Protein 6UUG (pdb70)

InterPro domains:
  IPR009100 Acyl-CoA dehydrogenase/oxidase, N-terminal and middle domain superfamily [SSF56645] (15-218)
  IPR013107 Acyl-CoA dehydrogenase, C-terminal domain [PF08028] (235-370)
  IPR013786 Acyl-CoA dehydrogenase/oxidase, N-terminal [PF02771] (14-114)
  IPR036250 Acyl-CoA dehydrogenase-like, C-terminal [SSF47203] (232-385)
  IPR037069 Acyl-CoA dehydrogenase/oxidase, N-terminal domain superfamily [G3DSA:1.10.540.10] (6-118)
  IPR046373 Acyl-CoA oxidase/dehydrogenase, middle domain superfamily [G3DSA:2.40.110.10] (119-217)

Radius of gyration: 29.75 Å; Cα contacts (8 Å, |Δi|>4): 1510; chains: 2; bounding box: 56×85×84 Å

Structure (mmCIF, N/CA/C/O backbone):
data_6UUG
#
_entry.id   6UUG
#
_cell.length_a   81.187
_cell.length_b   161.582
_cell.length_c   62.045
_cell.angle_alpha   90.000
_cell.angle_beta   90.000
_cell.angle_gamma   90.000
#
_symmetry.space_group_name_H-M   'P 21 21 2'
#
loop_
_entity.id
_entity.type
_entity.pdbx_description
1 polymer 'Putative dehydrogenase'
2 water water
#
loop_
_atom_site.group_PDB
_atom_site.id
_atom_site.type_symbol
_atom_site.label_atom_id
_atom_site.label_alt_id
_atom_site.label_comp_id
_atom_site.label_asym_id
_atom_site.label_entity_id
_atom_site.label_seq_id
_atom_site.pdbx_PDB_ins_code
_atom_site.Cartn_x
_atom_site.Cartn_y
_atom_site.Cartn_z
_atom_site.occupancy
_atom_site.B_iso_or_equiv
_atom_site.auth_seq_id
_atom_site.auth_comp_id
_atom_site.auth_asym_id
_atom_site.auth_atom_id
_atom_site.pdbx_PDB_model_num
ATOM 1 N N . LEU A 1 29 ? -34.36622 32.69901 -4.34231 1.000 53.07460 9 LEU A N 1
ATOM 2 C CA . LEU A 1 29 ? -33.63758 32.89432 -3.09583 1.000 49.49162 9 LEU A CA 1
ATOM 3 C C . LEU A 1 29 ? -32.39435 32.00260 -2.99576 1.000 50.63144 9 LEU A C 1
ATOM 4 O O . LEU A 1 29 ? -31.45507 32.33838 -2.27876 1.000 50.77746 9 LEU A O 1
ATOM 6 N N . LEU A 1 30 ? -32.38425 30.86868 -3.70001 1.000 48.81587 10 LEU A N 1
ATOM 7 C CA . LEU A 1 30 ? -31.22599 29.98107 -3.71813 1.000 44.66776 10 LEU A CA 1
ATOM 8 C C . LEU A 1 30 ? -30.42655 30.14911 -5.00562 1.000 37.20104 10 LEU A C 1
ATOM 9 O O . LEU A 1 30 ? -30.98253 30.40517 -6.07645 1.000 46.34566 10 LEU A O 1
ATOM 14 N N . SER A 1 31 ? -29.11068 29.99448 -4.88783 1.000 39.59794 11 SER A N 1
ATOM 15 C CA . SER A 1 31 ? -28.26170 29.90009 -6.06195 1.000 44.13154 11 SER A CA 1
ATOM 16 C C . SER A 1 31 ? -28.51175 28.56677 -6.76621 1.000 42.24199 11 SER A C 1
ATOM 17 O O . SER A 1 31 ? -29.06168 27.63689 -6.16847 1.000 38.61061 11 SER A O 1
ATOM 20 N N . PRO A 1 32 ? -28.13300 28.45156 -8.04630 1.000 43.24430 12 PRO A N 1
ATOM 21 C CA . PRO A 1 32 ? -28.29895 27.15285 -8.72764 1.000 41.70302 12 PRO A CA 1
ATOM 22 C C . PRO A 1 32 ? -27.59340 26.00205 -8.02956 1.000 36.87552 12 PRO A C 1
ATOM 23 O O . PRO A 1 32 ? -28.15449 24.89908 -7.97163 1.000 39.92028 12 PRO A O 1
ATOM 27 N N . LEU A 1 33 ? -26.37940 26.21533 -7.50155 1.000 37.35612 13 LEU A N 1
ATOM 28 C CA . LEU A 1 33 ? -25.69972 25.14119 -6.78397 1.000 38.43315 13 LEU A CA 1
ATOM 29 C C . LEU A 1 33 ? -26.48509 24.73209 -5.54534 1.000 41.70000 13 LEU A C 1
ATOM 30 O O . LEU A 1 33 ? -26.65920 23.53889 -5.28211 1.000 39.16294 13 LEU A O 1
ATOM 35 N N . GLN A 1 34 ? -26.96725 25.71091 -4.76994 1.000 41.03675 14 GLN A N 1
ATOM 36 C CA . GLN A 1 34 ? -27.77975 25.38410 -3.60100 1.000 38.65727 14 GLN A CA 1
ATOM 37 C C . GLN A 1 34 ? -29.04223 24.62746 -3.99942 1.000 37.21194 14 GLN A C 1
ATOM 38 O O . GLN A 1 34 ? -29.42675 23.66114 -3.33517 1.000 37.08377 14 GLN A O 1
ATOM 44 N N . THR A 1 35 ? -29.70425 25.05766 -5.07612 1.000 37.65353 15 THR A N 1
ATOM 45 C CA . THR A 1 35 ? -30.88213 24.34251 -5.56391 1.000 38.63769 15 THR A CA 1
ATOM 46 C C . THR A 1 35 ? -30.53462 22.91236 -5.95932 1.000 37.49302 15 THR A C 1
ATOM 47 O O . THR A 1 35 ? -31.27074 21.97233 -5.63444 1.000 38.43422 15 THR A O 1
ATOM 51 N N . ALA A 1 36 ? -29.42359 22.73282 -6.67456 1.000 36.84732 16 ALA A N 1
ATOM 52 C CA . ALA A 1 36 ? -28.99833 21.38889 -7.06270 1.000 34.25281 16 ALA A CA 1
ATOM 53 C C . ALA A 1 36 ? -28.68946 20.52499 -5.84675 1.000 35.44175 16 ALA A C 1
ATOM 54 O O . ALA A 1 36 ? -29.04494 19.34075 -5.81836 1.000 36.68400 16 ALA A O 1
ATOM 56 N N . ARG A 1 37 ? -28.03023 21.09174 -4.82799 1.000 36.51624 17 ARG A N 1
ATOM 57 C CA . ARG A 1 37 ? -27.65642 20.28675 -3.66832 1.000 38.68844 17 ARG A CA 1
ATOM 58 C C . ARG A 1 37 ? -28.89104 19.86163 -2.88202 1.000 39.01207 17 ARG A C 1
ATOM 59 O O . ARG A 1 37 ? -28.94362 18.75153 -2.33904 1.000 39.58044 17 ARG A O 1
ATOM 64 N N . GLN A 1 38 ? -29.89448 20.73701 -2.82622 1.000 38.52019 18 GLN A N 1
ATOM 65 C CA . GLN A 1 38 ? -31.16837 20.39540 -2.20929 1.000 40.92857 18 GLN A CA 1
ATOM 66 C C . GLN A 1 38 ? -31.86010 19.27089 -2.97076 1.000 38.33819 18 GLN A C 1
ATOM 67 O O . GLN A 1 38 ? -32.36197 18.31869 -2.36711 1.000 41.42854 18 GLN A O 1
ATOM 73 N N . LEU A 1 39 ? -31.90402 19.37561 -4.30472 1.000 36.34592 19 LEU A N 1
ATOM 74 C CA . LEU A 1 39 ? -32.46803 18.31117 -5.12695 1.000 35.78190 19 LEU A CA 1
ATOM 75 C C . LEU A 1 39 ? -31.69275 17.01478 -4.94797 1.000 37.69041 19 LEU A C 1
ATOM 76 O O . LEU A 1 39 ? -32.28504 15.93252 -4.84545 1.000 38.91407 19 LEU A O 1
ATOM 81 N N . ALA A 1 40 ? -30.35938 17.10875 -4.95790 1.000 37.64765 20 ALA A N 1
ATOM 82 C CA . ALA A 1 40 ? -29.51933 15.92835 -4.78167 1.000 36.28985 20 ALA A CA 1
ATOM 83 C C . ALA A 1 40 ? -29.85694 15.19816 -3.48665 1.000 36.76059 20 ALA A C 1
ATOM 84 O O . ALA A 1 40 ? -29.89278 13.96353 -3.45252 1.000 41.05285 20 ALA A O 1
ATOM 86 N N . ALA A 1 41 ? -30.10305 15.94724 -2.40747 1.000 38.39733 21 ALA A N 1
ATOM 87 C CA . ALA A 1 41 ? -30.50139 15.32203 -1.14779 1.000 44.22652 21 ALA A CA 1
ATOM 88 C C . ALA A 1 41 ? -31.79890 14.53221 -1.30540 1.000 43.40237 21 ALA A C 1
ATOM 89 O O . ALA A 1 41 ? -31.92365 13.41344 -0.78643 1.000 45.15288 21 ALA A O 1
ATOM 91 N N . GLU A 1 42 ? -32.77727 15.09601 -2.01939 1.000 41.28868 22 GLU A N 1
ATOM 92 C CA . GLU A 1 42 ? -34.02199 14.37464 -2.26787 1.000 40.95968 22 GLU A CA 1
ATOM 93 C C . GLU A 1 42 ? -33.78449 13.16835 -3.16700 1.000 43.06586 22 GLU A C 1
ATOM 94 O O . GLU A 1 42 ? -34.32838 12.08426 -2.91677 1.000 42.57782 22 GLU A O 1
ATOM 97 N N . PHE A 1 43 ? -32.96697 13.33261 -4.21512 1.000 37.70711 23 PHE A N 1
ATOM 98 C CA . PHE A 1 43 ? -32.65392 12.20323 -5.08448 1.000 41.70686 23 PHE A CA 1
ATOM 99 C C . PHE A 1 43 ? -31.99222 11.07603 -4.29922 1.000 39.35808 23 PHE A C 1
ATOM 100 O O . PHE A 1 43 ? -32.27185 9.89715 -4.53932 1.000 45.22063 23 PHE A O 1
ATOM 108 N N . ALA A 1 44 ? -31.11445 11.42120 -3.35178 1.000 40.91781 24 ALA A N 1
ATOM 109 C CA . ALA A 1 44 ? -30.36161 10.40082 -2.62427 1.000 41.58831 24 ALA A CA 1
ATOM 110 C C . ALA A 1 44 ? -31.27867 9.46266 -1.85268 1.000 46.09439 24 ALA A C 1
ATOM 111 O O . ALA A 1 44 ? -30.91505 8.30978 -1.60172 1.000 42.64869 24 ALA A O 1
ATOM 113 N N . LEU A 1 45 ? -32.47061 9.93231 -1.47888 1.000 44.24211 25 LEU A N 1
ATOM 114 C CA . LEU A 1 45 ? -33.37354 9.11245 -0.67863 1.000 48.63392 25 LEU A CA 1
ATOM 115 C C . LEU A 1 45 ? -33.87432 7.88807 -1.43640 1.000 48.59403 25 LEU A C 1
ATOM 116 O O . LEU A 1 45 ? -34.13800 6.84937 -0.81855 1.000 51.47924 25 LEU A O 1
ATOM 121 N N . THR A 1 46 ? -34.01374 7.98188 -2.75805 1.000 44.14705 26 THR A N 1
ATOM 122 C CA . THR A 1 46 ? -34.50932 6.88393 -3.58126 1.000 48.06492 26 THR A CA 1
ATOM 123 C C . THR A 1 46 ? -33.47244 6.34177 -4.55895 1.000 42.86334 26 THR A C 1
ATOM 124 O O . THR A 1 46 ? -33.80848 5.48056 -5.37538 1.000 43.29456 26 THR A O 1
ATOM 128 N N . ALA A 1 47 ? -32.23171 6.83745 -4.51422 1.000 46.47676 27 ALA A N 1
ATOM 129 C CA . ALA A 1 47 ? -31.25159 6.49463 -5.54236 1.000 47.59396 27 ALA A CA 1
ATOM 130 C C . ALA A 1 47 ? -30.97509 4.99524 -5.58679 1.000 41.38101 27 ALA A C 1
ATOM 131 O O . ALA A 1 47 ? -30.85773 4.40954 -6.67121 1.000 45.78524 27 ALA A O 1
ATOM 133 N N . VAL A 1 48 ? -30.85426 4.35642 -4.42225 1.000 41.86526 28 VAL A N 1
ATOM 134 C CA . VAL A 1 48 ? -30.51643 2.93490 -4.39121 1.000 41.29872 28 VAL A CA 1
ATOM 135 C C . VAL A 1 48 ? -31.64816 2.09913 -4.98030 1.000 47.11523 28 VAL A C 1
ATOM 136 O O . VAL A 1 48 ? -31.41346 1.19475 -5.79224 1.000 47.19252 28 VAL A O 1
ATOM 140 N N . GLU A 1 49 ? -32.89486 2.39728 -4.59239 1.000 46.48854 29 GLU A N 1
ATOM 141 C CA . GLU A 1 49 ? -34.03711 1.65910 -5.12775 1.000 45.12176 29 GLU A CA 1
ATOM 142 C C . GLU A 1 49 ? -34.18889 1.87040 -6.62975 1.000 44.07212 29 GLU A C 1
ATOM 143 O O . GLU A 1 49 ? -34.58645 0.95285 -7.35670 1.000 47.69826 29 GLU A O 1
ATOM 145 N N . ARG A 1 50 ? -33.88984 3.07713 -7.11661 1.000 43.82365 30 ARG A N 1
ATOM 146 C CA . ARG A 1 50 ? -34.06186 3.34904 -8.53853 1.000 44.21175 30 ARG A CA 1
ATOM 147 C C . ARG A 1 50 ? -32.93320 2.75725 -9.37910 1.000 45.22787 30 ARG A C 1
ATOM 148 O O . ARG A 1 50 ? -33.13567 2.48090 -10.56799 1.000 45.38507 30 ARG A O 1
ATOM 156 N N . ASP A 1 51 ? -31.73995 2.57772 -8.79853 1.000 38.75795 31 ASP A N 1
ATOM 157 C CA . ASP A 1 51 ? -30.68195 1.86271 -9.50647 1.000 41.26046 31 ASP A CA 1
ATOM 158 C C . ASP A 1 51 ? -31.10969 0.43030 -9.80802 1.000 45.94775 31 ASP A C 1
ATOM 159 O O . ASP A 1 51 ? -30.81457 -0.10208 -10.88270 1.000 46.70820 31 ASP A O 1
ATOM 164 N N . GLU A 1 52 ? -31.83749 -0.19168 -8.87755 1.000 48.03031 32 GLU A N 1
ATOM 165 C CA . GLU A 1 52 ? -32.37797 -1.52771 -9.10913 1.000 53.72871 32 GLU A CA 1
ATOM 166 C C . GLU A 1 52 ? -33.50774 -1.49779 -10.13416 1.000 53.95732 32 GLU A C 1
ATOM 167 O O . GLU A 1 52 ? -33.53834 -2.31331 -11.06445 1.000 55.28142 32 GLU A O 1
ATOM 173 N N . ARG A 1 53 ? -34.43665 -0.54812 -9.98820 1.000 52.43029 33 ARG A N 1
ATOM 174 C CA . ARG A 1 53 ? -35.62902 -0.52557 -10.83250 1.000 56.80588 33 ARG A CA 1
ATOM 175 C C . ARG A 1 53 ? -35.29216 -0.21676 -12.28653 1.000 57.08405 33 ARG A C 1
ATOM 176 O O . ARG A 1 53 ? -35.86813 -0.81723 -13.20140 1.000 54.98819 33 ARG A O 1
ATOM 184 N N . GLY A 1 54 ? -34.36522 0.70914 -12.52454 1.000 49.05350 34 GLY A N 1
ATOM 185 C CA . GLY A 1 54 ? -34.13515 1.12562 -13.89456 1.000 49.15058 34 GLY A CA 1
ATOM 186 C C . GLY A 1 54 ? -35.31443 1.94670 -14.40756 1.000 43.02998 34 GLY A C 1
ATOM 187 O O 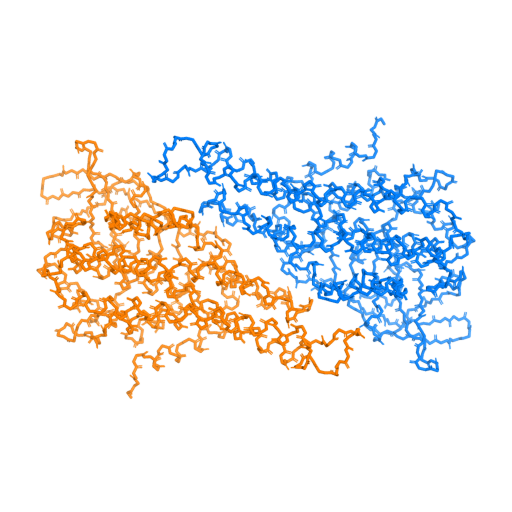. GLY A 1 54 ? -36.11215 2.49945 -13.64410 1.000 48.35639 34 GLY A O 1
ATOM 188 N N . GLY A 1 55 ? -35.41256 2.01916 -15.73309 1.000 47.92327 35 GLY A N 1
ATOM 189 C CA . GLY A 1 55 ? -36.50013 2.73370 -16.36591 1.000 52.43465 35 GLY A CA 1
ATOM 190 C C . GLY A 1 55 ? -36.31767 4.24073 -16.32553 1.000 48.91332 35 GLY A C 1
ATOM 191 O O . GLY A 1 55 ? -35.23883 4.76713 -16.03256 1.000 50.09053 35 GLY A O 1
ATOM 192 N N . THR A 1 56 ? -37.41318 4.94516 -16.61784 1.000 46.25770 36 THR A N 1
ATOM 193 C CA . THR A 1 56 ? -37.39671 6.40463 -16.66748 1.000 42.72686 36 THR A CA 1
ATOM 194 C C . THR A 1 56 ? -37.63078 6.98040 -15.27621 1.000 45.86277 36 THR A C 1
ATOM 195 O O . THR A 1 56 ? -38.64551 6.65194 -14.64401 1.000 49.76497 36 THR A O 1
ATOM 199 N N . PRO A 1 57 ? -36.73504 7.82798 -14.76150 1.000 45.40588 37 PRO A N 1
ATOM 200 C CA . PRO A 1 57 ? -36.95963 8.48425 -13.45459 1.000 45.58608 37 PRO A CA 1
ATOM 201 C C . PRO A 1 57 ? -37.85820 9.70514 -13.60910 1.000 42.92024 37 PRO A C 1
ATOM 202 O O . PRO A 1 57 ? -37.43384 10.86207 -13.51291 1.000 40.93738 37 PRO A O 1
ATOM 206 N N . LYS A 1 58 ? -39.14159 9.44087 -13.86904 1.000 45.21354 38 LYS A N 1
ATOM 207 C CA . LYS A 1 58 ? -40.06559 10.51167 -14.24569 1.000 43.42023 38 LYS A CA 1
ATOM 208 C C . LYS A 1 58 ? -40.23610 11.53645 -13.12831 1.000 40.08486 38 LYS A C 1
ATOM 209 O O . LYS A 1 58 ? -40.23139 12.74747 -13.38432 1.000 45.00069 38 LYS A O 1
ATOM 215 N N . ALA A 1 59 ? -40.39287 11.07750 -11.88087 1.000 44.25838 39 ALA A N 1
ATOM 216 C CA . ALA A 1 59 ? -40.54881 12.00683 -10.76674 1.000 44.32561 39 ALA A CA 1
ATOM 217 C C . ALA A 1 59 ? -39.32859 12.91458 -10.62086 1.000 44.12523 39 ALA A C 1
ATOM 218 O O . ALA A 1 59 ? -39.45990 14.11514 -10.33548 1.000 38.78614 39 ALA A O 1
ATOM 220 N N . GLU A 1 60 ? -38.13062 12.35915 -10.81387 1.000 44.30113 40 GLU A N 1
ATOM 221 C CA . GLU A 1 60 ? -36.91620 13.16036 -10.69680 1.000 39.82563 40 GLU A CA 1
ATOM 222 C C . GLU A 1 60 ? -36.77301 14.12211 -11.87132 1.000 39.65574 40 GLU A C 1
ATOM 223 O O . GLU A 1 60 ? -36.31867 15.25827 -11.69849 1.000 37.74525 40 GLU A O 1
ATOM 229 N N . ARG A 1 61 ? -37.15355 13.68476 -13.07144 1.000 39.55240 41 ARG A N 1
ATOM 230 C CA . ARG A 1 61 ? -37.09805 14.57028 -14.22809 1.000 39.79819 41 ARG A CA 1
ATOM 231 C C . ARG A 1 61 ? -38.08448 15.72228 -14.08122 1.000 42.78832 41 ARG A C 1
ATOM 232 O O . ARG A 1 61 ? -37.77157 16.86235 -14.44298 1.000 37.23891 41 ARG A O 1
ATOM 240 N N . ASP A 1 62 ? -39.27665 15.45265 -13.53105 1.000 38.99065 42 ASP A N 1
ATOM 241 C CA . ASP A 1 62 ? -40.21773 16.54489 -13.27926 1.000 43.53512 42 ASP A CA 1
ATOM 242 C C . ASP A 1 62 ? -39.68419 17.49960 -12.21561 1.000 42.40442 42 ASP A C 1
ATOM 243 O O . ASP A 1 62 ? -39.89722 18.71501 -12.29904 1.000 39.85380 42 ASP A O 1
ATOM 248 N N . ALA A 1 63 ? -38.99006 16.96885 -11.20533 1.000 39.57407 43 ALA A N 1
ATOM 249 C CA . ALA A 1 63 ? -38.36904 17.82884 -10.20392 1.000 40.70774 43 ALA A CA 1
ATOM 250 C C . ALA A 1 63 ? -37.33362 18.75580 -10.83278 1.000 39.47268 43 ALA A C 1
ATOM 251 O O . ALA A 1 63 ? -37.18457 19.90525 -10.40751 1.000 39.81531 43 ALA A O 1
ATOM 253 N N . LEU A 1 64 ? -36.60104 18.26947 -11.83745 1.000 40.57871 44 LEU A N 1
ATOM 254 C CA . LEU A 1 64 ? -35.70750 19.14083 -12.59828 1.000 35.96696 44 LEU A CA 1
ATOM 255 C C . LEU A 1 64 ? -36.48966 20.20164 -13.36630 1.000 39.82787 44 LEU A C 1
ATOM 256 O O . LEU A 1 64 ? -36.09624 21.37454 -13.38808 1.000 38.73890 44 LEU A O 1
ATOM 261 N N . ARG A 1 65 ? -37.59938 19.81279 -14.00020 1.000 38.93720 45 ARG A N 1
ATOM 262 C CA . ARG A 1 65 ? -38.44079 20.78656 -14.69797 1.000 39.24656 45 ARG A CA 1
ATOM 263 C C . ARG A 1 65 ? -38.86319 21.92337 -13.77203 1.000 38.08622 45 ARG A C 1
ATOM 264 O O . ARG A 1 65 ? -38.72715 23.10361 -14.11372 1.000 42.84265 45 ARG A O 1
ATOM 272 N N . ASP A 1 66 ? -39.34278 21.58171 -12.57473 1.000 43.64956 46 ASP A N 1
ATOM 273 C CA . ASP A 1 66 ? -39.83273 22.58896 -11.64062 1.000 42.68250 46 ASP A CA 1
ATOM 274 C C . ASP A 1 66 ? -38.71571 23.42056 -11.02058 1.000 47.01449 46 ASP A C 1
ATOM 275 O O . ASP A 1 66 ? -38.97786 24.53418 -10.55941 1.000 43.47679 46 ASP A O 1
ATOM 280 N N . SER A 1 67 ? -37.47479 22.91918 -11.01546 1.000 41.03626 47 SER A N 1
ATOM 281 C CA . SER A 1 67 ? -36.37199 23.60427 -10.34057 1.000 38.27822 47 SER A CA 1
ATOM 282 C C . SER A 1 67 ? -35.90417 24.85825 -11.06428 1.000 35.87684 47 SER A C 1
ATOM 283 O O . SER A 1 67 ? -35.25289 25.70927 -10.44462 1.000 39.96967 47 SER A O 1
ATOM 286 N N . GLY A 1 68 ? -36.18601 24.97683 -12.35635 1.000 34.49826 48 GLY A N 1
ATOM 287 C CA . GLY A 1 68 ? -35.60104 26.00835 -13.17986 1.000 39.04868 48 GLY A CA 1
ATOM 288 C C . GLY A 1 68 ? -34.26846 25.65155 -13.80508 1.000 37.59648 48 GLY A C 1
ATOM 289 O O . GLY A 1 68 ? -33.82265 26.35682 -14.71912 1.000 34.59442 48 GLY A O 1
ATOM 290 N N . LEU A 1 69 ? -33.62239 24.57606 -13.35403 1.000 35.76703 49 LEU A N 1
ATOM 291 C CA . LEU A 1 69 ? -32.25232 24.31585 -13.78781 1.000 33.28226 49 LEU A CA 1
ATOM 292 C C . LEU A 1 69 ? -32.15601 23.84240 -15.23633 1.000 34.34208 49 LEU A C 1
ATOM 293 O O . LEU A 1 69 ? -31.04249 23.77891 -15.76930 1.000 34.37082 49 LEU A O 1
ATOM 298 N N . LEU A 1 70 ? -33.26761 23.50672 -15.89650 1.000 33.51790 50 LEU A N 1
ATOM 299 C CA . LEU A 1 70 ? -33.15652 23.21361 -17.32563 1.000 33.77748 50 LEU A CA 1
ATOM 300 C C . LEU A 1 70 ? -32.80932 24.45126 -18.14336 1.000 31.72524 50 LEU A C 1
ATOM 301 O O . LEU A 1 70 ? -32.41410 24.32079 -19.30771 1.000 32.12921 50 LEU A O 1
ATOM 306 N N . ALA A 1 71 ? -32.91452 25.64173 -17.55974 1.000 36.73465 51 ALA A N 1
ATOM 307 C CA . ALA A 1 71 ? -32.51684 26.87767 -18.21721 1.000 32.09057 51 ALA A CA 1
ATOM 308 C C . ALA A 1 71 ? -31.18042 27.39680 -17.69478 1.000 33.11455 51 ALA A C 1
ATOM 309 O O . ALA A 1 71 ? -30.83285 28.55598 -17.93365 1.000 35.15094 51 ALA A O 1
ATOM 311 N N . LEU A 1 72 ? -30.41960 26.54925 -16.99438 1.000 33.65461 52 LEU A N 1
ATOM 312 C CA . LEU A 1 72 ? -29.20058 27.01179 -16.33390 1.000 34.17351 52 LEU A CA 1
ATOM 313 C C . LEU A 1 72 ? -28.20617 27.59837 -17.33026 1.000 28.05448 52 LEU A C 1
ATOM 314 O O . LEU A 1 72 ? -27.58569 28.63886 -17.06607 1.000 31.39525 52 LEU A O 1
ATOM 319 N N . SER A 1 73 ? -28.01697 26.93175 -18.47174 1.000 28.58453 53 SER A N 1
ATOM 320 C CA . SER A 1 73 ? -27.02328 27.34681 -19.45653 1.000 29.84110 53 SER A CA 1
ATOM 321 C C . SER A 1 73 ? -27.52883 28.41856 -20.41722 1.000 32.80762 53 SER A C 1
ATOM 322 O O . SER A 1 73 ? -26.72463 28.96881 -21.17693 1.000 33.48381 53 SER A O 1
ATOM 325 N N . ILE A 1 74 ? -28.81865 28.73404 -20.39146 1.000 33.01290 54 ILE A N 1
ATOM 326 C CA . ILE A 1 74 ? -29.38874 29.69459 -21.34204 1.000 31.74279 54 ILE A CA 1
ATOM 327 C C . ILE A 1 74 ? -29.17048 31.10795 -20.80592 1.000 32.74653 54 ILE A C 1
ATOM 328 O O . ILE A 1 74 ? -29.43097 31.35164 -19.61904 1.000 33.29844 54 ILE A O 1
ATOM 333 N N . PRO A 1 75 ? -28.66631 32.04171 -21.61665 1.000 32.07392 55 PRO A N 1
ATOM 334 C CA . PRO A 1 75 ? -28.39917 33.39828 -21.10635 1.000 31.92711 55 PRO A CA 1
ATOM 335 C C . PRO A 1 75 ? -29.67209 34.06975 -20.60781 1.000 33.18322 55 PRO A C 1
ATOM 336 O O . PRO A 1 75 ? -30.78659 33.70857 -20.98840 1.000 33.77989 55 PRO A O 1
ATOM 340 N N . THR A 1 76 ? -29.49494 35.04530 -19.70966 1.000 33.50578 56 THR A N 1
ATOM 341 C CA . THR A 1 76 ? -30.65832 35.68922 -19.10505 1.000 35.83848 56 THR A CA 1
ATOM 342 C C . THR A 1 76 ? -31.45668 36.47405 -20.13785 1.000 36.00400 56 THR A C 1
ATOM 343 O O . THR A 1 76 ? -32.67097 36.64407 -19.97890 1.000 41.17889 56 THR A O 1
ATOM 347 N N . ARG A 1 77 ? -30.81046 36.93867 -21.20699 1.000 33.61904 57 ARG A N 1
ATOM 348 C CA . ARG A 1 77 ? -31.54633 37.68832 -22.22205 1.000 39.45360 57 ARG A CA 1
ATOM 349 C C . ARG A 1 77 ? -32.55878 36.84006 -22.97905 1.000 46.78166 57 ARG A C 1
ATOM 350 O O . ARG A 1 77 ? -33.38743 37.40073 -23.70373 1.000 44.66311 57 ARG A O 1
ATOM 358 N N . TYR A 1 78 ? -32.51537 35.51616 -22.84530 1.000 39.83697 58 TYR A N 1
ATOM 359 C CA . TYR A 1 78 ? -33.53391 34.65650 -23.43364 1.000 34.79849 58 TYR A CA 1
ATOM 360 C C . TYR A 1 78 ? -34.42043 34.01526 -22.38123 1.000 38.45669 58 TYR A C 1
ATOM 361 O O . TYR A 1 78 ? -35.21452 33.12671 -22.70565 1.000 41.99359 58 TYR A O 1
ATOM 370 N N . GLY A 1 79 ? -34.30037 34.43376 -21.12801 1.000 34.91793 59 GLY A N 1
ATOM 371 C CA . GLY A 1 79 ? -35.11461 33.89927 -20.06321 1.000 32.17915 59 GLY A CA 1
ATOM 372 C C . GLY A 1 79 ? -34.43748 32.86011 -19.19828 1.000 35.35747 59 GLY A C 1
ATOM 373 O O . GLY A 1 79 ? -35.07945 32.33334 -18.28390 1.000 36.72417 59 GLY A O 1
ATOM 374 N N . GLY A 1 80 ? -33.16083 32.56325 -19.44566 1.000 36.87155 60 GLY A N 1
ATOM 375 C CA . GLY A 1 80 ? -32.43975 31.55601 -18.69635 1.000 31.50953 60 GLY A CA 1
ATOM 376 C C . GLY A 1 80 ? -31.71475 32.13735 -17.49794 1.000 36.87615 60 GLY A C 1
ATOM 377 O O . GLY A 1 80 ? -31.89756 33.29821 -17.12324 1.000 35.34640 60 GLY A O 1
ATOM 378 N N . LEU A 1 81 ? -30.85695 31.30659 -16.89144 1.000 32.62493 61 LEU A N 1
ATOM 379 C CA . LEU A 1 81 ? -30.14365 31.70370 -15.67964 1.000 34.05791 61 LEU A CA 1
ATOM 380 C C . LEU A 1 81 ? -28.75324 32.26950 -15.95663 1.000 34.70051 61 LEU A C 1
ATOM 381 O O . LEU A 1 81 ? -28.16223 32.88141 -15.06223 1.000 35.98671 61 LEU A O 1
ATOM 386 N N . GLY A 1 82 ? -28.21501 32.07867 -17.15981 1.000 33.55527 62 GLY A N 1
ATOM 387 C CA . GLY A 1 82 ? -26.95708 32.69866 -17.54519 1.000 33.96369 62 GLY A CA 1
ATOM 388 C C . GLY A 1 82 ? -25.70749 32.14232 -16.88409 1.000 35.38565 62 GLY A C 1
ATOM 389 O O . GLY A 1 82 ? -24.71622 32.86090 -16.75154 1.000 33.69837 62 GLY A O 1
ATOM 390 N N . ALA A 1 83 ? -25.71585 30.87817 -16.47303 1.000 31.44384 63 ALA A N 1
ATOM 391 C CA . ALA A 1 83 ? -24.51090 30.33092 -15.84927 1.000 32.00558 63 ALA A CA 1
ATOM 392 C C . ALA A 1 83 ? -23.38708 30.16538 -16.86844 1.000 30.26756 63 ALA A C 1
ATOM 393 O O . ALA A 1 83 ? -23.62702 29.92008 -18.05361 1.000 31.12637 63 ALA A O 1
ATOM 395 N N . ARG A 1 84 ? -22.14717 30.30340 -16.39160 1.000 31.32833 64 ARG A N 1
ATOM 396 C CA A ARG A 1 84 ? -21.00979 29.89381 -17.20088 0.500 31.42349 64 ARG A CA 1
ATOM 397 C CA B ARG A 1 84 ? -20.98324 29.89347 -17.16685 0.500 31.43081 64 ARG A CA 1
ATOM 398 C C . ARG A 1 84 ? -20.92928 28.37047 -17.23429 1.000 28.37718 64 ARG A C 1
ATOM 399 O O . ARG A 1 84 ? -21.50557 27.67737 -16.39771 1.000 29.34716 64 ARG A O 1
ATOM 414 N N . TRP A 1 85 ? -20.21559 27.85796 -18.23587 1.000 29.37890 65 TRP A N 1
ATOM 415 C CA . TRP A 1 85 ? -20.08215 26.40212 -18.36762 1.000 28.36569 65 TRP A CA 1
ATOM 416 C C . TRP A 1 85 ? -19.53095 25.76873 -17.10062 1.000 27.14877 65 TRP A C 1
ATOM 417 O O . TRP A 1 85 ? -19.95775 24.67723 -16.70936 1.000 30.58885 65 TRP A O 1
ATOM 428 N N . SER A 1 86 ? -18.55171 26.40918 -16.46145 1.000 27.56209 66 SER A N 1
ATOM 429 C CA . SER A 1 86 ? -18.01521 25.82414 -15.23308 1.000 28.51887 66 SER A CA 1
ATOM 430 C C . SER A 1 86 ? -19.09821 25.63775 -14.16929 1.000 31.60062 66 SER A C 1
ATOM 431 O O . SER A 1 86 ? -19.05052 24.66322 -13.40826 1.000 27.22842 66 SER A O 1
ATOM 434 N N . GLU A 1 87 ? -20.09055 26.54746 -14.10077 1.000 27.54202 67 GLU A N 1
ATOM 435 C CA A GLU A 1 87 ? -21.16859 26.39776 -13.12268 0.540 28.67670 67 GLU A CA 1
ATOM 436 C CA B GLU A 1 87 ? -21.16719 26.40132 -13.12219 0.460 28.69331 67 GLU A CA 1
ATOM 437 C C . GLU A 1 87 ? -22.15290 25.31143 -13.53414 1.000 30.05720 67 GLU A C 1
ATOM 438 O O . GLU A 1 87 ? -22.61772 24.53596 -12.69169 1.000 29.10586 67 GLU A O 1
ATOM 449 N N . THR A 1 88 ? -22.50539 25.25933 -14.81849 1.000 28.68445 68 THR A N 1
ATOM 450 C CA . THR A 1 88 ? -23.37198 24.19603 -15.30618 1.000 31.02856 68 THR A CA 1
ATOM 451 C C . THR A 1 88 ? -22.75068 22.82959 -15.05038 1.000 28.21041 68 THR A C 1
ATOM 452 O O . THR A 1 88 ? -23.42799 21.90679 -14.58340 1.000 28.92158 68 THR A O 1
ATOM 456 N N . LEU A 1 89 ? -21.45658 22.69601 -15.32929 1.000 27.71829 69 LEU A N 1
ATOM 457 C CA . LEU A 1 89 ? -20.78951 21.40838 -15.13187 1.000 27.07811 69 LEU A CA 1
ATOM 458 C C . LEU A 1 89 ? -20.60946 21.09509 -13.65041 1.000 28.03009 69 LEU A C 1
ATOM 459 O O . LEU A 1 89 ? -20.62201 19.92738 -13.26475 1.000 27.79407 69 LEU A O 1
ATOM 464 N N . GLN A 1 90 ? -20.44666 22.11694 -12.80258 1.000 26.21775 70 GLN A N 1
ATOM 465 C CA . GLN A 1 90 ? -20.45492 21.90132 -11.35962 1.000 26.11232 70 GLN A CA 1
ATOM 466 C C . GLN A 1 90 ? -21.75718 21.25047 -10.90536 1.000 26.57491 70 GLN A C 1
ATOM 467 O O . GLN A 1 90 ? -21.75591 20.38273 -10.02600 1.000 29.11698 70 GLN A O 1
ATOM 473 N N . VAL A 1 91 ? -22.88697 21.66401 -11.48452 1.000 27.84787 71 VAL A N 1
ATOM 474 C CA . VAL A 1 91 ? -24.15621 21.04129 -11.11886 1.000 26.47710 71 VAL A CA 1
ATOM 475 C C . VAL A 1 91 ? -24.21205 19.59682 -11.61682 1.000 30.24280 71 VAL A C 1
ATOM 476 O O . VAL A 1 91 ? -24.68443 18.70932 -10.90060 1.000 29.67364 71 VAL A O 1
ATOM 480 N N . VAL A 1 92 ? -23.69795 19.32665 -12.82393 1.000 28.35671 72 VAL A N 1
ATOM 481 C CA . VAL A 1 92 ? -23.59787 17.93911 -13.29772 1.000 28.12616 72 VAL A CA 1
ATOM 482 C C . VAL A 1 92 ? -22.82665 17.08438 -12.28719 1.000 26.96949 72 VAL A C 1
ATOM 483 O O . VAL A 1 92 ? -23.25326 15.97984 -11.90822 1.000 28.57089 72 VAL A O 1
ATOM 487 N N . ARG A 1 93 ? -21.67029 17.58743 -11.84773 1.000 25.86541 73 ARG A N 1
ATOM 488 C CA . ARG A 1 93 ? -20.84066 16.89775 -10.86309 1.000 26.81019 73 ARG A CA 1
ATOM 489 C C . ARG A 1 93 ? -21.59774 16.66394 -9.55964 1.000 31.12246 73 ARG A C 1
ATOM 490 O O . ARG A 1 93 ? -21.52316 15.57708 -8.96967 1.000 29.58000 73 ARG A O 1
ATOM 498 N N . GLU A 1 94 ? -22.34995 17.67264 -9.10329 0.780 25.66045 74 GLU A N 1
ATOM 499 C CA A GLU A 1 94 ? -23.08900 17.54204 -7.85077 0.560 31.18002 74 GLU A CA 1
ATOM 500 C CA B GLU A 1 94 ? -23.06944 17.52290 -7.84364 0.440 31.17997 74 GLU A CA 1
ATOM 501 C C . GLU A 1 94 ? -24.16075 16.46199 -7.94244 1.000 30.12357 74 GLU A C 1
ATOM 502 O O . GLU A 1 94 ? -24.34947 15.68437 -7.00284 0.790 29.17368 74 GLU A O 1
ATOM 513 N N . PHE A 1 95 ? -24.88213 16.40021 -9.06976 1.000 29.66830 75 PHE A N 1
ATOM 514 C CA . PHE A 1 95 ? -25.87264 15.33686 -9.23808 1.000 28.84773 75 PHE A CA 1
ATOM 515 C C . PHE A 1 95 ? -25.19650 13.97202 -9.27928 1.000 29.82472 75 PHE A C 1
ATOM 516 O O . PHE A 1 95 ? -25.68951 13.00717 -8.68658 1.000 31.95538 75 PHE A O 1
ATOM 524 N N . ALA A 1 96 ? -24.03963 13.88647 -9.94052 1.000 29.36829 76 ALA A N 1
ATOM 525 C CA . ALA A 1 96 ? -23.36033 12.60253 -10.10493 1.000 29.53565 76 ALA A CA 1
ATOM 526 C C . ALA A 1 96 ? -22.89311 11.99844 -8.78569 1.000 30.20216 76 ALA A C 1
ATOM 527 O O . ALA A 1 96 ? -22.68585 10.77859 -8.72136 1.000 31.09652 76 ALA A O 1
ATOM 529 N N . LYS A 1 97 ? -22.72995 12.81012 -7.73766 1.000 30.05359 77 LYS A N 1
ATOM 530 C CA . LYS A 1 97 ? -22.37443 12.25482 -6.43655 1.000 30.04378 77 LYS A CA 1
ATOM 531 C C . LYS A 1 97 ? -23.44757 11.30251 -5.92344 1.000 34.34623 77 LYS A C 1
ATOM 532 O O . LYS A 1 97 ? -23.12777 10.33971 -5.21195 1.000 33.96931 77 LYS A O 1
ATOM 538 N N . VAL A 1 98 ? -24.71265 11.53386 -6.29164 1.000 30.63187 78 VAL A N 1
ATOM 539 C CA . VAL A 1 98 ? -25.82677 10.76375 -5.74346 1.000 33.45317 78 VAL A CA 1
ATOM 540 C C . VAL A 1 98 ? -26.52353 9.94350 -6.82518 1.000 35.39577 78 VAL A C 1
ATOM 541 O O . VAL A 1 98 ? -27.08961 8.88146 -6.53753 1.000 38.10543 78 VAL A O 1
ATOM 545 N N . ASP A 1 99 ? -26.49537 10.41582 -8.07338 1.000 33.52984 79 ASP A N 1
ATOM 546 C CA . ASP A 1 99 ? -27.33501 9.81266 -9.11029 1.000 37.32001 79 ASP A CA 1
ATOM 547 C C . ASP A 1 99 ? -26.72837 10.13826 -10.48073 1.000 33.20725 79 ASP A C 1
ATOM 548 O O . ASP A 1 99 ? -27.06610 11.15507 -11.08858 1.000 35.90680 79 ASP A O 1
ATOM 553 N N . SER A 1 100 ? -25.84562 9.26155 -10.95250 1.000 33.76477 80 SER A N 1
ATOM 554 C CA . SER A 1 100 ? -25.13636 9.57003 -12.18688 1.000 35.49498 80 SER A CA 1
ATOM 555 C C . SER A 1 100 ? -26.03384 9.46916 -13.40986 1.000 32.48730 80 SER A C 1
ATOM 556 O O . SER A 1 100 ? -25.70390 10.06163 -14.43664 1.000 31.30266 80 SER A O 1
ATOM 559 N N . SER A 1 101 ? -27.13872 8.71340 -13.33557 1.000 33.90183 81 SER A N 1
ATOM 560 C CA . SER A 1 101 ? -28.09183 8.69350 -14.44949 1.000 32.66596 81 SER A CA 1
ATOM 561 C C . SER A 1 101 ? -28.78247 10.03683 -14.60875 1.000 32.81028 81 SER A C 1
ATOM 562 O O . SER A 1 101 ? -28.94533 10.53720 -15.72969 1.000 32.94516 81 SER A O 1
ATOM 565 N N . ILE A 1 102 ? -29.21429 10.62343 -13.49916 1.000 33.37579 82 ILE A N 1
ATOM 566 C CA . ILE A 1 102 ? -29.78153 11.96576 -13.55328 1.000 31.28167 82 ILE A CA 1
ATOM 567 C C . ILE A 1 102 ? -28.71998 12.96571 -13.99281 1.000 34.05360 82 ILE A C 1
ATOM 568 O O . ILE A 1 102 ? -28.98717 13.86799 -14.79941 1.000 32.50904 82 ILE A O 1
ATOM 573 N N . ALA A 1 103 ? -27.48890 12.81306 -13.48803 1.000 32.42463 83 ALA A N 1
ATOM 574 C CA . ALA A 1 103 ? -26.42636 13.71896 -13.91329 1.000 32.59667 83 ALA A CA 1
ATOM 575 C C . ALA A 1 103 ? -26.21667 13.63733 -15.41765 1.000 32.25021 83 ALA A C 1
ATOM 576 O O . ALA A 1 103 ? -26.00542 14.66048 -16.07962 1.000 30.66134 83 ALA A O 1
ATOM 578 N N . HIS A 1 104 ? -26.28754 12.42252 -15.97060 1.000 32.59883 84 HIS A N 1
ATOM 579 C CA . HIS A 1 104 ? -26.06425 12.20329 -17.39934 1.000 35.09059 84 HIS A CA 1
ATOM 580 C C . HIS A 1 104 ? -27.13222 12.87410 -18.25366 1.000 33.66590 84 HIS A C 1
ATOM 581 O O . HIS A 1 104 ? -26.81584 13.58087 -19.21375 1.000 32.76096 84 HIS A O 1
ATOM 588 N N . VAL A 1 105 ? -28.40765 12.63570 -17.94637 1.000 31.56497 85 VAL A N 1
ATOM 589 C CA . VAL A 1 105 ? -29.44061 13.22755 -18.79009 1.000 32.15139 85 VAL A CA 1
ATOM 590 C C . VAL A 1 105 ? -29.49783 14.73152 -18.59579 1.000 29.35926 85 VAL A C 1
ATOM 591 O O . VAL A 1 105 ? -29.81712 15.45651 -19.53642 1.000 30.73205 85 VAL A O 1
ATOM 595 N N . PHE A 1 106 ? -29.19297 15.22587 -17.39030 1.000 30.24025 86 PHE A N 1
ATOM 596 C CA . PHE A 1 106 ? -29.13487 16.67483 -17.17671 1.000 31.49060 86 PHE A CA 1
ATOM 597 C C . PHE A 1 106 ? -27.99217 17.29650 -17.97425 1.000 31.17406 86 PHE A C 1
ATOM 598 O O . PHE A 1 106 ? -28.18261 18.29214 -18.68925 1.000 30.74403 86 PHE A O 1
ATOM 606 N N . GLY A 1 107 ? -26.79501 16.71605 -17.86995 1.000 32.71805 87 GLY A N 1
ATOM 607 C CA . GLY A 1 107 ? -25.66904 17.21911 -18.63854 1.000 28.83623 87 GLY A CA 1
ATOM 608 C C . GLY A 1 107 ? -25.89028 17.13123 -20.13716 1.000 27.64117 87 GLY A C 1
ATOM 609 O O . GLY A 1 107 ? -25.54759 18.05883 -20.87799 1.000 31.23141 87 GLY A O 1
ATOM 610 N N . PHE A 1 108 ? -26.49423 16.03361 -20.60643 1.000 28.63449 88 PHE A N 1
ATOM 611 C CA . PHE A 1 108 ? -26.74833 15.91586 -22.03862 1.000 32.15962 88 PHE A CA 1
ATOM 612 C C . PHE A 1 108 ? -27.81670 16.89857 -22.50860 1.000 33.27287 88 PHE A C 1
ATOM 613 O O . PHE A 1 108 ? -27.73765 17.39299 -23.63183 1.000 31.28160 88 PHE A O 1
ATOM 621 N N . HIS A 1 109 ? -28.80983 17.20128 -21.66506 1.000 32.74975 89 HIS A N 1
ATOM 622 C CA . HIS A 1 109 ? -29.75046 18.27203 -21.98854 1.000 31.87493 89 HIS A CA 1
ATOM 623 C C . HIS A 1 109 ? -29.00567 19.57010 -22.32041 1.000 29.48617 89 HIS A C 1
ATOM 624 O O . HIS A 1 109 ? -29.23838 20.19030 -23.36517 1.000 30.00486 89 HIS A O 1
ATOM 631 N N . HIS A 1 110 ? -28.06068 19.97781 -21.46881 1.000 30.82299 90 HIS A N 1
ATOM 632 C CA . HIS A 1 110 ? -27.37645 21.23980 -21.76009 1.000 29.38945 90 HIS A CA 1
ATOM 633 C C . HIS A 1 110 ? -26.42205 21.10283 -22.94291 1.000 30.73935 90 HIS A C 1
ATOM 634 O O . HIS A 1 110 ? -26.16110 22.08791 -23.64965 1.000 31.89448 90 HIS A O 1
ATOM 641 N N . LEU A 1 111 ? -25.89441 19.89687 -23.17436 1.000 28.98893 91 LEU A N 1
ATOM 642 C CA . LEU A 1 111 ? -25.11991 19.65151 -24.39025 1.000 30.73579 91 LEU A CA 1
ATOM 643 C C . LEU A 1 111 ? -25.97924 19.80479 -25.64519 1.000 32.43750 91 LEU A C 1
ATOM 644 O O . LEU A 1 111 ? -25.50416 20.31565 -26.66780 1.000 30.66787 91 LEU A O 1
ATOM 649 N N . MET A 1 112 ? -27.24038 19.35913 -25.59751 1.000 33.18865 92 MET A N 1
ATOM 650 C CA . MET A 1 112 ? -28.11743 19.53732 -26.75839 1.000 31.15730 92 MET A CA 1
ATOM 651 C C . MET A 1 112 ? -28.36741 21.01574 -27.03380 1.000 30.47702 92 MET A C 1
ATOM 652 O O . MET A 1 112 ? -28.36108 21.45083 -28.19199 1.000 31.88048 92 MET A O 1
ATOM 657 N N . LEU A 1 113 ? -28.56454 21.81018 -25.97656 1.000 31.73648 93 LEU A N 1
ATOM 658 C CA . LEU A 1 113 ? -28.70279 23.25243 -26.15920 1.000 32.56581 93 LEU A CA 1
ATOM 659 C C . LEU A 1 113 ? -27.43135 23.85929 -26.73936 1.000 33.85534 93 LEU A C 1
ATOM 660 O O . LEU A 1 113 ? -27.49225 24.72486 -27.61891 1.000 32.48876 93 LEU A O 1
ATOM 665 N N . ALA A 1 114 ? -26.26365 23.40547 -26.27279 1.000 32.45480 94 ALA A N 1
ATOM 666 C CA . ALA A 1 114 ? -25.00975 23.88332 -26.84378 1.000 31.55841 94 ALA A CA 1
ATOM 667 C C . ALA A 1 114 ? -24.90278 23.53570 -28.31795 1.000 32.70226 94 ALA A C 1
ATOM 668 O O . ALA A 1 114 ? -24.32016 24.30126 -29.09698 1.000 33.58326 94 ALA A O 1
ATOM 670 N N . THR A 1 115 ? -25.45748 22.38603 -28.70586 1.000 32.27814 95 THR A N 1
ATOM 671 C CA . THR A 1 115 ? -25.39848 21.92887 -30.09060 1.000 32.73449 95 THR A CA 1
ATOM 672 C C . THR A 1 115 ? -26.13715 22.88468 -31.02629 1.000 34.33503 95 THR A C 1
ATOM 673 O O . THR A 1 115 ? -25.60544 23.27302 -32.07190 1.000 35.19882 95 THR A O 1
ATOM 677 N N . VAL A 1 116 ? -27.37770 23.25586 -30.68701 1.000 36.40181 96 VAL A N 1
ATOM 678 C CA . VAL A 1 116 ? -28.08174 24.20666 -31.54777 1.000 37.82603 96 VAL A CA 1
ATOM 679 C C . VAL A 1 116 ? -27.39787 25.57025 -31.49369 1.000 34.81687 96 VAL A C 1
ATOM 680 O O . VAL A 1 116 ? -27.30125 26.27372 -32.51020 1.000 34.34035 96 VAL A O 1
ATOM 684 N N . ARG A 1 117 ? -26.86473 25.94439 -30.32516 1.000 34.70701 97 ARG A N 1
ATOM 685 C CA . ARG A 1 117 ? -26.20670 27.24180 -30.19605 1.000 32.25334 97 ARG A CA 1
ATOM 686 C C . ARG A 1 117 ? -24.98412 27.33416 -31.09972 1.000 35.72823 97 ARG A C 1
ATOM 687 O O . ARG A 1 117 ? -24.74510 28.36931 -31.73115 1.000 35.02994 97 ARG A O 1
ATOM 695 N N . LEU A 1 118 ? -24.20427 26.25638 -31.18221 1.000 32.66179 98 LEU A N 1
ATOM 696 C CA . LEU A 1 118 ? -22.94905 26.28779 -31.91909 1.000 34.27362 98 LEU A CA 1
ATOM 697 C C . LEU A 1 118 ? -23.09564 25.97014 -33.40086 1.000 36.33014 98 LEU A C 1
ATOM 698 O O . LEU A 1 118 ? -22.26603 26.42734 -34.20385 1.000 35.80625 98 LEU A O 1
ATOM 703 N N . PHE A 1 119 ? -24.12482 25.20470 -33.78478 1.000 31.40918 99 PHE A N 1
ATOM 704 C CA . PHE A 1 119 ? -24.22992 24.66145 -35.13821 1.000 37.51971 99 PHE A CA 1
ATOM 705 C C . PHE A 1 119 ? -25.24533 25.37617 -36.02715 1.000 36.71379 99 PHE A C 1
ATOM 706 O O . PHE A 1 119 ? -25.25132 25.12525 -37.23855 1.000 40.19853 99 PHE A O 1
ATOM 714 N N . SER A 1 120 ? -26.10227 26.24296 -35.48476 1.000 39.72214 100 SER A N 1
ATOM 715 C CA . SER A 1 120 ? -27.19959 26.80838 -36.26926 1.000 37.06879 100 SER A CA 1
ATOM 716 C C . SER A 1 120 ? -27.20538 28.33263 -36.15873 1.000 41.08591 100 SER A C 1
ATOM 717 O O . SER A 1 120 ? -26.39422 28.93867 -35.45259 1.000 39.51450 100 SER A O 1
ATOM 720 N N . ARG A 1 121 ? -28.14280 28.95174 -36.87414 1.000 39.23093 101 ARG A N 1
ATOM 721 C CA . ARG A 1 121 ? -28.24455 30.40134 -36.97907 1.000 41.70242 101 ARG A CA 1
ATOM 722 C C . ARG A 1 121 ? -29.01400 30.98654 -35.79144 1.000 39.16165 101 ARG A C 1
ATOM 723 O O . ARG A 1 121 ? -29.88100 30.32217 -35.22209 1.000 39.90394 101 ARG A O 1
ATOM 731 N N . PRO A 1 122 ? -28.73666 32.24567 -35.41829 1.000 43.86715 102 PRO A N 1
ATOM 732 C CA . PRO A 1 122 ? -29.49314 32.86345 -34.30919 1.000 42.12311 102 PRO A CA 1
ATOM 733 C C . PRO A 1 122 ? -31.00205 32.79957 -34.47766 1.000 40.51160 102 PRO A C 1
ATOM 734 O O . PRO A 1 122 ? -31.71576 32.61896 -33.48481 1.000 39.43905 102 PRO A O 1
ATOM 738 N N . GLU A 1 123 ? -31.51508 32.93041 -35.70714 1.000 44.55831 103 GLU A N 1
ATOM 739 C CA . GLU A 1 123 ? -32.95584 32.82444 -35.92001 1.000 45.98696 103 GLU A CA 1
ATOM 740 C C . GLU A 1 123 ? -33.48508 31.43964 -35.58507 1.000 42.33703 103 GLU A C 1
ATOM 741 O O . GLU A 1 123 ? -34.70150 31.26854 -35.44695 1.000 44.13004 103 GLU A O 1
ATOM 747 N N . GLN A 1 124 ? -32.60299 30.44698 -35.46866 1.000 39.73221 104 GLN A N 1
ATOM 748 C CA . GLN A 1 124 ? -32.99580 29.11033 -35.04982 1.000 38.14612 104 GLN A CA 1
ATOM 749 C C . GLN A 1 124 ? -32.83390 28.91164 -33.54677 1.000 39.70426 104 GLN A C 1
ATOM 750 O O . GLN A 1 124 ? -33.79380 28.54963 -32.86020 1.000 37.12091 104 GLN A O 1
ATOM 756 N N . TRP A 1 125 ? -31.63631 29.15852 -33.00975 1.000 38.34377 105 TRP A N 1
ATOM 757 C CA . TRP A 1 125 ? -31.41092 28.77952 -31.61856 1.000 39.05186 105 TRP A CA 1
ATOM 758 C C . TRP A 1 125 ? -31.97393 29.79542 -30.62675 1.000 35.94695 105 TRP A C 1
ATOM 759 O O . TRP A 1 125 ? -32.34737 29.41020 -29.51365 1.000 36.28951 105 TRP A O 1
ATOM 770 N N . GLN A 1 126 ? -32.09503 31.07416 -31.00519 1.000 38.77415 106 GLN A N 1
ATOM 771 C CA . GLN A 1 126 ? -32.67149 32.03506 -30.06358 1.000 39.24248 106 GLN A CA 1
ATOM 772 C C . GLN A 1 126 ? -34.11749 31.69780 -29.71918 1.000 40.61012 106 GLN A C 1
ATOM 773 O O . GLN A 1 126 ? -34.44218 31.64582 -28.51934 1.000 40.38577 106 GLN A O 1
ATOM 779 N N . PRO A 1 127 ? -35.01633 31.42269 -30.67681 1.000 38.69245 107 PRO A N 1
ATOM 780 C CA . PRO A 1 127 ? -36.35546 30.94479 -30.28520 1.000 41.62548 107 PRO A CA 1
ATOM 781 C C . PRO A 1 127 ? -36.32334 29.64521 -29.49938 1.000 39.95902 107 PRO A C 1
ATOM 782 O O . PRO A 1 127 ? -37.10914 29.47027 -28.56042 1.000 38.94174 107 PRO A O 1
ATOM 786 N N . TRP A 1 128 ? -35.44076 28.71461 -29.86241 1.000 37.87482 108 TRP A N 1
ATOM 787 C CA . TRP A 1 128 ? -35.35721 27.46709 -29.10753 1.000 39.20020 108 TRP A CA 1
ATOM 788 C C . TRP A 1 128 ? -34.96301 27.72376 -27.65728 1.000 35.30168 108 TRP A C 1
ATOM 789 O O . TRP A 1 128 ? -35.50829 27.09034 -26.74493 1.000 37.07438 108 TRP A O 1
ATOM 800 N N . PHE A 1 129 ? -34.01770 28.64437 -27.43015 1.000 37.45345 109 PHE A N 1
ATOM 801 C CA . PHE A 1 129 ? -33.62734 29.00851 -26.06640 1.000 36.75063 109 PHE A CA 1
ATOM 802 C C . PHE A 1 129 ? -34.78669 29.65376 -25.31420 1.000 35.52037 109 PHE A C 1
ATOM 803 O O . PHE A 1 129 ? -35.05709 29.32276 -24.15567 1.000 35.73632 109 PHE A O 1
ATOM 811 N N . GLU A 1 130 ? -35.46754 30.60428 -25.95514 1.000 37.74249 110 GLU A N 1
ATOM 812 C CA . GLU A 1 130 ? -36.59129 31.27103 -25.30396 1.000 38.76874 110 GLU A CA 1
ATOM 813 C C . GLU A 1 130 ? -37.68775 30.28148 -24.92769 1.000 36.69431 110 GLU A C 1
ATOM 814 O O . GLU A 1 130 ? -38.20805 30.31653 -23.80684 1.000 41.51540 110 GLU A O 1
ATOM 820 N N . GLN A 1 131 ? -38.05184 29.37956 -25.84386 1.000 36.14664 111 GLN A N 1
ATOM 821 C CA . GLN A 1 131 ? -39.12171 28.43292 -25.52579 1.000 37.30171 111 GLN A CA 1
ATOM 822 C C . GLN A 1 131 ? -38.69393 27.43491 -24.45808 1.000 38.40104 111 GLN A C 1
ATOM 823 O O . GLN A 1 131 ? -39.50458 27.02953 -23.61584 1.000 39.05980 111 GLN A O 1
ATOM 829 N N . THR A 1 132 ? -37.42620 27.01463 -24.48210 1.000 40.44499 112 THR A N 1
ATOM 830 C CA . THR A 1 132 ? -36.94222 26.07978 -23.47228 1.000 34.64277 112 THR A CA 1
ATOM 831 C C . THR A 1 132 ? -36.99893 26.69255 -22.08084 1.000 37.17293 112 THR A C 1
ATOM 832 O O . THR A 1 132 ? -37.39351 26.02752 -21.11559 1.000 40.90992 112 THR A O 1
ATOM 836 N N . ALA A 1 133 ? -36.60641 27.96252 -21.96021 1.000 34.77946 113 ALA A N 1
ATOM 837 C CA . ALA A 1 133 ? -36.61664 28.62941 -20.66186 1.000 38.05599 113 ALA A CA 1
ATOM 838 C C . ALA A 1 133 ? -38.04019 28.89256 -20.18515 1.000 43.53201 113 ALA A C 1
ATOM 839 O O . ALA A 1 133 ? -38.33988 28.75551 -18.99278 1.000 44.80466 113 ALA A O 1
ATOM 841 N N . ARG A 1 134 ? -38.93378 29.25585 -21.10465 1.000 41.50733 114 ARG A N 1
ATOM 842 C CA A ARG A 1 134 ? -40.30142 29.58209 -20.71304 0.520 45.68084 114 ARG A CA 1
ATOM 843 C CA B ARG A 1 134 ? -40.30045 29.58254 -20.71094 0.480 45.67500 114 ARG A CA 1
ATOM 844 C C . ARG A 1 134 ? -41.08871 28.33030 -20.33967 1.000 43.80937 114 ARG A C 1
ATOM 845 O O . ARG A 1 134 ? -41.87611 28.34612 -19.38583 1.000 48.88769 114 ARG A O 1
ATOM 860 N N . GLN A 1 135 ? -40.87961 27.22857 -21.06142 1.000 44.39096 115 GLN A N 1
ATOM 861 C CA . GLN A 1 135 ? -41.68872 26.02706 -20.88438 1.000 43.72471 115 GLN A CA 1
ATOM 862 C C . GLN A 1 135 ? -40.94069 24.84829 -20.25839 1.000 45.14696 115 GLN A C 1
ATOM 863 O O . GLN A 1 135 ? -41.50972 23.75852 -20.16864 1.000 44.42314 115 GLN A O 1
ATOM 869 N N . ASN A 1 136 ? -39.69726 25.03852 -19.81774 1.000 43.31858 116 ASN A N 1
ATOM 870 C CA . ASN A 1 136 ? -38.87711 23.97253 -19.22368 1.000 42.78122 116 ASN A CA 1
ATOM 871 C C . ASN A 1 136 ? -38.87585 22.70408 -20.08025 1.000 39.00750 116 ASN A C 1
ATOM 872 O O . ASN A 1 136 ? -39.09173 21.59707 -19.58666 1.000 40.34805 116 ASN A O 1
ATOM 877 N N . TRP A 1 137 ? -38.62488 22.87835 -21.37888 1.000 37.86875 117 TRP A N 1
ATOM 878 C CA . TRP A 1 137 ? -38.43096 21.74523 -22.27745 1.000 36.96772 117 TRP A CA 1
ATOM 879 C C . TRP A 1 137 ? -37.18949 20.95207 -21.87836 1.000 40.36577 117 TRP A C 1
ATOM 880 O O . TRP A 1 137 ? -36.12730 21.53121 -21.63799 1.000 39.39809 117 TRP A O 1
ATOM 891 N N . PHE A 1 138 ? -37.32224 19.62572 -21.84581 1.000 35.85677 118 PHE A N 1
ATOM 892 C CA . PHE A 1 138 ? -36.21524 18.70517 -21.58919 1.000 36.07389 118 PHE A CA 1
ATOM 893 C C . PHE A 1 138 ? -35.72354 18.19631 -22.94429 1.000 36.68690 118 PHE A C 1
ATOM 894 O O . PHE A 1 138 ? -36.50376 17.62349 -23.71186 1.000 39.01064 118 PHE A O 1
ATOM 902 N N . TRP A 1 139 ? -34.44764 18.42854 -23.25398 1.000 34.70014 119 TRP A N 1
ATOM 903 C CA . TRP A 1 139 ? -33.86267 18.03911 -24.53677 1.000 32.93873 119 TRP A CA 1
ATOM 904 C C . TRP A 1 139 ? -33.13988 16.70228 -24.40337 1.000 37.28407 119 TRP A C 1
ATOM 905 O O . TRP A 1 139 ? -32.36561 16.50702 -23.46255 1.000 37.27288 119 TRP A O 1
ATOM 916 N N . GLY A 1 140 ? -33.37165 15.79994 -25.36320 1.000 36.16058 120 GLY A N 1
ATOM 917 C CA . GLY A 1 140 ? -32.77978 14.47999 -25.35281 1.000 40.01607 120 GLY A CA 1
ATOM 918 C C . GLY A 1 140 ? -31.86547 14.25787 -26.55056 1.000 33.45824 120 GLY A C 1
ATOM 919 O O . GLY A 1 140 ? -31.78781 15.07771 -27.47123 1.000 38.14775 120 GLY A O 1
ATOM 920 N N . ASN A 1 141 ? -31.15958 13.12862 -26.51917 1.000 37.90735 121 ASN A N 1
ATOM 921 C CA . ASN A 1 141 ? -30.11518 12.82836 -27.48907 1.000 36.77792 121 ASN A CA 1
ATOM 922 C C . ASN A 1 141 ? -30.55739 11.71569 -28.42693 1.000 43.44585 121 ASN A C 1
ATOM 923 O O . ASN A 1 141 ? -31.04793 10.67641 -27.97614 1.000 46.54351 121 ASN A O 1
ATOM 928 N N . ALA A 1 142 ? -30.36283 11.93748 -29.72447 1.000 41.33244 122 ALA A N 1
ATOM 929 C CA . ALA A 1 142 ? -30.51371 10.91445 -30.75273 1.000 48.33172 122 ALA A CA 1
ATOM 930 C C . ALA A 1 142 ? -29.42267 11.07444 -31.79763 1.000 48.01072 122 ALA A C 1
ATOM 931 O O . ALA A 1 142 ? -29.63874 10.80334 -32.98351 1.000 48.82866 122 ALA A O 1
ATOM 933 N N . LEU A 1 143 ? -28.25691 11.54903 -31.37212 1.000 49.81571 123 LEU A N 1
ATOM 934 C CA . LEU A 1 143 ? -27.12404 11.80697 -32.24646 1.000 48.74068 123 LEU A CA 1
ATOM 935 C C . LEU A 1 143 ? -26.08447 10.73025 -31.97912 1.000 59.01992 123 LEU A C 1
ATOM 936 O O . LEU A 1 143 ? -25.57097 10.62364 -30.86159 1.000 56.70069 123 LEU A O 1
ATOM 941 N N . ASN A 1 144 ? -25.80899 9.90919 -32.98982 1.000 60.23015 124 ASN A N 1
ATOM 942 C CA . ASN A 1 144 ? -24.80178 8.85561 -32.89058 1.000 58.54292 124 ASN A CA 1
ATOM 943 C C . ASN A 1 144 ? -24.02923 8.86863 -34.20086 1.000 66.15404 124 ASN A C 1
ATOM 944 O O . ASN A 1 144 ? -24.49875 8.32024 -35.21190 1.000 68.21950 124 ASN A O 1
ATOM 949 N N . PRO A 1 145 ? -22.85864 9.50821 -34.23364 1.000 67.81416 125 PRO A N 1
ATOM 950 C CA . PRO A 1 145 ? -22.06210 9.51642 -35.47176 1.000 71.85612 125 PRO A CA 1
ATOM 951 C C . PRO A 1 145 ? -21.60302 8.13508 -35.90498 1.000 72.98197 125 PRO A C 1
ATOM 952 O O . PRO A 1 145 ? -21.31559 7.93581 -37.09195 1.000 77.27523 125 PRO A O 1
ATOM 956 N N . LEU A 1 146 ? -21.52872 7.17437 -34.98399 1.000 72.52006 126 LEU A N 1
ATOM 957 C CA . LEU A 1 146 ? -21.10668 5.81576 -35.29093 1.000 74.38893 126 LEU A CA 1
ATOM 958 C C . LEU A 1 146 ? -22.28808 4.87809 -35.51709 1.000 75.65159 126 LEU A C 1
ATOM 959 O O . LEU A 1 146 ? -22.14636 3.65958 -35.35829 1.000 75.44227 126 LEU A O 1
ATOM 964 N N . ASP A 1 147 ? -23.45321 5.42371 -35.87354 1.000 71.94994 127 ASP A N 1
ATOM 965 C CA . ASP A 1 147 ? -24.65095 4.63241 -36.17610 1.000 70.42746 127 ASP A CA 1
ATOM 966 C C . ASP A 1 147 ? -25.24869 5.22903 -37.44849 1.000 68.81336 127 ASP A C 1
ATOM 967 O O . ASP A 1 147 ? -26.09372 6.12665 -37.39065 1.000 70.37191 127 ASP A O 1
ATOM 972 N N . THR A 1 148 ? -24.81080 4.71310 -38.59520 1.000 65.10285 128 THR A N 1
ATOM 973 C CA . THR A 1 148 ? -25.21522 5.22727 -39.89459 1.000 64.50429 128 THR A CA 1
ATOM 974 C C . THR A 1 148 ? -26.46801 4.54265 -40.44058 1.000 56.17071 128 THR A C 1
ATOM 975 O O . THR A 1 148 ? -26.71889 4.60731 -41.64956 1.000 57.44868 128 THR A O 1
ATOM 979 N N . ARG A 1 149 ? -27.26653 3.90677 -39.57578 1.000 54.93343 129 ARG A N 1
ATOM 980 C CA . ARG A 1 149 ? -28.48368 3.23073 -40.01482 1.000 53.51367 129 ARG A CA 1
ATOM 981 C C . ARG A 1 149 ? -29.62837 4.18799 -40.32982 1.000 53.77600 129 ARG A C 1
ATOM 982 O O . ARG A 1 149 ? -30.59220 3.78106 -40.98536 1.000 53.97428 129 ARG A O 1
ATOM 990 N N . THR A 1 150 ? -29.56671 5.43361 -39.87109 1.000 52.08998 130 THR A N 1
ATOM 991 C CA . THR A 1 150 ? -30.58416 6.42533 -40.19545 1.000 49.36434 130 THR A CA 1
ATOM 992 C C . THR A 1 150 ? -30.10148 7.27376 -41.36426 1.000 45.83528 130 THR A C 1
ATOM 993 O O . THR A 1 150 ? -29.00388 7.83598 -41.31491 1.000 46.72911 130 THR A O 1
ATOM 997 N N . VAL A 1 151 ? -30.91302 7.34688 -42.42139 1.000 45.95514 131 VAL A N 1
ATOM 998 C CA . VAL A 1 151 ? -30.56576 8.09198 -43.62374 1.000 43.88705 131 VAL A CA 1
ATOM 999 C C . VAL A 1 151 ? -31.63873 9.14432 -43.87395 1.000 46.77908 131 VAL A C 1
ATOM 1000 O O . VAL A 1 151 ? -32.79241 9.01696 -43.44780 1.000 50.14220 131 VAL A O 1
ATOM 1004 N N . VAL A 1 152 ? -31.24335 10.20163 -44.57029 1.000 47.84380 132 VAL A N 1
ATOM 1005 C CA . VAL A 1 152 ? -32.13854 11.30684 -44.88847 1.000 50.48180 132 VAL A CA 1
ATOM 1006 C C . VAL A 1 152 ? -32.35727 11.33136 -46.39440 1.000 56.39389 132 VAL A C 1
ATOM 1007 O O . VAL A 1 152 ? -31.39660 11.25383 -47.17018 1.000 57.93868 132 VAL A O 1
ATOM 1011 N N . LYS A 1 153 ? -33.62262 11.41162 -46.80175 1.000 57.35197 133 LYS A N 1
ATOM 1012 C CA . LYS A 1 153 ? -34.00674 11.58123 -48.19510 1.000 60.81874 133 LYS A CA 1
ATOM 1013 C C . LYS A 1 153 ? -34.53366 12.99436 -48.40246 1.000 60.48583 133 LYS A C 1
ATOM 1014 O O . LYS A 1 153 ? -35.24938 13.52954 -47.54815 1.000 57.90398 133 LYS A O 1
ATOM 1020 N N . ASP A 1 154 ? -34.17701 13.59296 -49.53789 1.000 63.21145 134 ASP A N 1
ATOM 1021 C CA . ASP A 1 154 ? -34.65027 14.92226 -49.90320 1.000 64.97856 134 ASP A CA 1
ATOM 1022 C C . ASP A 1 154 ? -35.87561 14.78344 -50.79881 1.000 69.00177 134 ASP A C 1
ATOM 1023 O O . ASP A 1 154 ? -35.79633 14.18753 -51.87859 1.000 70.39410 134 ASP A O 1
ATOM 1028 N N . LEU A 1 155 ? -37.00708 15.32482 -50.34532 1.000 68.51947 135 LEU A N 1
ATOM 1029 C CA . LEU A 1 155 ? -38.23857 15.35155 -51.12477 1.000 72.82423 135 LEU A CA 1
ATOM 1030 C C . LEU A 1 155 ? -38.54752 16.75350 -51.64450 1.000 72.89404 135 LEU A C 1
ATOM 1031 O O . LEU A 1 155 ? -39.71530 17.12965 -51.78330 1.000 77.27789 135 LEU A O 1
ATOM 1036 N N . GLY A 1 156 ? -37.50832 17.53480 -51.93191 1.000 74.11762 136 GLY A N 1
ATOM 1037 C CA . GLY A 1 156 ? -37.68348 18.89459 -52.40696 1.000 74.39238 136 GLY A CA 1
ATOM 1038 C C . GLY A 1 156 ? -38.25278 19.82545 -51.35572 1.000 72.86209 136 GLY A C 1
ATOM 1039 O O . GLY A 1 156 ? -37.52747 20.64376 -50.77850 1.000 75.18364 136 GLY A O 1
ATOM 1040 N N . GLY A 1 157 ? -39.55724 19.70161 -51.09585 1.000 71.30586 137 GLY A N 1
ATOM 1041 C CA . GLY A 1 157 ? -40.19069 20.56331 -50.11013 1.000 69.90895 137 GLY A CA 1
ATOM 1042 C C . GLY A 1 157 ? -39.66580 20.33476 -48.70600 1.000 68.26467 137 GLY A C 1
ATOM 1043 O O . GLY A 1 157 ? -39.49644 21.28110 -47.93206 1.000 67.12111 137 GLY A O 1
ATOM 1044 N N . TRP A 1 158 ? -39.39525 19.08013 -48.35859 1.000 65.32022 138 TRP A N 1
ATOM 1045 C CA . TRP A 1 158 ? -38.85925 18.75681 -47.04698 1.000 56.47476 138 TRP A CA 1
ATOM 1046 C C . TRP A 1 158 ? -37.96448 17.53011 -47.16671 1.000 56.95944 138 TRP A C 1
ATOM 1047 O O . TRP A 1 158 ? -37.86662 16.90528 -48.22677 1.000 59.89264 138 TRP A O 1
ATOM 1058 N N . ARG A 1 159 ? -37.31436 17.18291 -46.06206 1.000 50.13339 139 ARG A N 1
ATOM 1059 C CA . ARG A 1 159 ? -36.51866 15.96857 -45.97326 1.000 50.37082 139 ARG A CA 1
ATOM 1060 C C . ARG A 1 159 ? -37.15724 15.00624 -44.97825 1.000 45.43354 139 ARG A C 1
ATOM 1061 O O . ARG A 1 159 ? -38.02950 15.37648 -44.18874 1.000 46.68083 139 ARG A O 1
ATOM 1069 N N . GLU A 1 160 ? -36.71532 13.75151 -45.01880 1.000 43.09712 140 GLU A N 1
ATOM 1070 C CA . GLU A 1 160 ? -37.25757 12.73156 -44.13273 1.000 45.63210 140 GLU A CA 1
ATOM 1071 C C . GLU A 1 160 ? -36.13282 11.85074 -43.61315 1.000 46.52856 140 GLU A C 1
ATOM 1072 O O . GLU A 1 160 ? -35.30548 11.37124 -44.39520 1.000 45.67032 140 GLU A O 1
ATOM 1078 N N . PHE A 1 161 ? -36.10935 11.64205 -42.29680 1.000 48.43454 141 PHE A N 1
ATOM 1079 C CA . PHE A 1 161 ? -35.18855 10.69443 -41.67631 1.000 47.02058 141 PHE A CA 1
ATOM 1080 C C . PHE A 1 161 ? -35.88629 9.34547 -41.55641 1.000 44.82371 141 PHE A C 1
ATOM 1081 O O . PHE A 1 161 ? -37.03282 9.27567 -41.10275 1.000 44.34494 141 PHE A O 1
ATOM 1089 N N . SER A 1 162 ? -35.19195 8.28021 -41.95523 1.000 49.42030 142 SER A N 1
ATOM 1090 C CA . SER A 1 162 ? -35.71050 6.92138 -41.85683 1.000 49.39431 142 SER A CA 1
ATOM 1091 C C . SER A 1 162 ? -34.58656 5.97836 -41.45265 1.000 44.57092 142 SER A C 1
ATOM 1092 O O . SER A 1 162 ? -33.47783 6.06579 -41.98263 1.000 45.23942 142 SER A O 1
ATOM 1095 N N . GLY A 1 163 ? -34.87599 5.08146 -40.52023 1.000 44.41496 143 GLY A N 1
ATOM 1096 C CA . GLY A 1 163 ? -33.90900 4.10001 -40.08572 1.000 48.58459 143 GLY A CA 1
ATOM 1097 C C . GLY A 1 163 ? -33.98129 3.91498 -38.58773 1.000 50.59947 143 GLY A C 1
ATOM 1098 O O . GLY A 1 163 ? -34.91566 4.36273 -37.92513 1.000 48.43806 143 GLY A O 1
ATOM 1099 N N . LYS A 1 164 ? -32.97722 3.23869 -38.04268 1.000 54.15089 144 LYS A N 1
ATOM 1100 C CA . LYS A 1 164 ? -32.93510 2.94594 -36.61874 1.000 52.48410 144 LYS A CA 1
ATOM 1101 C C . LYS A 1 164 ? -31.71824 3.60507 -35.98295 1.000 49.86870 144 LYS A C 1
ATOM 1102 O O . LYS A 1 164 ? -30.73052 3.90712 -36.66059 1.000 47.45029 144 LYS A O 1
ATOM 1108 N N . LYS A 1 165 ? -31.81509 3.85448 -34.67549 1.000 49.56346 145 LYS A N 1
ATOM 1109 C CA . LYS A 1 165 ? -30.73295 4.45776 -33.91161 1.000 52.57193 145 LYS A CA 1
ATOM 1110 C C . LYS A 1 165 ? -30.68666 3.83083 -32.52805 1.000 52.24587 145 LYS A C 1
ATOM 1111 O O . LYS A 1 165 ? -31.70764 3.39519 -31.99197 1.000 55.26406 145 LYS A O 1
ATOM 1117 N N . SER A 1 166 ? -29.48799 3.78779 -31.95642 1.000 50.08367 146 SER A N 1
ATOM 1118 C CA . SER A 1 166 ? -29.27842 3.29113 -30.60509 1.000 57.64530 146 SER A CA 1
ATOM 1119 C C . SER A 1 166 ? -28.50151 4.33301 -29.80832 1.000 59.61802 146 SER A C 1
ATOM 1120 O O . SER A 1 166 ? -28.03804 5.34211 -30.35109 1.000 62.62223 146 SER A O 1
ATOM 1123 N N . PHE A 1 167 ? -28.36930 4.07634 -28.50370 1.000 55.68001 147 PHE A N 1
ATOM 1124 C CA . PHE A 1 167 ? -27.69713 4.98693 -27.57305 1.000 59.02343 147 PHE A CA 1
ATOM 1125 C C . PHE A 1 167 ? -28.37888 6.35479 -27.56854 1.000 62.74524 147 PHE A C 1
ATOM 1126 O O . PHE A 1 167 ? -27.74336 7.39762 -27.74427 1.000 60.02408 147 PHE A O 1
ATOM 1128 N N . CYS A 1 168 ? -29.69122 6.34248 -27.36023 1.000 61.31601 148 CYS A N 1
ATOM 1129 C CA . CYS A 1 168 ? -30.50097 7.56055 -27.40822 1.000 60.45130 148 CYS A CA 1
ATOM 1130 C C . CYS A 1 168 ? -30.71195 8.13283 -26.00586 1.000 58.45205 148 CYS A C 1
ATOM 1131 O O . CYS A 1 168 ? -31.83538 8.23315 -25.50583 1.000 59.51819 148 CYS A O 1
ATOM 1134 N N . SER A 1 169 ? -29.59981 8.53465 -25.38321 1.000 52.75585 149 SER A N 1
ATOM 1135 C CA . SER A 1 169 ? -29.59250 8.92163 -23.97735 1.000 55.54044 149 SER A CA 1
ATOM 1136 C C . SER A 1 169 ? -30.67752 9.94890 -23.66750 1.000 59.48641 149 SER A C 1
ATOM 1137 O O . SER A 1 169 ? -30.64413 11.07773 -24.17208 1.000 58.83078 149 SER A O 1
ATOM 1140 N N . GLY A 1 170 ? -31.65985 9.55198 -22.86232 1.000 59.88636 150 GLY A N 1
ATOM 1141 C CA . GLY A 1 170 ? -32.67635 10.48198 -22.40667 1.000 56.18233 150 GLY A CA 1
ATOM 1142 C C . GLY A 1 170 ? -33.65166 10.94801 -23.46544 1.000 57.69196 150 GLY A C 1
ATOM 1143 O O . GLY A 1 170 ? -34.17495 12.06423 -23.36352 1.000 56.56553 150 GLY A O 1
ATOM 1144 N N . ALA A 1 171 ? -33.91943 10.12765 -24.48575 1.000 52.98706 151 ALA A N 1
ATOM 1145 C CA . ALA A 1 171 ? -34.92004 10.52443 -25.47034 1.000 51.63294 151 ALA A CA 1
ATOM 1146 C C . ALA A 1 171 ? -36.33136 10.40330 -24.90529 1.000 49.15934 151 ALA A C 1
ATOM 1147 O O . ALA A 1 171 ? -37.21568 11.19562 -25.25911 1.000 49.18667 151 ALA A O 1
ATOM 1149 N N . SER A 1 172 ? -36.55718 9.43789 -24.02027 1.000 47.29480 152 SER A N 1
ATOM 1150 C CA . SER A 1 172 ? -37.86533 9.27110 -23.40729 1.000 49.57912 152 SER A CA 1
ATOM 1151 C C . SER A 1 172 ? -38.16587 10.43371 -22.47077 1.000 50.17173 152 SER A C 1
ATOM 1152 O O . SER A 1 172 ? -37.26717 11.00497 -21.84646 1.000 48.32997 152 SER A O 1
ATOM 1155 N N . ASP A 1 173 ? -39.45125 10.78103 -22.37956 1.000 41.84906 153 ASP A N 1
ATOM 1156 C CA . ASP A 1 173 ? -39.90271 11.89357 -21.54617 1.000 40.61794 153 ASP A CA 1
ATOM 1157 C C . ASP A 1 173 ? -39.17447 13.19025 -21.90428 1.000 39.73524 153 ASP A C 1
ATOM 1158 O O . ASP A 1 173 ? -38.87635 14.01546 -21.04178 1.000 40.02838 153 ASP A O 1
ATOM 1163 N N . SER A 1 174 ? -38.86163 13.37677 -23.17665 1.000 39.63647 154 SER A N 1
ATOM 1164 C CA . SER A 1 174 ? -38.22379 14.60654 -23.61942 1.000 39.98142 154 SER A CA 1
ATOM 1165 C C . SER A 1 174 ? -39.17654 15.38774 -24.51120 1.000 44.56481 154 SER A C 1
ATOM 1166 O O . SER A 1 174 ? -40.13985 14.84524 -25.06104 1.000 43.23053 154 SER A O 1
ATOM 1169 N N . GLN A 1 175 ? -38.90644 16.68490 -24.62398 1.000 38.65494 155 GLN A N 1
ATOM 1170 C CA . GLN A 1 175 ? -39.67993 17.56469 -25.48909 1.000 37.63395 155 GLN A CA 1
ATOM 1171 C C . GLN A 1 175 ? -39.02226 17.78926 -26.83953 1.000 44.72263 155 GLN A C 1
ATOM 1172 O O . GLN A 1 175 ? -39.72130 17.91717 -27.85456 1.000 42.07638 155 GLN A O 1
ATOM 1178 N N . MET A 1 176 ? -37.69462 17.82379 -26.87960 1.000 38.46849 156 MET A N 1
ATOM 1179 C CA . MET A 1 176 ? -36.95131 18.03600 -28.10728 1.000 36.63195 156 MET A CA 1
ATOM 1180 C C . MET A 1 176 ? -35.82904 17.01392 -28.18143 1.000 40.18489 156 MET A C 1
ATOM 1181 O O . MET A 1 176 ? -35.32884 16.54937 -27.15057 1.000 39.10769 156 MET A O 1
ATOM 1186 N N . LEU A 1 177 ? -35.45376 16.66331 -29.41414 1.000 37.66385 157 LEU A N 1
ATOM 1187 C CA . LEU A 1 177 ? -34.36619 15.73318 -29.69460 1.000 37.05112 157 LEU A CA 1
ATOM 1188 C C . LEU A 1 177 ? -33.39695 16.35513 -30.68261 1.000 40.03761 157 LEU A C 1
ATOM 1189 O O . LEU A 1 177 ? -33.79085 17.08709 -31.59404 1.000 43.59369 157 LEU A O 1
ATOM 1194 N N . ILE A 1 178 ? -32.12183 16.04937 -30.49815 1.000 36.36020 158 ILE A N 1
ATOM 1195 C CA . ILE A 1 178 ? -31.10797 16.27274 -31.51661 1.000 35.25577 158 ILE A CA 1
ATOM 1196 C C . ILE A 1 178 ? -30.90381 14.93439 -32.21784 1.000 36.86300 158 ILE A C 1
ATOM 1197 O O . ILE A 1 178 ? -30.42936 13.97638 -31.60464 1.000 37.87756 158 ILE A O 1
ATOM 1202 N N . ALA A 1 179 ? -31.25535 14.85605 -33.49898 1.000 38.79310 159 ALA A N 1
ATOM 1203 C CA . ALA A 1 179 ? -31.17946 13.61029 -34.25434 1.000 44.66690 159 ALA A CA 1
ATOM 1204 C C . ALA A 1 179 ? -30.22681 13.77531 -35.42734 1.000 39.16753 159 ALA A C 1
ATOM 1205 O O . ALA A 1 179 ? -30.17417 14.83943 -36.04920 1.000 38.97803 159 ALA A O 1
ATOM 1207 N N . SER A 1 180 ? -29.48301 12.71822 -35.74319 1.000 44.38076 160 SER A N 1
ATOM 1208 C CA . SER A 1 180 ? -28.59131 12.73680 -36.89222 1.000 39.82167 160 SER A CA 1
ATOM 1209 C C . SER A 1 180 ? -29.03403 11.71485 -37.93344 1.000 42.44662 160 SER A C 1
ATOM 1210 O O . SER A 1 180 ? -29.70485 10.72518 -37.62806 1.000 42.70152 160 SER A O 1
ATOM 1213 N N . ALA A 1 181 ? -28.62725 11.97251 -39.17464 1.000 43.47112 161 ALA A N 1
ATOM 1214 C CA . ALA A 1 181 ? -28.86915 11.07276 -40.29156 1.000 46.48139 161 ALA A CA 1
ATOM 1215 C C . ALA A 1 181 ? -27.75144 11.27625 -41.30071 1.000 45.79976 161 ALA A C 1
ATOM 1216 O O . ALA A 1 181 ? -27.09050 12.31380 -41.31137 1.000 44.52222 161 ALA A O 1
ATOM 1218 N N . VAL A 1 182 ? -27.53236 10.27076 -42.14670 1.000 47.02059 162 VAL A N 1
ATOM 1219 C CA . VAL A 1 182 ? -26.51018 10.34738 -43.18408 1.000 50.26230 162 VAL A CA 1
ATOM 1220 C C . VAL A 1 182 ? -27.18548 10.63732 -44.51802 1.000 55.07988 162 VAL A C 1
ATOM 1221 O O . VAL A 1 182 ? -28.17849 9.99406 -44.87915 1.000 50.58445 162 VAL A O 1
ATOM 1225 N N . ASP A 1 183 ? -26.67499 11.63825 -45.22829 1.000 56.55066 163 ASP A N 1
ATOM 1226 C CA . ASP A 1 183 ? -27.07337 11.90085 -46.60525 1.000 63.53646 163 ASP A CA 1
ATOM 1227 C C . ASP A 1 183 ? -26.09212 11.17159 -47.50997 1.000 69.47376 163 ASP A C 1
ATOM 1228 O O . ASP A 1 183 ? -24.92474 11.56017 -47.61171 1.000 71.89524 163 ASP A O 1
ATOM 1233 N N . GLU A 1 184 ? -26.56465 10.11593 -48.16517 1.000 73.27398 164 GLU A N 1
ATOM 1234 C CA . GLU A 1 184 ? -25.69568 9.28308 -48.98342 1.000 75.60002 164 GLU A CA 1
ATOM 1235 C C . GLU A 1 184 ? -25.32122 10.00017 -50.27615 1.000 75.62437 164 GLU A C 1
ATOM 1236 O O . GLU A 1 184 ? -25.81651 9.66227 -51.35588 1.000 79.85463 164 GLU A O 1
ATOM 1242 N N . SER A 1 185 ? -24.44886 11.00153 -50.16059 1.000 77.65256 165 SER A N 1
ATOM 1243 C CA . SER A 1 185 ? -23.93318 11.76287 -51.29190 1.000 73.07198 165 SER A CA 1
ATOM 1244 C C . SER A 1 185 ? -22.42507 11.87737 -51.13137 1.000 76.01150 165 SER A C 1
ATOM 1245 O O . SER A 1 185 ? -21.94842 12.40539 -50.12085 1.000 78.63087 165 SER A O 1
ATOM 1247 N N . ASN A 1 186 ? -21.68124 11.37668 -52.12240 1.000 72.97463 166 ASN A N 1
ATOM 1248 C CA . ASN A 1 186 ? -20.21411 11.39071 -52.11392 1.000 70.41203 166 ASN A CA 1
ATOM 1249 C C . ASN A 1 186 ? -19.65158 10.68656 -50.87921 1.000 69.25597 166 ASN A C 1
ATOM 1250 O O . ASN A 1 186 ? -18.68550 11.14759 -50.26655 1.000 76.76572 166 ASN A O 1
ATOM 1252 N N . GLY A 1 187 ? -20.26007 9.55543 -50.50909 1.000 63.81384 167 GLY A N 1
ATOM 1253 C CA . GLY A 1 187 ? -19.80889 8.75196 -49.39399 1.000 62.92942 167 GLY A CA 1
ATOM 1254 C C . GLY A 1 187 ? -20.65821 8.85270 -48.14039 1.000 73.25012 167 GLY A C 1
ATOM 1255 O O . GLY A 1 187 ? -20.59921 7.94891 -47.29704 1.000 73.35483 167 GLY A O 1
ATOM 1256 N N . GLY A 1 188 ? -21.43434 9.92414 -47.98809 1.000 76.49682 168 GLY A N 1
ATOM 1257 C CA . GLY A 1 188 ? -22.32056 10.05687 -46.84590 1.000 72.14435 168 GLY A CA 1
ATOM 1258 C C . GLY A 1 188 ? -21.91413 11.13140 -45.85808 1.000 67.83803 168 GLY A C 1
ATOM 1259 O O . GLY A 1 188 ? -20.98366 10.93356 -45.07210 1.000 70.13240 168 GLY A O 1
ATOM 1260 N N . LYS A 1 189 ? -22.60262 12.27139 -45.88437 1.000 64.95853 169 LYS A N 1
ATOM 1261 C CA . LYS A 1 189 ? -22.33619 13.37354 -44.96891 1.000 61.12178 169 LYS A CA 1
ATOM 1262 C C . LYS A 1 189 ? -23.35758 13.37305 -43.83854 1.000 55.74531 169 LYS A C 1
ATOM 1263 O O . LYS A 1 189 ? -24.55545 13.19550 -44.07203 1.000 51.95233 169 LYS A O 1
ATOM 1265 N N . LEU A 1 190 ? -22.87750 13.57506 -42.61519 1.000 55.06431 170 LEU A N 1
ATOM 1266 C CA . LEU A 1 190 ? -23.76479 13.60268 -41.46107 1.000 57.08164 170 LEU A CA 1
ATOM 1267 C C . LEU A 1 190 ? -24.57259 14.89511 -41.43629 1.000 52.13364 170 LEU A C 1
ATOM 1268 O O . LEU A 1 190 ? -24.04346 15.98287 -41.67486 1.000 55.94717 170 LEU A O 1
ATOM 1273 N N . LEU A 1 191 ? -25.86632 14.76831 -41.14476 1.000 45.47259 171 LEU A N 1
ATOM 1274 C CA . LEU A 1 191 ? -26.78340 15.89930 -41.05173 1.000 43.78342 171 LEU A CA 1
ATOM 1275 C C . LEU A 1 191 ? -27.45929 15.86819 -39.68644 1.000 43.73864 171 LEU A C 1
ATOM 1276 O O . LEU A 1 191 ? -27.95181 14.81878 -39.26384 1.000 43.22977 171 LEU A O 1
ATOM 1281 N N . ILE A 1 192 ? -27.47557 17.01164 -38.99501 1.000 41.30444 172 ILE A N 1
ATOM 1282 C CA . ILE A 1 192 ? -28.01982 17.11898 -37.64491 1.000 41.65837 172 ILE A CA 1
ATOM 1283 C C . ILE A 1 192 ? -29.26352 18.00052 -37.67787 1.000 37.34850 172 ILE A C 1
ATOM 1284 O O . ILE A 1 192 ? -29.27388 19.04119 -38.34030 1.000 39.05194 172 ILE A O 1
ATOM 1289 N N . ALA A 1 193 ? -30.30083 17.59601 -36.94782 1.000 38.94384 173 ALA A N 1
ATOM 1290 C CA . ALA A 1 193 ? -31.53172 18.37488 -36.86263 1.000 39.27123 173 ALA A CA 1
ATOM 1291 C C . ALA A 1 193 ? -32.03598 18.39114 -35.42592 1.000 41.53163 173 ALA A C 1
ATOM 1292 O O . ALA A 1 193 ? -31.78180 17.46472 -34.65744 1.000 42.45535 173 ALA A O 1
ATOM 1294 N N . ALA A 1 194 ? -32.75908 19.45306 -35.06876 1.000 35.39655 174 ALA A N 1
ATOM 1295 C CA . ALA A 1 194 ? -33.46570 19.54482 -33.79517 1.000 39.32128 174 ALA A CA 1
ATOM 1296 C C . ALA A 1 194 ? -34.96222 19.43117 -34.06749 1.000 38.78390 174 ALA A C 1
ATOM 1297 O O . ALA A 1 194 ? -35.52356 20.26791 -34.77727 1.000 39.59989 174 ALA A O 1
ATOM 1299 N N . ILE A 1 195 ? -35.60444 18.40993 -33.51214 1.000 38.93142 175 ILE A N 1
ATOM 1300 C CA . ILE A 1 195 ? -37.00643 18.14956 -33.84371 1.000 40.69758 175 ILE A CA 1
ATOM 1301 C C . ILE A 1 195 ? -37.75950 17.72557 -32.59387 1.000 43.10443 175 ILE A C 1
ATOM 1302 O O . ILE A 1 195 ? -37.16712 17.21550 -31.63065 1.000 43.77621 175 ILE A O 1
ATOM 1307 N N . PRO A 1 196 ? -39.07601 17.96054 -32.56291 1.000 39.83102 176 PRO A N 1
ATOM 1308 C CA . PRO A 1 196 ? -39.86947 17.56500 -31.39176 1.000 39.68164 176 PRO A CA 1
ATOM 1309 C C . PRO A 1 196 ? -39.82501 16.06063 -31.18606 1.000 40.07545 176 PRO A C 1
ATOM 1310 O O . PRO A 1 196 ? -39.88116 15.28398 -32.14306 1.000 41.89108 176 PRO A O 1
ATOM 1314 N N . SER A 1 197 ? -39.72427 15.64963 -29.91603 1.000 40.75051 177 SER A N 1
ATOM 1315 C CA . SER A 1 197 ? -39.55538 14.23112 -29.62253 1.000 41.43291 177 SER A CA 1
ATOM 1316 C C . SER A 1 197 ? -40.81383 13.42797 -29.90619 1.000 44.99764 177 SER A C 1
ATOM 1317 O O . SER A 1 197 ? -40.72240 12.21451 -30.10404 1.000 43.54605 177 SER A O 1
ATOM 1320 N N . GLY A 1 198 ? -41.97627 14.06645 -29.92569 1.000 43.09473 178 GLY A N 1
ATOM 1321 C CA . GLY A 1 198 ? -43.20373 13.36400 -30.23822 1.000 47.53486 178 GLY A CA 1
ATOM 1322 C C . GLY A 1 198 ? -43.64348 13.43960 -31.68448 1.000 50.44653 178 GLY A C 1
ATOM 1323 O O . GLY A 1 198 ? -44.78364 13.07077 -31.98950 1.000 50.46593 178 GLY A O 1
ATOM 1324 N N . ARG A 1 199 ? -42.77898 13.89952 -32.58734 1.000 46.25284 179 ARG A N 1
ATOM 1325 C CA . ARG A 1 199 ? -43.16583 14.04468 -33.98311 1.000 45.20782 179 ARG A CA 1
ATOM 1326 C C . ARG A 1 199 ? -43.53710 12.69739 -34.59156 1.000 48.68081 179 ARG A C 1
ATOM 1327 O O . ARG A 1 199 ? -42.90935 11.67367 -34.30742 1.000 46.48925 179 ARG A O 1
ATOM 1335 N N . SER A 1 200 ? -44.56437 12.71194 -35.44219 1.000 50.41866 180 SER A N 1
ATOM 1336 C CA . SER A 1 200 ? -45.03666 11.50078 -36.10527 1.000 49.65740 180 SER A CA 1
ATOM 1337 C C . SER A 1 200 ? -43.89955 10.76367 -36.80044 1.000 47.74020 180 SER A C 1
ATOM 1338 O O . SER A 1 200 ? -43.08532 11.36420 -37.50675 1.000 47.40034 180 SER A O 1
ATOM 1341 N N . GLY A 1 201 ? -43.85324 9.44952 -36.60185 1.000 44.24156 181 GLY A N 1
ATOM 1342 C CA . GLY A 1 201 ? -42.82664 8.62536 -37.19798 1.000 44.55114 181 GLY A CA 1
ATOM 1343 C C . GLY A 1 201 ? -41.69762 8.23906 -36.26577 1.000 48.92561 181 GLY A C 1
ATOM 1344 O O . GLY A 1 201 ? -40.88947 7.37504 -36.62813 1.000 47.49106 181 GLY A O 1
ATOM 1345 N N . ILE A 1 202 ? -41.61241 8.84780 -35.08555 1.000 46.80985 182 ILE A N 1
ATOM 1346 C CA . ILE A 1 202 ? -40.57981 8.52525 -34.10714 1.000 46.78771 182 ILE A CA 1
ATOM 1347 C C . ILE A 1 202 ? -41.14121 7.51872 -33.12015 1.000 47.23327 182 ILE A C 1
ATOM 1348 O O . ILE A 1 202 ? -42.17908 7.76485 -32.49202 1.000 51.77053 182 ILE A O 1
ATOM 1353 N N . THR A 1 203 ? -40.45162 6.39094 -32.97225 1.000 46.51021 183 THR A N 1
ATOM 1354 C CA . THR A 1 203 ? -40.80076 5.36824 -31.99355 1.000 49.43191 183 THR A CA 1
ATOM 1355 C C . THR A 1 203 ? -39.60133 5.15001 -31.08201 1.000 50.89089 183 THR A C 1
ATOM 1356 O O . THR A 1 203 ? -38.57707 4.61831 -31.52079 1.000 53.71244 183 THR A O 1
ATOM 1360 N N . LEU A 1 204 ? -39.73126 5.56744 -29.82345 1.000 50.69005 184 LEU A N 1
ATOM 1361 C CA . LEU A 1 204 ? -38.67317 5.43524 -28.82377 1.000 58.62415 184 LEU A CA 1
ATOM 1362 C C . LEU A 1 204 ? -38.90851 4.14761 -28.03794 1.000 62.64128 184 LEU A C 1
ATOM 1363 O O . LEU A 1 204 ? -39.88064 4.04141 -27.28232 1.000 67.00975 184 LEU A O 1
ATOM 1368 N N . HIS A 1 205 ? -38.00944 3.17382 -28.20242 1.000 60.10402 185 HIS A N 1
ATOM 1369 C CA . HIS A 1 205 ? -38.26700 1.82906 -27.69591 1.000 66.08129 185 HIS A CA 1
ATOM 1370 C C . HIS A 1 205 ? -38.10414 1.71931 -26.18678 1.000 76.44052 185 HIS A C 1
ATOM 1371 O O . HIS A 1 205 ? -38.81132 0.92359 -25.55563 1.000 77.97681 185 HIS A O 1
ATOM 1378 N N . ASN A 1 206 ? -37.19260 2.49493 -25.59963 1.000 74.41693 186 ASN A N 1
ATOM 1379 C CA . ASN A 1 206 ? -36.91888 2.44765 -24.16409 1.000 79.67064 186 ASN A CA 1
ATOM 1380 C C . ASN A 1 206 ? -36.59793 1.02041 -23.72431 1.000 79.18988 186 ASN A C 1
ATOM 1381 O O . ASN A 1 206 ? -37.14004 0.50051 -22.74633 1.000 82.70829 186 ASN A O 1
ATOM 1386 N N . ASP A 1 207 ? -35.71429 0.37871 -24.48576 1.000 77.62654 187 ASP A N 1
ATOM 1387 C CA . ASP A 1 207 ? -35.19202 -0.94354 -24.17366 1.000 81.20251 187 ASP A CA 1
ATOM 1388 C C . ASP A 1 207 ? -33.84314 -0.88125 -23.46745 1.000 79.98361 187 ASP A C 1
ATOM 1389 O O . ASP A 1 207 ? -33.16899 -1.91066 -23.34560 1.000 77.73260 187 ASP A O 1
ATOM 1394 N N . TRP A 1 208 ? -33.43407 0.30350 -23.01616 1.000 74.27986 188 TRP A N 1
ATOM 1395 C CA . TRP A 1 208 ? -32.14218 0.47419 -22.36510 1.000 70.63274 188 TRP A CA 1
ATOM 1396 C C . TRP A 1 208 ? -32.01462 -0.45353 -21.16242 1.000 71.78769 188 TRP A C 1
ATOM 1397 O O . TRP A 1 208 ? -32.79899 -0.36881 -20.21119 1.000 70.85810 188 TRP A O 1
ATOM 1408 N N . ASN A 1 209 ? -31.01895 -1.34023 -21.21105 1.000 68.33842 189 ASN A N 1
ATOM 1409 C CA . ASN A 1 209 ? -30.82881 -2.35148 -20.17227 1.000 63.67639 189 ASN A CA 1
ATOM 1410 C C . ASN A 1 209 ? -29.32329 -2.57499 -20.03482 1.000 60.16432 189 ASN A C 1
ATOM 1411 O O . ASN A 1 209 ? -28.73141 -3.33950 -20.80333 1.000 52.97454 189 ASN A O 1
ATOM 1416 N N . ASN A 1 210 ? -28.71585 -1.90996 -19.05472 1.000 59.24921 190 ASN A N 1
ATOM 1417 C CA . ASN A 1 210 ? -27.26733 -1.88129 -18.91484 1.000 55.03667 190 ASN A CA 1
ATOM 1418 C C . ASN A 1 210 ? -26.90914 -2.08619 -17.44642 1.000 45.23068 190 ASN A C 1
ATOM 1419 O O . ASN A 1 210 ? -27.75104 -1.90848 -16.56394 1.000 46.44076 190 ASN A O 1
ATOM 1424 N N . ILE A 1 211 ? -25.65585 -2.48570 -17.18165 1.000 44.45677 191 ILE A N 1
ATOM 1425 C CA . ILE A 1 211 ? -25.27104 -2.73598 -15.78914 1.000 42.43539 191 ILE A CA 1
ATOM 1426 C C . ILE A 1 211 ? -25.09753 -1.42988 -15.02400 1.000 38.11779 191 ILE A C 1
ATOM 1427 O O . ILE A 1 211 ? -25.21764 -1.40864 -13.79130 1.000 41.75839 191 ILE A O 1
ATOM 1432 N N . GLY A 1 212 ? -24.80684 -0.32649 -15.72881 1.000 41.53352 192 GLY A N 1
ATOM 1433 C CA . GLY A 1 212 ? -24.71864 0.97790 -15.10900 1.000 40.61144 192 GLY A CA 1
ATOM 1434 C C . GLY A 1 212 ? -25.51614 1.99592 -15.90819 1.000 39.27836 192 GLY A C 1
ATOM 1435 O O . GLY A 1 212 ? -26.03055 1.69986 -16.99176 1.000 40.07584 192 GLY A O 1
ATOM 1436 N N . GLN A 1 213 ? -25.59909 3.21409 -15.35898 1.000 40.08480 193 GLN A N 1
ATOM 1437 C CA . GLN A 1 213 ? -26.36084 4.29894 -15.98711 1.000 40.89635 193 GLN A CA 1
ATOM 1438 C C . GLN A 1 213 ? -27.79039 3.86538 -16.30109 1.000 41.94094 193 GLN A C 1
ATOM 1439 O O . GLN A 1 213 ? -28.32046 4.13674 -17.38353 1.000 42.38522 193 GLN A O 1
ATOM 1445 N N . ARG A 1 214 ? -28.42575 3.19516 -15.34037 1.000 38.75778 194 ARG A N 1
ATOM 1446 C CA . ARG A 1 214 ? -29.63812 2.43092 -15.62174 1.000 41.47896 194 ARG A CA 1
ATOM 1447 C C . ARG A 1 214 ? -30.89097 3.28877 -15.75949 1.000 45.40417 194 ARG A C 1
ATOM 1448 O O . ARG A 1 214 ? -31.96865 2.73414 -16.00066 1.000 45.72941 194 ARG A O 1
ATOM 1456 N N . GLN A 1 215 ? -30.78874 4.61466 -15.62841 1.000 45.09429 195 GLN A N 1
ATOM 1457 C CA . GLN A 1 215 ? -31.95556 5.48029 -15.77924 1.000 43.24187 195 GLN A CA 1
ATOM 1458 C C . GLN A 1 215 ? -31.69146 6.61464 -16.76655 1.000 43.01444 195 GLN A C 1
ATOM 1459 O O . GLN A 1 215 ? -32.31093 7.67678 -16.67322 1.000 44.20446 195 GLN A O 1
ATOM 1465 N N . THR A 1 216 ? -30.79657 6.39604 -17.73318 1.000 45.77535 196 THR A N 1
ATOM 1466 C CA . THR A 1 216 ? -30.52616 7.36567 -18.79133 1.000 44.99551 196 THR A CA 1
ATOM 1467 C C . THR A 1 216 ? -31.32960 7.11658 -20.06718 1.000 47.81358 196 THR A C 1
ATOM 1468 O O . THR A 1 216 ? -31.19567 7.89234 -21.02032 1.000 51.22761 196 THR A O 1
ATOM 1472 N N . ASP A 1 217 ? -32.14658 6.05818 -20.11810 1.000 45.75750 197 ASP A N 1
ATOM 1473 C CA . ASP A 1 217 ? -33.00242 5.77349 -21.27913 1.000 50.88373 197 ASP A CA 1
ATOM 1474 C C . ASP A 1 217 ? -32.19845 5.67234 -22.57671 1.000 55.35200 197 ASP A C 1
ATOM 1475 O O . ASP A 1 217 ? -32.66553 6.07947 -23.64000 1.000 52.37759 197 ASP A O 1
ATOM 1480 N N . SER A 1 218 ? -30.98368 5.12004 -22.50565 1.000 56.21894 198 SER A N 1
ATOM 1481 C CA . SER A 1 218 ? -30.09948 5.13854 -23.67139 1.000 58.73030 198 SER A CA 1
ATOM 1482 C C . SER A 1 218 ? -30.42587 4.01793 -24.65772 1.000 63.47307 198 SER A C 1
ATOM 1483 O O . SER A 1 218 ? -29.52133 3.46947 -25.29731 1.000 64.47048 198 SER A O 1
ATOM 1486 N N . GLY A 1 219 ? -31.71047 3.68711 -24.80290 1.000 62.20835 199 GLY A N 1
ATOM 1487 C CA . GLY A 1 219 ? -32.14132 2.60055 -25.66300 1.000 59.70419 199 GLY A CA 1
ATOM 1488 C C . GLY A 1 219 ? -32.20428 2.93493 -27.14085 1.000 61.65250 199 GLY A C 1
ATOM 1489 O O . GLY A 1 219 ? -31.37269 3.69230 -27.64886 1.000 66.16368 199 GLY A O 1
ATOM 1490 N N . SER A 1 220 ? -33.19473 2.38426 -27.83866 1.000 59.87505 200 SER A N 1
ATOM 1491 C CA . SER A 1 220 ? -33.29169 2.46130 -29.28930 1.000 61.40848 200 SER A CA 1
ATOM 1492 C C . SER A 1 220 ? -34.43445 3.36924 -29.72395 1.000 57.73766 200 SER A C 1
ATOM 1493 O O . SER A 1 220 ? -35.34889 3.67554 -28.95377 1.000 58.17284 200 SER A O 1
ATOM 1496 N N . ALA A 1 221 ? -34.36883 3.78684 -30.98872 1.000 56.96034 201 ALA A N 1
ATOM 1497 C CA . ALA A 1 221 ? -35.44391 4.52722 -31.63330 1.000 52.73069 201 ALA A CA 1
ATOM 1498 C C . ALA A 1 221 ? -35.56293 4.07840 -33.08270 1.000 55.31962 201 ALA A C 1
ATOM 1499 O O . ALA A 1 221 ? -34.5723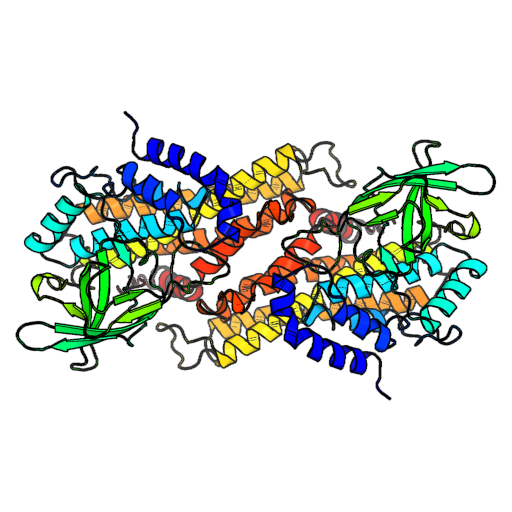0 3.70297 -33.71624 1.000 52.29912 201 ALA A O 1
ATOM 1501 N N . THR A 1 222 ? -36.79035 4.11850 -33.59744 1.000 50.43637 202 THR A N 1
ATOM 1502 C CA . THR A 1 222 ? -37.08203 3.85597 -35.00042 1.000 47.62903 202 THR A CA 1
ATOM 1503 C C . THR A 1 222 ? -37.67440 5.11412 -35.62238 1.000 46.36773 202 THR A C 1
ATOM 1504 O O . THR A 1 222 ? -38.62444 5.68627 -35.07921 1.000 49.01449 202 THR A O 1
ATOM 1508 N N . PHE A 1 223 ? -37.08800 5.55095 -36.73932 1.000 47.73429 203 PHE A N 1
ATOM 1509 C CA . PHE A 1 223 ? -37.54750 6.69913 -37.51561 1.000 47.36690 203 PHE A CA 1
ATOM 1510 C C . PHE A 1 223 ? -38.24956 6.19220 -38.77079 1.000 44.87576 203 PHE A C 1
ATOM 1511 O O . PHE A 1 223 ? -37.62710 5.52673 -39.60477 1.000 46.33353 203 PHE A O 1
ATOM 1519 N N . GLU A 1 224 ? -39.53079 6.52216 -38.91318 1.000 44.86310 204 GLU A N 1
ATOM 1520 C CA . GLU A 1 224 ? -40.34263 6.09745 -40.05390 1.000 54.52630 204 GLU A CA 1
ATOM 1521 C C . GLU A 1 224 ? -40.79798 7.33867 -40.81871 1.000 46.90025 204 GLU A C 1
ATOM 1522 O O . GLU A 1 224 ? -41.78697 7.97111 -40.43886 1.000 50.72306 204 GLU A O 1
ATOM 1528 N N . ARG A 1 225 ? -40.07185 7.68243 -41.88526 1.000 48.89601 205 ARG A N 1
ATOM 1529 C CA . ARG A 1 225 ? -40.37453 8.84526 -42.72804 1.000 51.57796 205 ARG A CA 1
ATOM 1530 C C . ARG A 1 225 ? -40.63190 10.09603 -41.88654 1.000 51.10145 205 ARG A C 1
ATOM 1531 O O . ARG A 1 225 ? -41.62598 10.80574 -42.06209 1.000 49.36948 205 ARG A O 1
ATOM 1539 N N . VAL A 1 226 ? -39.71674 10.37065 -40.96004 1.000 44.41440 206 VAL A N 1
ATOM 1540 C CA . VAL A 1 226 ? -39.88708 11.49568 -40.04490 1.000 44.25724 206 VAL A CA 1
ATOM 1541 C C . VAL A 1 226 ? -39.53928 12.77992 -40.77875 1.000 50.16768 206 VAL A C 1
ATOM 1542 O O . VAL A 1 226 ? -38.40708 12.95352 -41.24265 1.000 43.83443 206 VAL A O 1
ATOM 1546 N N . ARG A 1 227 ? -40.50347 13.69200 -40.86388 1.000 41.84694 207 ARG A N 1
ATOM 1547 C CA . ARG A 1 227 ? -40.29400 14.91975 -41.61687 1.000 45.03293 207 ARG A CA 1
ATOM 1548 C C . ARG A 1 227 ? -39.36315 15.86484 -40.86257 1.000 44.20634 207 ARG A C 1
ATOM 1549 O O . ARG A 1 227 ? -39.46011 16.01346 -39.63983 1.000 45.19373 207 ARG A O 1
ATOM 1557 N N . VAL A 1 228 ? -38.44572 16.49676 -41.59829 1.000 41.27863 208 VAL A N 1
ATOM 1558 C CA . VAL A 1 228 ? -37.50677 17.46907 -41.04057 1.000 41.75491 208 VAL A CA 1
ATOM 1559 C C . VAL A 1 228 ? -37.47899 18.69847 -41.94677 1.000 43.08879 208 VAL A C 1
ATOM 1560 O O . VAL A 1 228 ? -37.15526 18.58932 -43.13607 1.000 44.34352 208 VAL A O 1
ATOM 1564 N N . GLU A 1 229 ? -37.80282 19.86502 -41.38567 1.000 42.00785 209 GLU A N 1
ATOM 1565 C CA . GLU A 1 229 ? -37.80087 21.10108 -42.15971 1.000 44.20981 209 GLU A CA 1
ATOM 1566 C C . GLU A 1 229 ? -36.38556 21.64667 -42.30861 1.000 47.60969 209 GLU A C 1
ATOM 1567 O O . GLU A 1 229 ? -35.51265 21.41133 -41.46966 1.000 44.73597 209 GLU A O 1
ATOM 1573 N N . GLU A 1 230 ? -36.17622 22.42126 -43.37987 1.000 45.98644 210 GLU A N 1
ATOM 1574 C CA . GLU A 1 230 ? -34.90841 23.12650 -43.54839 1.000 46.68164 210 GLU A CA 1
ATOM 1575 C C . GLU A 1 230 ? -34.58555 23.96302 -42.32139 1.000 46.63162 210 GLU A C 1
ATOM 1576 O O . GLU A 1 230 ? -33.43288 24.01013 -41.87759 1.000 49.44776 210 GLU A O 1
ATOM 1582 N N . SER A 1 231 ? -35.60210 24.61873 -41.75269 1.000 44.59830 211 SER A N 1
ATOM 1583 C CA . SER A 1 231 ? -35.43258 25.44507 -40.56524 1.000 49.37843 211 SER A CA 1
ATOM 1584 C C . SER A 1 231 ? -35.03390 24.64043 -39.33760 1.000 42.77634 211 SER A C 1
ATOM 1585 O O . SER A 1 231 ? -34.70701 25.23725 -38.30538 1.000 43.91023 211 SER A O 1
ATOM 1588 N N . GLU A 1 232 ? -35.07064 23.31305 -39.40678 1.000 43.08069 212 GLU A N 1
ATOM 1589 C CA . GLU A 1 232 ? -34.68677 22.49547 -38.26810 1.000 42.96771 212 GLU A CA 1
ATOM 1590 C C . GLU A 1 232 ? -33.29587 21.89410 -38.41790 1.000 42.87104 212 GLU A C 1
ATOM 1591 O O . GLU A 1 232 ? -32.79973 21.28246 -37.46615 1.000 41.64506 212 GLU A O 1
ATOM 1597 N N . LEU A 1 233 ? -32.65663 22.06931 -39.57619 1.000 41.88827 213 LEU A N 1
ATOM 1598 C CA . LEU A 1 233 ? -31.32788 21.52361 -39.81868 1.000 45.46941 213 LEU A CA 1
ATOM 1599 C C . LEU A 1 233 ? -30.26620 22.45453 -39.25779 1.000 41.28518 213 LEU A C 1
ATOM 1600 O O . LEU A 1 233 ? -30.33430 23.67343 -39.43454 1.000 42.04761 213 LEU A O 1
ATOM 1605 N N . LEU A 1 234 ? -29.26320 21.87121 -38.59903 1.000 40.88359 214 LEU A N 1
ATOM 1606 C CA . LEU A 1 234 ? -28.19009 22.64778 -37.98013 1.000 43.03684 214 LEU A CA 1
ATOM 1607 C C . LEU A 1 234 ? -27.03511 22.71187 -38.97597 1.000 37.88391 214 LEU A C 1
ATOM 1608 O O . LEU A 1 234 ? -26.10034 21.91778 -38.92066 1.000 44.37524 214 LEU A O 1
ATOM 1613 N N . LEU A 1 235 ? -27.09401 23.68959 -39.88089 1.000 40.70342 215 LEU A N 1
ATOM 1614 C CA . LEU A 1 235 ? -26.19200 23.74419 -41.02557 1.000 46.02398 215 LEU A CA 1
ATOM 1615 C C . LEU A 1 235 ? -25.24628 24.93318 -41.03073 1.000 48.60426 215 LEU A C 1
ATOM 1616 O O . LEU A 1 235 ? -24.18055 24.84814 -41.64375 1.000 50.54899 215 LEU A O 1
ATOM 1621 N N . ASP A 1 236 ? -25.59842 26.03715 -40.37953 1.000 48.58071 216 ASP A N 1
ATOM 1622 C CA . ASP A 1 236 ? -24.81285 27.26868 -40.47046 1.000 48.68285 216 ASP A CA 1
ATOM 1623 C C . ASP A 1 236 ? -24.36578 27.70941 -39.08322 1.000 43.32855 216 ASP A C 1
ATOM 1624 O O . ASP A 1 236 ? -25.16170 28.30227 -38.33496 1.000 48.40942 216 ASP A O 1
ATOM 1629 N N . PRO A 1 237 ? -23.09732 27.48750 -38.69950 1.000 47.20528 217 PRO A N 1
ATOM 1630 C CA . PRO A 1 237 ? -21.99193 26.92763 -39.49127 1.000 48.22392 217 PRO A CA 1
ATOM 1631 C C . PRO A 1 237 ? -21.90896 25.40044 -39.52521 1.000 48.15165 217 PRO A C 1
ATOM 1632 O O . PRO A 1 237 ? -21.02405 24.86651 -40.19369 1.000 49.65558 217 PRO A O 1
ATOM 1636 N N . GLY A 1 238 ? -22.79212 24.70931 -38.80697 1.000 42.56762 218 GLY A N 1
ATOM 1637 C CA . GLY A 1 238 ? -22.81113 23.26345 -38.80304 1.000 45.66278 218 GLY A CA 1
ATOM 1638 C C . GLY A 1 238 ? -21.68648 22.63760 -37.99487 1.000 42.88577 218 GLY A C 1
ATOM 1639 O O . GLY A 1 238 ? -20.85208 23.33131 -37.40288 1.000 44.22006 218 GLY A O 1
ATOM 1640 N N . PRO A 1 239 ? -21.64966 21.30800 -37.94766 1.000 44.42489 219 PRO A N 1
ATOM 1641 C CA . PRO A 1 239 ? -20.65830 20.62420 -37.11003 1.000 41.32044 219 PRO A CA 1
ATOM 1642 C C . PRO A 1 239 ? -19.25669 20.64831 -37.70497 1.000 49.23058 219 PRO A C 1
ATOM 1643 O O . PRO A 1 239 ? -19.06834 20.69568 -38.92258 1.000 48.29966 219 PRO A O 1
ATOM 1647 N N . LEU A 1 240 ? -18.27128 20.61843 -36.80063 1.000 46.27782 220 LEU A N 1
ATOM 1648 C CA . LEU A 1 240 ? -16.84377 20.49537 -37.12089 1.000 54.56552 220 LEU A CA 1
ATOM 1649 C C . LEU A 1 240 ? -16.40470 21.51927 -38.16337 1.000 52.31179 220 LEU A C 1
ATOM 1650 O O . LEU A 1 240 ? -15.82566 21.18263 -39.20236 1.000 54.90700 220 LEU A O 1
ATOM 1655 N N . SER A 1 241 ? -16.67670 22.79235 -37.85814 1.000 47.83600 221 SER A N 1
ATOM 1656 C CA . SER A 1 241 ? -16.45257 23.87620 -38.79553 1.000 48.35288 221 SER A CA 1
ATOM 1657 C C . SER A 1 241 ? -15.45707 24.83334 -38.17305 1.000 46.50022 221 SER A C 1
ATOM 1658 O O . SER A 1 241 ? -14.23444 24.62382 -38.30248 1.000 53.17461 221 SER A O 1
ATOM 1661 N N . THR A 1 242 ? -15.89207 25.90140 -37.50348 1.000 39.62009 222 THR A N 1
ATOM 1662 C CA . THR A 1 242 ? -14.96574 26.81507 -36.84352 1.000 38.75657 222 THR A CA 1
ATOM 1663 C C . THR A 1 242 ? -14.47776 26.22520 -35.51905 1.000 36.05210 222 THR A C 1
ATOM 1664 O O . THR A 1 242 ? -15.12164 25.32520 -34.96777 1.000 34.05961 222 THR A O 1
ATOM 1668 N N . PRO A 1 243 ? -13.36175 26.74338 -34.97576 1.000 38.37143 223 PRO A N 1
ATOM 1669 C CA . PRO A 1 243 ? -12.94233 26.33228 -33.62338 1.000 33.80194 223 PRO A CA 1
ATOM 1670 C C . PRO A 1 243 ? -14.03183 26.46215 -32.57251 1.000 35.65849 223 PRO A C 1
ATOM 1671 O O . PRO A 1 243 ? -14.18052 25.57815 -31.71192 1.000 32.19506 223 PRO A O 1
ATOM 1675 N N . PHE A 1 244 ? -14.79872 27.55478 -32.61433 1.000 35.22551 224 PHE A N 1
ATOM 1676 C CA . PHE A 1 244 ? -15.90980 27.73339 -31.68193 1.000 35.51206 224 PHE A CA 1
ATOM 1677 C C . PHE A 1 244 ? -16.94382 26.62016 -31.83801 1.000 35.90938 224 PHE A C 1
ATOM 1678 O O . PHE A 1 244 ? -17.36456 26.00671 -30.84713 1.000 34.61291 224 PHE A O 1
ATOM 1686 N N . ALA A 1 245 ? -17.35931 26.32668 -33.07725 1.000 34.12535 225 ALA A N 1
ATOM 1687 C CA . ALA A 1 245 ? -18.25419 25.19351 -33.29056 1.000 35.38076 225 ALA A CA 1
ATOM 1688 C C . ALA A 1 245 ? -17.63150 23.89945 -32.77826 1.000 33.36293 225 ALA A C 1
ATOM 1689 O O . ALA A 1 245 ? -18.33277 23.02154 -32.25515 1.000 32.73231 225 ALA A O 1
ATOM 1691 N N . CYS A 1 246 ? -16.31775 23.76197 -32.93259 1.000 32.82456 226 CYS A N 1
ATOM 1692 C CA . CYS A 1 246 ? -15.60222 22.57229 -32.48579 1.000 31.04709 226 CYS A CA 1
ATOM 1693 C C . CYS A 1 246 ? -15.48065 22.49370 -30.97223 1.000 32.05591 226 CYS A C 1
ATOM 1694 O O . CYS A 1 246 ? -14.87446 21.53880 -30.46673 1.000 32.02112 226 CYS A O 1
ATOM 1697 N N . LEU A 1 247 ? -16.04500 23.44688 -30.22629 1.000 32.05222 227 LEU A N 1
ATOM 1698 C CA . LEU A 1 247 ? -16.16992 23.23031 -28.78918 1.000 32.20376 227 LEU A CA 1
ATOM 1699 C C . LEU A 1 247 ? -17.21436 22.18015 -28.44468 1.000 31.29567 227 LEU A C 1
ATOM 1700 O O . LEU A 1 247 ? -17.19862 21.66449 -27.32442 1.000 28.60392 227 LEU A O 1
ATOM 1705 N N . ARG A 1 248 ? -18.11538 21.84441 -29.36840 1.000 30.94933 228 ARG A N 1
ATOM 1706 C CA . ARG A 1 248 ? -19.19526 20.91885 -29.02582 1.000 32.06670 228 ARG A CA 1
ATOM 1707 C C . ARG A 1 248 ? -18.68259 19.57938 -28.50804 1.000 29.25293 228 ARG A C 1
ATOM 1708 O O . ARG A 1 248 ? -19.14455 19.13616 -27.44330 1.000 29.54839 228 ARG A O 1
ATOM 1716 N N . PRO A 1 249 ? -17.76373 18.88109 -29.18079 1.000 29.93941 229 PRO A N 1
ATOM 1717 C CA . PRO A 1 249 ? -17.29071 17.60978 -28.60457 1.000 30.83818 229 PRO A CA 1
ATOM 1718 C C . PRO A 1 249 ? -16.53443 17.79628 -27.30010 1.000 28.87741 229 PRO A C 1
ATOM 1719 O O . PRO A 1 249 ? -16.54622 16.88914 -26.45842 1.000 30.05849 229 PRO A O 1
ATOM 1723 N N . LEU A 1 250 ? -15.88624 18.94461 -27.10909 1.000 28.77105 230 LEU A N 1
ATOM 1724 C CA . LEU A 1 250 ? -15.14614 19.18703 -25.87777 1.000 28.76031 230 LEU A CA 1
ATOM 1725 C C . LEU A 1 250 ? -16.09566 19.39350 -24.70191 1.000 28.18828 230 LEU A C 1
ATOM 1726 O O . LEU A 1 250 ? -15.80937 18.95098 -23.58163 1.000 27.57811 230 LEU A O 1
ATOM 1731 N N . ILE A 1 251 ? -17.22444 20.07395 -24.93483 1.000 27.74411 231 ILE A N 1
ATOM 1732 C CA . ILE A 1 251 ? -18.25697 20.17322 -23.90877 1.000 26.93947 231 ILE A CA 1
ATOM 1733 C C . ILE A 1 251 ? -18.77443 18.78222 -23.54266 1.000 27.03432 231 ILE A C 1
ATOM 1734 O O . ILE A 1 251 ? -18.95201 18.46008 -22.36472 1.000 29.06424 231 ILE A O 1
ATOM 1739 N N . ALA A 1 252 ? -19.01052 17.93354 -24.54248 1.000 27.66673 232 ALA A N 1
ATOM 1740 C CA . ALA A 1 252 ? -19.43465 16.56073 -24.25797 1.000 27.94110 232 ALA A CA 1
ATOM 1741 C C . ALA A 1 252 ? -18.40136 15.81961 -23.41018 1.000 28.25814 232 ALA A C 1
ATOM 1742 O O . ALA A 1 252 ? -18.74880 15.20205 -22.39767 1.000 29.15696 232 ALA A O 1
ATOM 1744 N N . GLN A 1 253 ? -17.12356 15.87563 -23.81214 1.000 27.77594 233 GLN A N 1
ATOM 1745 C CA . GLN A 1 253 ? -16.06292 15.19898 -23.06696 1.000 28.25985 233 GLN A CA 1
ATOM 1746 C C . GLN A 1 253 ? -15.94670 15.72458 -21.64208 1.000 28.05100 233 GLN A C 1
ATOM 1747 O O . GLN A 1 253 ? -15.78680 14.94215 -20.70054 1.000 27.54828 233 GLN A O 1
ATOM 1753 N N . LEU A 1 254 ? -16.00905 17.04766 -21.46325 1.000 26.15946 234 LEU A N 1
ATOM 1754 C CA . LEU A 1 254 ? -15.89877 17.59697 -20.11505 1.000 24.06504 234 LEU A CA 1
ATOM 1755 C C . LEU A 1 254 ? -17.15994 17.34043 -19.28606 1.000 26.45281 234 LEU A C 1
ATOM 1756 O O . LEU A 1 254 ? -17.08021 17.28877 -18.05253 1.000 27.53980 234 LEU A O 1
ATOM 1761 N N . THR A 1 255 ? -18.31495 17.14531 -19.93071 1.000 26.26528 235 THR A N 1
ATOM 1762 C CA . THR A 1 255 ? -19.51965 16.75331 -19.19685 1.000 26.23506 235 THR A CA 1
ATOM 1763 C C . THR A 1 255 ? -19.34702 15.36735 -18.58982 1.000 27.55252 235 THR A C 1
ATOM 1764 O O . THR A 1 255 ? -19.59201 15.16974 -17.39101 1.000 28.27222 235 THR A O 1
ATOM 1768 N N . PHE A 1 256 ? -18.89419 14.40091 -19.40265 1.000 26.87013 236 PHE A N 1
ATOM 1769 C CA . PHE A 1 256 ? -18.56050 13.07575 -18.87738 1.000 28.86641 236 PHE A CA 1
ATOM 1770 C C . PHE A 1 256 ? -17.53391 13.17627 -17.76524 1.000 25.23945 236 PHE A C 1
ATOM 1771 O O . PHE A 1 256 ? -17.64776 12.49382 -16.74408 1.000 27.55260 236 PHE A O 1
ATOM 1779 N N . THR A 1 257 ? -16.51343 14.01999 -17.96044 1.000 25.58347 237 THR A N 1
ATOM 1780 C CA . THR A 1 257 ? -15.43551 14.12886 -16.98249 1.000 25.12505 237 THR A CA 1
ATOM 1781 C C . THR A 1 257 ? -15.96472 14.59929 -15.63314 1.000 23.74178 237 THR A C 1
ATOM 1782 O O . THR A 1 257 ? -15.56849 14.06801 -14.59030 1.000 25.74644 237 THR A O 1
ATOM 1786 N N . HIS A 1 258 ? -16.83865 15.61625 -15.63255 1.000 26.30007 238 HIS A N 1
ATOM 1787 C CA . HIS A 1 258 ? -17.43134 16.07299 -14.37679 1.000 25.94653 238 HIS A CA 1
ATOM 1788 C C . HIS A 1 258 ? -18.27909 14.98258 -13.73457 1.000 27.94020 238 HIS A C 1
ATOM 1789 O O . HIS A 1 258 ? -18.34161 14.88531 -12.49974 1.000 26.28249 238 HIS A O 1
ATOM 1796 N N . MET A 1 259 ? -18.97166 14.18016 -14.55481 1.000 28.07252 239 MET A N 1
ATOM 1797 C CA A MET A 1 259 ? -19.71251 13.02696 -14.03875 0.530 29.23047 239 MET A CA 1
ATOM 1798 C CA B MET A 1 259 ? -19.71110 13.05095 -14.00681 0.470 29.21471 239 MET A CA 1
ATOM 1799 C C . MET A 1 259 ? -18.78159 12.05230 -13.33146 1.000 28.33240 239 MET A C 1
ATOM 1800 O O . MET A 1 259 ? -19.09626 11.54654 -12.24162 1.000 27.56814 239 MET A O 1
ATOM 1809 N N . PHE A 1 260 ? -17.64866 11.73019 -13.97416 1.000 26.20698 240 PHE A N 1
ATOM 1810 C CA . PHE A 1 260 ? -16.69752 10.78316 -13.40387 1.000 27.81347 240 PHE A CA 1
ATOM 1811 C C . PHE A 1 260 ? -16.19570 11.25416 -12.04581 1.000 27.40972 240 PHE A C 1
ATOM 1812 O O . PHE A 1 260 ? -16.08813 10.46497 -11.09962 1.000 25.71530 240 PHE A O 1
ATOM 1820 N N . LEU A 1 261 ? -15.82906 12.53370 -11.94946 1.000 26.31426 241 LEU A N 1
ATOM 1821 C CA . LEU A 1 261 ? -15.37564 13.06614 -10.67007 1.000 25.03772 241 LEU A CA 1
ATOM 1822 C C . LEU A 1 261 ? -16.48655 12.99946 -9.62819 1.000 28.18458 241 LEU A C 1
ATOM 1823 O O . LEU A 1 261 ? -16.25864 12.55488 -8.49733 1.000 26.68044 241 LEU A O 1
ATOM 1828 N N . GLY A 1 262 ? -17.70155 13.41272 -10.00383 1.000 26.83678 242 GLY A N 1
ATOM 1829 C CA . GLY A 1 262 ? -18.82846 13.34036 -9.07741 1.000 26.34410 242 GLY A CA 1
ATOM 1830 C C . GLY A 1 262 ? -19.08081 11.93419 -8.55451 1.000 26.95839 242 GLY A C 1
ATOM 1831 O O . GLY A 1 262 ? -19.32275 11.73773 -7.36394 1.000 27.05407 242 GLY A O 1
ATOM 1832 N N . ILE A 1 263 ? -19.01545 10.93739 -9.43301 1.000 25.76268 243 ILE A N 1
ATOM 1833 C CA . ILE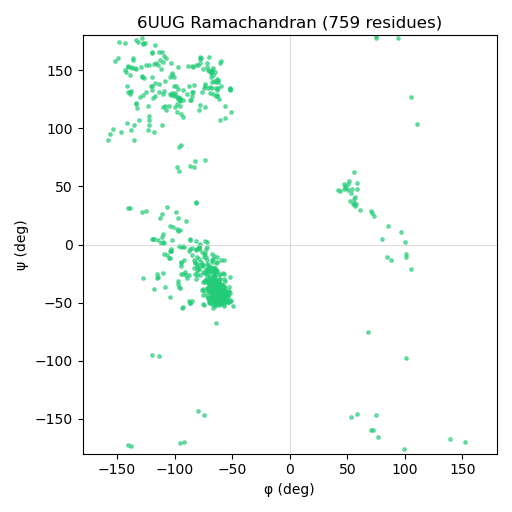 A 1 263 ? -19.22404 9.55281 -8.99527 1.000 26.42138 243 ILE A CA 1
ATOM 1834 C C . ILE A 1 263 ? -18.18036 9.15342 -7.95127 1.000 28.91388 243 ILE A C 1
ATOM 1835 O O . ILE A 1 263 ? -18.51015 8.59726 -6.89419 1.000 27.67989 243 ILE A O 1
ATOM 1840 N N . ALA A 1 264 ? -16.90092 9.42813 -8.23625 1.000 26.77886 244 ALA A N 1
ATOM 1841 C CA . ALA A 1 264 ? -15.83171 9.11186 -7.28957 1.000 24.34666 244 ALA A CA 1
ATOM 1842 C C . ALA A 1 264 ? -16.00822 9.85388 -5.96428 1.000 25.26604 244 ALA A C 1
ATOM 1843 O O . ALA A 1 264 ? -15.76975 9.28248 -4.89248 1.000 26.77591 244 ALA A O 1
ATOM 1845 N N . GLU A 1 265 ? -16.42509 11.13036 -6.01664 1.000 25.76584 245 GLU A N 1
ATOM 1846 C CA . GLU A 1 265 ? -16.63068 11.89340 -4.78462 1.000 26.40187 245 GLU A CA 1
ATOM 1847 C C . GLU A 1 265 ? -17.79867 11.33265 -3.97957 1.000 26.77320 245 GLU A C 1
ATOM 1848 O O . GLU A 1 265 ? -17.74273 11.26706 -2.74370 1.000 28.49963 245 GLU A O 1
ATOM 1854 N N . GLY A 1 266 ? -18.86051 10.90399 -4.65796 1.000 29.44502 246 GLY A N 1
ATOM 1855 C CA . GLY A 1 266 ? -19.99524 10.35169 -3.93139 1.000 31.77878 246 GLY A CA 1
ATOM 1856 C C . GLY A 1 266 ? -19.66680 9.00207 -3.32732 1.000 28.31563 246 GLY A C 1
ATOM 1857 O O . GLY A 1 266 ? -20.02929 8.71348 -2.17835 1.000 30.26766 246 GLY A O 1
ATOM 1858 N N . ALA A 1 267 ? -18.93858 8.17426 -4.07726 1.000 29.00527 247 ALA A N 1
ATOM 1859 C CA . ALA A 1 267 ? -18.47279 6.89344 -3.55260 1.000 31.11759 247 ALA A CA 1
ATOM 1860 C C . ALA A 1 267 ? -17.59665 7.09626 -2.32647 1.000 29.08232 247 ALA A C 1
ATOM 1861 O O . ALA A 1 267 ? -17.74975 6.40593 -1.30971 1.000 27.25475 247 ALA A O 1
ATOM 1863 N N . PHE A 1 268 ? -16.65835 8.04359 -2.41433 1.000 27.10021 248 PHE A N 1
ATOM 1864 C CA . PHE A 1 268 ? -15.78050 8.34887 -1.29445 1.000 27.78348 248 PHE A CA 1
ATOM 1865 C C . PHE A 1 268 ? -16.58334 8.76674 -0.06851 1.000 27.33191 248 PHE A C 1
ATOM 1866 O O . PHE A 1 268 ? -16.33655 8.28114 1.03999 1.000 28.22408 248 PHE A O 1
ATOM 1874 N N . GLU A 1 269 ? -17.53863 9.68073 -0.24895 1.000 27.72416 249 GLU A N 1
ATOM 1875 C CA . GLU A 1 269 ? -18.30632 10.13877 0.90789 1.000 31.87030 249 GLU A CA 1
ATOM 1876 C C . GLU A 1 269 ? -19.15013 9.01215 1.49277 1.000 32.03879 249 GLU A C 1
ATOM 1877 O O . GLU A 1 269 ? -19.28559 8.90450 2.71701 1.000 32.51946 249 GLU A O 1
ATOM 1883 N N . GLU A 1 270 ? -19.72038 8.15667 0.64504 1.000 29.98185 250 GLU A N 1
ATOM 1884 C CA . GLU A 1 270 ? -20.51803 7.05510 1.17739 1.000 32.88279 250 GLU A CA 1
ATOM 1885 C C . GLU A 1 270 ? -19.64078 6.07921 1.95383 1.000 35.10613 250 GLU A C 1
ATOM 1886 O O . GLU A 1 270 ? -20.04841 5.56929 3.00593 1.000 33.00099 250 GLU A O 1
ATOM 1892 N N . ALA A 1 271 ? -18.42645 5.82274 1.45971 1.000 32.28312 251 ALA A N 1
ATOM 1893 C CA . ALA A 1 271 ? -17.49249 4.95000 2.16091 1.000 32.16313 251 ALA A CA 1
ATOM 1894 C C . ALA A 1 271 ? -17.09780 5.54154 3.50840 1.000 30.65052 251 ALA A C 1
ATOM 1895 O O . ALA A 1 271 ? -17.05442 4.83237 4.52098 1.000 32.61418 251 ALA A O 1
ATOM 1897 N N . ARG A 1 272 ? -16.77974 6.84167 3.52793 1.000 31.47513 252 ARG A N 1
ATOM 1898 C CA . ARG A 1 272 ? -16.49915 7.54355 4.77377 1.000 30.73224 252 ARG A CA 1
ATOM 1899 C C . ARG A 1 272 ? -17.57977 7.27502 5.80898 1.000 31.04255 252 ARG A C 1
ATOM 1900 O O . ARG A 1 272 ? -17.29261 6.90493 6.95050 1.000 34.86166 252 ARG A O 1
ATOM 1908 N N . GLN A 1 273 ? -18.83485 7.50808 5.43479 1.000 34.56172 253 GLN A N 1
ATOM 1909 C CA . GLN A 1 273 ? -19.91691 7.32912 6.39532 1.000 36.83404 253 GLN A CA 1
ATOM 1910 C C . GLN A 1 273 ? -19.95587 5.89268 6.88649 1.000 35.67237 253 GLN A C 1
ATOM 1911 O O . GLN A 1 273 ? -20.13226 5.64319 8.08330 1.000 38.77918 253 GLN A O 1
ATOM 1917 N N . TYR A 1 274 ? -19.73895 4.93025 5.98215 1.000 35.48763 254 TYR A N 1
ATOM 1918 C CA . TYR A 1 274 ? -19.81601 3.52849 6.37403 1.000 37.68243 254 TYR A CA 1
ATOM 1919 C C . TYR A 1 274 ? -18.64865 3.14387 7.27511 1.000 38.66826 254 TYR A C 1
ATOM 1920 O O . TYR A 1 274 ? -18.84543 2.47898 8.29903 1.000 39.85697 254 TYR A O 1
ATOM 1929 N N . THR A 1 275 ? -17.42640 3.57384 6.92242 1.000 31.08954 255 THR A N 1
ATOM 1930 C CA . THR A 1 275 ? -16.25355 3.29818 7.74354 1.000 33.20448 255 THR A CA 1
ATOM 1931 C C . THR A 1 275 ? -16.44814 3.79301 9.16915 1.000 36.92001 255 THR A C 1
ATOM 1932 O O . THR A 1 275 ? -16.10784 3.09106 10.13216 1.000 36.88121 255 THR A O 1
ATOM 1936 N N . LEU A 1 276 ? -17.00321 4.99675 9.31797 1.000 33.88953 256 LEU A N 1
ATOM 1937 C CA . LEU A 1 276 ? -17.16058 5.61817 10.62575 1.000 39.90198 256 LEU A CA 1
ATOM 1938 C C . LEU A 1 276 ? -18.36958 5.10107 11.39934 1.000 46.37479 256 LEU A C 1
ATOM 1939 O O . LEU A 1 276 ? -18.40727 5.25559 12.62384 1.000 44.94456 256 LEU A O 1
ATOM 1944 N N . SER A 1 277 ? -19.34567 4.49456 10.72611 1.000 42.43951 257 SER A N 1
ATOM 1945 C CA . SER A 1 277 ? -20.62387 4.13025 11.33393 1.000 44.69949 257 SER A CA 1
ATOM 1946 C C . SER A 1 277 ? -20.80398 2.63814 11.55156 1.000 52.24263 257 SER A C 1
ATOM 1947 O O . SER A 1 277 ? -21.39811 2.23949 12.55770 1.000 47.83360 257 SER A O 1
ATOM 1950 N N . GLU A 1 278 ? -20.31585 1.79961 10.63262 1.000 45.28783 258 GLU A N 1
ATOM 1951 C CA . GLU A 1 278 ? -20.70987 0.39322 10.60047 1.000 50.12006 258 GLU A CA 1
ATOM 1952 C C . GLU A 1 278 ? -19.53443 -0.58241 10.58807 1.000 54.15832 258 GLU A C 1
ATOM 1953 O O . GLU A 1 278 ? -19.66715 -1.71914 11.05676 1.000 53.80348 258 GLU A O 1
ATOM 1959 N N . THR A 1 279 ? -18.39210 -0.17175 10.03617 1.000 44.64805 259 THR A N 1
ATOM 1960 C CA . THR A 1 279 ? -17.27330 -1.09304 9.86967 1.000 46.38699 259 THR A CA 1
ATOM 1961 C C . THR A 1 279 ? -16.67900 -1.46431 11.22683 1.000 51.86495 259 THR A C 1
ATOM 1962 O O . THR A 1 279 ? -16.48965 -0.60444 12.09278 1.000 51.01859 259 THR A O 1
ATOM 1966 N N . ARG A 1 280 ? -16.39738 -2.74950 11.41343 1.000 50.35790 260 ARG A N 1
ATOM 1967 C CA . ARG A 1 280 ? -15.73827 -3.24294 12.61301 1.000 47.98095 260 ARG A CA 1
ATOM 1968 C C . ARG A 1 280 ? -14.25903 -3.47239 12.32926 1.000 53.29936 260 ARG A C 1
ATOM 1969 O O . ARG A 1 280 ? -13.87247 -3.87543 11.22639 1.000 49.69218 260 ARG A O 1
ATOM 1977 N N . VAL A 1 281 ? -13.42803 -3.20281 13.33727 1.000 50.22382 261 VAL A N 1
ATOM 1978 C CA . VAL A 1 281 ? -11.99088 -3.39072 13.18734 1.000 50.18329 261 VAL A CA 1
ATOM 1979 C C . VAL A 1 281 ? -11.68488 -4.88187 13.08136 1.000 55.78536 261 VAL A C 1
ATOM 1980 O O . VAL A 1 281 ? -12.36422 -5.72287 13.69168 1.000 47.63070 261 VAL A O 1
ATOM 1984 N N . TRP A 1 282 ? -10.68757 -5.22156 12.26388 1.000 48.79242 262 TRP A N 1
ATOM 1985 C CA . TRP A 1 282 ? -10.28438 -6.61596 12.11002 1.000 45.39004 262 TRP A CA 1
ATOM 1986 C C . TRP A 1 282 ? -9.67077 -7.11874 13.41013 1.000 52.80804 262 TRP A C 1
ATOM 1987 O O . TRP A 1 282 ? -8.91938 -6.39988 14.07572 1.000 52.55880 262 TRP A O 1
ATOM 1998 N N . HIS A 1 283 ? -9.98845 -8.36574 13.77441 1.000 50.66834 263 HIS A 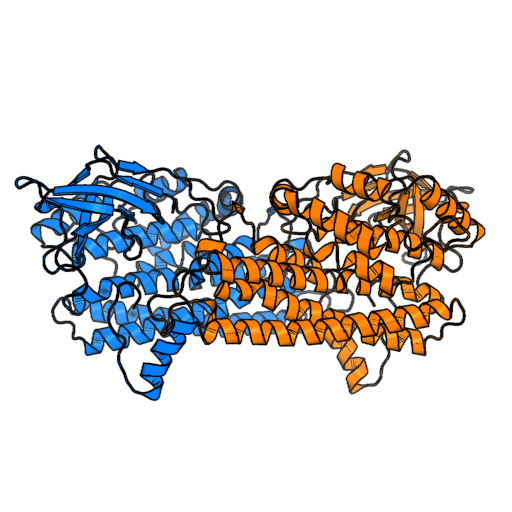N 1
ATOM 1999 C CA . HIS A 1 283 ? -9.57152 -8.86590 15.08069 1.000 56.56234 263 HIS A CA 1
ATOM 2000 C C . HIS A 1 283 ? -8.05160 -8.93298 15.24296 1.000 56.53976 263 HIS A C 1
ATOM 2001 O O . HIS A 1 283 ? -7.57611 -9.04865 16.37729 1.000 62.17601 263 HIS A O 1
ATOM 2008 N N . LYS A 1 284 ? -7.27897 -8.83970 14.16074 1.000 55.41518 264 LYS A N 1
ATOM 2009 C CA . LYS A 1 284 ? -5.82308 -8.78330 14.24962 1.000 48.97331 264 LYS A CA 1
ATOM 2010 C C . LYS A 1 284 ? -5.28516 -7.35818 14.29978 1.000 48.93169 264 LYS A C 1
ATOM 2011 O O . LYS A 1 284 ? -4.06714 -7.17198 14.39595 1.000 48.95213 264 LYS A O 1
ATOM 2013 N N . SER A 1 285 ? -6.15754 -6.35762 14.23241 1.000 45.92978 265 SER A N 1
ATOM 2014 C CA . SER A 1 285 ? -5.71605 -4.97244 14.25104 1.000 51.37656 265 SER A CA 1
ATOM 2015 C C . SER A 1 285 ? -5.11235 -4.62141 15.60665 1.000 56.53482 265 SER A C 1
ATOM 2016 O O . SER A 1 285 ? -5.45660 -5.20638 16.63802 1.000 56.05094 265 SER A O 1
ATOM 2019 N N . SER A 1 286 ? -4.18778 -3.65897 15.59003 1.000 55.75726 266 SER A N 1
ATOM 2020 C CA . SER A 1 286 ? -3.56131 -3.17297 16.81406 1.000 58.09743 266 SER A CA 1
ATOM 2021 C C . SER A 1 286 ? -4.41380 -2.14005 17.53951 1.000 57.15562 266 SER A C 1
ATOM 2022 O O . SER A 1 286 ? -4.15096 -1.85055 18.71304 1.000 55.75441 266 SER A O 1
ATOM 2025 N N . VAL A 1 287 ? -5.42181 -1.58374 16.87631 1.000 53.63033 267 VAL A N 1
ATOM 2026 C CA . VAL A 1 287 ? -6.21030 -0.49459 17.42679 1.000 58.88378 267 VAL A CA 1
ATOM 2027 C C . VAL A 1 287 ? -7.61679 -0.99948 17.73814 1.000 53.48222 267 VAL A C 1
ATOM 2028 O O . VAL A 1 287 ? -8.03428 -2.07357 17.30243 1.000 53.96674 267 VAL A O 1
ATOM 2032 N N . ARG A 1 288 ? -8.35227 -0.19798 18.50751 1.000 59.37176 268 ARG A N 1
ATOM 2033 C CA . ARG A 1 288 ? -9.70934 -0.53746 18.90878 1.000 58.81188 268 ARG A CA 1
ATOM 2034 C C . ARG A 1 288 ? -10.76400 0.05015 17.98688 1.000 60.34701 268 ARG A C 1
ATOM 2035 O O . ARG A 1 288 ? -11.86575 -0.50611 17.89623 1.000 57.41878 268 ARG A O 1
ATOM 2043 N N . GLU A 1 289 ? -10.45491 1.14564 17.29378 1.000 51.86117 269 GLU A N 1
ATOM 2044 C CA . GLU A 1 289 ? -11.39551 1.79108 16.39294 1.000 47.66248 269 GLU A CA 1
ATOM 2045 C C . GLU A 1 289 ? -10.86444 1.75091 14.96383 1.000 41.69777 269 GLU A C 1
ATOM 2046 O O . GLU A 1 289 ? -9.66447 1.94451 14.72963 1.000 42.35699 269 GLU A O 1
ATOM 2052 N N . VAL A 1 290 ? -11.77017 1.48285 14.01781 1.000 45.23289 270 VAL A N 1
ATOM 2053 C CA . VAL A 1 290 ? -11.38944 1.39788 12.60813 1.000 41.66713 270 VAL A CA 1
ATOM 2054 C C . VAL A 1 290 ? -10.71790 2.68658 12.15810 1.000 43.04507 270 VAL A C 1
ATOM 2055 O O . VAL A 1 290 ? -9.76287 2.66533 11.37000 1.000 41.54674 270 VAL A O 1
ATOM 2059 N N . ARG A 1 291 ? -11.19533 3.82588 12.65891 1.000 44.34003 271 ARG A N 1
ATOM 2060 C CA . ARG A 1 291 ? -10.72506 5.12130 12.17799 1.000 39.94244 271 ARG A CA 1
ATOM 2061 C C . ARG A 1 291 ? -9.30742 5.44464 12.62598 1.000 38.61118 271 ARG A C 1
ATOM 2062 O O . ARG A 1 291 ? -8.78300 6.49037 12.22821 1.000 39.56151 271 ARG A O 1
ATOM 2070 N N . GLU A 1 292 ? -8.67355 4.57998 13.41695 1.000 36.85317 272 GLU A N 1
ATOM 2071 C CA . GLU A 1 292 ? -7.26699 4.70422 13.76031 1.000 35.07658 272 GLU A CA 1
ATOM 2072 C C . GLU A 1 292 ? -6.40282 3.60674 13.15242 1.000 35.31307 272 GLU A C 1
ATOM 2073 O O . GLU A 1 292 ? -5.19439 3.58656 13.39249 1.000 35.35827 272 GLU A O 1
ATOM 2079 N N . ASP A 1 293 ? -6.98687 2.69859 12.37131 1.000 33.61263 273 ASP A N 1
ATOM 2080 C CA . ASP A 1 293 ? -6.22774 1.58153 11.81820 1.000 34.07619 273 ASP A CA 1
ATOM 2081 C C . ASP A 1 293 ? -5.24688 2.10109 10.77027 1.000 31.93603 273 ASP A C 1
ATOM 2082 O O . ASP A 1 293 ? -5.63965 2.89033 9.90365 1.000 32.67594 273 ASP A O 1
ATOM 2087 N N . PRO A 1 294 ? -3.97017 1.71700 10.83164 1.000 30.36433 274 PRO A N 1
ATOM 2088 C CA . PRO A 1 294 ? -2.97607 2.36236 9.95374 1.000 33.62932 274 PRO A CA 1
ATOM 2089 C C . PRO A 1 294 ? -3.19003 2.03068 8.48673 1.000 32.00153 274 PRO A C 1
ATOM 2090 O O . PRO A 1 294 ? -2.87903 2.84921 7.61054 1.000 31.68024 274 PRO A O 1
ATOM 2094 N N . TYR A 1 295 ? -3.71965 0.84836 8.18879 1.000 31.00271 275 TYR A N 1
ATOM 2095 C CA . TYR A 1 295 ? -3.97425 0.52784 6.78743 1.000 32.06759 275 TYR A CA 1
ATOM 2096 C C . TYR A 1 295 ? -5.20832 1.24606 6.27385 1.000 30.55619 275 TYR A C 1
ATOM 2097 O O . TYR A 1 295 ? -5.21431 1.72472 5.13459 1.000 30.06014 275 TYR A O 1
ATOM 2106 N N . VAL A 1 296 ? -6.25196 1.34683 7.10588 1.000 27.90160 276 VAL A N 1
ATOM 2107 C CA . VAL A 1 296 ? -7.43376 2.12225 6.73453 1.000 29.67768 276 VAL A CA 1
ATOM 2108 C C . VAL A 1 296 ? -7.05447 3.57131 6.45722 1.000 29.71646 276 VAL A C 1
ATOM 2109 O O . VAL A 1 296 ? -7.47979 4.16126 5.45901 1.000 26.45704 276 VAL A O 1
ATOM 2113 N N . LEU A 1 297 ? -6.25391 4.17439 7.34354 1.000 28.33375 277 LEU A N 1
ATOM 2114 C CA . LEU A 1 297 ? -5.88310 5.56899 7.13163 1.000 28.68641 277 LEU A CA 1
ATOM 2115 C C . LEU A 1 297 ? -5.03268 5.74757 5.88173 1.000 26.98091 277 LEU A C 1
ATOM 2116 O O . LEU A 1 297 ? -5.19660 6.73848 5.15834 1.000 28.57370 277 LEU A O 1
ATOM 2121 N N . ALA A 1 298 ? -4.12795 4.80968 5.60236 1.000 28.69553 278 ALA A N 1
ATOM 2122 C CA . ALA A 1 298 ? -3.30914 4.94864 4.39974 1.000 29.25340 278 ALA A CA 1
ATOM 2123 C C . ALA A 1 298 ? -4.16922 4.86245 3.14191 1.000 27.73580 278 ALA A C 1
ATOM 2124 O O . ALA A 1 298 ? -3.95292 5.62387 2.18582 1.000 26.93180 278 ALA A O 1
ATOM 2126 N N . HIS A 1 299 ? -5.16281 3.96503 3.13057 1.000 29.02008 279 HIS A N 1
ATOM 2127 C CA . HIS A 1 299 ? -6.11982 3.92356 2.02163 1.000 28.95141 279 HIS A CA 1
ATOM 2128 C C . HIS A 1 299 ? -6.80643 5.26441 1.83426 1.000 30.28606 279 HIS A C 1
ATOM 2129 O O . HIS A 1 299 ? -6.92486 5.75666 0.71141 1.000 28.17674 279 HIS A O 1
ATOM 2136 N N . TYR A 1 300 ? -7.31261 5.85078 2.92426 1.000 26.86465 280 TYR A N 1
ATOM 2137 C CA . TYR A 1 300 ? -7.98566 7.14168 2.79334 1.000 28.68839 280 TYR A CA 1
ATOM 2138 C C . TYR A 1 300 ? -7.03718 8.23621 2.32544 1.000 26.77239 280 TYR A C 1
ATOM 2139 O O . TYR A 1 300 ? -7.45896 9.12871 1.57757 1.000 26.72846 280 TYR A O 1
ATOM 2148 N N . GLY A 1 301 ? -5.76424 8.18429 2.74000 1.000 25.34651 281 GLY A N 1
ATOM 2149 C CA . GLY A 1 301 ? -4.78915 9.13854 2.23040 1.000 27.33100 281 GLY A CA 1
ATOM 2150 C C . GLY A 1 301 ? -4.55331 8.98815 0.73861 1.000 27.20553 281 GLY A C 1
ATOM 2151 O O . GLY A 1 301 ? -4.41650 9.97550 0.02169 1.000 26.76785 281 GLY A O 1
ATOM 2152 N N . GLU A 1 302 ? -4.51160 7.75226 0.25346 1.000 26.42668 282 GLU A N 1
ATOM 2153 C CA . GLU A 1 302 ? -4.41838 7.54166 -1.19222 1.000 24.30369 282 GLU A CA 1
ATOM 2154 C C . GLU A 1 302 ? -5.67377 8.01831 -1.91716 1.000 28.60380 282 GLU A C 1
ATOM 2155 O O . GLU A 1 302 ? -5.57011 8.63269 -2.98719 1.000 27.36113 282 GLU A O 1
ATOM 2161 N N . PHE A 1 303 ? -6.86537 7.77380 -1.35733 1.000 25.61305 283 PHE A N 1
ATOM 2162 C CA . PHE A 1 303 ? -8.07065 8.32876 -1.97148 1.000 24.33332 283 PHE A CA 1
ATOM 2163 C C . PHE A 1 303 ? -7.98039 9.84954 -2.05514 1.000 26.07546 283 PHE A C 1
ATOM 2164 O O . PHE A 1 303 ? -8.36898 10.45588 -3.06431 1.000 26.84568 283 PHE A O 1
ATOM 2172 N N . TRP A 1 304 ? -7.46062 10.47449 -0.99956 1.000 24.78803 284 TRP A N 1
ATOM 2173 C CA . TRP A 1 304 ? -7.38932 11.93500 -0.93881 1.000 26.83437 284 TRP A CA 1
ATOM 2174 C C . TRP A 1 304 ? -6.46695 12.48531 -2.01355 1.000 25.19395 284 TRP A C 1
ATOM 2175 O O . TRP A 1 304 ? -6.82701 13.43198 -2.73102 1.000 25.62616 284 TRP A O 1
ATOM 2186 N N . VAL A 1 305 ? -5.27144 11.90688 -2.13306 1.000 24.52379 285 VAL A N 1
ATOM 2187 C CA . VAL A 1 305 ? -4.31009 12.37571 -3.12872 1.000 26.89102 285 VAL A CA 1
ATOM 2188 C C . VAL A 1 305 ? -4.89179 12.22608 -4.52686 1.000 25.94343 285 VAL A C 1
ATOM 2189 O O . VAL A 1 305 ? -4.77319 13.12766 -5.36277 1.000 25.69836 285 VAL A O 1
ATOM 2193 N N . ALA A 1 306 ? -5.54350 11.09436 -4.79622 1.000 24.37976 286 ALA A N 1
ATOM 2194 C CA . ALA A 1 306 ? -6.17973 10.90055 -6.09988 1.000 27.72901 286 ALA A CA 1
ATOM 2195 C C . ALA A 1 306 ? -7.28806 11.92277 -6.35400 1.000 26.30163 286 ALA A C 1
ATOM 2196 O O . ALA A 1 306 ? -7.32907 12.57063 -7.41259 1.000 26.38185 286 ALA A O 1
ATOM 2198 N N . LEU A 1 307 ? -8.21369 12.07950 -5.40300 1.000 24.73821 287 LEU A N 1
ATOM 2199 C CA . LEU A 1 307 ? -9.31268 13.01605 -5.60825 1.000 26.08575 287 LEU A CA 1
ATOM 2200 C C . LEU A 1 307 ? -8.80895 14.44157 -5.78292 1.000 25.86706 287 LEU A C 1
ATOM 2201 O O . LEU A 1 307 ? -9.32531 15.18052 -6.61971 1.000 26.12196 287 LEU A O 1
ATOM 2206 N N . GLU A 1 308 ? -7.82866 14.85800 -4.97891 1.000 24.67205 288 GLU A N 1
ATOM 2207 C CA . GLU A 1 308 ? -7.34658 16.23417 -5.07992 1.000 25.26858 288 GLU A CA 1
ATOM 2208 C C . GLU A 1 308 ? -6.75309 16.50990 -6.45881 1.000 25.36144 288 GLU A C 1
ATOM 2209 O O . GLU A 1 308 ? -7.03262 17.54966 -7.06749 1.000 26.93520 288 GLU A O 1
ATOM 2215 N N . GLY A 1 309 ? -5.95132 15.58214 -6.97329 1.000 25.12129 289 GLY A N 1
ATOM 2216 C CA . GLY A 1 309 ? -5.40513 15.74716 -8.31383 1.000 27.43056 289 GLY A CA 1
ATOM 2217 C C . GLY A 1 309 ? -6.47790 15.82454 -9.38666 1.000 28.69118 289 GLY A C 1
ATOM 2218 O O . GLY A 1 309 ? -6.40571 16.67632 -10.28103 1.000 27.27645 289 GLY A O 1
ATOM 2219 N N . ILE A 1 310 ? -7.48331 14.92898 -9.32094 1.000 24.11246 290 ILE A N 1
ATOM 2220 C CA . ILE A 1 310 ? -8.58044 14.96768 -10.29632 1.000 20.51593 290 ILE A CA 1
ATOM 2221 C C . ILE A 1 310 ? -9.30877 16.30273 -10.20958 1.000 25.95813 290 ILE A C 1
ATOM 2222 O O . ILE A 1 310 ? -9.59943 16.93990 -11.22849 1.000 27.16806 290 ILE A O 1
ATOM 2227 N N . ARG A 1 311 ? -9.63514 16.72637 -8.98544 1.000 25.73665 291 ARG A N 1
ATOM 2228 C CA . ARG A 1 311 ? -10.38862 17.96722 -8.80502 1.000 24.56598 291 ARG A CA 1
ATOM 2229 C C . ARG A 1 311 ? -9.70388 19.14048 -9.49836 1.000 24.76890 291 ARG A C 1
ATOM 2230 O O . ARG A 1 311 ? -10.34197 19.89382 -10.23609 1.000 26.17109 291 ARG A O 1
ATOM 2238 N N . LEU A 1 312 ? -8.39667 19.31680 -9.26576 1.000 24.97505 292 LEU A N 1
ATOM 2239 C CA . LEU A 1 312 ? -7.72394 20.46335 -9.87895 1.000 24.81933 292 LEU A CA 1
ATOM 2240 C C . LEU A 1 312 ? -7.68835 20.35438 -11.40469 1.000 25.02032 292 LEU A C 1
ATOM 2241 O O . LEU A 1 312 ? -7.84285 21.36846 -12.11039 1.000 26.74881 292 LEU A O 1
ATOM 2246 N N . LEU A 1 313 ? -7.44798 19.15298 -11.93870 1.000 24.56230 293 LEU A N 1
ATOM 2247 C CA . LEU A 1 313 ? -7.42076 19.00344 -13.39451 1.000 23.75537 293 LEU A CA 1
ATOM 2248 C C . LEU A 1 313 ? -8.78542 19.28981 -14.00633 1.000 25.37143 293 LEU A C 1
ATOM 2249 O O . LEU A 1 313 ? -8.87940 19.93905 -15.06055 1.000 26.14670 293 LEU A O 1
ATOM 2254 N N . VAL A 1 314 ? -9.85415 18.79131 -13.37606 1.000 25.37905 294 VAL A N 1
ATOM 2255 C CA . VAL A 1 314 ? -11.19849 19.02048 -13.89828 1.000 24.31468 294 VAL A CA 1
ATOM 2256 C C . VAL A 1 314 ? -11.55260 20.50459 -13.82109 1.000 26.68635 294 VAL A C 1
ATOM 2257 O O . VAL A 1 314 ? -12.09199 21.08878 -14.77377 1.000 27.72177 294 VAL A O 1
ATOM 2261 N N . GLU A 1 315 ? -11.25012 21.13584 -12.69225 1.000 24.51336 295 GLU A N 1
ATOM 2262 C CA . GLU A 1 315 ? -11.61171 22.53883 -12.52089 1.000 28.56628 295 GLU A CA 1
ATOM 2263 C C . GLU A 1 315 ? -10.78395 23.43383 -13.42457 1.000 29.13877 295 GLU A C 1
ATOM 2264 O O . GLU A 1 315 ? -11.28224 24.47218 -13.89121 1.000 27.47480 295 GLU A O 1
ATOM 2270 N N . ARG A 1 316 ? -9.53202 23.05027 -13.69868 1.000 25.43332 296 ARG A N 1
ATOM 2271 C CA . ARG A 1 316 ? -8.73947 23.82962 -14.64282 1.000 25.80978 296 ARG A CA 1
ATOM 2272 C C . ARG A 1 316 ? -9.31009 23.73143 -16.04955 1.000 30.28802 296 ARG A C 1
ATOM 2273 O O . ARG A 1 316 ? -9.40525 24.73909 -16.75938 1.000 27.49456 296 ARG A O 1
ATOM 2281 N N . ALA A 1 317 ? -9.69584 22.53021 -16.47844 1.000 27.05636 297 ALA A N 1
ATOM 2282 C CA . ALA A 1 317 ? -10.33552 22.41000 -17.78712 1.000 26.44900 297 ALA A CA 1
ATOM 2283 C C . ALA A 1 317 ? -11.62316 23.22020 -17.86490 1.000 25.47090 297 ALA A C 1
ATOM 2284 O O . ALA A 1 317 ? -11.92984 23.81741 -18.90992 1.000 26.29291 297 ALA A O 1
ATOM 2286 N N . ALA A 1 318 ? -12.39744 23.25198 -16.77565 1.000 25.43585 298 ALA A N 1
ATOM 2287 C CA . ALA A 1 318 ? -13.64415 24.00735 -16.80021 1.000 26.35480 298 ALA A CA 1
ATOM 2288 C C . ALA A 1 318 ? -13.37345 25.49938 -16.94461 1.000 27.20907 298 ALA A C 1
ATOM 2289 O O . ALA A 1 318 ? -14.07243 26.18100 -17.69479 1.000 27.89054 298 ALA A O 1
ATOM 2291 N N . ALA A 1 319 ? -12.35901 26.01914 -16.24878 1.000 28.63697 299 ALA A N 1
ATOM 2292 C CA . ALA A 1 319 ? -12.01425 27.43642 -16.40268 1.000 28.90178 299 ALA A CA 1
ATOM 2293 C C . ALA A 1 319 ? -11.57253 27.74828 -17.82806 1.000 30.38052 299 ALA A C 1
ATOM 2294 O O . ALA A 1 319 ? -11.95107 28.78455 -18.39547 1.000 29.04490 299 ALA A O 1
ATOM 2296 N N . LEU A 1 320 ? -10.75813 26.87469 -18.42221 1.000 26.89057 300 LEU A N 1
ATOM 2297 C CA . LEU A 1 320 ? -10.33302 27.08734 -19.80013 1.000 26.31343 300 LEU A CA 1
ATOM 2298 C C . LEU A 1 320 ? -11.51589 27.04063 -20.75667 1.000 28.89764 300 LEU A C 1
ATOM 2299 O O . LEU A 1 320 ? -11.52290 27.76822 -21.75569 1.000 29.47240 300 LEU A O 1
ATOM 2304 N N . LEU A 1 321 ? -12.52264 26.19203 -20.48266 1.000 26.08760 301 LEU A N 1
ATOM 2305 C CA . LEU A 1 321 ? -13.70889 26.19354 -21.33108 1.000 24.64933 301 LEU A CA 1
ATOM 2306 C C . LEU A 1 321 ? -14.45105 27.52714 -21.21988 1.000 27.91973 301 LEU A C 1
ATOM 2307 O O . LEU A 1 321 ? -14.86776 28.09830 -22.23860 1.000 29.05283 301 LEU A O 1
ATOM 2312 N N . ASP A 1 322 ? -14.62156 28.03410 -19.99267 1.000 27.98171 302 ASP A N 1
ATOM 2313 C CA . ASP A 1 322 ? -15.21686 29.36448 -19.81277 1.000 28.78062 302 ASP A CA 1
ATOM 2314 C C . ASP A 1 322 ? -14.51411 30.39247 -20.68839 1.000 30.36427 302 ASP A C 1
ATOM 2315 O O . ASP A 1 322 ? -15.16542 31.16937 -21.40562 1.000 30.52856 302 ASP A O 1
ATOM 2320 N N . GLU A 1 323 ? -13.17542 30.40791 -20.64211 1.000 30.94702 303 GLU A N 1
ATOM 2321 C CA . GLU A 1 323 ? -12.40516 31.41906 -21.36808 1.000 30.97831 303 GLU A CA 1
ATOM 2322 C C . GLU A 1 323 ? -12.53219 31.23157 -22.87678 1.000 33.87023 303 GLU A C 1
ATOM 2323 O O . GLU A 1 323 ? -12.67777 32.21197 -23.61759 1.000 33.39990 303 GLU A O 1
ATOM 2329 N N . ALA A 1 324 ? -12.52813 29.97991 -23.34940 1.000 30.59318 304 ALA A N 1
ATOM 2330 C CA . ALA A 1 324 ? -12.68713 29.72855 -24.78006 1.000 29.79697 304 ALA A CA 1
ATOM 2331 C C . ALA A 1 324 ? -14.07782 30.12151 -25.26534 1.000 34.01045 304 ALA A C 1
ATOM 2332 O O . ALA A 1 324 ? -14.21882 30.74580 -26.32690 1.000 35.61030 304 ALA A O 1
ATOM 2334 N N . TRP A 1 325 ? -15.11925 29.72370 -24.52068 1.000 29.82060 305 TRP A N 1
ATOM 2335 C CA . TRP A 1 325 ? -16.49086 30.04868 -24.89619 1.000 29.94568 305 TRP A CA 1
ATOM 2336 C C . TRP A 1 325 ? -16.67275 31.55520 -25.03413 1.000 33.82381 305 TRP A C 1
ATOM 2337 O O . TRP A 1 325 ? -17.35509 32.03000 -25.95335 1.000 34.21334 305 TRP A O 1
ATOM 2348 N N . ALA A 1 326 ? -16.05543 32.31751 -24.13393 1.000 30.42839 306 ALA A N 1
ATOM 2349 C CA . ALA A 1 326 ? -16.21642 33.77391 -24.14489 1.000 31.82823 306 ALA A CA 1
ATOM 2350 C C . ALA A 1 326 ? -15.63830 34.42337 -25.39470 1.000 41.64928 306 ALA A C 1
ATOM 2351 O O . ALA A 1 326 ? -16.01050 35.56213 -25.71892 1.000 40.97274 306 ALA A O 1
ATOM 2353 N N . LYS A 1 327 ? -14.73849 33.74440 -26.10525 1.000 35.96728 307 LYS A N 1
ATOM 2354 C CA . LYS A 1 327 ? -14.18548 34.30700 -27.33326 1.000 36.33505 307 LYS A CA 1
ATOM 2355 C C . LYS A 1 327 ? -15.12774 34.15605 -28.51436 1.000 40.47373 307 LYS A C 1
ATOM 2356 O O . LYS A 1 327 ? -14.97966 34.87883 -29.50833 1.000 41.39180 307 LYS A O 1
ATOM 2362 N N . GLY A 1 328 ? -16.09981 33.25716 -28.42121 1.000 37.38396 308 GLY A N 1
ATOM 2363 C CA . GLY A 1 328 ? -17.06681 33.06865 -29.47201 1.000 37.41364 308 GLY A CA 1
ATOM 2364 C C . GLY A 1 328 ? -16.41382 32.69478 -30.78453 1.000 39.32253 308 GLY A C 1
ATOM 2365 O O . GLY A 1 328 ? -15.38851 32.00084 -30.82966 1.000 39.06582 308 GLY A O 1
ATOM 2366 N N . PRO A 1 329 ? -17.00596 33.16112 -31.88887 1.000 41.96489 309 PRO A N 1
ATOM 2367 C CA . PRO A 1 329 ? -16.46239 32.84129 -33.21912 1.000 43.28699 309 PRO A CA 1
ATOM 2368 C C . PRO A 1 329 ? -15.02962 33.30126 -33.44841 1.000 37.46650 309 PRO A C 1
ATOM 2369 O O . PRO A 1 329 ? -14.41614 32.83542 -34.41488 1.000 44.28604 309 PRO A O 1
ATOM 2373 N N . ASN A 1 330 ? -14.47255 34.16505 -32.59781 1.000 37.19663 310 ASN A N 1
ATOM 2374 C CA . ASN A 1 330 ? -13.07129 34.55618 -32.69940 1.000 45.82417 310 ASN A CA 1
ATOM 2375 C C . ASN A 1 330 ? -12.10950 33.54763 -32.07817 1.000 40.80095 310 ASN A C 1
ATOM 2376 O O . ASN A 1 330 ? -10.90597 33.81577 -32.04097 1.000 41.79412 310 ASN A O 1
ATOM 2381 N N . LEU A 1 331 ? -12.60563 32.42056 -31.57662 1.000 41.02351 311 LEU A N 1
ATOM 2382 C CA . LEU A 1 331 ? -11.73927 31.43618 -30.93566 1.000 35.16703 311 LEU A CA 1
ATOM 2383 C C . LEU A 1 331 ? -10.73161 30.87125 -31.93334 1.000 35.91844 311 LEU A C 1
ATOM 2384 O O . LEU A 1 331 ? -11.09587 30.47448 -33.04540 1.000 37.47983 311 LEU A O 1
ATOM 2389 N N . SER A 1 332 ? -9.46283 30.81341 -31.53249 1.000 35.17296 312 SER A N 1
ATOM 2390 C CA . SER A 1 332 ? -8.43247 30.26682 -32.41276 1.000 36.78686 312 SER A CA 1
ATOM 2391 C C . SER A 1 332 ? -8.36103 28.74676 -32.30575 1.000 39.37109 312 SER A C 1
ATOM 2392 O O . SER A 1 332 ? -8.70799 28.15307 -31.28065 1.000 35.43132 312 SER A O 1
ATOM 2395 N N . ALA A 1 333 ? -7.89123 28.11839 -33.38464 1.000 36.89734 313 ALA A N 1
ATOM 2396 C CA . ALA A 1 333 ? -7.68113 26.67559 -33.35753 1.000 36.22042 313 ALA A CA 1
ATOM 2397 C C . ALA A 1 333 ? -6.64971 26.29179 -32.30721 1.000 41.42418 313 ALA A C 1
ATOM 2398 O O . ALA A 1 333 ? -6.72354 25.19644 -31.73922 1.000 36.55488 313 ALA A O 1
ATOM 2400 N N . GLU A 1 334 ? -5.68545 27.17471 -32.03566 1.000 38.68061 314 GLU A N 1
ATOM 2401 C CA . GLU A 1 334 ? -4.67880 26.87548 -31.02534 1.000 38.11113 314 GLU A CA 1
ATOM 2402 C C . GLU A 1 334 ? -5.29843 26.81402 -29.63584 1.000 38.84030 314 GLU A C 1
ATOM 2403 O O . GLU A 1 334 ? -5.02852 25.87968 -28.86680 1.000 33.15974 314 GLU A O 1
ATOM 2409 N N . GLU A 1 335 ? -6.13290 27.79978 -29.29521 1.000 32.57070 315 GLU A N 1
ATOM 2410 C CA . GLU A 1 335 ? -6.75998 27.80231 -27.97491 1.000 34.71047 315 GLU A CA 1
ATOM 2411 C C . GLU A 1 335 ? -7.70836 26.61869 -27.81953 1.000 34.76603 315 GLU A C 1
ATOM 2412 O O . GLU A 1 335 ? -7.76879 26.00014 -26.74394 1.000 33.02449 315 GLU A O 1
ATOM 2418 N N . ARG A 1 336 ? -8.45225 26.28276 -28.88040 1.000 29.50191 316 ARG A N 1
ATOM 2419 C CA . ARG A 1 336 ? -9.29624 25.08724 -28.84765 1.000 29.41355 316 ARG A CA 1
ATOM 2420 C C . ARG A 1 336 ? -8.45945 23.84198 -28.56209 1.000 31.96051 316 ARG A C 1
ATOM 2421 O O . ARG A 1 336 ? -8.85066 22.98974 -27.75886 1.000 31.05172 316 ARG A O 1
ATOM 2429 N N . GLY A 1 337 ? -7.31454 23.70892 -29.23562 1.000 30.39482 317 GLY A N 1
ATOM 2430 C CA . GLY A 1 337 ? -6.48728 22.51928 -29.04971 1.000 31.52159 317 GLY A CA 1
ATOM 2431 C C . GLY A 1 337 ? -5.93786 22.38874 -27.64017 1.000 30.31110 317 GLY A C 1
ATOM 2432 O O . GLY A 1 337 ? -5.90316 21.28829 -27.07638 1.000 32.84491 317 GLY A O 1
ATOM 2433 N N . HIS A 1 338 ? -5.47446 23.49614 -27.06344 1.000 29.66337 318 HIS A N 1
ATOM 2434 C CA . HIS A 1 338 ? -4.98365 23.45690 -25.68568 1.000 32.18982 318 HIS A CA 1
ATOM 2435 C C . HIS A 1 338 ? -6.10047 23.09302 -24.71617 1.000 30.06578 318 HIS A C 1
ATOM 2436 O O . HIS A 1 338 ? -5.87129 22.36335 -23.74426 1.000 28.24487 318 HIS A O 1
ATOM 2443 N N . LEU A 1 339 ? -7.31462 23.59457 -24.95472 1.000 28.24100 319 LEU A N 1
ATOM 2444 C CA . LEU A 1 339 ? -8.45808 23.16280 -24.15111 1.000 26.80637 319 LEU A CA 1
ATOM 2445 C C . LEU A 1 339 ? -8.69644 21.66218 -24.30263 1.000 26.52753 319 LEU A C 1
ATOM 2446 O O . LEU A 1 339 ? -8.91802 20.95361 -23.31491 1.000 27.10682 319 LEU A O 1
ATOM 2451 N N . ALA A 1 340 ? -8.69192 21.17281 -25.54137 1.000 27.31957 320 ALA A N 1
ATOM 2452 C CA . ALA A 1 340 ? -8.91198 19.74863 -25.77746 1.000 28.75107 320 ALA A CA 1
ATOM 2453 C C . ALA A 1 340 ? -7.90653 18.88813 -25.01051 1.000 27.09627 320 ALA A C 1
ATOM 2454 O O . ALA A 1 340 ? -8.27843 17.86106 -24.42302 1.000 26.82007 320 ALA A O 1
ATOM 2456 N N . THR A 1 341 ? -6.63068 19.28265 -25.01968 1.000 28.17544 321 THR A N 1
ATOM 2457 C CA . THR A 1 341 ? -5.61072 18.54091 -24.27937 1.000 27.33917 321 THR A CA 1
ATOM 2458 C C . THR A 1 341 ? -5.88403 18.57677 -22.77958 1.000 27.44178 321 THR A C 1
ATOM 2459 O O . THR A 1 341 ? -5.76885 17.55176 -22.09491 1.000 26.93190 321 THR A O 1
ATOM 2463 N N . ALA A 1 342 ? -6.27033 19.74234 -22.25428 1.000 26.36597 322 ALA A N 1
ATOM 2464 C CA . ALA A 1 342 ? -6.54300 19.84971 -20.82217 1.000 25.52086 322 ALA A CA 1
ATOM 2465 C C . ALA A 1 342 ? -7.72834 18.98316 -20.40883 1.000 25.14265 322 ALA A C 1
ATOM 2466 O O . ALA A 1 342 ? -7.72897 18.39918 -19.31582 1.000 25.91497 322 ALA A O 1
ATOM 2468 N N . ILE A 1 343 ? -8.76846 18.92217 -21.24465 1.000 24.43470 323 ILE A N 1
ATOM 2469 C CA . ILE A 1 343 ? -9.93778 18.09781 -20.93360 1.000 25.29791 323 ILE A CA 1
ATOM 2470 C C . ILE A 1 343 ? -9.57163 16.61816 -20.98051 1.000 24.44460 323 ILE A C 1
ATOM 2471 O O . ILE A 1 343 ? -9.96985 15.82466 -20.11342 1.000 25.53475 323 ILE A O 1
ATOM 2476 N N . ALA A 1 344 ? -8.84484 16.21186 -22.02116 1.000 25.35278 324 ALA A N 1
ATOM 2477 C CA . ALA A 1 344 ? -8.47400 14.79857 -22.12354 1.000 25.79979 324 ALA A CA 1
ATOM 2478 C C . ALA A 1 344 ? -7.59466 14.37856 -20.96242 1.000 26.76124 324 ALA A C 1
ATOM 2479 O O . ALA A 1 344 ? -7.72653 13.26078 -20.45479 1.000 25.82116 324 ALA A O 1
ATOM 2481 N N . THR A 1 345 ? -6.70524 15.27319 -20.51636 1.000 25.97917 325 THR A N 1
ATOM 2482 C CA . THR A 1 345 ? -5.85824 14.98924 -19.36095 1.000 25.32831 325 THR A CA 1
ATOM 2483 C C . THR A 1 345 ? -6.71023 14.76090 -18.11887 1.000 26.09693 325 THR A C 1
ATOM 2484 O O . THR A 1 345 ? -6.50362 13.79343 -17.37246 1.000 26.31497 325 THR A O 1
ATOM 2488 N N . ALA A 1 346 ? -7.68397 15.64930 -17.88780 1.000 25.05404 326 ALA A N 1
ATOM 2489 C CA . ALA A 1 346 ? -8.59846 15.49256 -16.75451 1.000 27.11797 326 ALA A CA 1
ATOM 2490 C C . ALA A 1 346 ? -9.43377 14.22288 -16.87080 1.000 26.02608 326 ALA A C 1
ATOM 2491 O O . ALA A 1 346 ? -9.67253 13.53443 -15.86736 1.000 27.31823 326 ALA A O 1
ATOM 2493 N N . LYS A 1 347 ? -9.89702 13.90012 -18.08369 1.000 24.68440 327 LYS A N 1
ATOM 2494 C CA . LYS A 1 347 ? -10.73387 12.71921 -18.27157 1.000 26.45037 327 LYS A CA 1
ATOM 2495 C C . LYS A 1 347 ? -9.96602 11.43756 -17.98333 1.000 25.69784 327 LYS A C 1
ATOM 2496 O O . LYS A 1 347 ? -10.51045 10.51491 -17.35555 1.000 27.34470 327 LYS A O 1
ATOM 2502 N N . VAL A 1 348 ? -8.70743 11.34003 -18.44044 1.000 25.37751 328 VAL A N 1
ATOM 2503 C CA . VAL A 1 348 ? -7.91839 10.14349 -18.14199 1.000 26.62055 328 VAL A CA 1
ATOM 2504 C C . VAL A 1 348 ? -7.75893 9.97315 -16.63212 1.000 25.90400 328 VAL A C 1
ATOM 2505 O O . VAL A 1 348 ? -7.97663 8.88330 -16.08355 1.000 26.41162 328 VAL A O 1
ATOM 2509 N N . ALA A 1 349 ? -7.41666 11.05824 -15.92880 1.000 25.86923 329 ALA A N 1
ATOM 2510 C CA . ALA A 1 349 ? -7.24606 10.96860 -14.48291 1.000 26.86005 329 ALA A CA 1
ATOM 2511 C C . ALA A 1 349 ? -8.55483 10.60954 -13.79496 1.000 25.04411 329 ALA A C 1
ATOM 2512 O O . ALA A 1 349 ? -8.58827 9.72109 -12.92830 1.000 27.96648 329 ALA A O 1
ATOM 2514 N N . ALA A 1 350 ? -9.64639 11.28064 -14.16690 1.000 24.08330 330 ALA A N 1
ATOM 2515 C CA . ALA A 1 350 ? -10.92936 10.98737 -13.52798 1.000 24.56803 330 ALA A CA 1
ATOM 2516 C C . ALA A 1 350 ? -11.35130 9.55110 -13.79084 1.000 26.00031 330 ALA A C 1
ATOM 2517 O O . ALA A 1 350 ? -11.89585 8.88995 -12.90529 1.000 26.11810 330 ALA A O 1
ATOM 2519 N N . SER A 1 351 ? -11.10498 9.05801 -15.00473 1.000 27.02982 331 SER A N 1
ATOM 2520 C CA . SER A 1 351 ? -11.50849 7.69746 -15.35424 1.000 25.27908 331 SER A CA 1
ATOM 2521 C C . SER A 1 351 ? -10.72665 6.67725 -14.55023 1.000 26.69541 331 SER A C 1
ATOM 2522 O O . SER A 1 351 ? -11.30756 5.78518 -13.91106 1.000 31.12075 331 SER A O 1
ATOM 2525 N N . ARG A 1 352 ? -9.39870 6.76717 -14.60703 1.000 26.92976 332 ARG A N 1
ATOM 2526 C CA . ARG A 1 352 ? -8.55311 5.72189 -14.03511 1.000 26.53050 332 ARG A CA 1
ATOM 2527 C C . ARG A 1 352 ? -8.53181 5.79677 -12.52048 1.000 29.62961 332 ARG A C 1
ATOM 2528 O O . ARG A 1 352 ? -8.72816 4.78405 -11.82954 1.000 28.62574 332 ARG A O 1
ATOM 2536 N N . GLN A 1 353 ? -8.23936 6.97958 -11.98419 1.000 26.96613 333 GLN A N 1
ATOM 2537 C CA . GLN A 1 353 ? -8.18069 7.10687 -10.53521 1.000 28.08668 333 GLN A CA 1
ATOM 2538 C C . GLN A 1 353 ? -9.57254 7.02027 -9.91323 1.000 28.28856 333 GLN A C 1
ATOM 2539 O O . GLN A 1 353 ? -9.72359 6.51898 -8.78976 1.000 27.91471 333 GLN A O 1
ATOM 2545 N N . GLY A 1 354 ? -10.59613 7.49914 -10.61644 1.000 25.15994 334 GLY A N 1
ATOM 2546 C CA . GLY A 1 354 ? -11.95211 7.36667 -10.11121 1.000 26.29215 334 GLY A CA 1
ATOM 2547 C C . GLY A 1 35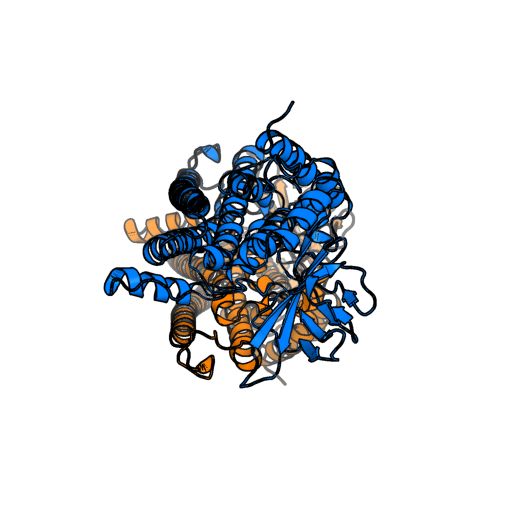4 ? -12.37124 5.91066 -9.98389 1.000 28.01793 334 GLY A C 1
ATOM 2548 O O . GLY A 1 354 ? -12.94120 5.49995 -8.97445 1.000 27.48384 334 GLY A O 1
ATOM 2549 N N . LEU A 1 355 ? -12.10355 5.11002 -11.02047 1.000 25.43550 335 LEU A N 1
ATOM 2550 C CA . LEU A 1 355 ? -12.54728 3.72017 -10.95901 1.000 27.52548 335 LEU A CA 1
ATOM 2551 C C . LEU A 1 355 ? -11.81747 2.96943 -9.86012 1.000 26.95270 335 LEU A C 1
ATOM 2552 O O . LEU A 1 355 ? -12.41322 2.10942 -9.19009 1.000 26.98542 335 LEU A O 1
ATOM 2557 N N . GLU A 1 356 ? -10.54946 3.32280 -9.62825 1.000 28.11020 336 GLU A N 1
ATOM 2558 C CA . GLU A 1 356 ? -9.77261 2.69713 -8.56021 1.000 29.82016 336 GLU A CA 1
ATOM 2559 C C . GLU A 1 356 ? -10.36299 3.00545 -7.18436 1.000 29.17823 336 GLU A C 1
ATOM 2560 O O . GLU A 1 356 ? -10.44175 2.12178 -6.32186 1.000 29.03000 336 GLU A O 1
ATOM 2566 N N . ILE A 1 357 ? -10.78758 4.25296 -6.95538 1.000 28.91082 337 ILE A N 1
ATOM 2567 C CA . ILE A 1 357 ? -11.45636 4.56866 -5.68969 1.000 27.06865 337 ILE A CA 1
ATOM 2568 C C . ILE A 1 357 ? -12.73545 3.74503 -5.52913 1.000 28.89654 337 ILE A C 1
ATOM 2569 O O . ILE A 1 357 ? -13.01681 3.20419 -4.45093 1.000 29.85544 337 ILE A O 1
ATOM 2574 N N . CYS A 1 358 ? -13.54853 3.65690 -6.58435 1.000 25.15547 338 CYS A N 1
ATOM 2575 C CA . CYS A 1 358 ? -14.81796 2.95224 -6.48163 1.000 26.05880 338 CYS A CA 1
ATOM 2576 C C . CYS A 1 358 ? -14.62133 1.45991 -6.21394 1.000 28.81047 338 CYS A C 1
ATOM 2577 O O . CYS A 1 358 ? -15.51583 0.81605 -5.65833 1.000 30.22713 338 CYS A O 1
ATOM 2580 N N . SER A 1 359 ? -13.46995 0.90749 -6.58187 1.000 27.48906 339 SER A N 1
ATOM 2581 C CA . SER A 1 359 ? -13.17494 -0.49189 -6.26228 1.000 26.80076 339 SER A CA 1
ATOM 2582 C C . SER A 1 359 ? -12.53073 -0.64743 -4.89069 1.000 29.54086 339 SER A C 1
ATOM 2583 O O . SER A 1 359 ? -12.92930 -1.51142 -4.09235 1.000 28.87925 339 SER A O 1
ATOM 2586 N N . ARG A 1 360 ? -11.51286 0.16075 -4.61453 1.000 27.49184 340 ARG A N 1
ATOM 2587 C CA . ARG A 1 360 ? -10.71976 -0.07040 -3.42038 1.000 28.47795 340 ARG A CA 1
ATOM 2588 C C . ARG A 1 360 ? -11.40219 0.43281 -2.16094 1.000 28.68473 340 ARG A C 1
ATOM 2589 O O . ARG A 1 360 ? -10.97340 0.04578 -1.06747 1.000 30.42370 340 ARG A O 1
ATOM 2597 N N . LEU A 1 361 ? -12.47797 1.22729 -2.28236 1.000 27.51325 341 LEU A N 1
ATOM 2598 C CA . LEU A 1 361 ? -13.20474 1.63764 -1.07801 1.000 28.90275 341 LEU A CA 1
ATOM 2599 C C . LEU A 1 361 ? -13.75293 0.43616 -0.32105 1.000 31.10083 341 LEU A C 1
ATOM 2600 O O . LEU A 1 361 ? -13.94844 0.51709 0.89555 1.000 30.47083 341 LEU A O 1
ATOM 2605 N N . PHE A 1 362 ? -13.98743 -0.68991 -1.00118 1.000 28.32318 342 PHE A N 1
ATOM 2606 C CA . PHE A 1 362 ? -14.51304 -1.83197 -0.27245 1.000 26.43225 342 PHE A CA 1
ATOM 2607 C C . PHE A 1 362 ? -13.52504 -2.36993 0.74733 1.000 30.28261 342 PHE A C 1
ATOM 2608 O O . PHE A 1 362 ? -13.95078 -3.01676 1.71129 1.000 32.12662 342 PHE A O 1
ATOM 2616 N N . GLU A 1 363 ? -12.22653 -2.11108 0.57923 1.000 29.28392 343 GLU A N 1
ATOM 2617 C CA . GLU A 1 363 ? -11.25146 -2.56331 1.57628 1.000 29.78028 343 GLU A CA 1
ATOM 2618 C C . GLU A 1 363 ? -11.32033 -1.77736 2.88375 1.000 32.20062 343 GLU A C 1
ATOM 2619 O O . GLU A 1 363 ? -10.76368 -2.23133 3.88858 1.000 36.74948 343 GLU A O 1
ATOM 2625 N N . VAL A 1 364 ? -11.94893 -0.60771 2.89650 1.000 29.88267 344 VAL A N 1
ATOM 2626 C CA . VAL A 1 364 ? -12.12961 0.14022 4.13719 1.000 31.04884 344 VAL A CA 1
ATOM 2627 C C . VAL A 1 364 ? -13.56598 0.15825 4.61859 1.000 35.63026 344 VAL A C 1
ATOM 2628 O O . VAL A 1 364 ? -13.81186 0.64221 5.73481 1.000 35.66293 344 VAL A O 1
ATOM 2632 N N . THR A 1 365 ? -14.52033 -0.33460 3.83140 1.000 35.40969 345 THR A N 1
ATOM 2633 C CA . THR A 1 365 ? -15.88232 -0.49982 4.32514 1.000 32.90277 345 THR A CA 1
ATOM 2634 C C . THR A 1 365 ? -16.12932 -1.92345 4.82332 1.000 39.39961 345 THR A C 1
ATOM 2635 O O . THR A 1 365 ? -16.81364 -2.10810 5.83138 1.000 43.04516 345 THR A O 1
ATOM 2639 N N . GLY A 1 366 ? -15.57817 -2.93731 4.15662 1.000 39.69234 346 GLY A N 1
ATOM 2640 C CA . GLY A 1 366 ? -15.52401 -4.27622 4.72626 1.000 45.25437 346 GLY A CA 1
ATOM 2641 C C . GLY A 1 366 ? -16.60901 -5.21163 4.21719 1.000 45.21310 346 GLY A C 1
ATOM 2642 O O . GLY A 1 366 ? -17.43950 -4.87307 3.36794 1.000 41.71012 346 GLY A O 1
ATOM 2643 N N . ALA A 1 367 ? -16.60398 -6.41616 4.80579 1.000 44.28073 347 ALA A N 1
ATOM 2644 C CA . ALA A 1 367 ? -17.36685 -7.53631 4.26130 1.000 45.75870 347 ALA A CA 1
ATOM 2645 C C . ALA A 1 367 ? -18.87474 -7.32407 4.34969 1.000 44.31218 347 ALA A C 1
ATOM 2646 O O . ALA A 1 367 ? -19.62086 -7.87033 3.53194 1.000 45.56839 347 ALA A O 1
ATOM 2648 N N . ARG A 1 368 ? -19.34917 -6.55665 5.32802 1.000 43.37814 348 ARG A N 1
ATOM 2649 C CA . ARG A 1 368 ? -20.78505 -6.33501 5.44289 1.000 45.23672 348 ARG A CA 1
ATOM 2650 C C . ARG A 1 368 ? -21.30233 -5.25684 4.49040 1.000 48.45092 348 ARG A C 1
ATOM 2651 O O . ARG A 1 368 ? -22.52070 -5.12890 4.32411 1.000 41.67514 348 ARG A O 1
ATOM 2659 N N . SER A 1 369 ? -20.41645 -4.50059 3.84077 1.000 44.97855 349 SER A N 1
ATOM 2660 C CA . SER A 1 369 ? -20.83659 -3.38873 2.99016 1.000 42.65227 349 SER A CA 1
ATOM 2661 C C . SER A 1 369 ? -21.28232 -3.82950 1.60232 1.000 42.03642 349 SER A C 1
ATOM 2662 O O . SER A 1 369 ? -21.73124 -2.98399 0.81584 1.000 40.57226 349 SER A O 1
ATOM 2665 N N . THR A 1 370 ? -21.15783 -5.11731 1.28319 1.000 40.85878 350 THR A N 1
ATOM 2666 C CA . THR A 1 370 ? -21.61922 -5.66969 0.01606 1.000 44.39630 350 THR A CA 1
ATOM 2667 C C . THR A 1 370 ? -23.08559 -6.09012 0.05059 1.000 44.99574 350 THR A C 1
ATOM 2668 O O . THR A 1 370 ? -23.57668 -6.64588 -0.93623 1.000 42.17932 350 THR A O 1
ATOM 2672 N N . HIS A 1 371 ? -23.78774 -5.84134 1.15535 1.000 43.83744 351 HIS A N 1
ATOM 2673 C CA . HIS A 1 371 ? -25.21732 -6.12016 1.22763 1.000 43.39912 351 HIS A CA 1
ATOM 2674 C C . HIS A 1 371 ? -25.94177 -5.48831 0.04665 1.000 49.77752 351 HIS A C 1
ATOM 2675 O O . HIS A 1 371 ? -25.70562 -4.32443 -0.29208 1.000 46.66821 351 HIS A O 1
ATOM 2682 N N . ALA A 1 372 ? -26.82065 -6.26682 -0.59268 1.000 49.36356 352 ALA A N 1
ATOM 2683 C CA . ALA A 1 372 ? -27.49233 -5.78215 -1.79477 1.000 52.88773 352 ALA A CA 1
ATOM 2684 C C . ALA A 1 372 ? -28.43181 -4.61508 -1.51377 1.000 53.68692 352 ALA A C 1
ATOM 2685 O O . ALA A 1 372 ? -28.73093 -3.84774 -2.43279 1.000 48.68307 352 ALA A O 1
ATOM 2687 N N . SER A 1 373 ? -28.89309 -4.45051 -0.27038 1.000 51.37374 353 SER A N 1
ATOM 2688 C CA . SER A 1 373 ? -29.73886 -3.30623 0.05033 1.000 54.52550 353 SER A CA 1
ATOM 2689 C C . SER A 1 373 ? -28.98763 -1.99022 -0.06597 1.000 50.51442 353 SER A C 1
ATOM 2690 O O . SER A 1 373 ? -29.61752 -0.94153 -0.23900 1.000 54.39519 353 SER A O 1
ATOM 2693 N N . LEU A 1 374 ? -27.65946 -2.02342 0.03518 1.000 47.80029 354 LEU A N 1
ATOM 2694 C CA . LEU A 1 374 ? -26.83679 -0.82543 -0.02125 1.000 47.69578 354 LEU A CA 1
ATOM 2695 C C . LEU A 1 374 ? -26.41420 -0.46954 -1.43954 1.000 43.56871 354 LEU A C 1
ATOM 2696 O O . LEU A 1 374 ? -26.21958 0.71868 -1.72841 1.000 42.87400 354 LEU A O 1
ATOM 2701 N N . ARG A 1 375 ? -26.28451 -1.47114 -2.31868 1.000 40.50800 355 ARG A N 1
ATOM 2702 C CA . ARG A 1 375 ? -25.80503 -1.30851 -3.70167 1.000 41.89636 355 ARG A CA 1
ATOM 2703 C C . ARG A 1 375 ? -24.61159 -0.35335 -3.77324 1.000 38.37894 355 ARG A C 1
ATOM 2704 O O . ARG A 1 375 ? -24.54154 0.55147 -4.61090 1.000 38.61455 355 ARG A O 1
ATOM 2712 N N . LEU A 1 376 ? -23.65448 -0.57005 -2.87263 1.000 38.86147 356 LEU A N 1
ATOM 2713 C CA . LEU A 1 376 ? -22.46132 0.26882 -2.84260 1.000 35.83405 356 LEU A CA 1
ATOM 2714 C C . LEU A 1 376 ? -21.61172 0.09915 -4.09973 1.000 34.30472 356 LEU A C 1
ATOM 2715 O O . LEU A 1 376 ? -20.82277 0.99437 -4.42822 1.000 34.85024 356 LEU A O 1
ATOM 2720 N N . ASP A 1 377 ? -21.78913 -1.01025 -4.82736 1.000 31.82213 357 ASP A N 1
ATOM 2721 C CA . ASP A 1 377 ? -21.11467 -1.23150 -6.10170 1.000 33.68755 357 ASP A CA 1
ATOM 2722 C C . ASP A 1 377 ? -21.68273 -0.39818 -7.23652 1.000 32.25118 357 ASP A C 1
ATOM 2723 O O . ASP A 1 377 ? -21.10858 -0.42090 -8.33030 1.000 30.50100 357 ASP A O 1
ATOM 2728 N N . ARG A 1 378 ? -22.79662 0.31626 -7.02591 1.000 31.39465 358 ARG A N 1
ATOM 2729 C CA . ARG A 1 378 ? -23.39172 1.07279 -8.12778 1.000 32.15624 358 ARG A CA 1
ATOM 2730 C C . ARG A 1 378 ? -22.44206 2.15274 -8.64740 1.000 29.49128 358 ARG A C 1
ATOM 2731 O O . ARG A 1 378 ? -22.40905 2.41526 -9.85679 1.000 29.93765 358 ARG A O 1
ATOM 2739 N N . HIS A 1 379 ? -21.64296 2.76234 -7.76861 1.000 29.29545 359 HIS A N 1
ATOM 2740 C CA . HIS A 1 379 ? -20.67155 3.74878 -8.23351 1.000 28.64509 359 HIS A CA 1
ATOM 2741 C C . HIS A 1 379 ? -19.67790 3.10821 -9.19076 1.000 28.81975 359 HIS A C 1
ATOM 2742 O O . HIS A 1 379 ? -19.44788 3.61650 -10.28884 1.000 29.00026 359 HIS A O 1
ATOM 2749 N N . TRP A 1 380 ? -19.08282 1.97697 -8.79212 1.000 28.96831 360 TRP A N 1
ATOM 2750 C CA . TRP A 1 380 ? -18.15752 1.29039 -9.69414 1.000 27.32769 360 TRP A CA 1
ATOM 2751 C C . TRP A 1 380 ? -18.85362 0.91026 -11.00384 1.000 26.28440 360 TRP A C 1
ATOM 2752 O O . TRP A 1 380 ? -18.31004 1.13178 -12.09063 1.000 28.25410 360 TRP A O 1
ATOM 2763 N N . ARG A 1 381 ? -20.06402 0.33086 -10.92529 1.000 27.89603 361 ARG A N 1
ATOM 2764 C CA . ARG A 1 381 ? -20.73927 -0.10214 -12.15541 1.000 30.31530 361 ARG A CA 1
ATOM 2765 C C . ARG A 1 381 ? -21.02981 1.06955 -13.08314 1.000 32.34116 361 ARG A C 1
ATOM 2766 O O . ARG A 1 381 ? -20.89668 0.95607 -14.31091 1.000 32.63566 361 ARG A O 1
ATOM 2774 N N . ASN A 1 382 ? -21.48325 2.18547 -12.51570 1.000 26.92780 362 ASN A N 1
ATOM 2775 C CA . ASN A 1 382 ? -21.77566 3.36219 -13.32754 1.000 28.97219 362 ASN A CA 1
ATOM 2776 C C . ASN A 1 382 ? -20.51473 3.87957 -14.00305 1.000 29.05339 362 ASN A C 1
ATOM 2777 O O . ASN A 1 382 ? -20.51319 4.19467 -15.19934 1.000 29.70967 362 ASN A O 1
ATOM 2782 N N . LEU A 1 383 ? -19.43358 4.00045 -13.24303 1.000 27.41355 363 LEU A N 1
ATOM 2783 C CA . LEU A 1 383 ? -18.20729 4.52435 -13.82220 1.000 26.46900 363 LEU A CA 1
ATOM 2784 C C . LEU A 1 383 ? -17.58731 3.52021 -14.78227 1.000 27.53743 363 LEU A C 1
ATOM 2785 O O . LEU A 1 383 ? -17.06136 3.90129 -15.82719 1.000 27.72264 363 LEU A O 1
ATOM 2790 N N . ARG A 1 384 ? -17.65308 2.22536 -14.46146 1.000 27.31655 364 ARG A N 1
ATOM 2791 C CA . ARG A 1 384 ? -17.11799 1.22884 -15.38807 1.000 26.32620 364 ARG A CA 1
ATOM 2792 C C . ARG A 1 384 ? -17.80339 1.30628 -16.74365 1.000 27.91081 364 ARG A C 1
ATOM 2793 O O . ARG A 1 384 ? -17.14903 1.15901 -17.78305 1.000 30.54381 364 ARG A O 1
ATOM 2801 N N . THR A 1 385 ? -19.12573 1.48004 -16.74643 1.000 27.38448 365 THR A N 1
ATOM 2802 C CA . THR A 1 385 ? -19.88398 1.53471 -17.99334 1.000 27.37386 365 THR A CA 1
ATOM 2803 C C . THR A 1 385 ? -19.51608 2.77649 -18.79997 1.000 32.44643 365 THR A C 1
ATOM 2804 O O . THR A 1 385 ? -19.28279 2.70830 -20.01458 1.000 34.43671 365 THR A O 1
ATOM 2808 N N . GLN A 1 386 ? -19.46238 3.92068 -18.13917 1.000 31.20730 366 GLN A N 1
ATOM 2809 C CA . GLN A 1 386 ? -19.33086 5.17431 -18.87862 1.000 35.99699 366 GLN A CA 1
ATOM 2810 C C . GLN A 1 386 ? -17.90368 5.47450 -19.31798 1.000 38.78820 366 GLN A C 1
ATOM 2811 O O . GLN A 1 386 ? -17.70782 6.32204 -20.19575 1.000 36.56648 366 GLN A O 1
ATOM 2817 N N . THR A 1 387 ? -16.90527 4.82116 -18.73225 1.000 30.54510 367 THR A N 1
ATOM 2818 C CA . THR A 1 387 ? -15.53021 5.05309 -19.15771 1.000 31.48751 367 THR A CA 1
ATOM 2819 C C . THR A 1 387 ? -15.15290 4.26925 -20.40916 1.000 34.19778 367 THR A C 1
ATOM 2820 O O . THR A 1 387 ? -14.04198 4.46067 -20.91131 1.000 37.80612 367 THR A O 1
ATOM 2824 N N . LEU A 1 388 ? -16.04474 3.41689 -20.94262 1.000 31.28625 368 LEU A N 1
ATOM 2825 C CA . LEU A 1 388 ? -15.71998 2.56969 -22.08601 1.000 37.35811 368 LEU A CA 1
ATOM 2826 C C . LEU A 1 388 ? -16.11448 3.15351 -23.43549 1.000 41.77536 368 LEU A C 1
ATOM 2827 O O . LEU A 1 388 ? -15.64581 2.65443 -24.46624 1.000 47.75477 368 LEU A O 1
ATOM 2832 N N . HIS A 1 389 ? -16.96818 4.16738 -23.45890 1.000 41.05776 369 HIS A N 1
ATOM 2833 C CA A HIS A 1 389 ? -17.45476 4.63186 -24.74936 0.540 50.35253 369 HIS A CA 1
ATOM 2834 C CA B HIS A 1 389 ? -17.48439 4.71231 -24.71285 0.460 50.31529 369 HIS A CA 1
ATOM 2835 C C . HIS A 1 389 ? -16.41933 5.42566 -25.53139 1.000 49.57690 369 HIS A C 1
ATOM 2836 O O . HIS A 1 389 ? -16.59172 5.61213 -26.73706 1.000 54.98656 369 HIS A O 1
ATOM 2849 N N . ASP A 1 390 ? -15.32118 5.84783 -24.88953 1.000 40.00658 370 ASP A N 1
ATOM 2850 C CA . ASP A 1 390 ? -14.20266 6.50749 -25.55735 1.000 44.67125 370 ASP A CA 1
ATOM 2851 C C . ASP A 1 390 ? -12.95473 5.83839 -24.98689 1.000 41.58914 370 ASP A C 1
ATOM 2852 O O . ASP A 1 390 ? -12.57622 6.10576 -23.83650 1.000 44.37190 370 ASP A O 1
ATOM 2857 N N . PRO A 1 391 ? -12.31870 4.93142 -25.73459 1.000 35.69365 371 PRO A N 1
ATOM 2858 C CA . PRO A 1 391 ? -11.30450 4.05322 -25.12500 1.000 35.71465 371 PRO A CA 1
ATOM 2859 C C . PRO A 1 391 ? -10.08875 4.80706 -24.59325 1.000 36.65250 371 PRO A C 1
ATOM 2860 O O . PRO A 1 391 ? -9.44497 5.58222 -25.30546 1.000 31.50411 371 PRO A O 1
ATOM 2864 N N . LEU A 1 392 ? -9.76265 4.54104 -23.32284 1.000 32.64915 372 LEU A N 1
ATOM 2865 C CA . LEU A 1 392 ? -8.69421 5.26576 -22.63402 1.000 32.90205 372 LEU A CA 1
ATOM 2866 C C . LEU A 1 392 ? -7.34676 5.12698 -23.33806 1.000 32.70432 372 LEU A C 1
ATOM 2867 O O . LEU A 1 392 ? -6.55235 6.07075 -23.35047 1.000 32.84843 372 LEU A O 1
ATOM 2872 N N . ASP A 1 393 ? -7.05663 3.95973 -23.92530 1.000 29.62771 373 ASP A N 1
ATOM 2873 C CA . ASP A 1 393 ? -5.74271 3.78299 -24.53701 1.000 32.43774 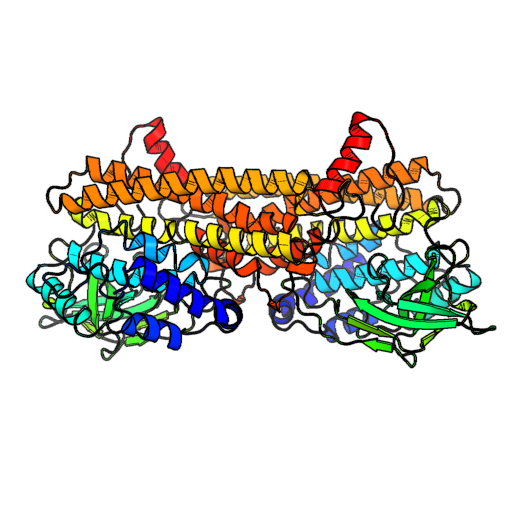373 ASP A CA 1
ATOM 2874 C C . ASP A 1 393 ? -5.53825 4.76362 -25.67945 1.000 29.93604 373 ASP A C 1
ATOM 2875 O O . ASP A 1 393 ? -4.42410 5.23830 -25.90667 1.000 29.19551 373 ASP A O 1
ATOM 2880 N N . TYR A 1 394 ? -6.59752 5.06558 -26.42219 1.000 31.81616 374 TYR A N 1
ATOM 2881 C CA . TYR A 1 394 ? -6.44242 6.00569 -27.52127 1.000 33.26370 374 TYR A CA 1
ATOM 2882 C C . TYR A 1 394 ? -6.45515 7.45364 -27.04690 1.000 29.97656 374 TYR A C 1
ATOM 2883 O O . TYR A 1 394 ? -5.90283 8.31975 -27.73313 1.000 28.71636 374 TYR A O 1
ATOM 2892 N N . LYS A 1 395 ? -7.03572 7.73406 -25.87038 1.000 31.58402 375 LYS A N 1
ATOM 2893 C CA . LYS A 1 395 ? -6.83076 9.04110 -25.24997 1.000 28.67309 375 LYS A CA 1
ATOM 2894 C C . LYS A 1 395 ? -5.37194 9.24351 -24.86839 1.000 28.79775 375 LYS A C 1
ATOM 2895 O O . LYS A 1 395 ? -4.81688 10.33352 -25.06019 1.000 28.59863 375 LYS A O 1
ATOM 2901 N N . LEU A 1 396 ? -4.73163 8.19990 -24.32178 1.000 26.33035 376 LEU A N 1
ATOM 2902 C CA . LEU A 1 396 ? -3.31485 8.29325 -23.99404 1.000 24.16958 376 LEU A CA 1
ATOM 2903 C C . LEU A 1 396 ? -2.47821 8.47819 -25.25322 1.000 27.39271 376 LEU A C 1
ATOM 2904 O O . LEU A 1 396 ? -1.47032 9.19312 -25.23928 1.000 26.90963 376 LEU A O 1
ATOM 2909 N N . HIS A 1 397 ? -2.87087 7.81242 -26.34376 1.000 29.11995 377 HIS A N 1
ATOM 2910 C CA . HIS A 1 397 ? -2.19138 7.99024 -27.62210 1.000 29.96994 377 HIS A CA 1
ATOM 2911 C C . HIS A 1 397 ? -2.21479 9.46186 -28.04884 1.000 27.24857 377 HIS A C 1
ATOM 2912 O O . HIS A 1 397 ? -1.17383 10.04169 -28.38788 1.000 27.26848 377 HIS A O 1
ATOM 2919 N N . GLU A 1 398 ? -3.39620 10.08753 -27.99463 1.000 29.99234 378 GLU A N 1
ATOM 2920 C CA . GLU A 1 398 ? -3.54386 11.50269 -28.35516 1.000 31.43154 378 GLU A CA 1
ATOM 2921 C C . GLU A 1 398 ? -2.70230 12.40777 -27.45266 1.000 29.06768 378 GLU A C 1
ATOM 2922 O O . GLU A 1 398 ? -2.01512 13.32145 -27.92536 1.000 29.38892 378 GLU A O 1
ATOM 2928 N N . LEU A 1 399 ? -2.75158 12.17602 -26.13420 1.000 27.70579 379 LEU A N 1
ATOM 2929 C CA . LEU A 1 399 ? -1.97181 12.98956 -25.21248 1.000 27.99618 379 LEU A CA 1
ATOM 2930 C C . LEU A 1 399 ? -0.47266 12.80022 -25.41183 1.000 27.63935 379 LEU A C 1
ATOM 2931 O O . LEU A 1 399 ? 0.30023 13.74674 -25.22846 1.000 28.72857 379 LEU A O 1
ATOM 2936 N N . GLY A 1 400 ? -0.04230 11.59305 -25.77491 1.000 26.16398 380 GLY A N 1
ATOM 2937 C CA . GLY A 1 400 ? 1.36587 11.39289 -26.05514 1.000 25.42559 380 GLY A CA 1
ATOM 2938 C C . GLY A 1 400 ? 1.77962 12.12530 -27.31228 1.000 26.15208 380 GLY A C 1
ATOM 2939 O O . GLY A 1 400 ? 2.89298 12.63490 -27.40334 1.000 28.76284 380 GLY A O 1
ATOM 2940 N N . ASP A 1 401 ? 0.87994 12.19347 -28.29147 1.000 30.59890 381 ASP A N 1
ATOM 2941 C CA . ASP A 1 401 ? 1.19911 12.93416 -29.50693 1.000 33.30423 381 ASP A CA 1
ATOM 2942 C C . ASP A 1 401 ? 1.43876 14.40208 -29.18538 1.000 30.50359 381 ASP A C 1
ATOM 2943 O O . ASP A 1 401 ? 2.31317 15.03459 -29.77841 1.000 30.98110 381 ASP A O 1
ATOM 2948 N N . TRP A 1 402 ? 0.68566 14.95498 -28.22979 1.000 29.75551 382 TRP A N 1
ATOM 2949 C CA . TRP A 1 402 ? 0.96299 16.31160 -27.75752 1.000 30.44737 382 TRP A CA 1
ATOM 2950 C C . TRP A 1 402 ? 2.25799 16.36975 -26.95319 1.000 31.71462 382 TRP A C 1
ATOM 2951 O O . TRP A 1 402 ? 3.11021 17.23532 -27.17441 1.000 29.81895 382 TRP A O 1
ATOM 2962 N N . ALA A 1 403 ? 2.41383 15.46826 -25.98752 1.000 26.61026 383 ALA A N 1
ATOM 2963 C CA . ALA A 1 403 ? 3.54591 15.55199 -25.07772 1.000 27.98077 383 ALA A CA 1
ATOM 2964 C C . ALA A 1 403 ? 4.87749 15.34903 -25.79537 1.000 29.78860 383 ALA A C 1
ATOM 2965 O O . ALA A 1 403 ? 5.86399 16.03243 -25.48920 1.000 30.74970 383 ALA A O 1
ATOM 2967 N N . LEU A 1 404 ? 4.92472 14.41604 -26.74002 1.000 28.51712 384 LEU A N 1
ATOM 2968 C CA . LEU A 1 404 ? 6.15815 14.08830 -27.45316 1.000 28.30794 384 LEU A CA 1
ATOM 2969 C C . LEU A 1 404 ? 6.36147 14.99409 -28.66253 1.000 32.11876 384 LEU A C 1
ATOM 2970 O O . LEU A 1 404 ? 7.42727 15.59976 -28.81527 1.000 31.65890 384 LEU A O 1
ATOM 2975 N N . ASN A 1 405 ? 5.33240 15.11261 -29.49782 1.000 32.50609 385 ASN A N 1
ATOM 2976 C CA . ASN A 1 405 ? 5.45349 15.73541 -30.81004 1.000 31.48480 385 ASN A CA 1
ATOM 2977 C C . ASN A 1 405 ? 4.87823 17.13945 -30.87298 1.000 36.91410 385 ASN A C 1
ATOM 2978 O O . ASN A 1 405 ? 5.05245 17.80749 -31.90051 1.000 34.91183 385 ASN A O 1
ATOM 2983 N N . GLN A 1 406 ? 4.22858 17.60481 -29.79970 1.000 35.33771 386 GLN A N 1
ATOM 2984 C CA . GLN A 1 406 ? 3.53517 18.90027 -29.76602 1.000 36.76917 386 GLN A CA 1
ATOM 2985 C C . GLN A 1 406 ? 2.49227 19.01076 -30.87901 1.000 35.10782 386 GLN A C 1
ATOM 2986 O O . GLN A 1 406 ? 2.29434 20.07337 -31.47913 1.000 41.45947 386 GLN A O 1
ATOM 2992 N N . SER A 1 407 ? 1.79145 17.91369 -31.13710 1.000 35.41646 387 SER A N 1
ATOM 2993 C CA . SER A 1 407 ? 0.71528 17.88297 -32.11840 1.000 36.09663 387 SER A CA 1
ATOM 2994 C C . SER A 1 407 ? -0.62013 18.11103 -31.42127 1.000 39.05815 387 SER A C 1
ATOM 2995 O O . SER A 1 407 ? -0.99012 17.35610 -30.51392 1.000 38.78642 387 SER A O 1
ATOM 2998 N N . LEU A 1 408 ? -1.34843 19.13564 -31.86106 1.000 36.81921 388 LEU A N 1
ATOM 2999 C CA . LEU A 1 408 ? -2.68502 19.37282 -31.33395 1.000 38.16750 388 LEU A CA 1
ATOM 3000 C C . LEU A 1 408 ? -3.63520 18.25856 -31.75552 1.000 37.51770 388 LEU A C 1
ATOM 3001 O O . LEU A 1 408 ? -3.47616 17.66094 -32.82521 1.000 38.37624 388 LEU A O 1
ATOM 3006 N N . PRO A 1 409 ? -4.63935 17.96158 -30.94065 1.000 35.92006 389 PRO A N 1
ATOM 3007 C CA . PRO A 1 409 ? -5.59603 16.92014 -31.31701 1.000 37.55365 389 PRO A CA 1
ATOM 3008 C C . PRO A 1 409 ? -6.44020 17.36261 -32.50318 1.000 42.14693 389 PRO A C 1
ATOM 3009 O O . PRO A 1 409 ? -6.70234 18.55164 -32.69564 1.000 39.83071 389 PRO A O 1
ATOM 3013 N N . VAL A 1 410 ? -6.84387 16.39236 -33.31589 1.000 41.89571 390 VAL A N 1
ATOM 3014 C CA . VAL A 1 410 ? -7.65716 16.65717 -34.50373 1.000 42.84776 390 VAL A CA 1
ATOM 3015 C C . VAL A 1 410 ? -9.12083 16.66044 -34.08340 1.000 41.55122 390 VAL A C 1
ATOM 3016 O O . VAL A 1 410 ? -9.59275 15.66658 -33.50804 1.000 41.41549 390 VAL A O 1
ATOM 3020 N N . PRO A 1 411 ? -9.87251 17.73110 -34.35379 1.000 40.71159 391 PRO A N 1
ATOM 3021 C CA . PRO A 1 411 ? -11.28496 17.78552 -33.93332 1.000 43.95089 391 PRO A CA 1
ATOM 3022 C C . PRO A 1 411 ? -12.12143 16.68399 -34.57146 1.000 43.95195 391 PRO A C 1
ATOM 3023 O O . PRO A 1 411 ? -12.13750 16.51263 -35.79450 1.000 48.33238 391 PRO A O 1
ATOM 3027 N N . THR A 1 412 ? -12.79843 15.91249 -33.72485 1.000 44.76524 392 THR A N 1
ATOM 3028 C CA . THR A 1 412 ? -13.76649 14.90587 -34.15506 1.000 46.88811 392 THR A CA 1
ATOM 3029 C C . THR A 1 412 ? -14.96752 14.99198 -33.21424 1.000 50.23786 392 THR A C 1
ATOM 3030 O O . THR A 1 412 ? -15.04112 15.87065 -32.35316 1.000 49.61335 392 THR A O 1
ATOM 3034 N N . PHE A 1 413 ? -15.90981 14.05831 -33.35244 1.000 47.45502 393 PHE A N 1
ATOM 3035 C CA . PHE A 1 413 ? -17.02016 14.01192 -32.40807 1.000 49.73801 393 PHE A CA 1
ATOM 3036 C C . PHE A 1 413 ? -16.60921 13.44556 -31.05187 1.000 49.92577 393 PHE A C 1
ATOM 3037 O O . PHE A 1 413 ? -17.40734 13.49532 -30.10936 1.000 46.39230 393 PHE A O 1
ATOM 3045 N N . TYR A 1 414 ? -15.38663 12.92466 -30.92317 1.000 49.60445 394 TYR A N 1
ATOM 3046 C CA . TYR A 1 414 ? -14.87155 12.43378 -29.65008 1.000 54.61816 394 TYR A CA 1
ATOM 3047 C C . TYR A 1 414 ? -13.61188 13.15497 -29.18241 1.000 52.21572 394 TYR A C 1
ATOM 3048 O O . TYR A 1 414 ? -13.03966 12.75978 -28.15593 1.000 52.97628 394 TYR A O 1
ATOM 3057 N N . SER A 1 415 ? -13.15880 14.19057 -29.89154 1.000 49.16427 395 SER A N 1
ATOM 3058 C CA . SER A 1 415 ? -11.84841 14.77876 -29.60241 1.000 43.64520 395 SER A CA 1
ATOM 3059 C C . SER A 1 415 ? -11.67603 16.19610 -30.16440 1.000 42.77297 395 SER A C 1
ATOM 3060 O O . SER A 1 415 ? -10.62331 16.81744 -29.96397 1.000 38.72721 395 SER A O 1
ATOM 3064 N N . LEU B 1 29 ? -18.08164 -44.50888 -17.88771 1.000 86.97033 9 LEU B N 1
ATOM 3065 C CA . LEU B 1 29 ? -17.35628 -44.22397 -16.65500 1.000 84.03176 9 LEU B CA 1
ATOM 3066 C C . LEU B 1 29 ? -16.42004 -43.03063 -16.83366 1.000 85.36496 9 LEU B C 1
ATOM 3067 O O . LEU B 1 29 ? -15.33697 -43.16110 -17.40858 1.000 83.87692 9 LEU B O 1
ATOM 3069 N N . LEU B 1 30 ? -16.84391 -41.87125 -16.33446 1.000 78.64346 10 LEU B N 1
ATOM 3070 C CA . LEU B 1 30 ? -16.06815 -40.64291 -16.42039 1.000 74.35601 10 LEU B CA 1
ATOM 3071 C C . LEU B 1 30 ? -15.29456 -40.40307 -15.12871 1.000 68.70515 10 LEU B C 1
ATOM 3072 O O . LEU B 1 30 ? -15.69083 -40.85443 -14.05070 1.000 72.59460 10 LEU B O 1
ATOM 3077 N N . SER B 1 31 ? -14.17957 -39.68950 -15.25146 1.000 60.82720 11 SER B N 1
ATOM 3078 C CA . SER B 1 31 ? -13.41381 -39.26363 -14.09227 1.000 60.94789 11 SER B CA 1
ATOM 3079 C C . SER B 1 31 ? -14.10222 -38.07388 -13.42381 1.000 54.30370 11 SER B C 1
ATOM 3080 O O . SER B 1 31 ? -14.94150 -37.41110 -14.03772 1.000 49.92025 11 SER B O 1
ATOM 3083 N N . PRO B 1 32 ? -13.78038 -37.79147 -12.15326 1.000 57.70252 12 PRO B N 1
ATOM 3084 C CA . PRO B 1 32 ? -14.44132 -36.66081 -11.47966 1.000 48.83061 12 PRO B CA 1
ATOM 3085 C C . PRO B 1 32 ? -14.23822 -35.33502 -12.18498 1.000 50.27754 12 PRO B C 1
ATOM 3086 O O . PRO B 1 32 ? -15.16399 -34.51398 -12.23265 1.000 46.66408 12 PRO B O 1
ATOM 3090 N N . LEU B 1 33 ? -13.04650 -35.09771 -12.73361 1.000 51.49569 13 LEU B N 1
ATOM 3091 C CA . LEU B 1 33 ? -12.81864 -33.86735 -13.48144 1.000 51.30960 13 LEU B CA 1
ATOM 3092 C C . LEU B 1 33 ? -13.71777 -33.80460 -14.71102 1.000 47.04903 13 LEU B C 1
ATOM 3093 O O . LEU B 1 33 ? -14.34248 -32.77497 -14.98463 1.000 43.57322 13 LEU B O 1
ATOM 3098 N N . GLN B 1 34 ? -13.80363 -34.90794 -15.45998 1.000 48.78650 14 GLN B N 1
ATOM 3099 C CA . GLN B 1 34 ? -14.69180 -34.94528 -16.61869 1.000 48.73909 14 GLN B CA 1
ATOM 3100 C C . GLN B 1 34 ? -16.14297 -34.73936 -16.20480 1.000 46.79319 14 GLN B C 1
ATOM 3101 O O . GLN B 1 34 ? -16.87911 -33.98669 -16.85043 1.000 46.02601 14 GLN B O 1
ATOM 3107 N N . THR B 1 35 ? -16.57069 -35.40163 -15.12722 1.000 47.00034 15 THR B N 1
ATOM 3108 C CA . THR B 1 35 ? -17.92797 -35.20939 -14.62584 1.000 45.22162 15 THR B CA 1
ATOM 3109 C C . THR B 1 35 ? -18.17024 -33.75291 -14.25299 1.000 45.08538 15 THR B C 1
ATOM 3110 O O . THR B 1 35 ? -19.21886 -33.17973 -14.57847 1.000 40.60715 15 THR B O 1
ATOM 3114 N N . ALA B 1 36 ? -17.20655 -33.13524 -13.56689 1.000 46.85057 16 ALA B N 1
ATOM 3115 C CA . ALA B 1 36 ? -17.36300 -31.74044 -13.17883 1.000 40.66858 16 ALA B CA 1
ATOM 3116 C C . ALA B 1 36 ? -17.41983 -30.83638 -14.39890 1.000 39.22120 16 ALA B C 1
ATOM 3117 O O . ALA B 1 36 ? -18.20301 -29.88103 -14.43631 1.000 39.89691 16 ALA B O 1
ATOM 3119 N N . ARG B 1 37 ? -16.60347 -31.12806 -15.41388 1.000 43.63211 17 ARG B N 1
ATOM 3120 C CA . ARG B 1 37 ? -16.61956 -30.31177 -16.62274 1.000 46.12357 17 ARG B CA 1
ATOM 3121 C C . ARG B 1 37 ? -17.96452 -30.40470 -17.33287 1.000 46.16905 17 ARG B C 1
ATOM 3122 O O . ARG B 1 37 ? -18.50503 -29.39004 -17.78729 1.000 45.29342 17 ARG B O 1
ATOM 3130 N N . GLN B 1 38 ? -18.54179 -31.60589 -17.39199 1.000 48.06249 18 GLN B N 1
ATOM 3131 C CA . GLN B 1 38 ? -19.85391 -31.77040 -18.01033 1.000 45.22952 18 GLN B CA 1
ATOM 3132 C C . GLN B 1 38 ? -20.91572 -30.96708 -17.26969 1.000 47.23831 18 GLN B C 1
ATOM 3133 O O . GLN B 1 38 ? -21.71659 -30.25425 -17.88620 1.000 45.90059 18 GLN B O 1
ATOM 3139 N N . LEU B 1 39 ? -20.94286 -31.08003 -15.93879 1.000 42.30651 19 LEU B N 1
ATOM 3140 C CA . LEU B 1 39 ? -21.87262 -30.28419 -15.14330 1.000 41.77504 19 LEU B CA 1
ATOM 3141 C C . LEU B 1 39 ? -21.64762 -28.78900 -15.34690 1.000 45.34562 19 LEU B C 1
ATOM 3142 O O . LEU B 1 39 ? -22.60893 -28.02288 -15.50359 1.000 41.23917 19 LEU B O 1
ATOM 3147 N N . ALA B 1 40 ? -20.38313 -28.34992 -15.33235 1.000 43.28050 20 ALA B N 1
ATOM 3148 C CA . ALA B 1 40 ? -20.09915 -26.92955 -15.51878 1.000 40.50266 20 ALA B CA 1
ATOM 3149 C C . ALA B 1 40 ? -20.64088 -26.42525 -16.85151 1.000 38.22263 20 ALA B C 1
ATOM 3150 O O . ALA B 1 40 ? -21.14033 -25.29699 -16.93823 1.000 43.32779 20 ALA B O 1
ATOM 3152 N N . ALA B 1 41 ? -20.55572 -27.25127 -17.90179 1.000 41.49018 21 ALA B N 1
ATOM 3153 C CA . ALA B 1 41 ? -21.08172 -26.83977 -19.19943 1.000 41.96132 21 ALA B CA 1
ATOM 3154 C C . ALA B 1 41 ? -22.58983 -26.64589 -19.13600 1.000 43.25195 21 ALA B C 1
ATOM 3155 O O . ALA B 1 41 ? -23.13089 -25.72442 -19.75712 1.000 46.97977 21 ALA B O 1
ATOM 3157 N N . GLU B 1 42 ? -23.28277 -27.49076 -18.36595 1.000 45.95273 22 GLU B N 1
ATOM 3158 C CA . GLU B 1 42 ? -24.72397 -27.33055 -18.18861 1.000 45.76866 22 GLU B CA 1
ATOM 3159 C C . GLU B 1 42 ? -25.04469 -26.13506 -17.29968 1.000 44.02874 22 GLU B C 1
ATOM 3160 O O . GLU B 1 42 ? -25.96789 -25.36590 -17.59399 1.000 47.54904 22 GLU B O 1
ATOM 3166 N N . PHE B 1 43 ? -24.30686 -25.96840 -16.19524 1.000 44.96927 23 PHE B N 1
ATOM 3167 C CA . PHE B 1 43 ? -24.51989 -24.79854 -15.34409 1.000 43.50995 23 PHE B CA 1
ATOM 3168 C C . PHE B 1 43 ? -24.33765 -23.50798 -16.13167 1.000 40.63256 23 PHE B C 1
ATOM 3169 O O . PHE B 1 43 ? -25.05602 -22.52644 -15.90722 1.000 43.25398 23 PHE B O 1
ATOM 3177 N N . ALA B 1 44 ? -23.38948 -23.50033 -17.07122 1.000 43.83393 24 ALA B N 1
ATOM 3178 C CA . ALA B 1 44 ? -23.10752 -22.29577 -17.84091 1.000 46.88162 24 ALA B CA 1
ATOM 3179 C C . ALA B 1 44 ? -24.32547 -21.82852 -18.63148 1.000 50.99942 24 ALA B C 1
ATOM 3180 O O . ALA B 1 44 ? -24.48517 -20.62653 -18.86276 1.000 47.07593 24 ALA B O 1
ATOM 3182 N N . LEU B 1 45 ? -25.19894 -22.75616 -19.04321 1.000 48.79675 25 LEU B N 1
ATOM 3183 C CA . LEU B 1 45 ? -26.35108 -22.37755 -19.85936 1.000 49.65378 25 LEU B CA 1
ATOM 3184 C C . LEU B 1 45 ? -27.28550 -21.42573 -19.12527 1.000 51.32424 25 LEU B C 1
ATOM 3185 O O . LEU B 1 45 ? -27.92292 -20.57645 -19.75890 1.000 55.60614 25 LEU B O 1
ATOM 3190 N N . THR B 1 46 ? -27.36789 -21.53109 -17.79759 1.000 46.82322 26 THR B N 1
ATOM 3191 C CA . THR B 1 46 ? -28.30685 -20.74144 -17.00599 1.000 48.73680 26 THR B CA 1
ATOM 3192 C C . THR B 1 46 ? -27.63231 -19.82731 -15.98412 1.000 51.48613 26 THR B C 1
ATOM 3193 O O . THR B 1 46 ? -28.33437 -19.17114 -15.20298 1.000 44.55318 26 THR B O 1
ATOM 3197 N N . ALA B 1 47 ? -26.29550 -19.75557 -15.96673 1.000 46.57946 27 ALA B N 1
ATOM 3198 C CA . ALA B 1 47 ? -25.61405 -19.02316 -14.89878 1.000 47.75199 27 ALA B CA 1
ATOM 3199 C C . ALA B 1 47 ? -25.97750 -17.54350 -14.90413 1.000 45.52237 27 ALA B C 1
ATOM 3200 O O . ALA B 1 47 ? -26.14122 -16.93714 -13.83912 1.000 49.24316 27 ALA B O 1
ATOM 3202 N N . VAL B 1 48 ? -26.11621 -16.94589 -16.08862 1.000 45.13270 28 VAL B N 1
ATOM 3203 C CA . VAL B 1 48 ? -26.39351 -15.51365 -16.17027 1.000 45.83335 28 VAL B CA 1
ATOM 3204 C C . VAL B 1 48 ? -27.76791 -15.18733 -15.58375 1.000 48.83316 28 VAL B C 1
ATOM 3205 O O . VAL B 1 48 ? -27.91286 -14.24646 -14.78993 1.000 44.61048 28 VAL B O 1
ATOM 3209 N N . GLU B 1 49 ? -28.80170 -15.94740 -15.96951 1.000 49.26751 29 GLU B N 1
ATOM 3210 C CA . GLU B 1 49 ? -30.13740 -15.66636 -15.44358 1.000 48.88428 29 GLU B CA 1
ATOM 3211 C C . GLU B 1 49 ? -30.24185 -15.99396 -13.95828 1.000 47.27235 29 GLU B C 1
ATOM 3212 O O . GLU B 1 49 ? -30.98778 -15.32781 -13.22957 1.000 51.59143 29 GLU B O 1
ATOM 3218 N N . ARG B 1 50 ? -29.49290 -16.99691 -13.48885 1.000 49.35638 30 ARG B N 1
ATOM 3219 C CA . ARG B 1 50 ? -29.51762 -17.33667 -12.07165 1.000 45.49822 30 ARG B CA 1
ATOM 3220 C C . ARG B 1 50 ? -28.77494 -16.30478 -11.23638 1.000 46.88052 30 ARG B C 1
ATOM 3221 O O . ARG B 1 50 ? -29.12434 -16.08997 -10.07141 1.000 49.00153 30 ARG B O 1
ATOM 3229 N N . ASP B 1 51 ? -27.74891 -15.66255 -11.80404 1.000 45.88319 31 ASP B N 1
ATOM 3230 C CA . ASP B 1 51 ? -27.13046 -14.52943 -11.12270 1.000 47.57960 31 ASP B CA 1
ATOM 3231 C C . ASP B 1 51 ? -28.16197 -13.44106 -10.85761 1.000 52.15275 31 ASP B C 1
ATOM 3232 O O . ASP B 1 51 ? -28.15616 -12.81225 -9.79366 1.000 50.80770 31 ASP B O 1
ATOM 3237 N N . GLU B 1 52 ? -29.07074 -13.22491 -11.81263 1.000 50.58697 32 GLU B N 1
ATOM 3238 C CA . GLU B 1 52 ? -30.11630 -12.21963 -11.65270 1.000 54.31394 32 GLU B CA 1
ATOM 3239 C C . GLU B 1 52 ? -31.12542 -12.63082 -10.58314 1.000 55.73421 32 GLU B C 1
ATOM 3240 O O . GLU B 1 52 ? -31.42823 -11.85158 -9.67052 1.000 53.65220 32 GLU B O 1
ATOM 3242 N N . ARG B 1 53 ? -31.65073 -13.85771 -10.67764 1.000 55.41587 33 ARG B N 1
ATOM 3243 C CA . ARG B 1 53 ? -32.70208 -14.30442 -9.76247 1.000 54.73497 33 ARG B CA 1
ATOM 3244 C C . ARG B 1 53 ? -32.19626 -14.39833 -8.32708 1.000 55.95764 33 ARG B C 1
ATOM 3245 O O . ARG B 1 53 ? -32.88816 -13.98909 -7.38513 1.000 52.63231 33 ARG B O 1
ATOM 3250 N N . GLY B 1 54 ? -30.99300 -14.93788 -8.13731 1.000 59.32484 34 GLY B N 1
ATOM 3251 C CA . GLY B 1 54 ? -30.53343 -15.24355 -6.79662 1.000 50.43846 34 GLY B CA 1
ATOM 3252 C C . GLY B 1 54 ? -31.23749 -16.48027 -6.26034 1.000 51.52397 34 GLY B C 1
ATOM 3253 O O . GLY B 1 54 ? -31.56898 -17.40671 -7.00253 1.000 51.76637 34 GLY B O 1
ATOM 3254 N N . GLY B 1 55 ? -31.46918 -16.48740 -4.94783 1.000 51.60319 35 GLY B N 1
ATOM 3255 C CA . GLY B 1 55 ? -32.21298 -17.59773 -4.37258 1.000 56.52794 35 GLY B CA 1
ATOM 3256 C C . GLY B 1 55 ? -31.40290 -18.88734 -4.32969 1.000 53.65127 35 GLY B C 1
ATOM 3257 O O . GLY B 1 55 ? -30.16904 -18.89123 -4.38956 1.000 51.14812 35 GLY B O 1
ATOM 3258 N N . THR B 1 56 ? -32.13776 -20.02224 -4.21824 1.000 47.47165 36 THR B N 1
ATOM 3259 C CA . THR B 1 56 ? -31.45912 -21.30848 -4.09678 1.000 45.91756 36 THR B CA 1
ATOM 3260 C C . THR B 1 56 ? -31.37786 -21.99920 -5.44634 1.000 45.55220 36 THR B C 1
ATOM 3261 O O . THR B 1 56 ? -32.40789 -22.17368 -6.11248 1.000 47.99401 36 THR B O 1
ATOM 3265 N N . PRO B 1 57 ? -30.19424 -22.41812 -5.87735 1.000 42.77157 37 PRO B N 1
ATOM 3266 C CA . PRO B 1 57 ? -30.07380 -23.15722 -7.14843 1.000 44.04493 37 PRO B CA 1
ATOM 3267 C C . PRO B 1 57 ? -30.37363 -24.63852 -6.94636 1.000 45.84396 37 PRO B C 1
ATOM 3268 O O . PRO B 1 57 ? -29.50972 -25.51894 -7.08272 1.000 42.85159 37 PRO B O 1
ATOM 3272 N N . LYS B 1 58 ? -31.64132 -24.91619 -6.61906 1.000 47.34489 38 LYS B N 1
ATOM 3273 C CA . LYS B 1 58 ? -32.05157 -26.26331 -6.22146 1.000 44.39882 38 LYS B CA 1
ATOM 3274 C C . LYS B 1 58 ? -31.78518 -27.28334 -7.32069 1.000 42.43914 38 LYS B C 1
ATOM 3275 O O . LYS B 1 58 ? -31.27936 -28.38039 -7.05009 1.000 42.85423 38 LYS B O 1
ATOM 3281 N N . ALA B 1 59 ? -32.12264 -26.94130 -8.56499 1.000 43.40041 39 ALA B N 1
ATOM 3282 C CA . ALA B 1 59 ? -31.86252 -27.83428 -9.68676 1.000 45.58580 39 ALA B CA 1
ATOM 3283 C C . ALA B 1 59 ? -30.37973 -28.16531 -9.79879 1.000 46.64882 39 ALA B C 1
ATOM 3284 O O . ALA B 1 59 ? -30.00979 -29.32224 -10.02824 1.000 44.26695 39 ALA B O 1
ATOM 3286 N N . GLU B 1 60 ? -29.51332 -27.15975 -9.63630 1.000 44.92242 40 GLU B N 1
ATOM 3287 C CA . GLU B 1 60 ? -28.07678 -27.39317 -9.76719 1.000 44.32479 40 GLU B CA 1
ATOM 3288 C C . GLU B 1 60 ? -27.54596 -28.20680 -8.59399 1.000 39.92173 40 GLU B C 1
ATOM 3289 O O . GLU B 1 60 ? -26.67628 -29.06906 -8.76703 1.000 40.46753 40 GLU B O 1
ATOM 3295 N N . ARG B 1 61 ? -28.06466 -27.95198 -7.39257 1.000 41.15592 41 ARG B N 1
ATOM 3296 C CA . ARG B 1 61 ? -27.64904 -28.72859 -6.23193 1.000 38.96013 41 ARG B CA 1
ATOM 3297 C C . ARG B 1 61 ? -28.09905 -30.17732 -6.36016 1.000 39.30038 41 ARG B C 1
ATOM 3298 O O . ARG B 1 61 ? -27.37366 -31.09739 -5.96484 1.000 40.76864 41 ARG B O 1
ATOM 3306 N N . ASP B 1 62 ? -29.28381 -30.39543 -6.93629 1.000 42.04547 42 ASP B N 1
ATOM 3307 C CA . ASP B 1 62 ? -29.73673 -31.75813 -7.19133 1.000 41.53501 42 ASP B CA 1
ATOM 3308 C C . ASP B 1 62 ? -28.86305 -32.43501 -8.23828 1.000 38.88699 42 ASP B C 1
ATOM 3309 O O . ASP B 1 62 ? -28.55808 -33.62650 -8.12355 1.000 40.91667 42 ASP B O 1
ATOM 3314 N N . ALA B 1 63 ? -28.43024 -31.68227 -9.25341 1.000 39.94701 43 ALA B N 1
ATOM 3315 C CA . ALA B 1 63 ? -27.47616 -32.21708 -10.21684 1.000 41.59177 43 ALA B CA 1
ATOM 3316 C C . ALA B 1 63 ? -26.17764 -32.62149 -9.53047 1.000 44.69513 43 ALA B C 1
ATOM 3317 O O . ALA B 1 63 ? -25.54842 -33.61397 -9.91256 1.000 41.48169 43 ALA B O 1
ATOM 3319 N N . LEU B 1 64 ? -25.75807 -31.86770 -8.50837 1.000 40.71315 44 LEU B N 1
ATOM 3320 C CA . LEU B 1 64 ? -24.58786 -32.28820 -7.74482 1.000 38.05175 44 LEU B CA 1
ATOM 3321 C C . LEU B 1 64 ? -24.86247 -33.57595 -6.98903 1.000 35.73942 44 LEU B C 1
ATOM 3322 O O . LEU B 1 64 ? -24.00174 -34.46221 -6.93083 1.000 37.97069 44 LEU B O 1
ATOM 3327 N N . ARG B 1 65 ? -26.04415 -33.68727 -6.37742 1.000 38.33409 45 ARG B N 1
ATOM 3328 C CA . ARG B 1 65 ? -26.38222 -34.91882 -5.66724 1.000 41.33078 45 ARG B CA 1
ATOM 3329 C C . ARG B 1 65 ? -26.28381 -36.12409 -6.59371 1.000 38.87601 45 ARG B C 1
ATOM 3330 O O . ARG B 1 65 ? -25.66931 -37.14319 -6.24874 1.000 41.10053 45 ARG B O 1
ATOM 3338 N N . ASP B 1 66 ? -26.87396 -36.01313 -7.78740 1.000 44.52586 46 ASP B N 1
ATOM 3339 C CA . ASP B 1 66 ? -26.91225 -37.12024 -8.73660 1.000 45.97824 46 ASP B CA 1
ATOM 3340 C C . ASP B 1 66 ? -25.53953 -37.45390 -9.29646 1.000 47.36492 46 ASP B C 1
ATOM 3341 O O . ASP B 1 66 ? -25.32063 -38.58479 -9.74611 1.000 42.69556 46 ASP B O 1
ATOM 3346 N N . SER B 1 67 ? -24.60434 -36.50504 -9.26581 1.000 42.10523 47 SER B N 1
ATOM 3347 C CA . SER B 1 67 ? -23.32264 -36.68435 -9.92934 1.000 39.53249 47 SER B CA 1
ATOM 3348 C C . SER B 1 67 ? -22.36676 -37.59374 -9.17270 1.000 38.69019 47 SER B C 1
ATOM 3349 O O . SER B 1 67 ? -21.40352 -38.08619 -9.76932 1.000 42.85757 47 SER B O 1
ATOM 3352 N N . GLY B 1 68 ? -22.59026 -37.81319 -7.88138 1.000 38.42608 48 GLY B N 1
ATOM 3353 C CA . GLY B 1 68 ? -21.62100 -38.48544 -7.05287 1.000 39.51545 48 GLY B CA 1
ATOM 3354 C C . GLY B 1 68 ? -20.53518 -37.59356 -6.48529 1.000 39.09429 48 GLY B C 1
ATOM 3355 O O . GLY B 1 68 ? -19.78549 -38.04659 -5.61133 1.000 37.65281 48 GLY B O 1
ATOM 3356 N N . LEU B 1 69 ? -20.42259 -36.34236 -6.94592 1.000 38.95599 49 LEU B N 1
ATOM 3357 C CA . LEU B 1 69 ? -19.29016 -35.50803 -6.54262 1.000 37.90710 49 LEU B CA 1
ATOM 3358 C C . LEU B 1 69 ? -19.36974 -35.05304 -5.09113 1.000 37.07231 49 LEU B C 1
ATOM 3359 O O . LEU B 1 69 ? -18.36440 -34.55810 -4.55807 1.000 34.58768 49 LEU B O 1
ATOM 3364 N N . LEU B 1 70 ? -20.52199 -35.19727 -4.43386 1.000 33.08129 50 LEU B N 1
ATOM 3365 C CA . LEU B 1 70 ? -20.55174 -34.88037 -3.01138 1.000 34.37222 50 LEU B CA 1
ATOM 3366 C C . LEU B 1 70 ? -19.72980 -35.86291 -2.18538 1.000 33.04252 50 LEU B C 1
ATOM 3367 O O . LEU B 1 70 ? -19.41600 -35.56297 -1.02933 1.000 34.44026 50 LEU B O 1
ATOM 3372 N N . ALA B 1 71 ? -19.35076 -37.01532 -2.74609 1.000 34.93539 51 ALA B N 1
ATOM 3373 C CA . ALA B 1 71 ? -18.45773 -37.94684 -2.07786 1.000 36.04587 51 ALA B CA 1
ATOM 3374 C C . ALA B 1 71 ? -17.02967 -37.85368 -2.59346 1.000 33.87026 51 ALA B C 1
ATOM 3375 O O . ALA B 1 71 ? -16.21596 -38.72780 -2.29480 1.000 35.37162 51 ALA B O 1
ATOM 3377 N N . LEU B 1 72 ? -16.69202 -36.78116 -3.31340 1.000 35.57486 52 LEU B N 1
ATOM 3378 C CA . LEU B 1 72 ? -15.38378 -36.69337 -3.95784 1.000 33.15432 52 LEU B CA 1
ATOM 3379 C C . LEU B 1 72 ? -14.24245 -36.83478 -2.95342 1.000 31.73483 52 LEU B C 1
ATOM 3380 O O . LEU B 1 72 ? -13.25516 -37.53326 -3.20876 1.000 33.71465 52 LEU B O 1
ATOM 3385 N N . SER B 1 73 ? -14.34497 -36.16172 -1.81097 1.000 31.88738 53 SER B N 1
ATOM 3386 C CA . SER B 1 73 ? -13.26273 -36.13458 -0.83055 1.000 33.16116 53 SER B CA 1
ATOM 3387 C C . SER B 1 73 ? -13.31544 -37.29584 0.15409 1.000 33.56423 53 SER B C 1
ATOM 3388 O O . SER B 1 73 ? -12.40192 -37.44128 0.97502 1.000 32.70540 53 SER B O 1
ATOM 3391 N N . ILE B 1 74 ? -14.35590 -38.11925 0.09691 1.000 34.77576 54 ILE B N 1
ATOM 3392 C CA . ILE B 1 74 ? -14.52491 -39.20537 1.05992 1.000 33.56153 54 ILE B CA 1
ATOM 3393 C C . ILE B 1 74 ? -13.72344 -40.40749 0.57294 1.000 32.66161 54 ILE B C 1
ATOM 3394 O O . ILE B 1 74 ? -13.81228 -40.75788 -0.61125 1.000 32.57693 54 ILE B O 1
ATOM 3399 N N . PRO B 1 75 ? -12.90747 -41.03200 1.42264 1.000 34.31490 55 PRO B N 1
ATOM 3400 C CA . PRO B 1 75 ? -12.11451 -42.18385 0.97646 1.000 38.58037 55 PRO B CA 1
ATOM 3401 C C . PRO B 1 75 ? -12.99068 -43.32229 0.46093 1.000 39.13606 55 PRO B C 1
ATOM 3402 O O . PRO B 1 75 ? -14.17903 -43.42798 0.77499 1.000 38.14114 55 PRO B O 1
ATOM 3406 N N . THR B 1 76 ? -12.37086 -44.17835 -0.35659 1.000 39.37128 56 THR B N 1
ATOM 3407 C CA . THR B 1 76 ? -13.10981 -45.24943 -1.01768 1.000 39.04357 56 THR B CA 1
ATOM 3408 C C . THR B 1 76 ? -13.65427 -46.26657 -0.02503 1.000 38.96508 56 THR B C 1
ATOM 3409 O O . THR B 1 76 ? -14.69304 -46.88265 -0.28584 1.000 41.54307 56 THR B O 1
ATOM 3413 N N . ARG B 1 77 ? -12.97505 -46.46433 1.10697 1.000 40.28873 57 ARG B N 1
ATOM 3414 C CA A ARG B 1 77 ? -13.44041 -47.45393 2.07311 0.490 43.77880 57 ARG B CA 1
ATOM 3415 C CA B ARG B 1 77 ? -13.42660 -47.44613 2.08708 0.510 43.77941 57 ARG B CA 1
ATOM 3416 C C . ARG B 1 77 ? -14.75790 -47.06374 2.72514 1.000 45.83218 57 ARG B C 1
ATOM 3417 O O . ARG B 1 77 ? -15.41195 -47.92234 3.32813 1.000 43.41063 57 ARG B O 1
ATOM 3432 N N . TYR B 1 78 ? -15.17228 -45.80241 2.61649 1.000 37.82765 58 TYR B N 1
ATOM 3433 C CA . TYR B 1 78 ? -16.48790 -45.38023 3.07719 1.000 36.43135 58 TYR B CA 1
ATOM 3434 C C . TYR B 1 78 ? -17.47300 -45.22123 1.93110 1.000 36.68685 58 TYR B C 1
ATOM 3435 O O . TYR B 1 78 ? -18.61607 -44.82011 2.16081 1.000 39.08492 58 TYR B O 1
ATOM 3444 N N . GLY B 1 79 ? -17.07311 -45.55515 0.71030 1.000 39.57144 59 GLY B N 1
ATOM 3445 C CA . GLY B 1 79 ? -17.95581 -45.44412 -0.42713 1.000 42.03400 59 GLY B CA 1
ATOM 3446 C C . GLY B 1 79 ? -17.80793 -44.17218 -1.22980 1.000 37.38202 59 GLY B C 1
ATOM 3447 O O . GLY B 1 79 ? -18.65191 -43.90340 -2.09067 1.000 36.78106 59 GLY B O 1
ATOM 3448 N N . GLY B 1 80 ? -16.76521 -43.38169 -0.97675 1.000 42.44803 60 GLY B N 1
ATOM 3449 C CA . GLY B 1 80 ? -16.50278 -42.17948 -1.73772 1.000 33.27393 60 GLY B CA 1
ATOM 3450 C C . GLY B 1 80 ? -15.50653 -42.42462 -2.85860 1.000 38.54813 60 GLY B C 1
ATOM 3451 O O . GLY B 1 80 ? -15.12577 -43.55871 -3.16111 1.000 38.47553 60 GLY B O 1
ATOM 3452 N N . LEU B 1 81 ? -15.07479 -41.32325 -3.48171 1.000 37.80161 61 LEU B N 1
ATOM 3453 C CA . LEU B 1 81 ? -14.20888 -41.39583 -4.65437 1.000 35.66305 61 LEU B CA 1
ATOM 3454 C C . LEU B 1 81 ? -12.71944 -41.35003 -4.30965 1.000 35.70154 61 LEU B C 1
ATOM 3455 O O . LEU B 1 81 ? -11.89045 -41.68995 -5.16192 1.000 40.11728 61 LEU B O 1
ATOM 3460 N N . GLY B 1 82 ? -12.35265 -40.98752 -3.07975 1.000 33.12092 62 GLY B N 1
ATOM 3461 C CA . GLY B 1 82 ? -10.95896 -41.04943 -2.67592 1.000 33.23334 62 GLY B CA 1
ATOM 3462 C C . GLY B 1 82 ? -10.04790 -39.98215 -3.25392 1.000 37.33732 62 GLY B C 1
ATOM 3463 O O . GLY B 1 82 ? -8.83775 -40.19771 -3.32491 1.000 36.63517 62 GLY B O 1
ATOM 3464 N N . ALA B 1 83 ? -10.58615 -38.82911 -3.64427 1.000 34.24020 63 ALA B N 1
ATOM 3465 C CA . ALA B 1 83 ? -9.76476 -37.78959 -4.26268 1.000 32.53036 63 ALA B CA 1
ATOM 3466 C C . ALA B 1 83 ? -8.77656 -37.17543 -3.27575 1.000 35.75026 63 ALA B C 1
ATOM 3467 O O . ALA B 1 83 ? -9.04556 -37.07195 -2.07231 1.000 36.16418 63 ALA B O 1
ATOM 3469 N N . ARG B 1 84 ? -7.61735 -36.75996 -3.80000 1.000 31.93243 64 ARG B N 1
ATOM 3470 C CA A ARG B 1 84 ? -6.72532 -35.90916 -3.02376 0.500 33.40369 64 ARG B CA 1
ATOM 3471 C CA B ARG B 1 84 ? -6.72025 -35.90668 -3.03197 0.500 33.40378 64 ARG B CA 1
ATOM 3472 C C . ARG B 1 84 ? -7.30410 -34.49826 -2.95321 1.000 31.09924 64 ARG B C 1
ATOM 3473 O O . ARG B 1 84 ? -8.14458 -34.10746 -3.76870 1.000 31.10518 64 ARG B O 1
ATOM 3488 N N . TRP B 1 85 ? -6.84746 -33.72889 -1.95580 1.000 29.93242 65 TRP B N 1
ATOM 3489 C CA . TRP B 1 85 ? -7.36941 -32.36949 -1.81957 1.000 27.94444 65 TRP B CA 1
ATOM 3490 C C . TRP B 1 85 ? -7.12514 -31.55326 -3.08011 1.000 28.09488 65 TRP B C 1
ATOM 3491 O O . TRP B 1 85 ? -7.96689 -30.73574 -3.46390 1.000 29.63918 65 TRP B O 1
ATOM 3502 N N . SER B 1 86 ? -5.98445 -31.75515 -3.73474 1.000 27.78726 66 SER B N 1
ATOM 3503 C CA . SER B 1 86 ? -5.69719 -30.98163 -4.94274 1.000 28.79812 66 SER B CA 1
ATOM 3504 C C . SER B 1 86 ? -6.71978 -31.26885 -6.03422 1.000 34.62702 66 SER B C 1
ATOM 3505 O O . SER B 1 86 ? -7.09755 -30.36373 -6.78996 1.000 30.34766 66 SER B O 1
ATOM 3508 N N . GLU B 1 87 ? -7.23847 -32.50068 -6.07606 1.000 30.59883 67 GLU B N 1
ATOM 3509 C CA . GLU B 1 87 ? -8.25138 -32.88107 -7.05384 1.000 30.11308 67 GLU B CA 1
ATOM 3510 C C . GLU B 1 87 ? -9.61471 -32.30434 -6.69127 1.000 27.50573 67 GLU B C 1
ATOM 3511 O O . GLU B 1 87 ? -10.32745 -31.77961 -7.55763 1.000 30.78650 67 GLU B O 1
ATOM 3517 N N . THR B 1 88 ? -9.98255 -32.37400 -5.41111 1.000 28.93301 68 THR B N 1
ATOM 3518 C CA . THR B 1 88 ? -11.22078 -31.75940 -4.95586 1.000 29.42238 68 THR B CA 1
ATOM 3519 C C . THR B 1 88 ? -11.21910 -30.26106 -5.24263 1.000 29.57866 68 THR B C 1
ATOM 3520 O O . THR B 1 88 ? -12.20467 -29.70151 -5.73961 1.000 28.18974 68 THR B O 1
ATOM 3524 N N . LEU B 1 89 ? -10.10096 -29.60032 -4.93857 1.000 30.03454 69 LEU B N 1
ATOM 3525 C CA . LEU B 1 89 ? -10.01801 -28.15486 -5.13743 1.000 27.89677 69 LEU B CA 1
ATOM 3526 C C . LEU B 1 89 ? -9.97663 -27.78851 -6.61570 1.000 28.20047 69 LEU B C 1
ATOM 3527 O O . LEU B 1 89 ? -10.45160 -26.71883 -6.99960 1.000 29.54628 69 LEU B O 1
ATOM 3532 N N . GLN B 1 90 ? -9.43685 -28.66577 -7.45787 1.000 27.40982 70 GLN B N 1
ATOM 3533 C CA . GLN B 1 90 ? -9.50529 -28.46253 -8.90372 1.000 29.66902 70 GLN B CA 1
ATOM 3534 C C . GLN B 1 90 ? -10.94848 -28.41888 -9.39631 1.000 30.18244 70 GLN B C 1
ATOM 3535 O O . GLN B 1 90 ? -11.27667 -27.64424 -10.30386 1.000 30.15445 70 GLN B O 1
ATOM 3541 N N . VAL B 1 91 ? -11.82778 -29.24559 -8.81519 1.000 30.93540 71 VAL B N 1
ATOM 3542 C CA . VAL B 1 91 ? -13.24399 -29.20082 -9.17734 1.000 31.40152 71 VAL B CA 1
ATOM 3543 C C . VAL B 1 91 ? -13.88417 -27.90055 -8.69599 1.000 31.68797 71 VAL B C 1
ATOM 3544 O O . VAL B 1 91 ? -14.70405 -27.29973 -9.40521 1.000 31.21579 71 VAL B O 1
ATOM 3548 N N . VAL B 1 92 ? -13.50883 -27.42589 -7.49803 1.000 28.85880 72 VAL B N 1
ATOM 3549 C CA . VAL B 1 92 ? -14.00376 -26.13488 -7.02950 1.000 28.96020 72 VAL B CA 1
ATOM 3550 C C . VAL B 1 92 ? -13.65221 -25.05322 -8.04283 1.000 31.54690 72 VAL B C 1
ATOM 3551 O O . VAL B 1 92 ? -14.49948 -24.24563 -8.43671 1.000 29.60028 72 VAL B O 1
ATOM 3555 N N . ARG B 1 93 ? -12.39602 -25.05474 -8.49705 1.000 28.17508 73 ARG B N 1
ATOM 3556 C CA . ARG B 1 93 ? -11.92200 -24.07802 -9.47381 1.000 28.18566 73 ARG B CA 1
ATOM 3557 C C . ARG B 1 93 ? -12.69860 -24.19057 -10.78197 1.000 30.84691 73 ARG B C 1
ATOM 3558 O O . ARG B 1 93 ? -13.11149 -23.17715 -11.35429 1.000 31.16766 73 ARG B O 1
ATOM 3566 N N . GLU B 1 94 ? -12.93991 -25.42153 -11.24233 1.000 32.24177 74 GLU B N 1
ATOM 3567 C CA A GLU B 1 94 ? -13.67350 -25.62725 -12.48887 0.450 33.12131 74 GLU B CA 1
ATOM 3568 C CA B GLU B 1 94 ? -13.67017 -25.62081 -12.49030 0.550 33.10712 74 GLU B CA 1
ATOM 3569 C C . GLU B 1 94 ? -15.07717 -25.05183 -12.39613 1.000 34.12194 74 GLU B C 1
ATOM 3570 O O . GLU B 1 94 ? -15.54526 -24.36996 -13.31685 1.000 34.04075 74 GLU B O 1
ATOM 3581 N N . PHE B 1 95 ? -15.77356 -25.32572 -11.28687 1.000 30.73589 75 PHE B N 1
ATOM 3582 C CA . PHE B 1 95 ? -17.10446 -24.76079 -11.10915 1.000 33.02174 75 PHE B CA 1
ATOM 3583 C C . PHE B 1 95 ? -17.05341 -23.23751 -11.06311 1.000 33.43236 75 PHE B C 1
ATOM 3584 O O . PHE B 1 95 ? -17.95448 -22.56277 -11.57498 1.000 33.51750 75 PHE B O 1
ATOM 3592 N N . ALA B 1 96 ? -16.00737 -22.67545 -10.43948 1.000 31.24946 76 ALA B N 1
ATOM 3593 C CA . ALA B 1 96 ? -15.91853 -21.22860 -10.27821 1.000 28.08153 76 ALA B CA 1
ATOM 3594 C C . ALA B 1 96 ? -15.74473 -20.49905 -11.60688 1.000 29.64690 76 ALA B C 1
ATOM 3595 O O . ALA B 1 96 ? -16.02168 -19.29745 -11.67106 1.000 32.86335 76 ALA B O 1
ATOM 3597 N N . LYS B 1 97 ? -15.29564 -21.18783 -12.66159 1.000 32.50620 77 LYS B N 1
ATOM 3598 C CA . LYS B 1 97 ? -15.19496 -20.52713 -13.96705 1.000 32.56574 77 LYS B CA 1
ATOM 3599 C C . LYS B 1 97 ? -16.56379 -20.10854 -14.49622 1.000 37.17638 77 LYS B C 1
ATOM 3600 O O . LYS B 1 97 ? -16.68403 -19.08526 -15.18837 1.000 35.96447 77 LYS B O 1
ATOM 3606 N N . VAL B 1 98 ? -17.60493 -20.87090 -14.17381 1.000 34.81550 78 VAL B N 1
ATOM 3607 C CA . VAL B 1 98 ? -18.92928 -20.62602 -14.71659 1.000 37.74924 78 VAL B CA 1
ATOM 3608 C C . VAL B 1 98 ? -19.93673 -20.20372 -13.65168 1.000 38.59067 78 VAL B C 1
ATOM 3609 O O . VAL B 1 98 ? -20.87949 -19.47085 -13.97004 1.000 40.65617 78 VAL B O 1
ATOM 3613 N N . ASP B 1 99 ? -19.76020 -20.61470 -12.39018 1.000 38.58740 79 ASP B N 1
ATOM 3614 C CA . ASP B 1 99 ? -20.76284 -20.32359 -11.36510 1.000 38.37034 79 ASP B CA 1
ATOM 3615 C C . ASP B 1 99 ? -20.07230 -20.35758 -10.00351 1.000 35.70655 79 ASP B C 1
ATOM 3616 O O . ASP B 1 99 ? -19.95643 -21.42682 -9.39857 1.000 36.28707 79 ASP B O 1
ATOM 3621 N N . SER B 1 100 ? -19.65270 -19.18644 -9.52188 1.000 36.13146 80 SER B N 1
ATOM 3622 C CA . SER B 1 100 ? -18.87688 -19.16089 -8.28708 1.000 37.89086 80 SER B CA 1
ATOM 3623 C C . SER B 1 100 ? -19.73133 -19.46866 -7.06121 1.000 35.86890 80 SER B C 1
ATOM 3624 O O . SER B 1 100 ? -19.18916 -19.91726 -6.04921 1.000 32.44227 80 SER B O 1
ATOM 3627 N N . SER B 1 101 ? -21.05064 -19.25668 -7.13602 1.000 34.29784 81 SER B N 1
ATOM 3628 C CA . SER B 1 101 ? -21.92640 -19.61422 -6.01937 1.000 35.71959 81 SER B CA 1
ATOM 3629 C C . SER B 1 101 ? -21.99602 -21.11852 -5.84385 1.000 34.10123 81 SER B C 1
ATOM 3630 O O . SER B 1 101 ? -21.93669 -21.63048 -4.71638 1.000 34.80897 81 SER B O 1
ATOM 3633 N N . ILE B 1 102 ? -22.15516 -21.84479 -6.95040 1.000 33.12750 82 ILE B N 1
ATOM 3634 C CA . ILE B 1 102 ? -22.11346 -23.30232 -6.88933 1.000 31.09807 82 ILE B CA 1
ATOM 3635 C C . ILE B 1 102 ? -20.73981 -23.76753 -6.43207 1.000 33.80747 82 ILE B C 1
ATOM 3636 O O . ILE B 1 102 ? -20.61894 -24.68419 -5.61581 1.000 32.03211 82 ILE B O 1
ATOM 3641 N N . ALA B 1 103 ? -19.67754 -23.13905 -6.94701 1.000 33.70906 83 ALA B N 1
ATOM 3642 C CA . ALA B 1 103 ? -18.33177 -23.48778 -6.50086 1.000 32.34399 83 ALA B CA 1
ATOM 3643 C C . ALA B 1 103 ? -18.19604 -23.31320 -4.99395 1.000 28.24410 83 ALA B C 1
ATOM 3644 O O . ALA B 1 103 ? -17.61558 -24.16500 -4.30701 1.000 31.22551 83 ALA B O 1
ATOM 3646 N N . HIS B 1 104 ? -18.77601 -22.23738 -4.46872 1.000 30.83596 84 HIS B N 1
ATOM 3647 C CA . HIS B 1 104 ? -18.69444 -21.92073 -3.04710 1.000 32.55767 84 HIS B CA 1
ATOM 3648 C C . HIS B 1 104 ? -19.39510 -22.97613 -2.19848 1.000 33.96095 84 HIS B C 1
ATOM 3649 O O . HIS B 1 104 ? -18.80883 -23.51521 -1.25201 1.000 31.07943 84 HIS B O 1
ATOM 3656 N N . VAL B 1 105 ? -20.65733 -23.28096 -2.51247 1.000 32.11651 85 VAL B N 1
ATOM 3657 C CA . VAL B 1 105 ? -21.35912 -24.25552 -1.67178 1.000 31.50974 85 VAL B CA 1
ATOM 3658 C C . VAL B 1 105 ? -20.78212 -25.65312 -1.85137 1.000 30.80775 85 VAL B C 1
ATOM 3659 O O . VAL B 1 105 ? -20.80598 -26.45929 -0.91656 1.000 33.79050 85 VAL B O 1
ATOM 3663 N N . PHE B 1 106 ? -20.23545 -25.96127 -3.02589 1.000 32.62429 86 PHE B N 1
ATOM 3664 C CA . PHE B 1 106 ? -19.59978 -27.26373 -3.21289 1.000 33.09811 86 PHE B CA 1
ATOM 3665 C C . PHE B 1 106 ? -18.30196 -27.34910 -2.41613 1.000 34.79179 86 PHE B C 1
ATOM 3666 O O . PHE B 1 106 ? -18.07929 -28.31156 -1.67145 1.000 32.49051 86 PHE B O 1
ATOM 3674 N N . GLY B 1 107 ? -17.44072 -26.33367 -2.52999 1.000 33.22613 87 GLY B N 1
ATOM 3675 C CA . GLY B 1 107 ? -16.22403 -26.33285 -1.73556 1.000 29.97609 87 GLY B CA 1
ATOM 3676 C C . GLY B 1 107 ? -16.50653 -26.34786 -0.24348 1.000 31.13537 87 GLY B C 1
ATOM 3677 O O . GLY B 1 107 ? -15.83673 -27.05183 0.52130 1.000 31.15622 87 GLY B O 1
ATOM 3678 N N . PHE B 1 108 ? -17.51914 -25.59575 0.18819 1.000 33.18303 88 PHE B N 1
ATOM 3679 C CA . PHE B 1 108 ? -17.82035 -25.54626 1.61076 1.000 33.90888 88 PHE B CA 1
ATOM 3680 C C . PHE B 1 108 ? -18.40046 -26.86204 2.10570 1.000 29.70334 88 PHE B C 1
ATOM 3681 O O . PHE B 1 108 ? -18.17091 -27.22900 3.26040 1.000 30.37055 88 PHE B O 1
ATOM 3689 N N . HIS B 1 109 ? -19.13081 -27.58752 1.25439 1.000 30.74544 89 HIS B N 1
ATOM 3690 C CA . HIS B 1 109 ? -19.58253 -28.92638 1.63986 1.000 31.27874 89 HIS B CA 1
ATOM 3691 C C . HIS B 1 109 ? -18.38881 -29.81864 1.98586 1.000 29.64400 89 HIS B C 1
ATOM 3692 O O . HIS B 1 109 ? -18.36798 -30.48297 3.03249 1.000 29.37458 89 HIS B O 1
ATOM 3699 N N . HIS B 1 110 ? -17.34845 -29.80298 1.14576 1.000 31.42738 90 HIS B N 1
ATOM 3700 C CA . HIS B 1 110 ? -16.18397 -30.62271 1.44742 1.000 30.41276 90 HIS B CA 1
ATOM 3701 C C . HIS B 1 110 ? -15.40122 -30.08687 2.63388 1.000 29.85592 90 HIS B C 1
ATOM 3702 O O . HIS B 1 110 ? -14.79322 -30.87711 3.37438 1.000 29.39376 90 HIS B O 1
ATOM 3709 N N . LEU B 1 111 ? -15.41095 -28.76066 2.83699 1.000 30.53430 91 LEU B N 1
ATOM 3710 C CA . LEU B 1 111 ? -14.82568 -28.19470 4.04866 1.000 29.61122 91 LEU B CA 1
ATOM 3711 C C . LEU B 1 111 ? -15.55466 -28.68410 5.29473 1.000 29.87442 91 LEU B C 1
ATOM 3712 O O . LEU B 1 111 ? -14.92730 -28.93318 6.33046 1.000 30.53277 91 LEU B O 1
ATOM 3717 N N . MET B 1 112 ? -16.88462 -28.79710 5.22909 1.000 30.64135 92 MET B N 1
ATOM 3718 C CA . MET B 1 112 ? -17.61278 -29.32039 6.38281 1.000 32.45045 92 MET B CA 1
ATOM 3719 C C . MET B 1 112 ? -17.21632 -30.76315 6.67118 1.000 30.77486 92 MET B C 1
ATOM 3720 O O . MET B 1 112 ? -17.06548 -31.14607 7.83440 1.000 30.00131 92 MET B O 1
ATOM 3725 N N . LEU B 1 113 ? -17.06638 -31.58544 5.62589 1.000 30.23870 93 LEU B N 1
ATOM 3726 C CA . LEU B 1 113 ? -16.60402 -32.96130 5.82897 1.000 29.33075 93 LEU B CA 1
ATOM 3727 C C . LEU B 1 113 ? -15.20381 -32.98824 6.42956 1.000 33.41594 93 LEU B C 1
ATOM 3728 O O . LEU B 1 113 ? -14.91544 -33.80030 7.31535 1.000 29.85609 93 LEU B O 1
ATOM 3733 N N . ALA B 1 114 ? -14.32357 -32.08764 5.97731 1.000 29.72582 94 ALA B N 1
ATOM 3734 C CA . ALA B 1 114 ? -12.99900 -31.96827 6.58268 1.000 32.33518 94 ALA B CA 1
ATOM 3735 C C . ALA B 1 114 ? -13.09555 -31.57492 8.04906 1.000 28.64979 94 ALA B C 1
ATOM 3736 O O . ALA B 1 114 ? -12.25732 -31.98177 8.86310 1.000 29.03411 94 ALA B O 1
ATOM 3738 N N . THR B 1 115 ? -14.09791 -30.76990 8.39894 1.000 28.25497 95 THR B N 1
ATOM 3739 C CA . THR B 1 115 ? -14.23835 -30.31367 9.77879 1.000 31.34895 95 THR B CA 1
ATOM 3740 C C . THR B 1 115 ? -14.52634 -31.48465 10.72216 1.000 33.50148 95 THR B C 1
ATOM 3741 O O . THR B 1 115 ? -13.87032 -31.62663 11.75719 1.000 31.15379 95 THR B O 1
ATOM 3745 N N . VAL B 1 116 ? -15.47530 -32.35836 10.36955 1.000 33.47730 96 VAL B N 1
ATOM 3746 C CA . VAL B 1 116 ? -15.71108 -33.51952 11.23785 1.000 30.87589 96 VAL B CA 1
ATOM 3747 C C . VAL B 1 116 ? -14.52552 -34.48592 11.18810 1.000 30.32432 96 VAL B C 1
ATOM 3748 O O . VAL B 1 116 ? -14.15358 -35.07682 12.20936 1.000 32.83797 96 VAL B O 1
ATOM 3752 N N . ARG B 1 117 ? -13.88799 -34.64241 10.02270 1.000 31.17133 97 ARG B N 1
ATOM 3753 C CA . ARG B 1 117 ? -12.72119 -35.51905 9.93043 1.000 31.01499 97 ARG B CA 1
ATOM 3754 C C . ARG B 1 117 ? -11.58633 -35.06346 10.85348 1.000 35.01300 97 ARG B C 1
ATOM 3755 O O . ARG B 1 117 ? -10.89616 -35.89335 11.45476 1.000 33.14449 97 ARG B O 1
ATOM 3763 N N . LEU B 1 118 ? -11.37448 -33.74759 10.99358 1.000 29.21958 98 LEU B N 1
ATOM 3764 C CA . LEU B 1 118 ? -10.22315 -33.25881 11.74163 1.000 29.86188 98 LEU B CA 1
ATOM 3765 C C . LEU B 1 118 ? -10.51336 -33.00210 13.21607 1.000 31.67459 98 LEU B C 1
ATOM 3766 O O . LEU B 1 118 ? -9.58243 -33.05019 14.02973 1.000 31.13852 98 LEU B O 1
ATOM 3771 N N . PHE B 1 119 ? -11.76394 -32.73728 13.58706 1.000 32.82603 99 PHE B N 1
ATOM 3772 C CA . PHE B 1 119 ? -12.08657 -32.29468 14.93806 1.000 32.07130 99 PHE B CA 1
ATOM 3773 C C . PHE B 1 119 ? -12.73953 -33.36912 15.81225 1.000 33.12899 99 PHE B C 1
ATOM 3774 O O . PHE B 1 119 ? -12.86261 -33.15524 17.02215 1.000 33.61982 99 PHE B O 1
ATOM 3782 N N . SER B 1 120 ? -13.16616 -34.50198 15.25024 1.000 32.69544 100 SER B N 1
ATOM 3783 C CA . SER B 1 120 ? -13.94654 -35.48649 16.00468 1.000 30.86654 100 SER B CA 1
ATOM 3784 C C . SER B 1 120 ? -13.30635 -36.86398 15.88723 1.000 36.00292 100 SER B C 1
ATOM 3785 O O . SER B 1 120 ? -12.32311 -37.06433 15.16650 1.000 31.54915 100 SER B O 1
ATOM 3788 N N . ARG B 1 121 ? -13.85943 -37.83565 16.66137 1.000 33.59689 101 ARG B N 1
ATOM 3789 C CA . ARG B 1 121 ? -13.30401 -39.18143 16.66694 1.000 33.50964 101 ARG B CA 1
ATOM 3790 C C . ARG B 1 121 ? -13.80163 -39.97737 15.46751 1.000 32.61110 101 ARG B C 1
ATOM 3791 O O . ARG B 1 121 ? -14.88970 -39.71014 14.95315 1.000 32.73557 101 ARG B O 1
ATOM 3799 N N . PRO B 1 122 ? -13.03488 -40.98005 15.02205 1.000 31.63850 102 PRO B N 1
ATOM 3800 C CA . PRO B 1 122 ? -13.50947 -41.80926 13.91080 1.000 33.33801 102 PRO B CA 1
ATOM 3801 C C . PRO B 1 122 ? -14.86031 -42.43389 14.18919 1.000 34.30324 102 PRO B C 1
ATOM 3802 O O . PRO B 1 122 ? -15.65460 -42.59384 13.25840 1.000 33.14132 102 PRO B O 1
ATOM 3806 N N . GLU B 1 123 ? -15.16300 -42.73522 15.45784 1.000 36.12860 103 GLU B N 1
ATOM 3807 C CA . GLU B 1 123 ? -16.48705 -43.24957 15.81799 1.000 36.93675 103 GLU B CA 1
ATOM 3808 C C . GLU B 1 123 ? -17.59274 -42.30014 15.38719 1.000 40.96595 103 GLU B C 1
ATOM 3809 O O . GLU B 1 123 ? -18.73704 -42.72851 15.18340 1.000 35.01986 103 GLU B O 1
ATOM 3815 N N . GLN B 1 124 ? -17.27455 -41.00580 15.26130 1.000 33.28022 104 GLN B N 1
ATOM 3816 C CA . GLN B 1 124 ? -18.22764 -39.99604 14.82501 1.000 34.44509 104 GLN B CA 1
ATOM 3817 C C . GLN B 1 124 ? -18.16432 -39.77288 13.31443 1.000 36.36381 104 GLN B C 1
ATOM 3818 O O . GLN B 1 124 ? -19.18704 -39.87604 12.63022 1.000 34.49771 104 GLN B O 1
ATOM 3824 N N . TRP B 1 125 ? -16.97828 -39.49055 12.76291 1.000 35.35239 105 TRP B N 1
ATOM 3825 C CA . TRP B 1 125 ? -16.96237 -39.06359 11.36477 1.000 33.93849 105 TRP B CA 1
ATOM 3826 C C . TRP B 1 125 ? -17.01537 -40.22747 10.37986 1.000 33.15909 105 TRP B C 1
ATOM 3827 O O . TRP B 1 125 ? -17.48777 -40.03964 9.25190 1.000 34.28233 105 TRP B O 1
ATOM 3838 N N . GLN B 1 126 ? -16.57168 -41.43249 10.76048 1.000 33.99813 106 GLN B N 1
ATOM 3839 C CA . GLN B 1 126 ? -16.67144 -42.54353 9.81311 1.000 34.71369 106 GLN B CA 1
ATOM 3840 C C . GLN B 1 126 ? -18.12324 -42.85077 9.45010 1.000 37.22528 106 GLN B C 1
ATOM 3841 O O . GLN B 1 126 ? -18.43031 -42.92000 8.24515 1.000 34.95047 106 GLN B O 1
ATOM 3847 N N . PRO B 1 127 ? -19.06431 -42.98480 10.39819 1.000 36.69531 107 PRO B N 1
ATOM 3848 C CA . PRO B 1 127 ? -20.48271 -43.10107 9.99682 1.000 36.94765 107 PRO B CA 1
ATOM 3849 C C . PRO B 1 127 ? -20.99968 -41.90594 9.20524 1.000 34.81292 107 PRO B C 1
ATOM 3850 O O . PRO B 1 127 ? -21.75920 -42.08624 8.24953 1.000 34.78107 107 PRO B O 1
ATOM 3854 N N . TRP B 1 128 ? -20.61133 -40.68166 9.56654 1.000 33.74983 108 TRP B N 1
ATOM 3855 C CA . TRP B 1 128 ? -21.05801 -39.53570 8.77945 1.000 34.65473 108 TRP B CA 1
ATOM 3856 C C . TRP B 1 128 ? -20.55868 -39.62956 7.34353 1.000 32.06099 108 TRP B C 1
ATOM 3857 O O . TRP B 1 128 ? -21.29522 -39.30396 6.40259 1.000 36.11998 108 TRP B O 1
ATOM 3868 N N . PHE B 1 129 ? -19.30452 -40.05381 7.15944 1.000 33.12004 109 PHE B N 1
ATOM 3869 C CA . PHE B 1 129 ? -18.75833 -40.23041 5.81759 1.000 33.44023 109 PHE B CA 1
ATOM 3870 C C . PHE B 1 129 ? -19.52767 -41.30422 5.05729 1.000 36.87806 109 PHE B C 1
ATOM 3871 O O . PHE B 1 129 ? -19.93678 -41.09741 3.91180 1.000 33.57064 109 PHE B O 1
ATOM 3879 N N . GLU B 1 130 ? -19.74136 -42.46113 5.69302 1.000 34.71826 110 GLU B N 1
ATOM 3880 C CA . GLU B 1 130 ? -20.47170 -43.54605 5.03781 1.000 31.95794 110 GLU B CA 1
ATOM 3881 C C . GLU B 1 130 ? -21.87002 -43.10561 4.62328 1.000 33.93129 110 GLU B C 1
ATOM 3882 O O . GLU B 1 130 ? -22.30813 -43.37655 3.49952 1.000 39.32500 110 GLU B O 1
ATOM 3888 N N . GLN B 1 131 ? -22.59019 -42.42864 5.52210 1.000 34.58710 111 GLN B N 1
ATOM 3889 C CA . GLN B 1 131 ? -23.94487 -41.98319 5.21800 1.000 36.72285 111 GLN B CA 1
ATOM 3890 C C . GLN B 1 131 ? -23.95149 -40.92798 4.12428 1.000 37.48435 111 GLN B C 1
ATOM 3891 O O . GLN B 1 131 ? -24.82745 -40.93376 3.25117 1.000 37.78291 111 GLN B O 1
ATOM 3897 N N . THR B 1 132 ? -22.99484 -39.99352 4.16655 1.000 35.39867 112 THR B N 1
ATOM 3898 C CA . THR B 1 132 ? -22.94892 -38.96116 3.13805 1.000 32.93775 112 THR B CA 1
ATOM 3899 C C . THR B 1 132 ? -22.75398 -39.56593 1.75142 1.000 33.77623 112 THR B C 1
ATOM 3900 O O . THR B 1 132 ? -23.40719 -39.14976 0.78708 1.000 37.58499 112 THR B O 1
ATOM 3904 N N . ALA B 1 133 ? -21.85242 -40.54317 1.62709 1.000 34.60686 113 ALA B N 1
ATOM 3905 C CA . ALA B 1 133 ? -21.59641 -41.14931 0.32427 1.000 39.99864 113 ALA B CA 1
ATOM 3906 C C . ALA B 1 133 ? -22.76079 -42.01346 -0.13557 1.000 42.62883 113 ALA B C 1
ATOM 3907 O O . ALA B 1 133 ? -23.02527 -42.10260 -1.34004 1.000 42.19449 113 ALA B O 1
ATOM 3909 N N . ARG B 1 134 ? -23.45400 -42.65726 0.80459 1.000 41.61151 114 ARG B N 1
ATOM 3910 C CA . ARG B 1 134 ? -24.57691 -43.52594 0.45599 1.000 46.36934 114 ARG B CA 1
ATOM 3911 C C . ARG B 1 134 ? -25.81559 -42.72522 0.07855 1.000 42.93659 114 ARG B C 1
ATOM 3912 O O . ARG B 1 134 ? -26.53214 -43.10064 -0.85437 1.000 47.28364 114 ARG B O 1
ATOM 3914 N N . GLN B 1 135 ? -26.07612 -41.61537 0.77309 1.000 39.14261 115 GLN B N 1
ATOM 3915 C CA . GLN B 1 135 ? -27.30997 -40.86287 0.61766 1.000 39.01837 115 GLN B CA 1
ATOM 3916 C C . GLN B 1 135 ? -27.12804 -39.51847 -0.07646 1.000 40.34600 115 GLN B C 1
ATOM 3917 O O . GLN B 1 135 ? -28.11237 -38.79468 -0.24425 1.000 44.45672 115 GLN B O 1
ATOM 3923 N N . ASN B 1 136 ? -25.90605 -39.17313 -0.48545 1.000 40.42981 116 ASN B N 1
ATOM 3924 C CA . ASN B 1 136 ? -25.59854 -37.87684 -1.10372 1.000 40.27168 116 ASN B CA 1
ATOM 3925 C C . ASN B 1 136 ? -26.13514 -36.70987 -0.27872 1.000 38.41150 116 ASN B C 1
ATOM 3926 O O . ASN B 1 136 ? -26.83491 -35.82054 -0.77770 1.000 41.71504 116 ASN B O 1
ATOM 3931 N N . TRP B 1 137 ? -25.77895 -36.71614 1.00573 1.000 37.00664 117 TRP B N 1
ATOM 3932 C CA . TRP B 1 137 ? -26.06435 -35.59209 1.88025 1.000 35.95128 117 TRP B CA 1
ATOM 3933 C C . TRP B 1 137 ? -25.24225 -34.38030 1.46374 1.000 37.08177 117 TRP B C 1
ATOM 3934 O O . TRP B 1 137 ? -24.03848 -34.49542 1.21539 1.000 36.19907 117 TRP B O 1
ATOM 3945 N N . PHE B 1 138 ? -25.89996 -33.22613 1.40796 1.000 35.06745 118 PHE B N 1
ATOM 3946 C CA . PHE B 1 138 ? -25.24413 -31.94138 1.20009 1.000 34.21192 118 PHE B CA 1
ATOM 3947 C C . PHE B 1 138 ? -25.01504 -31.31459 2.57143 1.000 37.18972 118 PHE B C 1
ATOM 3948 O O . PHE B 1 138 ? -25.96572 -31.16794 3.34878 1.000 39.12363 118 PHE B O 1
ATOM 3956 N N . TRP B 1 139 ? -23.76543 -30.96408 2.88007 1.000 34.14248 119 TRP B N 1
ATOM 3957 C CA . TRP B 1 139 ? -23.42097 -30.34357 4.15701 1.000 32.92512 119 TRP B CA 1
ATOM 3958 C C . TRP B 1 139 ? -23.30568 -28.83028 4.00461 1.000 36.75896 119 TRP B C 1
ATOM 3959 O O . TRP B 1 139 ? -22.69897 -28.34068 3.04841 1.000 36.51094 119 TRP B O 1
ATOM 3970 N N . GLY B 1 140 ? -23.87145 -28.09577 4.96858 1.000 34.79605 120 GLY B N 1
ATOM 3971 C CA . GLY B 1 140 ? -23.91309 -26.65103 4.92509 1.000 34.31722 120 GLY B CA 1
ATOM 3972 C C . GLY B 1 140 ? -23.19180 -26.02731 6.11365 1.000 40.22175 120 GLY B C 1
ATOM 3973 O O . GLY B 1 140 ? -22.89210 -26.68403 7.11434 1.000 33.74963 120 GLY B O 1
ATOM 3974 N N . ASN B 1 141 ? -22.93721 -24.72840 5.99318 1.000 40.71003 121 ASN B N 1
ATOM 3975 C CA . ASN B 1 141 ? -22.13861 -23.99367 6.96294 1.000 39.93717 121 ASN B CA 1
ATOM 3976 C C . ASN B 1 141 ? -23.03688 -23.22792 7.92711 1.000 44.82202 121 ASN B C 1
ATOM 3977 O O . ASN B 1 141 ? -23.94602 -22.50744 7.49911 1.000 44.47877 121 ASN B O 1
ATOM 3982 N N . ALA B 1 142 ? -22.77072 -23.38143 9.22760 1.000 38.58779 122 ALA B N 1
ATOM 3983 C CA . ALA B 1 142 ? -23.32608 -22.49231 10.24380 1.000 41.97111 122 ALA B CA 1
ATOM 3984 C C . ALA B 1 142 ? -22.26663 -22.16542 11.29169 1.000 46.56397 122 ALA B C 1
ATOM 3985 O O . ALA B 1 142 ? -22.58517 -21.97550 12.46929 1.000 47.91309 122 ALA B O 1
ATOM 3987 N N . LEU B 1 143 ? -21.00196 -22.12362 10.88142 1.000 47.19190 123 LEU B N 1
ATOM 3988 C CA . LEU B 1 143 ? -19.86630 -21.94003 11.78223 1.000 45.64236 123 LEU B CA 1
ATOM 3989 C C . LEU B 1 143 ? -19.27981 -20.55756 11.51474 1.000 56.35800 123 LEU B C 1
ATOM 3990 O O . LEU B 1 143 ? -18.58574 -20.35191 10.51591 1.000 59.87056 123 LEU B O 1
ATOM 3995 N N . ASN B 1 144 ? -19.57159 -19.60840 12.39678 1.000 63.00925 124 ASN B N 1
ATOM 3996 C CA . ASN B 1 144 ? -18.98042 -18.27138 12.32188 1.000 66.92654 124 ASN B CA 1
ATOM 3997 C C . ASN B 1 144 ? -18.26053 -17.97904 13.63077 1.000 73.42000 124 ASN B C 1
ATOM 3998 O O . ASN B 1 144 ? -18.92398 -17.75473 14.66241 1.000 72.18549 124 ASN B O 1
ATOM 4003 N N . PRO B 1 145 ? -16.92242 -17.98054 13.65045 1.000 74.69420 125 PRO B N 1
ATOM 4004 C CA . PRO B 1 145 ? -16.21429 -17.69641 14.90988 1.000 79.53715 125 PRO B CA 1
ATOM 4005 C C . PRO B 1 145 ? -16.35816 -16.25324 15.37147 1.000 80.18628 125 PRO B C 1
ATOM 4006 O O . PRO B 1 145 ? -16.26079 -15.99166 16.57767 1.000 82.86282 125 PRO B O 1
ATOM 4010 N N . LEU B 1 146 ? -16.58574 -15.31000 14.45343 1.000 81.05350 126 LEU B N 1
ATOM 4011 C CA . LEU B 1 146 ? -16.85428 -13.92368 14.82270 1.000 80.25147 126 LEU B CA 1
ATOM 4012 C C . LEU B 1 146 ? -18.15916 -13.82932 15.60399 1.000 83.62138 126 LEU B C 1
ATOM 4013 O O . LEU B 1 146 ? -18.15858 -13.52097 16.80089 1.000 85.52419 126 LEU B O 1
ATOM 4018 N N . ASP B 1 147 ? -19.27336 -14.09447 14.91788 1.000 81.21759 127 ASP B N 1
ATOM 4019 C CA . ASP B 1 147 ? -20.61768 -14.04407 15.48368 1.000 77.33890 127 ASP B CA 1
ATOM 4020 C C . ASP B 1 147 ? -20.75043 -14.96017 16.69541 1.000 77.07186 127 ASP B C 1
ATOM 4021 O O . ASP B 1 147 ? -20.76651 -16.18881 16.55702 1.000 73.93091 127 ASP B O 1
ATOM 4026 N N . THR B 1 148 ? -20.86365 -14.36918 17.88585 1.000 73.65484 128 THR B N 1
ATOM 4027 C CA . THR B 1 148 ? -20.99503 -15.11926 19.12832 1.000 71.62672 128 THR B CA 1
ATOM 4028 C C . THR B 1 148 ? -22.38736 -14.97397 19.73748 1.000 66.12944 128 THR B C 1
ATOM 4029 O O . THR B 1 148 ? -22.55897 -15.10331 20.95375 1.000 61.84213 128 THR B O 1
ATOM 4033 N N . ARG B 1 149 ? -23.39124 -14.71004 18.90252 1.000 64.43148 129 ARG B N 1
ATOM 4034 C CA . ARG B 1 149 ? -24.76213 -14.57683 19.38037 1.000 65.17092 129 ARG B CA 1
ATOM 4035 C C . ARG B 1 149 ? -25.41373 -15.91768 19.70003 1.000 60.15312 129 ARG B C 1
ATOM 4036 O O . ARG B 1 149 ? -26.52947 -15.93377 20.22697 1.000 55.90963 129 ARG B O 1
ATOM 4044 N N . THR B 1 150 ? -24.75272 -17.03269 19.40461 1.000 55.53647 130 THR B N 1
ATOM 4045 C CA . THR B 1 150 ? -25.25996 -18.35930 19.72862 1.000 51.53070 130 THR B CA 1
ATOM 4046 C C . THR B 1 150 ? -24.51531 -18.90241 20.94183 1.000 48.81414 130 THR B C 1
ATOM 4047 O O . THR B 1 150 ? -23.27830 -18.91039 20.96534 1.000 52.30358 130 THR B O 1
ATOM 4051 N N . VAL B 1 151 ? -25.26887 -19.35200 21.94682 1.000 49.26180 131 VAL B N 1
ATOM 4052 C CA . VAL B 1 151 ? -24.70305 -19.87579 23.18311 1.000 43.64362 131 VAL B CA 1
ATOM 4053 C C . VAL B 1 151 ? -25.24315 -21.27912 23.42658 1.000 50.27991 131 VAL B C 1
ATOM 4054 O O . VAL B 1 151 ? -26.32851 -21.65139 22.96462 1.000 50.05494 131 VAL B O 1
ATOM 4058 N N . VAL B 1 152 ? -24.46688 -22.06093 24.17311 1.000 48.90993 132 VAL B N 1
ATOM 4059 C CA . VAL B 1 152 ? -24.80005 -23.44658 24.47711 1.000 52.63557 132 VAL B CA 1
ATOM 4060 C C . VAL B 1 152 ? -24.95542 -23.59171 25.98391 1.000 56.13198 132 VAL B C 1
ATOM 4061 O O . VAL B 1 152 ? -24.06201 -23.20817 26.74812 1.000 62.60059 132 VAL B O 1
ATOM 4065 N N . LYS B 1 153 ? -26.09861 -24.12275 26.40461 1.000 51.64812 133 LYS B N 1
ATOM 4066 C CA . LYS B 1 153 ? -26.34226 -24.47761 27.79374 1.000 56.59993 133 LYS B CA 1
ATOM 4067 C C . LYS B 1 153 ? -26.23207 -25.98879 27.95394 1.000 61.38656 133 LYS B C 1
ATOM 4068 O O . LYS B 1 153 ? -26.60551 -26.74826 27.05324 1.000 57.63635 133 LYS B O 1
ATOM 4070 N N . ASP B 1 154 ? -25.70246 -26.41934 29.09718 1.000 62.67578 134 ASP B N 1
ATOM 4071 C CA . ASP B 1 154 ? -25.57562 -27.83710 29.41286 1.000 66.64054 134 ASP B CA 1
ATOM 4072 C C . ASP B 1 154 ? -26.77154 -28.27613 30.24937 1.000 67.64396 134 ASP B C 1
ATOM 4073 O O . ASP B 1 154 ? -27.06421 -27.67368 31.28591 1.000 72.49836 134 ASP B O 1
ATOM 4078 N N . LEU B 1 155 ? -27.46731 -29.31868 29.79352 1.000 67.34256 135 LEU B N 1
ATOM 4079 C CA . LEU B 1 155 ? -28.61023 -29.86176 30.51762 1.000 70.96859 135 LEU B CA 1
ATOM 4080 C C . LEU B 1 155 ? -28.33450 -31.26097 31.05938 1.000 71.34132 135 LEU B C 1
ATOM 4081 O O . LEU B 1 155 ? -29.27256 -32.02324 31.31350 1.000 72.38898 135 LEU B O 1
ATOM 4086 N N . GLY B 1 156 ? -27.06569 -31.61210 31.24344 1.000 72.20540 136 GLY B N 1
ATOM 4087 C CA . GLY B 1 156 ? -26.71351 -32.92178 31.75397 1.000 73.10925 136 GLY B CA 1
ATOM 4088 C C . GLY B 1 156 ? -26.25643 -33.87381 30.66858 1.000 74.96653 136 GLY B C 1
ATOM 4089 O O . GLY B 1 156 ? -25.09173 -33.84775 30.25602 1.000 75.14208 136 GLY B O 1
ATOM 4090 N N . GLY B 1 157 ? -27.16772 -34.72497 30.19874 1.000 76.90215 137 GLY B N 1
ATOM 4091 C CA . GLY B 1 157 ? -26.83900 -35.65505 29.13684 1.000 75.27665 137 GLY B CA 1
ATOM 4092 C C . GLY B 1 157 ? -26.77482 -35.05300 27.75091 1.000 73.56506 137 GLY B C 1
ATOM 4093 O O . GLY B 1 157 ? -26.22557 -35.68353 26.84234 1.000 69.76643 137 GLY B O 1
ATOM 4094 N N . TRP B 1 158 ? -27.31426 -33.84901 27.56996 1.000 71.21655 138 TRP B N 1
ATOM 4095 C CA . TRP B 1 158 ? -27.35782 -33.19269 26.27272 1.000 64.34244 138 TRP B CA 1
ATOM 4096 C C . TRP B 1 158 ? -27.13176 -31.69959 26.46948 1.000 61.28553 138 TRP B C 1
ATOM 4097 O O . TRP B 1 158 ? -27.05659 -31.20336 27.59615 1.000 62.96363 138 TRP B O 1
ATOM 4108 N N . ARG B 1 159 ? -27.01058 -30.98339 25.35367 1.000 54.85603 139 ARG B N 1
ATOM 4109 C CA . ARG B 1 159 ? -26.84948 -29.53645 25.35369 1.000 52.73643 139 ARG B CA 1
ATOM 4110 C C . ARG B 1 159 ? -27.92119 -28.91327 24.47104 1.000 48.06598 139 ARG B C 1
ATOM 4111 O O . ARG B 1 159 ? -28.67043 -29.61198 23.78093 1.000 45.18997 139 ARG B O 1
ATOM 4119 N N . GLU B 1 160 ? -27.97255 -27.58050 24.48526 1.000 48.31012 140 GLU B N 1
ATOM 4120 C CA . GLU B 1 160 ? -28.91321 -26.81440 23.67416 1.000 52.25267 140 GLU B CA 1
ATOM 4121 C C . GLU B 1 160 ? -28.22553 -25.57402 23.12002 1.000 48.31667 140 GLU B C 1
ATOM 4122 O O . GLU B 1 160 ? -27.58747 -24.83476 23.87340 1.000 47.77533 140 GLU B O 1
ATOM 4128 N N . PHE B 1 161 ? -28.36476 -25.34430 21.81223 1.000 44.79263 141 PHE B N 1
ATOM 4129 C CA . PHE B 1 161 ? -27.85311 -24.14658 21.15069 1.000 45.71608 141 PHE B CA 1
ATOM 4130 C C . PHE B 1 161 ? -28.99307 -23.15433 20.94936 1.000 48.60119 141 PHE B C 1
ATOM 4131 O O . PHE B 1 161 ? -30.03519 -23.51147 20.38900 1.000 48.27820 141 PHE B O 1
ATOM 4139 N N . SER B 1 162 ? -28.78832 -21.90697 21.37646 1.000 46.98489 142 SER B N 1
ATOM 4140 C CA . SER B 1 162 ? -29.77103 -20.85152 21.15053 1.000 49.59081 142 SER B CA 1
ATOM 4141 C C . SER B 1 162 ? -29.06735 -19.56796 20.73907 1.000 50.05871 142 SER B C 1
ATOM 4142 O O . SER B 1 162 ? -28.09832 -19.15809 21.38642 1.000 50.18558 142 SER B O 1
ATOM 4145 N N . GLY B 1 163 ? -29.56129 -18.93278 19.68261 1.000 47.71010 143 GLY B N 1
ATOM 4146 C CA . GLY B 1 163 ? -29.05059 -17.64374 19.26207 1.000 48.55766 143 GLY B CA 1
ATOM 4147 C C . GLY B 1 163 ? -29.24323 -17.44126 17.77122 1.000 50.96100 143 GLY B C 1
ATOM 4148 O O . GLY B 1 163 ? -29.92993 -18.20863 17.10173 1.000 53.63576 143 GLY B O 1
ATOM 4149 N N . LYS B 1 164 ? -28.61325 -16.38135 17.26621 1.000 57.22551 144 LYS B N 1
ATOM 4150 C CA . LYS B 1 164 ? -28.65537 -16.01109 15.85701 1.000 56.79639 144 LYS B CA 1
ATOM 4151 C C . LYS B 1 164 ? -27.28518 -16.20808 15.21584 1.000 55.93773 144 LYS B C 1
ATOM 4152 O O . LYS B 1 164 ? -26.24975 -16.09785 15.88010 1.000 58.43691 144 LYS B O 1
ATOM 4158 N N . LYS B 1 165 ? -27.28731 -16.49593 13.91212 1.000 54.23654 145 LYS B N 1
ATOM 4159 C CA . LYS B 1 165 ? -26.05963 -16.65646 13.14140 1.000 60.11760 145 LYS B CA 1
ATOM 4160 C C . LYS B 1 165 ? -26.21377 -15.98676 11.78238 1.000 63.09404 145 LYS B C 1
ATOM 4161 O O . LYS B 1 165 ? -27.30634 -15.96921 11.20710 1.000 62.67279 145 LYS B O 1
ATOM 4167 N N . SER B 1 166 ? -25.11589 -15.43224 11.27755 1.000 60.39464 146 SER B N 1
ATOM 4168 C CA . SER B 1 166 ? -25.07465 -14.81752 9.95888 1.000 67.10552 146 SER B CA 1
ATOM 4169 C C . SER B 1 166 ? -24.05117 -15.54141 9.09001 1.000 69.84924 146 SER B C 1
ATOM 4170 O O . SER B 1 166 ? -23.21530 -16.30591 9.58241 1.000 67.51585 146 SER B O 1
ATOM 4173 N N . PHE B 1 167 ? -24.13277 -15.28897 7.77922 1.000 72.50882 147 PHE B N 1
ATOM 4174 C CA . PHE B 1 167 ? -23.25098 -15.89783 6.77716 1.000 70.80436 147 PHE B CA 1
ATOM 4175 C C . PHE B 1 167 ? -23.30896 -17.42744 6.85088 1.000 72.38860 147 PHE B C 1
ATOM 4176 O O . PHE B 1 167 ? -22.31500 -18.10663 7.12223 1.000 65.01209 147 PHE B O 1
ATOM 4184 N N . CYS B 1 168 ? -24.50074 -17.96519 6.59504 1.000 67.89767 148 CYS B N 1
ATOM 4185 C CA . CYS B 1 168 ? -24.72786 -19.40978 6.67675 1.000 65.60116 148 CYS B CA 1
ATOM 4186 C C . CYS B 1 168 ? -24.65077 -20.03185 5.28031 1.000 64.60396 148 CYS B C 1
ATOM 4187 O O . CYS B 1 168 ? -25.62607 -20.55305 4.73218 1.000 61.58890 148 CYS B O 1
ATOM 4190 N N . SER B 1 169 ? -23.43704 -19.99173 4.72174 1.000 57.66717 149 SER B N 1
ATOM 4191 C CA . SER B 1 169 ? -23.19546 -20.36611 3.33189 1.000 57.40911 149 SER B CA 1
ATOM 4192 C C . SER B 1 169 ? -23.58058 -21.81434 3.04348 1.000 63.75919 149 SER B C 1
ATOM 4193 O O . SER B 1 169 ? -22.88855 -22.75329 3.45888 1.000 62.15403 149 SER B O 1
ATOM 4196 N N . GLY B 1 170 ? -24.68789 -21.99952 2.32918 1.000 59.49289 150 GLY B N 1
ATOM 4197 C CA . GLY B 1 170 ? -25.12797 -23.32287 1.94077 1.000 52.66863 150 GLY B CA 1
ATOM 4198 C C . GLY B 1 170 ? -25.96017 -24.05917 2.96406 1.000 56.78048 150 GLY B C 1
ATOM 4199 O O . GLY B 1 170 ? -26.12373 -25.27986 2.83932 1.000 51.47900 150 GLY B O 1
ATOM 4200 N N . ALA B 1 171 ? -26.50095 -23.36339 3.97031 1.000 51.97538 151 ALA B N 1
ATOM 4201 C CA . ALA B 1 171 ? -27.35116 -24.03431 4.95008 1.000 50.99046 151 ALA B CA 1
ATOM 4202 C C . ALA B 1 171 ? -28.68600 -24.44988 4.33660 1.000 49.25546 151 ALA B C 1
ATOM 4203 O O . ALA B 1 171 ? -29.23196 -25.51141 4.67238 1.000 48.83844 151 ALA B O 1
ATOM 4205 N N . SER B 1 172 ? -29.22642 -23.63363 3.43867 1.000 49.92629 152 SER B N 1
ATOM 4206 C CA . SER B 1 172 ? -30.47724 -23.97195 2.77375 1.000 49.89693 152 SER B CA 1
ATOM 4207 C C . SER B 1 172 ? -30.30638 -25.20166 1.88754 1.000 50.80683 152 SER B C 1
ATOM 4208 O O . SER B 1 172 ? -29.27716 -25.37315 1.22602 1.000 48.32296 152 SER B O 1
ATOM 4211 N N . ASP B 1 173 ? -31.32482 -26.06701 1.88439 1.000 45.67060 153 ASP B N 1
ATOM 4212 C CA . ASP B 1 173 ? -31.32427 -27.28830 1.06917 1.000 40.81058 153 ASP B CA 1
ATOM 4213 C C . ASP B 1 173 ? -30.17332 -28.22259 1.44842 1.000 40.91837 153 ASP B C 1
ATOM 4214 O O . ASP B 1 173 ? -29.66687 -28.98854 0.62313 1.000 43.38693 153 ASP B O 1
ATOM 4219 N N . SER B 1 174 ? -29.75057 -28.19213 2.70465 1.000 41.28552 154 SER B N 1
ATOM 4220 C CA . SER B 1 174 ? -28.71644 -29.10186 3.16801 1.000 40.52255 154 SER B CA 1
ATOM 4221 C C . SER B 1 174 ? -29.31863 -30.17790 4.06591 1.000 38.88817 154 SER B C 1
ATOM 4222 O O . SER B 1 174 ? -30.41104 -30.02526 4.62251 1.000 44.30985 154 SER B O 1
ATOM 4225 N N . GLN B 1 175 ? -28.57988 -31.27098 4.20992 1.000 38.61591 155 GLN B N 1
ATOM 4226 C CA . GLN B 1 175 ? -28.96022 -32.36362 5.09857 1.000 41.21487 155 GLN B CA 1
ATOM 4227 C C . GLN B 1 175 ? -28.29721 -32.27770 6.46706 1.000 44.53218 155 GLN B C 1
ATOM 4228 O O . GLN B 1 175 ? -28.92133 -32.62297 7.47684 1.000 39.12484 155 GLN B O 1
ATOM 4234 N N . MET B 1 176 ? -27.04287 -31.82609 6.52501 1.000 38.99124 156 MET B N 1
ATOM 4235 C CA . MET B 1 176 ? -26.30640 -31.67332 7.76887 1.000 35.24495 156 MET B CA 1
ATOM 4236 C C . MET B 1 176 ? -25.71745 -30.27187 7.82532 1.000 38.16538 156 MET B C 1
ATOM 4237 O O . MET B 1 176 ? -25.44297 -29.65668 6.79217 1.000 38.08136 156 MET B O 1
ATOM 4242 N N . LEU B 1 177 ? -25.52511 -29.77611 9.04499 1.000 36.15464 157 LEU B N 1
ATOM 4243 C CA . LEU B 1 177 ? -24.96803 -28.45635 9.28465 1.000 39.78436 157 LEU B CA 1
ATOM 4244 C C . LEU B 1 177 ? -23.82261 -28.59290 10.26430 1.000 37.15305 157 LEU B C 1
ATOM 4245 O O . LEU B 1 177 ? -23.88226 -29.42077 11.17115 1.000 41.66609 157 LEU B O 1
ATOM 4250 N N . ILE B 1 178 ? -22.78615 -27.78359 10.08398 1.000 34.64173 158 ILE B N 1
ATOM 4251 C CA . ILE B 1 178 ? -21.76260 -27.59352 11.10172 1.000 34.55255 158 ILE B CA 1
ATOM 4252 C C . ILE B 1 178 ? -22.09928 -26.29295 11.81312 1.000 37.69080 158 ILE B C 1
ATOM 4253 O O . ILE B 1 178 ? -22.14969 -25.23332 11.18208 1.000 39.62255 158 ILE B O 1
ATOM 4258 N N . ALA B 1 179 ? -22.37514 -26.36248 13.11094 1.000 37.65204 159 ALA B N 1
ATOM 4259 C CA . ALA B 1 179 ? -22.82201 -25.18490 13.83700 1.000 42.32380 159 ALA B CA 1
ATOM 4260 C C . ALA B 1 179 ? -21.94655 -24.96059 15.05804 1.000 40.80191 159 ALA B C 1
ATOM 4261 O O . ALA B 1 179 ? -21.52820 -25.91324 15.72322 1.000 38.03099 159 ALA B O 1
ATOM 4263 N N . SER B 1 180 ? -21.68768 -23.69738 15.36428 1.000 40.13502 160 SER B N 1
ATOM 4264 C CA . SER B 1 180 ? -20.86733 -23.34082 16.51015 1.000 40.88148 160 SER B CA 1
ATOM 4265 C C . SER B 1 180 ? -21.69296 -22.59529 17.54741 1.000 43.26152 160 SER B C 1
ATOM 4266 O O . SER B 1 180 ? -22.71010 -21.97616 17.23097 1.000 44.86309 160 SER B O 1
ATOM 4269 N N . ALA B 1 181 ? -21.24664 -22.67870 18.79668 1.000 44.05309 161 ALA B N 1
ATOM 4270 C CA . ALA B 1 181 ? -21.84431 -21.91522 19.88269 1.000 45.31823 161 ALA B CA 1
ATOM 4271 C C . ALA B 1 181 ? -20.75346 -21.61308 20.89548 1.000 50.42593 161 ALA B C 1
ATOM 4272 O O . ALA B 1 181 ? -19.70600 -22.26252 20.91450 1.000 45.38046 161 ALA B O 1
ATOM 4274 N N . VAL B 1 182 ? -21.00075 -20.61493 21.73580 1.000 47.42048 162 VAL B N 1
ATOM 4275 C CA . VAL B 1 182 ? -20.07591 -20.25150 22.80407 1.000 50.43928 162 VAL B CA 1
ATOM 4276 C C . VAL B 1 182 ? -20.62771 -20.77165 24.12364 1.000 52.76211 162 VAL B C 1
ATOM 4277 O O . VAL B 1 182 ? -21.80313 -20.55333 24.44395 1.000 55.34041 162 VAL B O 1
ATOM 4281 N N . ASP B 1 183 ? -19.78833 -21.47106 24.88310 1.000 58.04274 163 ASP B N 1
ATOM 4282 C CA . ASP B 1 183 ? -20.10558 -21.82722 26.25931 1.000 66.17582 163 ASP B CA 1
ATOM 4283 C C . ASP B 1 183 ? -19.61224 -20.71326 27.17816 1.000 71.99598 163 ASP B C 1
ATOM 4284 O O . ASP B 1 183 ? -18.45566 -20.28974 27.08182 1.000 73.44530 163 ASP B O 1
ATOM 4289 N N . GLU B 1 184 ? -20.49283 -20.23408 28.05970 1.000 74.70751 164 GLU B N 1
ATOM 4290 C CA . GLU B 1 184 ? -20.19912 -19.05581 28.88203 1.000 78.76756 164 GLU B CA 1
ATOM 4291 C C . GLU B 1 184 ? -19.45959 -19.46615 30.15665 1.000 77.34619 164 GLU B C 1
ATOM 4292 O O . GLU B 1 184 ? -19.96265 -19.36256 31.27704 1.000 80.17521 164 GLU B O 1
ATOM 4298 N N . SER B 1 185 ? -18.22554 -19.92778 29.96052 1.000 74.15606 165 SER B N 1
ATOM 4299 C CA . SER B 1 185 ? -17.33247 -20.25569 31.06366 1.000 74.75387 165 SER B CA 1
ATOM 4300 C C . SER B 1 185 ? -15.93244 -19.76278 30.73018 1.000 73.69833 165 SER B C 1
ATOM 4301 O O . SER B 1 185 ? -15.42091 -20.03618 29.63998 1.000 72.39776 165 SER B O 1
ATOM 4304 N N . ASN B 1 186 ? -15.32914 -19.02694 31.66875 1.000 70.71839 166 ASN B N 1
ATOM 4305 C CA . ASN B 1 186 ? -13.96246 -18.50820 31.54242 1.000 68.98707 166 ASN B CA 1
ATOM 4306 C C . ASN B 1 186 ? -13.80163 -17.62454 30.30255 1.000 68.65095 166 ASN B C 1
ATOM 4307 O O . ASN B 1 186 ? -12.85044 -17.76343 29.52836 1.000 73.08516 166 ASN B O 1
ATOM 4309 N N . GLY B 1 187 ? -14.74251 -16.69710 30.12136 1.000 65.30248 167 GLY B N 1
ATOM 4310 C CA . GLY B 1 187 ? -14.67965 -15.76449 29.01161 1.000 60.48255 167 GLY B CA 1
ATOM 4311 C C . GLY B 1 187 ? -15.14142 -16.29929 27.67377 1.000 73.16508 167 GLY B C 1
ATOM 4312 O O . GLY B 1 187 ? -15.02120 -15.58799 26.66946 1.000 70.98398 167 GLY B O 1
ATOM 4313 N N . GLY B 1 188 ? -15.65913 -17.52608 27.62020 1.000 71.76761 168 GLY B N 1
ATOM 4314 C CA . GLY B 1 188 ? -16.18129 -18.07178 26.38231 1.000 67.07415 168 GLY B CA 1
ATOM 4315 C C . GLY B 1 188 ? -15.28696 -19.11185 25.73829 1.000 70.68906 168 GLY B C 1
ATOM 4316 O O . GLY B 1 188 ? -14.09735 -18.86725 25.51757 1.000 72.50406 168 GLY B O 1
ATOM 4317 N N . LYS B 1 189 ? -15.84940 -20.28146 25.43656 1.000 66.21370 169 LYS B N 1
ATOM 4318 C CA . LYS B 1 189 ? -15.13625 -21.35928 24.76304 1.000 62.48623 169 LYS B CA 1
ATOM 4319 C C . LYS B 1 189 ? -15.98574 -21.83505 23.59468 1.000 58.29669 169 LYS B C 1
ATOM 4320 O O . LYS B 1 189 ? -17.16478 -22.15620 23.77589 1.000 54.55769 169 LYS B O 1
ATOM 4326 N N . LEU B 1 190 ? -15.39228 -21.87308 22.40234 1.000 51.36731 170 LEU B N 1
ATOM 4327 C CA . LEU B 1 190 ? -16.13416 -22.21117 21.19286 1.000 56.95353 170 LEU B CA 1
ATOM 4328 C C . LEU B 1 190 ? -16.39135 -23.71221 21.12049 1.000 51.78549 170 LEU B C 1
ATOM 4329 O O . LEU B 1 190 ? -15.47172 -24.51805 21.29804 1.000 51.08743 170 LEU B O 1
ATOM 4334 N N . LEU B 1 191 ? -17.64732 -24.07992 20.85717 1.000 44.85539 171 LEU B N 1
ATOM 4335 C CA . LEU B 1 191 ? -18.08680 -25.46698 20.73207 1.000 43.47245 171 LEU B CA 1
ATOM 4336 C C . LEU B 1 191 ? -18.65947 -25.68013 19.33755 1.000 41.74114 171 LEU B C 1
ATOM 4337 O O . LEU B 1 191 ? -19.48198 -24.87840 18.88114 1.000 44.63005 171 LEU B O 1
ATOM 4342 N N . ILE B 1 192 ? -18.25544 -26.76698 18.67037 1.000 40.74052 172 ILE B N 1
ATOM 4343 C CA . ILE B 1 192 ? -18.68211 -27.04983 17.30248 1.000 38.29731 172 ILE B CA 1
ATOM 4344 C C . ILE B 1 192 ? -19.41277 -28.38414 17.28108 1.000 37.86173 172 ILE B C 1
ATOM 4345 O O . ILE B 1 192 ? -18.95327 -29.35402 17.89117 1.000 35.91839 172 ILE B O 1
ATOM 4350 N N . ALA B 1 193 ? -20.53359 -28.43253 16.55622 1.000 35.80232 173 ALA B N 1
ATOM 4351 C CA . ALA B 1 193 ? -21.36112 -29.62679 16.43940 1.000 39.95079 173 ALA B CA 1
ATOM 4352 C C . ALA B 1 193 ? -21.75202 -29.86922 14.98732 1.000 36.94042 173 ALA B C 1
ATOM 4353 O O . ALA B 1 193 ? -21.87053 -28.93055 14.19375 1.000 39.69744 173 ALA B O 1
ATOM 4355 N N . ALA B 1 194 ? -21.98512 -31.13847 14.65363 1.000 35.13670 174 ALA B N 1
ATOM 4356 C CA . ALA B 1 194 ? -22.56155 -31.53599 13.37175 1.000 36.44177 174 ALA B CA 1
ATOM 4357 C C . ALA B 1 194 ? -23.96683 -32.05960 13.63502 1.000 35.93182 174 ALA B C 1
ATOM 4358 O O . ALA B 1 194 ? -24.12492 -33.04954 14.35982 1.000 38.11358 174 ALA B O 1
ATOM 4360 N N . ILE B 1 195 ? -24.97417 -31.39719 13.06504 1.000 37.93387 175 ILE B N 1
ATOM 4361 C CA . ILE B 1 195 ? -26.37453 -31.71017 13.38127 1.000 43.37140 175 ILE B CA 1
ATOM 4362 C C . ILE B 1 195 ? -27.21253 -31.63401 12.11508 1.000 44.92985 175 ILE B C 1
ATOM 4363 O O . ILE B 1 195 ? -26.88286 -30.91767 11.16271 1.000 42.18561 175 ILE B O 1
ATOM 4368 N N . PRO B 1 196 ? -28.31458 -32.39179 12.07694 1.000 40.93035 176 PRO B N 1
ATOM 4369 C CA . PRO B 1 196 ? -29.17726 -32.36076 10.88426 1.000 37.77784 176 PRO B CA 1
ATOM 4370 C C . PRO B 1 196 ? -29.78890 -30.98102 10.69638 1.000 37.41813 176 PRO B C 1
ATOM 4371 O O . PRO B 1 196 ? -30.19715 -30.32795 11.65791 1.000 41.64590 176 PRO B O 1
ATOM 4375 N N . SER B 1 197 ? -29.85829 -30.54192 9.43719 1.000 40.02399 177 SER B N 1
ATOM 4376 C CA . SER B 1 197 ? -30.25936 -29.17009 9.15141 1.000 41.57308 177 SER B CA 1
ATOM 4377 C C . SER B 1 197 ? -31.72217 -28.89759 9.48526 1.000 45.96437 177 SER B C 1
ATOM 4378 O O . SER B 1 197 ? -32.08557 -27.73602 9.70618 1.000 48.86689 177 SER B O 1
ATOM 4381 N N . GLY B 1 198 ? -32.55992 -29.92878 9.52786 1.000 44.26865 178 GLY B N 1
ATOM 4382 C CA . GLY B 1 198 ? -33.96954 -29.78154 9.82519 1.000 44.36003 178 GLY B CA 1
ATOM 4383 C C . GLY B 1 198 ? -34.35809 -30.06664 11.25850 1.000 50.01024 178 GLY B C 1
ATOM 4384 O O . GLY B 1 198 ? -35.55532 -30.19408 11.54373 1.000 53.76339 178 GLY B O 1
ATOM 4385 N N . ARG B 1 199 ? -33.39283 -30.16188 12.17109 1.000 45.16874 179 ARG B N 1
ATOM 4386 C CA . ARG B 1 199 ? -33.70172 -30.46775 13.56103 1.000 46.94539 179 ARG B CA 1
ATOM 4387 C C . ARG B 1 199 ? -34.54801 -29.36069 14.17725 1.000 48.49715 179 ARG B C 1
ATOM 4388 O O . ARG B 1 199 ? -34.36503 -28.17513 13.88282 1.000 47.12612 179 ARG B O 1
ATOM 4396 N N . SER B 1 200 ? -35.48957 -29.76344 15.02754 1.000 48.27333 180 SER B N 1
ATOM 4397 C CA . SER B 1 200 ? -36.40257 -28.82448 15.66764 1.000 50.28386 180 SER B CA 1
ATOM 4398 C C . SER B 1 200 ? -35.64488 -27.68860 16.34993 1.000 44.95173 180 SER B C 1
ATOM 4399 O O . SER B 1 200 ? -34.66754 -27.91453 17.07064 1.000 49.65046 180 SER B O 1
ATOM 4402 N N . GLY B 1 201 ? -36.10087 -26.46115 16.11165 1.000 43.11495 181 GLY B N 1
ATOM 4403 C CA . GLY B 1 201 ? -35.49281 -25.28093 16.68339 1.000 49.06799 181 GLY B CA 1
ATOM 4404 C C . GLY B 1 201 ? -34.58291 -24.52119 15.74317 1.000 49.76577 181 GLY B C 1
ATOM 4405 O O . GLY B 1 201 ? -34.14091 -23.42058 16.09659 1.000 44.90572 181 GLY B O 1
ATOM 4406 N N . ILE B 1 202 ? -34.28782 -25.07451 14.56440 1.000 45.66550 182 ILE B N 1
ATOM 4407 C CA . ILE B 1 202 ? -33.47989 -24.40477 13.54905 1.000 45.53468 182 ILE B CA 1
ATOM 4408 C C . ILE B 1 202 ? -34.40459 -23.74084 12.53978 1.000 45.68664 182 ILE B C 1
ATOM 4409 O O . ILE B 1 202 ? -35.27378 -24.40093 11.95379 1.000 45.73519 182 ILE B O 1
ATOM 4414 N N . THR B 1 203 ? -34.20939 -22.44135 12.32346 1.000 46.09769 183 THR B N 1
ATOM 4415 C CA . THR B 1 203 ? -34.90973 -21.69570 11.28490 1.000 50.98078 183 THR B CA 1
ATOM 4416 C C . THR B 1 203 ? -33.87766 -21.04567 10.37356 1.000 55.72272 183 THR B C 1
ATOM 4417 O O . THR B 1 203 ? -33.06381 -20.23617 10.83179 1.000 49.57745 183 THR B O 1
ATOM 4421 N N . LEU B 1 204 ? -33.90455 -21.40548 9.09318 1.000 52.39441 184 LEU B N 1
ATOM 4422 C CA . LEU B 1 204 ? -33.05411 -20.78547 8.08318 1.000 51.28976 184 LEU B CA 1
ATOM 4423 C C . LEU B 1 204 ? -33.87903 -19.75710 7.31610 1.000 58.80206 184 LEU B C 1
ATOM 4424 O O . LEU B 1 204 ? -34.95756 -20.07541 6.80609 1.000 63.14848 184 LEU B O 1
ATOM 4429 N N . HIS B 1 205 ? -33.37090 -18.52777 7.23042 1.000 64.03182 185 HIS B N 1
ATOM 4430 C CA . HIS B 1 205 ? -34.21623 -17.40369 6.84754 1.000 65.88761 185 HIS B CA 1
ATOM 4431 C C . HIS B 1 205 ? -34.24948 -17.12110 5.35293 1.000 73.59481 185 HIS B C 1
ATOM 4432 O O . HIS B 1 205 ? -35.22734 -16.52740 4.87944 1.000 76.87356 185 HIS B O 1
ATOM 4439 N N . ASN B 1 206 ? -33.22605 -17.53035 4.60340 1.000 72.26190 186 ASN B N 1
ATOM 4440 C CA . ASN B 1 206 ? -33.15037 -17.24833 3.16776 1.000 79.58281 186 ASN B CA 1
ATOM 4441 C C . ASN B 1 206 ? -33.34215 -15.75615 2.88925 1.000 81.89792 186 ASN B C 1
ATOM 4442 O O . ASN B 1 206 ? -33.98977 -15.35691 1.91712 1.000 83.03711 186 ASN B O 1
ATOM 4444 N N . ASP B 1 207 ? -32.78897 -14.92200 3.77403 1.000 80.32214 187 ASP B N 1
ATOM 4445 C CA . ASP B 1 207 ? -32.74923 -13.47491 3.59418 1.000 80.35748 187 ASP B CA 1
ATOM 4446 C C . ASP B 1 207 ? -31.40310 -13.00902 3.04776 1.000 78.44737 187 ASP B C 1
ATOM 4447 O O . ASP B 1 207 ? -30.98334 -11.87478 3.30249 1.000 75.90572 187 ASP B O 1
ATOM 4452 N N . TRP B 1 208 ? -30.72162 -13.87696 2.30136 1.000 74.71118 188 TRP B N 1
ATOM 4453 C CA . TRP B 1 208 ? -29.42031 -13.57217 1.71718 1.000 73.27723 188 TRP B CA 1
ATOM 4454 C C . TRP B 1 208 ? -29.60068 -12.71093 0.47010 1.000 71.81721 188 TRP B C 1
ATOM 4455 O O . TRP B 1 208 ? -30.19108 -13.15538 -0.52106 1.000 69.16903 188 TRP B O 1
ATOM 4466 N N . ASN B 1 209 ? -29.09760 -11.47879 0.52306 1.000 72.01420 189 ASN B N 1
ATOM 4467 C CA . ASN B 1 209 ? -29.18186 -10.54556 -0.59925 1.000 73.90376 189 ASN B CA 1
ATOM 4468 C C . ASN B 1 209 ? -27.85681 -9.78749 -0.63876 1.000 68.45693 189 ASN B C 1
ATOM 4469 O O . ASN B 1 209 ? -27.61357 -8.89707 0.18253 1.000 61.97284 189 ASN B O 1
ATOM 4474 N N . ASN B 1 210 ? -27.00737 -10.14466 -1.59793 1.000 67.74526 190 ASN B N 1
ATOM 4475 C CA . ASN B 1 210 ? -25.65410 -9.61836 -1.69601 1.000 59.39485 190 ASN B CA 1
ATOM 4476 C C . ASN B 1 210 ? -25.37423 -9.27819 -3.15704 1.000 55.47808 190 ASN B C 1
ATOM 4477 O O . ASN B 1 210 ? -26.04698 -9.77788 -4.06284 1.000 53.54258 190 ASN B O 1
ATOM 4482 N N . ILE B 1 211 ? -24.38876 -8.39989 -3.38788 1.000 47.27678 191 ILE B N 1
ATOM 4483 C CA . ILE B 1 211 ? -24.09190 -8.00772 -4.76552 1.000 43.90172 191 ILE B CA 1
ATOM 4484 C C . ILE B 1 211 ? -23.42437 -9.15262 -5.51747 1.000 40.18952 191 ILE B C 1
ATOM 4485 O O . ILE B 1 211 ? -23.51898 -9.23061 -6.75098 1.000 41.34116 191 ILE B O 1
ATOM 4490 N N . GLY B 1 212 ? -22.75109 -10.05838 -4.80124 1.000 40.63181 192 GLY B N 1
ATOM 4491 C CA . GLY B 1 212 ? -22.13774 -11.22394 -5.40525 1.000 39.84701 192 GLY B CA 1
ATOM 4492 C C . GLY B 1 212 ? -22.45346 -12.47817 -4.60346 1.000 43.04258 192 GLY B C 1
ATOM 4493 O O . GLY B 1 212 ? -23.07478 -12.41865 -3.54051 1.000 44.43669 192 GLY B O 1
ATOM 4494 N N . GLN B 1 213 ? -21.99256 -13.61315 -5.13373 1.000 42.11002 193 GLN B N 1
ATOM 4495 C CA . GLN B 1 213 ? -22.24218 -14.92514 -4.52637 1.000 44.78419 193 GLN B CA 1
ATOM 4496 C C . GLN B 1 213 ? -23.72649 -15.10783 -4.22269 1.000 44.36121 193 GLN B C 1
ATOM 4497 O O . GLN B 1 213 ? -24.11895 -15.53312 -3.13242 1.000 46.16845 193 GLN B O 1
ATOM 4503 N N . ARG B 1 214 ? -24.55737 -14.77116 -5.20628 1.000 42.86949 194 ARG B N 1
ATOM 4504 C CA . ARG B 1 214 ? -25.98406 -14.59333 -4.97098 1.000 48.36703 194 ARG B CA 1
ATOM 4505 C C . ARG B 1 214 ? -26.76376 -15.90310 -4.88232 1.000 47.59001 194 ARG B C 1
ATOM 4506 O O . ARG B 1 214 ? -27.97401 -15.86134 -4.63360 1.000 49.28965 194 ARG B O 1
ATOM 4514 N N . GLN B 1 215 ? -26.11858 -17.05928 -5.05607 1.000 46.78991 195 GLN B N 1
ATOM 4515 C CA . GLN B 1 215 ? -26.81098 -18.33962 -4.90666 1.000 46.72936 195 GLN B CA 1
ATOM 4516 C C . GLN B 1 215 ? -26.11277 -19.25297 -3.89351 1.000 47.30981 195 GLN B C 1
ATOM 4517 O O . GLN B 1 215 ? -26.20359 -20.48275 -3.98969 1.000 46.14229 195 GLN B O 1
ATOM 4523 N N . THR B 1 216 ? -25.43622 -18.67399 -2.89651 1.000 45.30316 196 THR B N 1
ATOM 4524 C CA . THR B 1 216 ? -24.77501 -19.44085 -1.84439 1.000 44.34919 196 THR B CA 1
ATOM 4525 C C . THR B 1 216 ? -25.61118 -19.57935 -0.57539 1.000 50.01274 196 THR B C 1
ATOM 4526 O O . THR B 1 216 ? -25.14880 -20.20895 0.38025 1.000 52.30149 196 THR B O 1
ATOM 4530 N N . ASP B 1 217 ? -26.81161 -18.99708 -0.52878 1.000 51.75310 197 ASP B N 1
ATOM 4531 C CA . ASP B 1 217 ? -27.68912 -19.10654 0.64008 1.000 54.70659 197 ASP B CA 1
ATOM 4532 C C . ASP B 1 217 ? -27.01167 -18.60848 1.91909 1.000 58.55442 197 ASP B C 1
ATOM 4533 O O . ASP B 1 217 ? -27.26623 -19.13249 3.00551 1.000 54.45266 197 ASP B O 1
ATOM 4538 N N . SER B 1 218 ? -26.13778 -17.60030 1.82521 1.000 59.55613 198 SER B N 1
ATOM 4539 C CA . SER B 1 218 ? -25.35644 -17.19985 2.99846 1.000 63.31582 198 SER B CA 1
ATOM 4540 C C . SER B 1 218 ? -26.15834 -16.28584 3.92602 1.000 69.93797 198 SER B C 1
ATOM 4541 O O . SER B 1 218 ? -25.59668 -15.36822 4.53330 1.000 71.15158 198 SER B O 1
ATOM 4544 N N . GLY B 1 219 ? -27.46122 -16.54173 4.05738 1.000 66.76234 199 GLY B N 1
ATOM 4545 C CA . GLY B 1 219 ? -28.34412 -15.70265 4.84234 1.000 65.53462 199 GLY B CA 1
ATOM 4546 C C . GLY B 1 219 ? -28.19767 -15.84986 6.34254 1.000 65.75835 199 GLY B C 1
ATOM 4547 O O . GLY B 1 219 ? -27.09892 -16.09426 6.84926 1.000 69.14623 199 GLY B O 1
ATOM 4548 N N . SER B 1 220 ? -29.30376 -15.70486 7.06535 1.000 69.36751 200 SER B N 1
ATOM 4549 C CA . SER B 1 220 ? -29.31223 -15.73117 8.51956 1.000 67.06930 200 SER B CA 1
ATOM 4550 C C . SER B 1 220 ? -29.98521 -17.00053 9.02482 1.000 62.91246 200 SER B C 1
ATOM 4551 O O . SER B 1 220 ? -30.79123 -17.62346 8.32728 1.000 60.02462 200 SER B O 1
ATOM 4554 N N . ALA B 1 221 ? -29.64884 -17.37257 10.26003 1.000 57.65176 201 ALA B N 1
ATOM 4555 C CA . ALA B 1 221 ? -30.24849 -18.52945 10.91084 1.000 57.51273 201 ALA B CA 1
ATOM 4556 C C . ALA B 1 221 ? -30.59066 -18.19489 12.35494 1.000 59.33504 201 ALA B C 1
ATOM 4557 O O . ALA B 1 221 ? -29.94971 -17.35158 12.98827 1.000 58.32717 201 ALA B O 1
ATOM 4559 N N . THR B 1 222 ? -31.60748 -18.87739 12.87215 1.000 56.27204 202 THR B N 1
ATOM 4560 C CA . THR B 1 222 ? -32.00858 -18.74969 14.26503 1.000 51.12554 202 THR B CA 1
ATOM 4561 C C . THR B 1 222 ? -32.07461 -20.13484 14.89176 1.000 48.93895 202 THR B C 1
ATOM 4562 O O . THR B 1 222 ? -32.68653 -21.04736 14.32548 1.000 49.60960 202 THR B O 1
ATOM 4566 N N . PHE B 1 223 ? -31.41412 -20.29022 16.03680 1.000 47.28715 203 PHE B N 1
ATOM 4567 C CA . PHE B 1 223 ? -31.47477 -21.49510 16.85440 1.000 48.34106 203 PHE B CA 1
ATOM 4568 C C . PHE B 1 223 ? -32.24120 -21.16238 18.12476 1.000 50.94696 203 PHE B C 1
ATOM 4569 O O . PHE B 1 223 ? -31.93363 -20.16971 18.79125 1.000 50.57040 203 PHE B O 1
ATOM 4577 N N . GLU B 1 224 ? -33.23132 -21.98564 18.45859 1.000 48.80667 204 GLU B N 1
ATOM 4578 C CA . GLU B 1 224 ? -33.98411 -21.83561 19.70093 1.000 51.44341 204 GLU B CA 1
ATOM 4579 C C . GLU B 1 224 ? -34.02890 -23.19401 20.37964 1.000 47.70402 204 GLU B C 1
ATOM 4580 O O . GLU B 1 224 ? -34.72758 -24.09896 19.91269 1.000 46.63498 204 GLU B O 1
ATOM 4586 N N . ARG B 1 225 ? -33.25888 -23.33497 21.46013 1.000 48.86484 205 ARG B N 1
ATOM 4587 C CA . ARG B 1 225 ? -33.17818 -24.57021 22.23341 1.000 49.65436 205 ARG B CA 1
ATOM 4588 C C . ARG B 1 225 ? -32.99181 -25.78559 21.32505 1.000 48.70874 205 ARG B C 1
ATOM 4589 O O . ARG B 1 225 ? -33.69579 -26.79097 21.43632 1.000 46.65169 2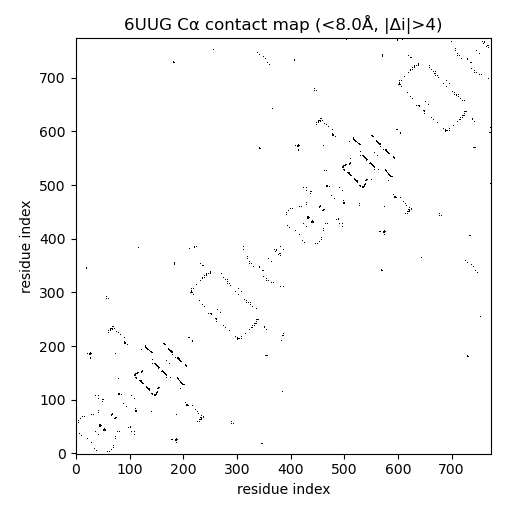05 ARG B O 1
ATOM 4597 N N . VAL B 1 226 ? -32.04370 -25.67192 20.39433 1.000 47.02538 206 VAL B N 1
ATOM 4598 C CA . VAL B 1 226 ? -31.71811 -26.78827 19.51180 1.000 43.86344 206 VAL B CA 1
ATOM 4599 C C . VAL B 1 226 ? -30.94502 -27.83301 20.30563 1.000 45.57482 206 VAL B C 1
ATOM 4600 O O . VAL B 1 226 ? -29.84580 -27.56260 20.80446 1.000 47.65689 206 VAL B O 1
ATOM 4604 N N . ARG B 1 227 ? -31.51066 -29.03404 20.41504 1.000 42.31316 207 ARG B N 1
ATOM 4605 C CA . ARG B 1 227 ? -30.86762 -30.10725 21.16579 1.000 43.25106 207 ARG B CA 1
ATOM 4606 C C . ARG B 1 227 ? -29.63420 -30.62386 20.42778 1.000 44.16243 207 ARG B C 1
ATOM 4607 O O . ARG B 1 227 ? -29.66233 -30.84442 19.21420 1.000 47.08677 207 ARG B O 1
ATOM 4615 N N . VAL B 1 228 ? -28.54152 -30.80372 21.16833 1.000 45.62434 208 VAL B N 1
ATOM 4616 C CA . VAL B 1 228 ? -27.27297 -31.27670 20.61562 1.000 45.39864 208 VAL B CA 1
ATOM 4617 C C . VAL B 1 228 ? -26.75214 -32.38603 21.52095 1.000 43.80144 208 VAL B C 1
ATOM 4618 O O . VAL B 1 228 ? -26.46520 -32.14324 22.69894 1.000 46.55348 208 VAL B O 1
ATOM 4622 N N . GLU B 1 229 ? -26.62757 -33.59591 20.97856 1.000 48.14012 209 GLU B N 1
ATOM 4623 C CA . GLU B 1 229 ? -26.13092 -34.71476 21.76623 1.000 47.94945 209 GLU B CA 1
ATOM 4624 C C . GLU B 1 229 ? -24.61188 -34.63000 21.91193 1.000 48.84892 209 GLU B C 1
ATOM 4625 O O . GLU B 1 229 ? -23.91849 -34.02539 21.09086 1.000 43.86275 209 GLU B O 1
ATOM 4631 N N . GLU B 1 230 ? -24.09281 -35.25572 22.97472 1.000 43.82101 210 GLU B N 1
ATOM 4632 C CA . GLU B 1 230 ? -22.64643 -35.25686 23.18053 1.000 50.44010 210 GLU B CA 1
ATOM 4633 C C . GLU B 1 230 ? -21.92291 -35.90944 22.00807 1.000 47.75603 210 GLU B C 1
ATOM 4634 O O . GLU B 1 230 ? -20.83493 -35.46308 21.62082 1.000 45.57689 210 GLU B O 1
ATOM 4640 N N . SER B 1 231 ? -22.52862 -36.93766 21.41049 1.000 45.83012 211 SER B N 1
ATOM 4641 C CA . SER B 1 231 ? -21.95083 -37.62909 20.26381 1.000 46.07036 211 SER B CA 1
ATOM 4642 C C . SER B 1 231 ? -21.88751 -36.76183 19.01176 1.000 43.21664 211 SER B C 1
ATOM 4643 O O . SER B 1 231 ? -21.29772 -37.19505 18.01402 1.000 43.07656 211 SER B O 1
ATOM 4646 N N . GLU B 1 232 ? -22.49185 -35.57443 19.02973 1.000 38.72454 212 GLU B N 1
ATOM 4647 C CA . GLU B 1 232 ? -22.49034 -34.67354 17.88616 1.000 41.48826 212 GLU B CA 1
ATOM 4648 C C . GLU B 1 232 ? -21.50413 -33.52104 18.04831 1.000 41.41775 212 GLU B C 1
ATOM 4649 O O . GLU B 1 232 ? -21.34276 -32.71992 17.11948 1.000 36.95012 212 GLU B O 1
ATOM 4655 N N . LEU B 1 233 ? -20.84096 -33.42682 19.19776 1.000 38.88856 213 LEU B N 1
ATOM 4656 C CA . LEU B 1 233 ? -19.87689 -32.36902 19.46976 1.000 37.77342 213 LEU B CA 1
ATOM 4657 C C . LEU B 1 233 ? -18.49895 -32.77900 18.97201 1.000 37.50852 213 LEU B C 1
ATOM 4658 O O . LEU B 1 233 ? -18.05971 -33.90443 19.20319 1.000 36.60238 213 LEU B O 1
ATOM 4663 N N . LEU B 1 234 ? -17.79935 -31.85057 18.31107 1.000 34.67305 214 LEU B N 1
ATOM 4664 C CA . LEU B 1 234 ? -16.50138 -32.16485 17.71103 1.000 33.27948 214 LEU B CA 1
ATOM 4665 C C . LEU B 1 234 ? -15.39587 -31.74188 18.68201 1.000 35.57048 214 LEU B C 1
ATOM 4666 O O . LEU B 1 234 ? -14.82882 -30.65513 18.58906 1.000 38.74396 214 LEU B O 1
ATOM 4671 N N . LEU B 1 235 ? -15.09109 -32.62536 19.64000 1.000 39.26624 215 LEU B N 1
ATOM 4672 C CA . LEU B 1 235 ? -14.22225 -32.27046 20.76115 1.000 40.16365 215 LEU B CA 1
ATOM 4673 C C . LEU B 1 235 ? -12.85521 -32.93483 20.75879 1.000 42.20824 215 LEU B C 1
ATOM 4674 O O . LEU B 1 235 ? -11.93197 -32.39795 21.38152 1.000 43.14364 215 LEU B O 1
ATOM 4679 N N . ASP B 1 236 ? -12.70455 -34.08383 20.10830 1.000 40.25452 216 ASP B N 1
ATOM 4680 C CA . ASP B 1 236 ? -11.50389 -34.91129 20.22493 1.000 41.80756 216 ASP B CA 1
ATOM 4681 C C . ASP B 1 236 ? -10.89682 -35.14153 18.85105 1.000 40.45297 216 ASP B C 1
ATOM 4682 O O . ASP B 1 236 ? -11.33497 -36.05147 18.12389 1.000 44.77155 216 ASP B O 1
ATOM 4687 N N . PRO B 1 237 ? -9.86157 -34.38168 18.45728 1.000 44.39296 217 PRO B N 1
ATOM 4688 C CA . PRO B 1 237 ? -9.13147 -33.40734 19.28123 1.000 38.21061 217 PRO B CA 1
ATOM 4689 C C . PRO B 1 237 ? -9.72531 -31.99596 19.31086 1.000 43.38752 217 PRO B C 1
ATOM 4690 O O . PRO B 1 237 ? -9.20561 -31.14124 20.02682 1.000 44.12662 217 PRO B O 1
ATOM 4694 N N . GLY B 1 238 ? -10.78981 -31.74648 18.54875 1.000 38.67615 218 GLY B N 1
ATOM 4695 C CA . GLY B 1 238 ? -11.40889 -30.44443 18.52416 1.000 37.59595 218 GLY B CA 1
ATOM 4696 C C . GLY B 1 238 ? -10.59035 -29.43209 17.74132 1.000 40.10031 218 GLY B C 1
ATOM 4697 O O . GLY B 1 238 ? -9.49910 -29.73102 17.24248 1.000 40.13368 218 GLY B O 1
ATOM 4698 N N . PRO B 1 239 ? -11.11090 -28.21220 17.61700 1.000 38.45033 219 PRO B N 1
ATOM 4699 C CA . PRO B 1 239 ? -10.44837 -27.20195 16.78576 1.000 40.17458 219 PRO B CA 1
ATOM 4700 C C . PRO B 1 239 ? -9.16476 -26.68729 17.41670 1.000 41.10165 219 PRO B C 1
ATOM 4701 O O . PRO B 1 239 ? -8.96251 -26.75731 18.62897 1.000 42.09738 219 PRO B O 1
ATOM 4705 N N . LEU B 1 240 ? -8.28895 -26.17569 16.54555 1.000 45.03982 220 LEU B N 1
ATOM 4706 C CA . LEU B 1 240 ? -7.03553 -25.50508 16.91684 1.000 47.16781 220 LEU B CA 1
ATOM 4707 C C . LEU B 1 240 ? -6.25747 -26.30311 17.96485 1.000 48.02208 220 LEU B C 1
ATOM 4708 O O . LEU B 1 240 ? -5.83886 -25.78695 19.00459 1.000 50.00165 220 LEU B O 1
ATOM 4713 N N . SER B 1 241 ? -6.05212 -27.59204 17.66059 1.000 42.82706 221 SER B N 1
ATOM 4714 C CA . SER B 1 241 ? -5.38964 -28.51507 18.56593 1.000 41.99976 221 SER B CA 1
ATOM 4715 C C . SER B 1 241 ? -4.07047 -28.93002 17.93396 1.000 46.68949 221 SER B C 1
ATOM 4716 O O . SER B 1 241 ? -3.06545 -28.20959 18.07856 1.000 48.56191 221 SER B O 1
ATOM 4719 N N . THR B 1 242 ? -4.00503 -30.05280 17.23919 1.000 38.48709 222 THR B N 1
ATOM 4720 C CA . THR B 1 242 ? -2.79322 -30.52328 16.60035 1.000 40.53832 222 THR B CA 1
ATOM 4721 C C . THR B 1 242 ? -2.54317 -29.75180 15.30904 1.000 33.28861 222 THR B C 1
ATOM 4722 O O . THR B 1 242 ? -3.47103 -29.17494 14.74150 1.000 35.16319 222 THR B O 1
ATOM 4726 N N . PRO B 1 243 ? -1.29741 -29.75670 14.81058 1.000 34.67445 223 PRO B N 1
ATOM 4727 C CA . PRO B 1 243 ? -1.05296 -29.19647 13.46898 1.000 35.23076 223 PRO B CA 1
ATOM 4728 C C . PRO B 1 243 ? -1.97359 -29.78715 12.41413 1.000 32.85313 223 PRO B C 1
ATOM 4729 O O . PRO B 1 243 ? -2.48052 -29.05027 11.55990 1.000 31.02135 223 PRO B O 1
ATOM 4733 N N . PHE B 1 244 ? -2.23635 -31.10138 12.47372 1.000 30.82148 224 PHE B N 1
ATOM 4734 C CA . PHE B 1 244 ? -3.16031 -31.72890 11.52996 1.000 31.95143 224 PHE B CA 1
ATOM 4735 C C . PHE B 1 244 ? -4.56281 -31.12957 11.63505 1.000 31.93924 224 PHE B C 1
ATOM 4736 O O . PHE B 1 244 ? -5.18215 -30.78136 10.61928 1.000 32.18345 224 PHE B O 1
ATOM 4744 N N . ALA B 1 245 ? -5.09515 -31.00153 12.85613 1.000 31.01971 225 ALA B N 1
ATOM 4745 C CA . ALA B 1 245 ? -6.39907 -30.36631 12.99693 1.000 31.61921 225 ALA B CA 1
ATOM 4746 C C . ALA B 1 245 ? -6.34829 -28.91259 12.53839 1.000 31.59907 225 ALA B C 1
ATOM 4747 O O . ALA B 1 245 ? -7.33956 -28.39128 12.01049 1.000 32.75305 225 ALA B O 1
ATOM 4749 N N . CYS B 1 246 ? -5.19915 -28.26169 12.70358 1.000 31.55542 226 CYS B N 1
ATOM 4750 C CA . CYS B 1 246 ? -5.03241 -26.88605 12.24300 1.000 30.70811 226 CYS B CA 1
ATOM 4751 C C . CYS B 1 246 ? -4.91404 -26.78156 10.72387 1.000 31.77930 226 CYS B C 1
ATOM 4752 O O . CYS B 1 246 ? -4.71734 -25.66956 10.22180 1.000 32.73209 226 CYS B O 1
ATOM 4755 N N . LEU B 1 247 ? -5.02252 -27.88901 9.98254 1.000 29.41087 227 LEU B N 1
ATOM 4756 C CA . LEU B 1 247 ? -5.21435 -27.78390 8.53886 1.000 30.34818 227 LEU B CA 1
ATOM 4757 C C . LEU B 1 247 ? -6.58770 -27.23131 8.17525 1.000 33.60359 227 LEU B C 1
ATOM 4758 O O . LEU B 1 247 ? -6.76961 -26.77892 7.04108 1.000 32.19746 227 LEU B O 1
ATOM 4763 N N . ARG B 1 248 ? -7.55921 -27.27565 9.09779 1.000 30.87703 228 ARG B N 1
ATOM 4764 C CA . ARG B 1 248 ? -8.92730 -26.88243 8.75710 1.000 30.23132 228 ARG B CA 1
ATOM 4765 C C . ARG B 1 248 ? -9.01731 -25.45871 8.21300 1.000 28.28546 228 ARG B C 1
ATOM 4766 O O . ARG B 1 248 ? -9.61647 -25.26626 7.13443 1.000 28.56467 228 ARG B O 1
ATOM 4774 N N . PRO B 1 249 ? -8.49053 -24.42908 8.88383 1.000 29.45228 229 PRO B N 1
ATOM 4775 C CA . PRO B 1 249 ? -8.58047 -23.08475 8.28565 1.000 30.61052 229 PRO B CA 1
ATOM 4776 C C . PRO B 1 249 ? -7.77089 -22.96509 7.00546 1.000 28.39194 229 PRO B C 1
ATOM 4777 O O . PRO B 1 249 ? -8.10623 -22.14141 6.13741 1.000 30.07638 229 PRO B O 1
ATOM 4781 N N . LEU B 1 250 ? -6.71365 -23.76334 6.85637 1.000 29.04982 230 LEU B N 1
ATOM 4782 C CA . LEU B 1 250 ? -5.93697 -23.70139 5.62128 1.000 26.92294 230 LEU B CA 1
ATOM 4783 C C . LEU B 1 250 ? -6.72204 -24.27921 4.44710 1.000 29.06399 230 LEU B C 1
ATOM 4784 O O . LEU B 1 250 ? -6.65459 -23.75126 3.33132 1.000 29.91493 230 LEU B O 1
ATOM 4789 N N . ILE B 1 251 ? -7.45759 -25.37699 4.67148 1.000 27.61398 231 ILE B N 1
ATOM 4790 C CA . ILE B 1 251 ? -8.34007 -25.89333 3.62354 1.000 26.66849 231 ILE B CA 1
ATOM 4791 C C . ILE B 1 251 ? -9.36761 -24.84032 3.22972 1.000 30.09542 231 ILE B C 1
ATOM 4792 O O . ILE B 1 251 ? -9.63064 -24.62236 2.03726 1.000 28.16362 231 ILE B O 1
ATOM 4797 N N . ALA B 1 252 ? -9.93616 -24.14514 4.21807 1.000 27.58250 232 ALA B N 1
ATOM 4798 C CA . ALA B 1 252 ? -10.88840 -23.07779 3.92933 1.000 27.82924 232 ALA B CA 1
ATOM 4799 C C . ALA B 1 252 ? -10.23622 -21.98939 3.09145 1.000 27.85292 232 ALA B C 1
ATOM 4800 O O . ALA B 1 252 ? -10.78633 -21.55820 2.07411 1.000 29.70819 232 ALA B O 1
ATOM 4802 N N . GLN B 1 253 ? -9.06275 -21.51683 3.52009 1.000 28.59610 233 GLN B N 1
ATOM 4803 C CA . GLN B 1 253 ? -8.37605 -20.47241 2.76619 1.000 28.19860 233 GLN B CA 1
ATOM 4804 C C . GLN B 1 253 ? -8.07557 -20.90949 1.34095 1.000 28.29420 233 GLN B C 1
ATOM 4805 O O . GLN B 1 253 ? -8.23684 -20.12328 0.39710 1.000 28.53366 233 GLN B O 1
ATOM 4811 N N . LEU B 1 254 ? -7.60033 -22.14322 1.15895 1.000 26.06935 234 LEU B N 1
ATOM 4812 C CA . LEU B 1 254 ? -7.23823 -22.57201 -0.19048 1.000 27.46049 234 LEU B CA 1
ATOM 4813 C C . LEU B 1 254 ? -8.46783 -22.87771 -1.03252 1.000 26.12497 234 LEU B C 1
ATOM 4814 O O . LEU B 1 254 ? -8.40137 -22.78246 -2.26594 1.000 26.66670 234 LEU B O 1
ATOM 4819 N N . THR B 1 255 ? -9.60019 -23.19960 -0.39667 1.000 26.16520 235 THR B N 1
ATOM 4820 C CA . THR B 1 255 ? -10.85848 -23.30715 -1.13963 1.000 28.40389 235 THR B CA 1
ATOM 4821 C C . THR B 1 255 ? -11.25702 -21.96693 -1.74707 1.000 29.84115 235 THR B C 1
ATOM 4822 O O . THR B 1 255 ? -11.55638 -21.88295 -2.94483 1.000 28.05467 235 THR B O 1
ATOM 4826 N N . PHE B 1 256 ? -11.27958 -20.90466 -0.93103 1.000 26.88445 236 PHE B N 1
ATOM 4827 C CA . PHE B 1 256 ? -11.49943 -19.56237 -1.46728 1.000 27.87433 236 PHE B CA 1
ATOM 4828 C C . PHE B 1 256 ? -10.51156 -19.24034 -2.57915 1.000 26.31758 236 PHE B C 1
ATOM 4829 O O . PHE B 1 256 ? -10.88915 -18.66137 -3.59924 1.000 27.38870 236 PHE B O 1
ATOM 4837 N N . THR B 1 257 ? -9.23549 -19.58904 -2.39005 1.000 25.75437 237 THR B N 1
ATOM 4838 C CA . THR B 1 257 ? -8.20334 -19.24402 -3.37042 1.000 25.77782 237 THR B CA 1
ATOM 4839 C C . THR B 1 257 ? -8.46704 -19.92465 -4.71390 1.000 28.12805 237 THR B C 1
ATOM 4840 O O . THR B 1 257 ? -8.34613 -19.29523 -5.77514 1.000 27.95344 237 THR B O 1
ATOM 4844 N N . HIS B 1 258 ? -8.84746 -21.20501 -4.69098 1.000 26.57912 238 HIS B N 1
ATOM 4845 C CA . HIS B 1 258 ? -9.19948 -21.87098 -5.94332 1.000 25.81349 238 HIS B CA 1
ATOM 4846 C C . HIS B 1 258 ? -10.41867 -21.22136 -6.58526 1.000 27.97992 238 HIS B C 1
ATOM 4847 O O . HIS B 1 258 ? -10.50485 -21.13873 -7.81589 1.000 27.56916 238 HIS B O 1
ATOM 4854 N N . MET B 1 259 ? -11.37285 -20.75370 -5.77795 1.000 27.79902 239 MET B N 1
ATOM 4855 C CA A MET B 1 259 ? -12.51764 -20.03388 -6.33509 0.540 29.52695 239 MET B CA 1
ATOM 4856 C CA B MET B 1 259 ? -12.51621 -20.04180 -6.33909 0.460 29.51916 239 MET B CA 1
ATOM 4857 C C . MET B 1 259 ? -12.07862 -18.73563 -6.98931 1.000 28.71321 239 MET B C 1
ATOM 4858 O O . MET B 1 259 ? -12.56179 -18.38355 -8.07319 1.000 28.81873 239 MET B O 1
ATOM 4867 N N . PHE B 1 260 ? -11.16821 -18.00027 -6.33859 1.000 27.19887 240 PHE B N 1
ATOM 4868 C CA . PHE B 1 260 ? -10.70138 -16.73456 -6.90021 1.000 29.25145 240 PHE B CA 1
ATOM 4869 C C . PHE B 1 260 ? -10.05202 -16.95650 -8.26305 1.000 26.27950 240 PHE B C 1
ATOM 4870 O O . PHE B 1 260 ? -10.29820 -16.20065 -9.21186 1.000 26.81965 240 PHE B O 1
ATOM 4878 N N . LEU B 1 261 ? -9.18917 -17.97550 -8.36505 1.000 26.07608 241 LEU B N 1
ATOM 4879 C CA . LEU B 1 261 ? -8.54879 -18.28803 -9.64131 1.000 27.18362 241 LEU B CA 1
ATOM 4880 C C . LEU B 1 261 ? -9.57576 -18.67566 -10.70005 1.000 27.58421 241 LEU B C 1
ATOM 4881 O O . LEU B 1 261 ? -9.51886 -18.19767 -11.84070 1.000 27.22274 241 LEU B O 1
ATOM 4886 N N . GLY B 1 262 ? -10.51150 -19.56775 -10.34813 1.000 27.41194 242 GLY B N 1
ATOM 4887 C CA . GLY B 1 262 ? -11.53479 -19.96481 -11.31157 1.000 27.28559 242 GLY B CA 1
ATOM 4888 C C . GLY B 1 262 ? -12.35497 -18.79570 -11.83124 1.000 28.78058 242 GLY B C 1
ATOM 4889 O O . GLY B 1 262 ? -12.65441 -18.71642 -13.03070 1.000 28.91969 242 GLY B O 1
ATOM 4890 N N . ILE B 1 263 ? -12.73043 -17.86756 -10.94390 1.000 26.25396 243 ILE B N 1
ATOM 4891 C CA . ILE B 1 263 ? -13.48487 -16.69059 -11.38384 1.000 26.26545 243 ILE B CA 1
ATOM 4892 C C . ILE B 1 263 ? -12.69199 -15.90827 -12.42406 1.000 30.38327 243 ILE B C 1
ATOM 4893 O O . ILE B 1 263 ? -13.22464 -15.50856 -13.46743 1.000 27.54312 243 ILE B O 1
ATOM 4898 N N . ALA B 1 264 ? -11.40880 -15.66026 -12.14716 1.000 27.04347 244 ALA B N 1
ATOM 4899 C CA . ALA B 1 264 ? -10.59488 -14.89509 -13.08389 1.000 26.11417 244 ALA B CA 1
ATOM 4900 C C . ALA B 1 264 ? -10.41095 -15.63731 -14.40252 1.000 26.72405 244 ALA B C 1
ATOM 4901 O O . ALA B 1 264 ? -10.42168 -15.01638 -15.47582 1.000 28.13052 244 ALA B O 1
ATOM 4903 N N . GLU B 1 265 ? -10.26890 -16.96657 -14.34341 1.000 25.15029 245 GLU B N 1
ATOM 4904 C CA . GLU B 1 265 ? -10.12839 -17.75820 -15.56110 1.000 28.22927 245 GLU B CA 1
ATOM 4905 C C . GLU B 1 265 ? -11.41014 -17.73884 -16.38083 1.000 29.81664 245 GLU B C 1
ATOM 4906 O O . GLU B 1 265 ? -11.36656 -17.68270 -17.61950 1.000 28.93273 245 GLU B O 1
ATOM 4912 N N . GLY B 1 266 ? -12.55985 -17.81360 -15.70811 1.000 27.27497 246 GLY B N 1
ATOM 4913 C CA . GLY B 1 266 ? -13.82798 -17.75592 -16.42163 1.000 32.16553 246 GLY B CA 1
ATOM 4914 C C . GLY B 1 266 ? -14.08084 -16.39220 -17.03048 1.000 31.40063 246 GLY B C 1
ATOM 4915 O O . GLY B 1 266 ? -14.57710 -16.28228 -18.15972 1.000 31.17181 246 GLY B O 1
ATOM 4916 N N . ALA B 1 267 ? -13.74505 -15.32824 -16.29082 1.000 28.38206 247 ALA B N 1
ATOM 4917 C CA . ALA B 1 267 ? -13.86414 -13.97828 -16.82952 1.000 27.78127 247 ALA B CA 1
ATOM 4918 C C . ALA B 1 267 ? -12.97846 -13.79915 -18.04882 1.000 27.31307 247 ALA B C 1
ATOM 4919 O O . ALA B 1 267 ? -13.40501 -13.22250 -19.05586 1.000 28.11089 247 ALA B O 1
ATOM 4921 N N . PHE B 1 268 ? -11.73329 -14.27243 -17.96309 1.000 27.26743 248 PHE B N 1
ATOM 4922 C CA . PHE B 1 268 ? -10.79561 -14.19030 -19.07995 1.000 27.87328 248 PHE B CA 1
ATOM 4923 C C . PHE B 1 268 ? -11.35035 -14.89968 -20.30624 1.000 31.00478 248 PHE B C 1
ATOM 4924 O O . PHE B 1 268 ? -11.31347 -14.36723 -21.42300 1.000 30.06198 248 PHE B O 1
ATOM 4932 N N . GLU B 1 269 ? -11.89211 -16.09546 -20.11287 1.000 30.07803 249 GLU B N 1
ATOM 4933 C CA . GLU B 1 269 ? -12.39288 -16.84040 -21.26127 1.000 32.26704 249 GLU B CA 1
ATOM 4934 C C . GLU B 1 269 ? -13.63494 -16.17960 -21.84313 1.000 35.89063 249 GLU B C 1
ATOM 4935 O O . GLU B 1 269 ? -13.81188 -16.14454 -23.06606 1.000 32.59991 249 GLU B O 1
ATOM 4941 N N . GLU B 1 270 ? -14.50684 -15.64732 -20.99004 1.000 29.62980 250 GLU B N 1
ATOM 4942 C CA . GLU B 1 270 ? -15.68235 -14.95907 -21.51157 1.000 33.76206 250 GLU B CA 1
ATOM 4943 C C . GLU B 1 270 ? -15.28053 -13.70051 -22.26874 1.000 36.89549 250 GLU B C 1
ATOM 4944 O O . GLU B 1 270 ? -15.85892 -13.38720 -23.32093 1.000 33.11402 250 GLU B O 1
ATOM 4950 N N . ALA B 1 271 ? -14.26890 -12.98227 -21.76990 1.000 30.89998 251 ALA B N 1
ATOM 4951 C CA . ALA B 1 271 ? -13.76571 -11.81934 -22.49039 1.000 29.16115 251 ALA B CA 1
ATOM 4952 C C . ALA B 1 271 ? -13.18111 -12.20850 -23.84443 1.000 32.66710 251 ALA B C 1
ATOM 4953 O O . ALA B 1 271 ? -13.41620 -11.51306 -24.84352 1.000 31.67786 251 ALA B O 1
ATOM 4955 N N . ARG B 1 272 ? -12.41355 -13.31156 -23.90141 1.000 28.71942 252 ARG B N 1
ATOM 4956 C CA . ARG B 1 272 ? -11.86331 -13.76770 -25.17794 1.000 29.37704 252 ARG B CA 1
ATOM 4957 C C . ARG B 1 272 ? -12.96540 -13.93888 -26.21059 1.000 32.83028 252 ARG B C 1
ATOM 4958 O O . ARG B 1 272 ? -12.84677 -13.47638 -27.35032 1.000 33.52414 252 ARG B O 1
ATOM 4966 N N . GLN B 1 273 ? -14.03418 -14.63866 -25.82941 1.000 33.37064 253 GLN B N 1
ATOM 4967 C CA . GLN B 1 273 ? -15.10614 -14.91044 -26.77748 1.000 37.13265 253 GLN B CA 1
ATOM 4968 C C . GLN B 1 273 ? -15.75206 -13.62139 -27.25319 1.000 38.17059 253 GLN B C 1
ATOM 4969 O O . GLN B 1 273 ? -16.10381 -13.49252 -28.42973 1.000 37.04973 253 GLN B O 1
ATOM 4975 N N . TYR B 1 274 ? -15.90923 -12.64624 -26.35486 1.000 33.21696 254 TYR B N 1
ATOM 4976 C CA . TYR B 1 274 ? -16.54167 -11.39615 -26.74550 1.000 36.89330 254 TYR B CA 1
ATOM 4977 C C . TYR B 1 274 ? -15.63401 -10.58778 -27.65891 1.000 36.05047 254 TYR B C 1
ATOM 4978 O O . TYR B 1 274 ? -16.08396 -10.07021 -28.68652 1.000 39.22143 254 TYR B O 1
ATOM 4987 N N . THR B 1 275 ? -14.34870 -10.46644 -27.29720 1.000 29.08983 255 THR B N 1
ATOM 4988 C CA . THR B 1 275 ? -13.39595 -9.74756 -28.13133 1.000 32.09141 255 THR B CA 1
ATOM 4989 C C . THR B 1 275 ? -13.39263 -10.28205 -29.55763 1.000 35.61759 255 THR B C 1
ATOM 4990 O O . THR B 1 275 ? -13.38944 -9.50839 -30.52448 1.000 36.90032 255 THR B O 1
ATOM 4994 N N . LEU B 1 276 ? -13.39542 -11.60034 -29.70462 1.000 33.70499 256 LEU B N 1
ATOM 4995 C CA . LEU B 1 276 ? -13.28601 -12.22143 -31.01847 1.000 36.55203 256 LEU B CA 1
ATOM 4996 C C . LEU B 1 276 ? -14.60299 -12.23530 -31.79061 1.000 43.98691 256 LEU B C 1
ATOM 4997 O O . LEU B 1 276 ? -14.57561 -12.33476 -33.01937 1.000 43.30188 256 LEU B O 1
ATOM 5002 N N . SER B 1 277 ? -15.74342 -12.11567 -31.11275 1.000 41.17305 257 SER B N 1
ATOM 5003 C CA . SER B 1 277 ? -17.05727 -12.25050 -31.73786 1.000 45.65821 257 SER B CA 1
ATOM 5004 C C . SER B 1 277 ? -17.76085 -10.91900 -31.96035 1.000 52.26495 257 SER B C 1
ATOM 5005 O O . SER B 1 277 ? -18.32953 -10.69112 -33.03302 1.000 51.43349 257 SER B O 1
ATOM 5008 N N . GLU B 1 278 ? -17.75416 -10.04019 -30.96352 1.000 46.05323 258 GLU B N 1
ATOM 5009 C CA . GLU B 1 278 ? -18.65657 -8.89361 -30.94586 1.000 49.64649 258 GLU B CA 1
ATOM 5010 C C . GLU B 1 278 ? -17.95461 -7.54444 -30.96526 1.000 52.57061 258 GLU B C 1
ATOM 5011 O O . GLU B 1 278 ? -18.44565 -6.61091 -31.61122 1.000 55.20028 258 GLU B O 1
ATOM 5017 N N . THR B 1 279 ? -16.82582 -7.41187 -30.26888 1.000 45.82113 259 THR B N 1
ATOM 5018 C CA . THR B 1 279 ? -16.14267 -6.12923 -30.14862 1.000 47.51356 259 THR B CA 1
ATOM 5019 C C . THR B 1 279 ? -15.73134 -5.59028 -31.51374 1.000 41.94659 259 THR B C 1
ATOM 5020 O O . THR B 1 279 ? -15.22543 -6.32887 -32.36290 1.000 48.43452 259 THR B O 1
ATOM 5024 N N . ARG B 1 280 ? -15.94809 -4.29016 -31.71438 1.000 50.91730 260 ARG B N 1
ATOM 5025 C CA . ARG B 1 280 ? -15.55277 -3.59009 -32.92923 1.000 46.50767 260 ARG B CA 1
ATOM 5026 C C . ARG B 1 280 ? -14.28304 -2.77859 -32.68967 1.000 51.12601 260 ARG B C 1
ATOM 5027 O O . ARG B 1 280 ? -14.04363 -2.26307 -31.59273 1.000 50.58608 260 ARG B O 1
ATOM 5032 N N . VAL B 1 281 ? -13.47341 -2.65705 -33.74075 1.000 49.52637 261 VAL B N 1
ATOM 5033 C CA . VAL B 1 281 ? -12.25746 -1.85961 -33.66212 1.000 51.89463 261 VAL B CA 1
ATOM 5034 C C . VAL B 1 281 ? -12.61981 -0.38398 -33.48035 1.000 55.41483 261 VAL B C 1
ATOM 5035 O O . VAL B 1 281 ? -13.65562 0.09175 -33.96686 1.000 49.43047 261 VAL B O 1
ATOM 5039 N N . TRP B 1 282 ? -11.78556 0.33845 -32.72813 1.000 48.80373 262 TRP B N 1
ATOM 5040 C CA . TRP B 1 282 ? -11.97855 1.77459 -32.54608 1.000 48.20096 262 TRP B CA 1
ATOM 5041 C C . TRP B 1 282 ? -11.56085 2.51249 -33.81277 1.000 53.34276 262 TRP B C 1
ATOM 5042 O O . TRP B 1 282 ? -10.49963 2.23058 -34.37898 1.000 51.35696 262 TRP B O 1
ATOM 5053 N N . HIS B 1 283 ? -12.38332 3.47543 -34.25090 1.000 55.76933 263 HIS B N 1
ATOM 5054 C CA . HIS B 1 283 ? -12.16934 4.08592 -35.56256 1.000 57.47475 263 HIS B CA 1
ATOM 5055 C C . HIS B 1 283 ? -10.84067 4.83210 -35.67095 1.000 59.83024 263 HIS B C 1
ATOM 5056 O O . HIS B 1 283 ? -10.44790 5.19652 -36.78515 1.000 59.81480 263 HIS B O 1
ATOM 5063 N N . LYS B 1 284 ? -10.13540 5.05509 -34.56128 1.000 58.00056 264 LYS B N 1
ATOM 5064 C CA . LYS B 1 284 ? -8.78784 5.60918 -34.59398 1.000 49.14124 264 LYS B CA 1
ATOM 5065 C C . LYS B 1 284 ? -7.70747 4.53307 -34.63864 1.000 48.47126 264 LYS B C 1
ATOM 5066 O O . LYS B 1 284 ? -6.52102 4.86840 -34.70693 1.000 50.99833 264 LYS B O 1
ATOM 5068 N N . SER B 1 285 ? -8.07754 3.25687 -34.59446 1.000 52.78567 265 SER B N 1
ATOM 5069 C CA . SER B 1 285 ? -7.07573 2.20203 -34.64358 1.000 49.53697 265 SER B CA 1
ATOM 5070 C C . SER B 1 285 ? -6.48019 2.09884 -36.04409 1.000 56.66223 265 SER B C 1
ATOM 5071 O O . SER B 1 285 ? -7.11256 2.45386 -37.04303 1.000 54.13853 265 SER B O 1
ATOM 5074 N N . SER B 1 286 ? -5.23433 1.62585 -36.10603 1.000 57.57745 266 SER B N 1
ATOM 5075 C CA . SER B 1 286 ? -4.57753 1.42129 -37.39136 1.000 59.42542 266 SER B CA 1
ATOM 5076 C C . SER B 1 286 ? -4.97028 0.10370 -38.04398 1.000 57.06578 266 SER B C 1
ATOM 5077 O O . SER B 1 286 ? -4.74947 -0.06561 -39.24816 1.000 58.15190 266 SER B O 1
ATOM 5080 N N . VAL B 1 287 ? -5.56259 -0.81644 -37.28850 1.000 52.68961 267 VAL B N 1
ATOM 5081 C CA . VAL B 1 287 ? -5.79436 -2.17319 -37.75346 1.000 50.94623 267 VAL B CA 1
ATOM 5082 C C . VAL B 1 287 ? -7.25616 -2.34558 -38.13806 1.000 50.46681 267 VAL B C 1
ATOM 5083 O O . VAL B 1 287 ? -8.14685 -1.63320 -37.66597 1.000 51.63653 267 VAL B O 1
ATOM 5087 N N . ARG B 1 288 ? -7.50977 -3.32672 -39.00614 1.000 56.05397 268 ARG B N 1
ATOM 5088 C CA . ARG B 1 288 ? -8.87760 -3.61666 -39.41680 1.000 57.93654 268 ARG B CA 1
ATOM 5089 C C . ARG B 1 288 ? -9.60656 -4.47349 -38.39596 1.000 57.53092 268 ARG B C 1
ATOM 5090 O O . ARG B 1 288 ? -10.83092 -4.35866 -38.25994 1.000 57.72632 268 ARG B O 1
ATOM 5092 N N . GLU B 1 289 ? -8.87998 -5.32126 -37.66614 1.000 53.90246 269 GLU B N 1
ATOM 5093 C CA . GLU B 1 289 ? -9.47459 -6.29176 -36.75797 1.000 53.91153 269 GLU B CA 1
ATOM 5094 C C . GLU B 1 289 ? -9.00594 -6.04266 -35.33053 1.000 43.38677 269 GLU B C 1
ATOM 5095 O O . GLU B 1 289 ? -7.81913 -5.79796 -35.08732 1.000 41.14606 269 GLU B O 1
ATOM 5101 N N . VAL B 1 290 ? -9.95619 -6.11330 -34.39506 1.000 45.98497 270 VAL B N 1
ATOM 5102 C CA . VAL B 1 290 ? -9.63642 -5.95263 -32.98181 1.000 46.16769 270 VAL B CA 1
ATOM 5103 C C . VAL B 1 290 ? -8.59311 -6.97564 -32.55796 1.000 41.84372 270 VAL B C 1
ATOM 5104 O O . VAL B 1 290 ? -7.76616 -6.69190 -31.68211 1.000 41.30644 270 VAL B O 1
ATOM 5108 N N . ARG B 1 291 ? -8.58209 -8.15037 -33.21687 1.000 43.54108 271 ARG B N 1
ATOM 5109 C CA . ARG B 1 291 ? -7.59966 -9.21611 -32.99041 1.000 48.29370 271 ARG B CA 1
ATOM 5110 C C . ARG B 1 291 ? -6.16396 -8.73368 -33.06519 1.000 43.94234 271 ARG B C 1
ATOM 5111 O O . ARG B 1 291 ? -5.26653 -9.36564 -32.49353 1.000 42.25725 271 ARG B O 1
ATOM 5119 N N . GLU B 1 292 ? -5.90900 -7.68444 -33.84138 1.000 39.35230 272 GLU B N 1
ATOM 5120 C CA . GLU B 1 292 ? -4.55824 -7.22322 -34.10888 1.000 38.49741 272 GLU B CA 1
ATOM 5121 C C . GLU B 1 292 ? -4.24617 -5.89653 -33.44831 1.000 33.68262 272 GLU B C 1
ATOM 5122 O O . GLU B 1 292 ? -3.15484 -5.36994 -33.65835 1.000 37.17799 272 GLU B O 1
ATOM 5128 N N . ASP B 1 293 ? -5.17917 -5.32873 -32.68019 1.000 32.07041 273 ASP B N 1
ATOM 5129 C CA . ASP B 1 293 ? -4.95677 -4.01174 -32.09577 1.000 31.39974 273 ASP B CA 1
ATOM 5130 C C . ASP B 1 293 ? -3.82450 -4.07725 -31.06739 1.000 30.99378 273 ASP B C 1
ATOM 5131 O O . ASP B 1 293 ? -3.84279 -4.94667 -30.18964 1.000 31.62449 273 ASP B O 1
ATOM 5136 N N . PRO B 1 294 ? -2.82609 -3.19556 -31.14657 1.000 32.22640 274 PRO B N 1
ATOM 5137 C CA . PRO B 1 294 ? -1.66624 -3.31332 -30.24000 1.000 31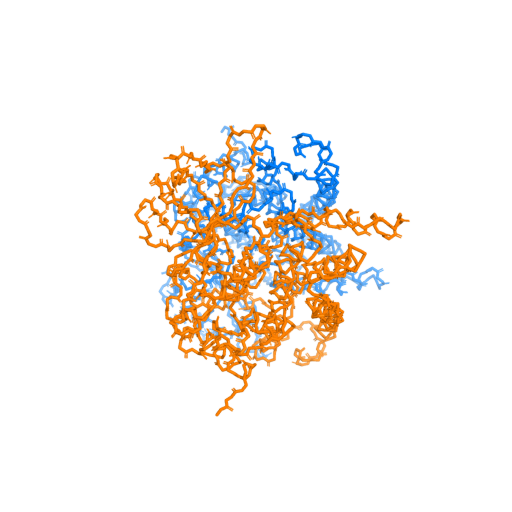.75502 274 PRO B CA 1
ATOM 5138 C C . PRO B 1 294 ? -2.02612 -3.13893 -28.76655 1.000 33.26171 274 PRO B C 1
ATOM 5139 O O . PRO B 1 294 ? -1.42995 -3.80338 -27.90778 1.000 29.05278 274 PRO B O 1
ATOM 5143 N N . TYR B 1 295 ? -2.99168 -2.27772 -28.44364 1.000 33.18497 275 TYR B N 1
ATOM 5144 C CA . TYR B 1 295 ? -3.37245 -2.11951 -27.04193 1.000 31.15914 275 TYR B CA 1
ATOM 5145 C C . TYR B 1 295 ? -4.18884 -3.31268 -26.55545 1.000 30.60514 275 TYR B C 1
ATOM 5146 O O . TYR B 1 295 ? -3.99821 -3.78653 -25.42565 1.000 31.39844 275 TYR B O 1
ATOM 5155 N N . VAL B 1 296 ? -5.08981 -3.82345 -27.39631 1.000 28.12575 276 VAL B N 1
ATOM 5156 C CA . VAL B 1 296 ? -5.83568 -5.02898 -27.03401 1.000 27.97132 276 VAL B CA 1
ATOM 5157 C C . VAL B 1 296 ? -4.87662 -6.18248 -26.76435 1.000 27.95868 276 VAL B C 1
ATOM 5158 O O . VAL B 1 296 ? -5.00318 -6.89303 -25.76169 1.000 28.60343 276 VAL B O 1
ATOM 5162 N N . LEU B 1 297 ? -3.90385 -6.38954 -27.66197 1.000 28.39480 277 LEU B N 1
ATOM 5163 C CA . LEU B 1 297 ? -2.97258 -7.50053 -27.47045 1.000 29.41353 277 LEU B CA 1
ATOM 5164 C C . LEU B 1 297 ? -2.16341 -7.33134 -26.19128 1.000 27.94003 277 LEU B C 1
ATOM 5165 O O . LEU B 1 297 ? -1.96126 -8.30228 -25.44956 1.000 28.74068 277 LEU B O 1
ATOM 5170 N N . ALA B 1 298 ? -1.72396 -6.10359 -25.90136 1.000 26.57525 278 ALA B N 1
ATOM 5171 C CA . ALA B 1 298 ? -0.96121 -5.85274 -24.67915 1.000 29.19779 278 ALA B CA 1
ATOM 5172 C C . ALA B 1 298 ? -1.78937 -6.15226 -23.43676 1.000 29.80948 278 ALA B C 1
ATOM 5173 O O . ALA B 1 298 ? -1.28051 -6.75196 -22.48462 1.000 29.66142 278 ALA B O 1
ATOM 5175 N N . HIS B 1 299 ? -3.06798 -5.76754 -23.42901 1.000 28.01845 279 HIS B N 1
ATOM 5176 C CA . HIS B 1 299 ? -3.93103 -6.14209 -22.30277 1.000 29.25859 279 HIS B CA 1
ATOM 5177 C C . HIS B 1 299 ? -3.96751 -7.64901 -22.12006 1.000 28.61565 279 HIS B C 1
ATOM 5178 O O . HIS B 1 299 ? -3.83242 -8.15498 -21.00124 1.000 28.54400 279 HIS B O 1
ATOM 5185 N N . TYR B 1 300 ? -4.21167 -8.38879 -23.21054 1.000 27.66480 280 TYR B N 1
ATOM 5186 C CA . TYR B 1 300 ? -4.28401 -9.83459 -23.08892 1.000 26.87861 280 TYR B CA 1
ATOM 5187 C C . TYR B 1 300 ? -2.95336 -10.42428 -22.65856 1.000 25.06677 280 TYR B C 1
ATOM 5188 O O . TYR B 1 300 ? -2.94042 -11.41820 -21.92871 1.000 27.93354 280 TYR B O 1
ATOM 5197 N N . GLY B 1 301 ? -1.83037 -9.82576 -23.06973 1.000 25.39456 281 GLY B N 1
ATOM 5198 C CA . GLY B 1 301 ? -0.54434 -10.29122 -22.55610 1.000 25.35429 281 GLY B CA 1
ATOM 5199 C C . GLY B 1 301 ? -0.43290 -10.09334 -21.05200 1.000 27.70190 281 GLY B C 1
ATOM 5200 O O . GLY B 1 301 ? 0.04171 -10.97240 -20.32906 1.000 26.82772 281 GLY B O 1
ATOM 5201 N N . GLU B 1 302 ? -0.88054 -8.93626 -20.55885 1.000 26.88611 282 GLU B N 1
ATOM 5202 C CA . GLU B 1 302 ? -0.84927 -8.71606 -19.11436 1.000 26.56904 282 GLU B CA 1
ATOM 5203 C C . GLU B 1 302 ? -1.79678 -9.66265 -18.37914 1.000 28.72972 282 GLU B C 1
ATOM 5204 O O . GLU B 1 302 ? -1.45097 -10.17679 -17.30247 1.000 25.66820 282 GLU B O 1
ATOM 5210 N N . PHE B 1 303 ? -2.98301 -9.93523 -18.94248 1.000 25.15189 283 PHE B N 1
ATOM 5211 C CA . PHE B 1 303 ? -3.85909 -10.92389 -18.31118 1.000 25.98432 283 PHE B CA 1
ATOM 5212 C C . PHE B 1 303 ? -3.16292 -12.28238 -18.23996 1.000 26.67211 283 PHE B C 1
ATOM 5213 O O . PHE B 1 303 ? -3.27533 -13.00550 -17.23778 1.000 25.47656 283 PHE B O 1
ATOM 5221 N N . TRP B 1 304 ? -2.44005 -12.64267 -19.30225 1.000 26.41232 284 TRP B N 1
ATOM 5222 C CA . TRP B 1 304 ? -1.78347 -13.94586 -19.35698 1.000 24.82392 284 TRP B CA 1
ATOM 5223 C C . TRP B 1 304 ? -0.72161 -14.05804 -18.27343 1.000 25.72435 284 TRP B C 1
ATOM 5224 O O . TRP B 1 304 ? -0.64636 -15.06873 -17.55956 1.000 26.08156 284 TRP B O 1
ATOM 5235 N N . VAL B 1 305 ? 0.10107 -13.01670 -18.12177 1.000 24.41990 285 VAL B N 1
ATOM 5236 C CA . VAL B 1 305 ? 1.19481 -13.08263 -17.15346 1.000 26.23451 285 VAL B CA 1
ATOM 5237 C C . VAL B 1 305 ? 0.62666 -13.20004 -15.74925 1.000 26.94464 285 VAL B C 1
ATOM 5238 O O . VAL B 1 305 ? 1.15122 -13.94835 -14.91503 1.000 25.85394 285 VAL B O 1
ATOM 5242 N N . ALA B 1 306 ? -0.44320 -12.44101 -15.46717 1.000 26.28707 286 ALA B N 1
ATOM 5243 C CA . ALA B 1 306 ? -1.12670 -12.52930 -14.17413 1.000 27.14551 286 ALA B CA 1
ATOM 5244 C C . ALA B 1 306 ? -1.69250 -13.92072 -13.93045 1.000 28.67620 286 ALA B C 1
ATOM 5245 O O . ALA B 1 306 ? -1.44661 -14.52754 -12.87987 1.000 27.16794 286 ALA B O 1
ATOM 5247 N N . LEU B 1 307 ? -2.47204 -14.44609 -14.88728 1.000 27.40751 287 LEU B N 1
ATOM 5248 C CA . LEU B 1 307 ? -3.07770 -15.76399 -14.68665 1.000 27.83335 287 LEU B CA 1
ATOM 5249 C C . LEU B 1 307 ? -2.02946 -16.84845 -14.49014 1.000 28.03516 287 LEU B C 1
ATOM 5250 O O . LEU B 1 307 ? -2.19206 -17.72500 -13.63529 1.000 25.68872 287 LEU B O 1
ATOM 5255 N N . GLU B 1 308 ? -0.96452 -16.82736 -15.28991 1.000 25.61193 288 GLU B N 1
ATOM 5256 C CA . GLU B 1 308 ? 0.05462 -17.86587 -15.18108 1.000 27.02856 288 GLU B CA 1
ATOM 5257 C C . GLU B 1 308 ? 0.72404 -17.84286 -13.81283 1.000 26.38461 288 GLU B C 1
ATOM 5258 O O . GLU B 1 308 ? 0.96678 -18.89500 -13.21488 1.000 26.08238 288 GLU B O 1
ATOM 5264 N N . GLY B 1 309 ? 1.03086 -16.65323 -13.29646 1.000 26.49869 289 GLY B N 1
ATOM 5265 C CA . GLY B 1 309 ? 1.60256 -16.57519 -11.94991 1.000 27.67293 289 GLY B CA 1
ATOM 5266 C C . GLY B 1 309 ? 0.65913 -17.10152 -10.87238 1.000 27.01952 289 GLY B C 1
ATOM 5267 O O . GLY B 1 309 ? 1.07206 -17.86316 -9.98397 1.000 26.45942 289 GLY B O 1
ATOM 5268 N N . ILE B 1 310 ? -0.61538 -16.69827 -10.93048 1.000 24.73271 290 ILE B N 1
ATOM 5269 C CA . ILE B 1 310 ? -1.60316 -17.18746 -9.96016 1.000 23.92799 290 ILE B CA 1
ATOM 5270 C C . ILE B 1 310 ? -1.71182 -18.70248 -10.04350 1.000 23.68702 290 ILE B C 1
ATOM 5271 O O . ILE B 1 310 ? -1.72692 -19.40012 -9.02079 1.000 27.21372 290 ILE B O 1
ATOM 5276 N N . ARG B 1 311 ? -1.83729 -19.22604 -11.26793 1.000 25.40239 291 ARG B N 1
ATOM 5277 C CA . ARG B 1 311 ? -2.00269 -20.66345 -11.45350 1.000 24.89777 291 ARG B CA 1
ATOM 5278 C C . ARG B 1 311 ? -0.89718 -21.45406 -10.76499 1.000 26.72597 291 ARG B C 1
ATOM 5279 O O . ARG B 1 311 ? -1.17198 -22.42782 -10.05561 1.000 27.79160 291 ARG B O 1
ATOM 5287 N N . LEU B 1 312 ? 0.36666 -21.06900 -10.98250 1.000 26.23308 292 LEU B N 1
ATOM 5288 C CA . LEU B 1 312 ? 1.45773 -21.82540 -10.37001 1.000 26.84662 292 LEU B CA 1
ATOM 5289 C C . LEU B 1 312 ? 1.44147 -21.69513 -8.85029 1.000 26.45533 292 LEU B C 1
ATOM 5290 O O . LEU B 1 312 ? 1.67625 -22.67951 -8.14061 1.000 25.94162 292 LEU B O 1
ATOM 5295 N N . LEU B 1 313 ? 1.17451 -20.49730 -8.32470 1.000 24.66882 293 LEU B N 1
ATOM 5296 C CA . LEU B 1 313 ? 1.12781 -20.34227 -6.87268 1.000 24.39933 293 LEU B CA 1
ATOM 5297 C C . LEU B 1 313 ? 0.01772 -21.19259 -6.25531 1.000 27.22292 293 LEU B C 1
ATOM 5298 O O . LEU B 1 313 ? 0.20241 -21.77776 -5.17927 1.000 26.93585 293 LEU B O 1
ATOM 5303 N N . VAL B 1 314 ? -1.16387 -21.20428 -6.88092 1.000 25.27410 294 VAL B N 1
ATOM 5304 C CA . VAL B 1 314 ? -2.29475 -21.96724 -6.34483 1.000 26.26478 294 VAL B CA 1
ATOM 5305 C C . VAL B 1 314 ? -2.01243 -23.46625 -6.42489 1.000 27.36116 294 VAL B C 1
ATOM 5306 O O . VAL B 1 314 ? -2.26133 -24.21397 -5.47021 1.000 27.91325 294 VAL B O 1
ATOM 5310 N N . GLU B 1 315 ? -1.47108 -23.92919 -7.55170 1.000 26.84646 295 GLU B N 1
ATOM 5311 C CA . GLU B 1 315 ? -1.21469 -25.36627 -7.68668 1.000 26.55731 295 GLU B CA 1
ATOM 5312 C C . GLU B 1 315 ? -0.09049 -25.81650 -6.76874 1.000 28.51933 295 GLU B C 1
ATOM 5313 O O . GLU B 1 315 ? -0.12408 -26.94915 -6.25470 1.000 29.27084 295 GLU B O 1
ATOM 5319 N N . ARG B 1 316 ? 0.89481 -24.94656 -6.51330 1.000 25.59790 296 ARG B N 1
ATOM 5320 C CA . ARG B 1 316 ? 1.93073 -25.31220 -5.55355 1.000 27.78975 296 ARG B CA 1
ATOM 5321 C C . ARG B 1 316 ? 1.34917 -25.46431 -4.15566 1.000 27.39306 296 ARG B C 1
ATOM 5322 O O . ARG B 1 316 ? 1.68168 -26.42006 -3.43607 1.000 28.86620 296 ARG B O 1
ATOM 5330 N N . ALA B 1 317 ? 0.48705 -24.53198 -3.74731 1.000 25.07557 297 ALA B N 1
ATOM 5331 C CA . ALA B 1 317 ? -0.15517 -24.64671 -2.44381 1.000 26.42436 297 ALA B CA 1
ATOM 5332 C C . ALA B 1 317 ? -0.98526 -25.92608 -2.36064 1.000 28.61375 297 ALA B C 1
ATOM 5333 O O . ALA B 1 317 ? -1.01259 -26.59530 -1.31639 1.000 29.15393 297 ALA B O 1
ATOM 5335 N N . ALA B 1 318 ? -1.67349 -26.27534 -3.45342 1.000 27.46671 298 ALA B N 1
ATOM 5336 C CA . ALA B 1 318 ? -2.47084 -27.49939 -3.47477 1.000 26.36761 298 ALA B CA 1
ATOM 5337 C C . ALA B 1 318 ? -1.59288 -28.73493 -3.29202 1.000 29.39070 298 ALA B C 1
ATOM 5338 O O . ALA B 1 318 ? -1.93940 -29.64535 -2.52944 1.000 29.06260 298 ALA B O 1
ATOM 5340 N N . ALA B 1 319 ? -0.44320 -28.77681 -3.96253 1.000 27.30784 299 ALA B N 1
ATOM 5341 C CA . ALA B 1 319 ? 0.45998 -29.91674 -3.79697 1.000 30.13270 299 ALA B CA 1
ATOM 5342 C C . ALA B 1 319 ? 0.98638 -30.01208 -2.37039 1.000 30.56613 299 ALA B C 1
ATOM 5343 O O . ALA B 1 319 ? 1.12262 -31.11921 -1.81863 1.000 30.47814 299 ALA B O 1
ATOM 5345 N N . LEU B 1 320 ? 1.29443 -28.86280 -1.75038 1.000 27.69656 300 LEU B N 1
ATOM 5346 C CA . LEU B 1 320 ? 1.75803 -28.86954 -0.36771 1.000 27.91679 300 LEU B CA 1
ATOM 5347 C C . LEU B 1 320 ? 0.65623 -29.32426 0.58061 1.000 28.01079 300 LEU B C 1
ATOM 5348 O O . LEU B 1 320 ? 0.93997 -29.97488 1.59993 1.000 31.47894 300 LEU B O 1
ATOM 5353 N N . LEU B 1 321 ? -0.60435 -29.01467 0.26289 1.000 27.18853 301 LEU B N 1
ATOM 5354 C CA . LEU B 1 321 ? -1.70517 -29.48093 1.09941 1.000 26.68328 301 LEU B CA 1
ATOM 5355 C C . LEU B 1 321 ? -1.84883 -31.00081 1.02297 1.000 28.17376 301 LEU B C 1
ATOM 5356 O O . LEU B 1 321 ? -2.04098 -31.65667 2.05251 1.000 31.39420 301 LEU B O 1
ATOM 5361 N N . ASP B 1 322 ? -1.79047 -31.56700 -0.18892 1.000 29.66132 302 ASP B N 1
ATOM 5362 C CA . ASP B 1 322 ? -1.77732 -33.03196 -0.33926 1.000 28.61444 302 ASP B CA 1
ATOM 5363 C C . ASP B 1 322 ? -0.69423 -33.66244 0.53111 1.000 36.13213 302 ASP B C 1
ATOM 5364 O O . ASP B 1 322 ? -0.93485 -34.65800 1.23331 1.000 33.44134 302 ASP B O 1
ATOM 5369 N N . GLU B 1 323 ? 0.52164 -33.10884 0.47240 1.000 30.92646 303 GLU B N 1
ATOM 5370 C CA . GLU B 1 323 ? 1.64591 -33.69178 1.20759 1.000 33.06668 303 GLU B CA 1
ATOM 5371 C C . GLU B 1 323 ? 1.46048 -33.55698 2.71582 1.000 36.97553 303 GLU B C 1
ATOM 5372 O O . GLU B 1 323 ? 1.76379 -34.49117 3.46889 1.000 34.41941 303 GLU B O 1
ATOM 5378 N N . ALA B 1 324 ? 0.94262 -32.41489 3.18222 1.000 31.92447 304 ALA B N 1
ATOM 5379 C CA . ALA B 1 324 ? 0.70122 -32.25501 4.61188 1.000 28.55521 304 ALA B CA 1
ATOM 5380 C C . ALA B 1 324 ? -0.43642 -33.14665 5.08832 1.000 33.73428 304 ALA B C 1
ATOM 5381 O O . ALA B 1 324 ? -0.36364 -33.71426 6.18501 1.000 35.06836 304 ALA B O 1
ATOM 5383 N N . TRP B 1 325 ? -1.50873 -33.25204 4.29808 1.000 30.15917 305 TRP B N 1
ATOM 5384 C CA . TRP B 1 325 ? -2.63036 -34.11684 4.66606 1.000 33.47232 305 TRP B CA 1
ATOM 5385 C C . TRP B 1 325 ? -2.16890 -35.56017 4.84030 1.000 36.42617 305 TRP B C 1
ATOM 5386 O O . TRP B 1 325 ? -2.61806 -36.26011 5.76520 1.000 33.83791 305 TRP B O 1
ATOM 5397 N N . ALA B 1 326 ? -1.23753 -36.00314 3.98587 1.000 31.72727 306 ALA B N 1
ATOM 5398 C CA . ALA B 1 326 ? -0.72070 -37.37380 4.03530 1.000 34.87575 306 ALA B CA 1
ATOM 5399 C C . ALA B 1 326 ? 0.03334 -37.67274 5.32266 1.000 39.58921 306 ALA B C 1
ATOM 5400 O O . ALA B 1 326 ? 0.16369 -38.85036 5.68187 1.000 41.65636 306 ALA B O 1
ATOM 5402 N N . LYS B 1 327 ? 0.53160 -36.64919 6.02270 1.000 34.17489 307 LYS B N 1
ATOM 5403 C CA . LYS B 1 327 ? 1.20994 -36.85924 7.29891 1.000 36.79944 307 LYS B CA 1
ATOM 5404 C C . LYS B 1 327 ? 0.24690 -37.25408 8.40713 1.000 41.39833 307 LYS B C 1
ATOM 5405 O O . LYS B 1 327 ? 0.68729 -37.82384 9.41255 1.000 40.99109 307 LYS B O 1
ATOM 5411 N N . GLY B 1 328 ? -1.03838 -36.93348 8.25961 1.000 35.52344 308 GLY B N 1
ATOM 5412 C CA . GLY B 1 328 ? -2.01715 -37.13259 9.30332 1.000 39.89085 308 GLY B CA 1
ATOM 5413 C C . GLY B 1 328 ? -1.60527 -36.49300 10.61310 1.000 42.72733 308 GLY B C 1
ATOM 5414 O O . GLY B 1 328 ? -0.90018 -35.47753 10.64468 1.000 35.46665 308 GLY B O 1
ATOM 5415 N N . PRO B 1 329 ? -2.01465 -37.10669 11.72991 1.000 38.82441 309 PRO B N 1
ATOM 5416 C CA . PRO B 1 329 ? -1.65922 -36.56685 13.05126 1.000 38.05951 309 PRO B CA 1
ATOM 5417 C C . PRO B 1 329 ? -0.16340 -36.41532 13.29037 1.000 38.45146 309 PRO B C 1
ATOM 5418 O O . PRO B 1 329 ? 0.21383 -35.74565 14.25641 1.000 46.08135 309 PRO B O 1
ATOM 5422 N N . ASN B 1 330 ? 0.69306 -36.99783 12.45184 1.000 39.39775 310 ASN B N 1
ATOM 5423 C CA . ASN B 1 330 ? 2.13579 -36.79811 12.54041 1.000 39.77958 310 ASN B CA 1
ATOM 5424 C C . ASN B 1 330 ? 2.60937 -35.47450 11.94950 1.000 40.71399 310 ASN B C 1
ATOM 5425 O O . ASN B 1 330 ? 3.81472 -35.21095 11.96672 1.000 39.59318 310 ASN B O 1
ATOM 5430 N N . LEU B 1 331 ? 1.71317 -34.65702 11.40785 1.000 39.41476 311 LEU B N 1
ATOM 5431 C CA . LEU B 1 331 ? 2.13209 -33.39557 10.80255 1.000 36.20493 311 LEU B CA 1
ATOM 5432 C C . LEU B 1 331 ? 2.78454 -32.46973 11.82893 1.000 33.70300 311 LEU B C 1
ATOM 5433 O O . LEU B 1 331 ? 2.26885 -32.27935 12.93637 1.000 35.59636 311 LEU B O 1
ATOM 5438 N N . SER B 1 332 ? 3.90966 -31.86464 11.44547 1.000 34.71144 312 SER B N 1
ATOM 5439 C CA . SER B 1 332 ? 4.63622 -30.95100 12.31502 1.000 35.74171 312 SER B CA 1
ATOM 5440 C C . SER B 1 332 ? 4.12552 -29.52256 12.17190 1.000 37.31547 312 SER B C 1
ATOM 5441 O O . SER B 1 332 ? 3.60127 -29.12924 11.12480 1.000 36.50082 312 SER B O 1
ATOM 5444 N N . ALA B 1 333 ? 4.30185 -28.73742 13.23900 1.000 34.73060 313 ALA B N 1
ATOM 5445 C CA . ALA B 1 333 ? 3.90624 -27.33112 13.18378 1.000 35.28959 313 ALA B CA 1
ATOM 5446 C C . ALA B 1 333 ? 4.67400 -26.58402 12.10390 1.000 33.68330 313 ALA B C 1
ATOM 5447 O O . ALA B 1 333 ? 4.12391 -25.67212 11.46614 1.000 33.30926 313 ALA B O 1
ATOM 5449 N N . GLU B 1 334 ? 5.93498 -26.96490 11.88005 1.000 35.82879 314 GLU B N 1
ATOM 5450 C CA . GLU B 1 334 ? 6.75933 -26.31392 10.86166 1.000 38.93048 314 GLU B CA 1
ATOM 5451 C C . GLU B 1 334 ? 6.19959 -26.54614 9.46338 1.000 38.84072 314 GLU B C 1
ATOM 5452 O O . GLU B 1 334 ? 6.12483 -25.61380 8.65095 1.000 35.51769 314 GLU B O 1
ATOM 5458 N N . GLU B 1 335 ? 5.81631 -27.78090 9.14865 1.000 32.69755 315 GLU B N 1
ATOM 5459 C CA . GLU B 1 335 ? 5.25260 -28.02704 7.82531 1.000 35.00596 315 GLU B CA 1
ATOM 5460 C C . GLU B 1 335 ? 3.90158 -27.34132 7.67634 1.000 30.01972 315 GLU B C 1
ATOM 5461 O O . GLU B 1 335 ? 3.57091 -26.82190 6.59463 1.000 30.66161 315 GLU B O 1
ATOM 5467 N N . ARG B 1 336 ? 3.11496 -27.30658 8.74990 1.000 30.22111 316 ARG B N 1
ATOM 5468 C CA . ARG B 1 336 ? 1.83693 -26.59975 8.69687 1.000 28.06722 316 ARG B CA 1
ATOM 5469 C C . ARG B 1 336 ? 2.05862 -25.12016 8.40776 1.000 28.71945 316 ARG B C 1
ATOM 5470 O O . ARG B 1 336 ? 1.33824 -24.51633 7.60026 1.000 29.10873 316 ARG B O 1
ATOM 5478 N N . GLY B 1 337 ? 3.05090 -24.52570 9.06747 1.000 28.30373 317 GLY B N 1
ATOM 5479 C CA . GLY B 1 337 ? 3.32705 -23.10529 8.87156 1.000 30.99646 317 GLY B CA 1
ATOM 5480 C C . GLY B 1 337 ? 3.79323 -22.76460 7.46752 1.000 30.63188 317 GLY B C 1
ATOM 5481 O O . GLY B 1 337 ? 3.39103 -21.73487 6.90153 1.000 30.30980 317 GLY B O 1
ATOM 5482 N N . HIS B 1 338 ? 4.65734 -23.60133 6.88660 1.000 30.67912 318 HIS B N 1
ATOM 5483 C CA . HIS B 1 338 ? 5.10346 -23.35154 5.51727 1.000 29.45565 318 HIS B CA 1
ATOM 5484 C C . HIS B 1 338 ? 3.94952 -23.49217 4.53204 1.000 30.91288 318 HIS B C 1
ATOM 5485 O O . HIS B 1 338 ? 3.86193 -22.74078 3.54914 1.000 29.33745 318 HIS B O 1
ATOM 5492 N N . LEU B 1 339 ? 3.05151 -24.45361 4.77438 1.000 29.15093 319 LEU B N 1
ATOM 5493 C CA . LEU B 1 339 ? 1.84979 -24.55801 3.94684 1.000 26.76392 319 LEU B CA 1
ATOM 5494 C C . LEU B 1 339 ? 0.98553 -23.30587 4.07804 1.000 29.40147 319 LEU B C 1
ATOM 5495 O O . LEU B 1 339 ? 0.47090 -22.77118 3.08042 1.000 28.15682 319 LEU B O 1
ATOM 5500 N N . ALA B 1 340 ? 0.79835 -22.83619 5.30965 1.000 26.84799 320 ALA B N 1
ATOM 5501 C CA . ALA B 1 340 ? 0.01956 -21.62674 5.54646 1.000 28.09569 320 ALA B CA 1
ATOM 5502 C C . ALA B 1 340 ? 0.56888 -20.44959 4.74794 1.000 28.80920 320 ALA B C 1
ATOM 5503 O O . ALA B 1 340 ? -0.19824 -19.68663 4.13766 1.000 27.42165 320 ALA B O 1
ATOM 5505 N N . THR B 1 341 ? 1.89490 -20.27418 4.77293 1.000 29.42664 321 THR B N 1
ATOM 5506 C CA . THR B 1 341 ? 2.52910 -19.17617 4.03456 1.000 25.80391 321 THR B CA 1
ATOM 5507 C C . THR B 1 341 ? 2.30766 -19.34414 2.53905 1.000 25.82395 321 THR B C 1
ATOM 5508 O O . THR B 1 341 ? 1.97495 -18.38122 1.84225 1.000 27.25769 321 THR B O 1
ATOM 5512 N N . ALA B 1 342 ? 2.45681 -20.57443 2.03514 1.000 26.20989 322 ALA B N 1
ATOM 5513 C CA . ALA B 1 342 ? 2.23964 -20.81605 0.61029 1.000 25.59604 322 ALA B CA 1
ATOM 5514 C C . ALA B 1 342 ? 0.80541 -20.48216 0.19916 1.000 26.45944 322 ALA B C 1
ATOM 5515 O O . ALA B 1 342 ? 0.57569 -19.93328 -0.89029 1.000 27.32385 322 ALA B O 1
ATOM 5517 N N . ILE B 1 343 ? -0.18209 -20.83599 1.03951 1.000 24.73923 323 ILE B N 1
ATOM 5518 C CA . ILE B 1 343 ? -1.58456 -20.56721 0.70638 1.000 25.83164 323 ILE B CA 1
ATOM 5519 C C . ILE B 1 343 ? -1.85473 -19.06636 0.71796 1.000 27.42246 323 ILE B C 1
ATOM 5520 O O . ILE B 1 343 ? -2.49814 -18.52604 -0.18552 1.000 25.23495 323 ILE B O 1
ATOM 5525 N N . ALA B 1 344 ? -1.39449 -18.37454 1.76275 1.000 23.59979 324 ALA B N 1
ATOM 5526 C CA . ALA B 1 344 ? -1.63672 -16.93681 1.84157 1.000 26.00190 324 ALA B CA 1
ATOM 5527 C C . ALA B 1 344 ? -1.00151 -16.20322 0.66790 1.000 25.96015 324 ALA B C 1
ATOM 5528 O O . ALA B 1 344 ? -1.57860 -15.24384 0.15051 1.000 27.38028 324 ALA B O 1
ATOM 5530 N N . THR B 1 345 ? 0.17661 -16.65207 0.22643 1.000 25.92877 325 THR B N 1
ATOM 5531 C CA . THR B 1 345 ? 0.83541 -16.03402 -0.92484 1.000 25.76766 325 THR B CA 1
ATOM 5532 C C . THR B 1 345 ? -0.02194 -16.19647 -2.17088 1.000 26.42751 325 THR B C 1
ATOM 5533 O O . THR B 1 345 ? -0.25072 -15.24016 -2.92864 1.000 25.45643 325 THR B O 1
ATOM 5537 N N . ALA B 1 346 ? -0.52289 -17.40943 -2.38304 1.000 26.21544 326 ALA B N 1
ATOM 5538 C CA . ALA B 1 346 ? -1.41340 -17.65947 -3.51285 1.000 26.93815 326 ALA B CA 1
ATOM 5539 C C . ALA B 1 346 ? -2.69410 -16.84995 -3.38780 1.000 28.54584 326 ALA B C 1
ATOM 5540 O O . ALA B 1 346 ? -3.20611 -16.33173 -4.38485 1.000 26.35398 326 ALA B O 1
ATOM 5542 N N . LYS B 1 347 ? -3.23283 -16.73188 -2.16672 1.000 24.90257 327 LYS B N 1
ATOM 5543 C CA . LYS B 1 347 ? -4.49077 -16.01875 -1.98420 1.000 24.68718 327 LYS B CA 1
ATOM 5544 C C . LYS B 1 347 ? -4.33942 -14.53376 -2.30076 1.000 28.12024 327 LYS B C 1
ATOM 5545 O O . LYS B 1 347 ? -5.22811 -13.93312 -2.92533 1.000 27.84096 327 LYS B O 1
ATOM 5551 N N . VAL B 1 348 ? -3.23170 -13.91648 -1.87155 1.000 25.27197 328 VAL B N 1
ATOM 5552 C CA . VAL B 1 348 ? -3.00785 -12.50646 -2.20400 1.000 25.42119 328 VAL B CA 1
ATOM 5553 C C . VAL B 1 348 ? -2.95061 -12.30172 -3.71686 1.000 26.50071 328 VAL B C 1
ATOM 5554 O O . VAL B 1 348 ? -3.63044 -11.41762 -4.26695 1.000 26.67148 328 VAL B O 1
ATOM 5558 N N . ALA B 1 349 ? -2.12257 -13.09780 -4.41262 1.000 25.38690 329 ALA B N 1
ATOM 5559 C CA . ALA B 1 349 ? -2.01601 -12.97321 -5.86759 1.000 26.34799 329 ALA B CA 1
ATOM 5560 C C . ALA B 1 349 ? -3.36711 -13.17931 -6.55041 1.000 25.92914 329 ALA B C 1
ATOM 5561 O O . ALA B 1 349 ? -3.76304 -12.39904 -7.43382 1.000 27.04979 329 ALA B O 1
ATOM 5563 N N . ALA B 1 350 ? -4.08292 -14.24187 -6.17428 1.000 25.61310 330 ALA B N 1
ATOM 5564 C CA . ALA B 1 350 ? -5.36600 -14.52128 -6.80178 1.000 27.71751 330 ALA B CA 1
ATOM 5565 C C . ALA B 1 350 ? -6.36538 -13.40070 -6.53833 1.000 28.83941 330 ALA B C 1
ATOM 5566 O O . ALA B 1 350 ? -7.13624 -13.03565 -7.42803 1.000 27.45747 330 ALA B O 1
ATOM 5568 N N . SER B 1 351 ? -6.37597 -12.85342 -5.32174 1.000 25.23683 331 SER B N 1
ATOM 5569 C CA . SER B 1 351 ? -7.32406 -11.78849 -4.99634 1.000 27.78618 331 SER B CA 1
ATOM 5570 C C . SER B 1 351 ? -7.02352 -10.52974 -5.79985 1.000 26.16039 331 SER B C 1
ATOM 5571 O O . SER B 1 351 ? -7.91533 -9.94708 -6.43223 1.000 29.39803 331 SER B O 1
ATOM 5574 N N . ARG B 1 352 ? -5.77617 -10.07491 -5.74557 1.000 27.05047 332 ARG B N 1
ATOM 5575 C CA . ARG B 1 352 ? -5.42741 -8.76840 -6.29257 1.000 27.92264 332 ARG B CA 1
ATOM 5576 C C . ARG B 1 352 ? -5.37943 -8.80326 -7.80424 1.000 29.18994 332 ARG B C 1
ATOM 5577 O O . ARG B 1 352 ? -5.98860 -7.95795 -8.48154 1.000 29.07991 332 ARG B O 1
ATOM 5585 N N . GLN B 1 353 ? -4.63980 -9.76986 -8.35090 1.000 27.72255 333 GLN B N 1
ATOM 5586 C CA . GLN B 1 353 ? -4.49624 -9.84460 -9.79541 1.000 27.83028 333 GLN B CA 1
ATOM 5587 C C . GLN B 1 353 ? -5.77407 -10.34788 -10.44102 1.000 29.19470 333 GLN B C 1
ATOM 5588 O O . GLN B 1 353 ? -6.10109 -9.96272 -11.57485 1.000 28.41701 333 GLN B O 1
ATOM 5594 N N . GLY B 1 354 ? -6.51039 -11.20356 -9.73697 1.000 24.31625 334 GLY B N 1
ATOM 5595 C CA . GLY B 1 354 ? -7.79918 -11.64190 -10.24274 1.000 25.17140 334 GLY B CA 1
ATOM 5596 C C . GLY B 1 354 ? -8.80122 -10.51245 -10.34971 1.000 28.21561 334 GLY B C 1
ATOM 5597 O O . GLY B 1 354 ? -9.49561 -10.38655 -11.35921 1.000 26.76377 334 GLY B O 1
ATOM 5598 N N . LEU B 1 355 ? -8.89646 -9.66654 -9.31447 1.000 26.31277 335 LEU B N 1
ATOM 5599 C CA . LEU B 1 355 ? -9.85051 -8.56279 -9.40271 1.000 26.63240 335 LEU B CA 1
ATOM 5600 C C . LEU B 1 355 ? -9.47712 -7.60304 -10.52599 1.000 30.44289 335 LEU B C 1
ATOM 5601 O O . LEU B 1 355 ? -10.35987 -7.06723 -11.21111 1.000 30.17061 335 LEU B O 1
ATOM 5606 N N . GLU B 1 356 ? -8.17292 -7.39186 -10.73704 1.000 27.78815 336 GLU B N 1
ATOM 5607 C CA . GLU B 1 356 ? -7.70656 -6.51748 -11.80958 1.000 28.60298 336 GLU B CA 1
ATOM 5608 C C . GLU B 1 356 ? -8.13429 -7.04411 -13.18007 1.000 31.21285 336 GLU B C 1
ATOM 5609 O O . GLU B 1 356 ? -8.61504 -6.28151 -14.02244 1.000 29.76420 336 GLU B O 1
ATOM 5615 N N . ILE B 1 357 ? -7.96892 -8.35180 -13.42606 1.000 28.02617 337 ILE B N 1
ATOM 5616 C CA . ILE B 1 357 ? -8.45598 -8.92743 -14.68500 1.000 24.67543 337 ILE B CA 1
ATOM 5617 C C . ILE B 1 357 ? -9.95743 -8.68819 -14.84525 1.000 26.86618 337 ILE B C 1
ATOM 5618 O O . ILE B 1 357 ? -10.43638 -8.31411 -15.92322 1.000 29.95124 337 ILE B O 1
ATOM 5623 N N . CYS B 1 358 ? -10.72542 -8.92473 -13.78418 1.000 25.44680 338 CYS B N 1
ATOM 5624 C CA . CYS B 1 358 ? -12.17539 -8.83400 -13.89418 1.000 27.84341 338 CYS B CA 1
ATOM 5625 C C . CYS B 1 358 ? -12.64159 -7.41472 -14.19006 1.000 27.88023 338 CYS B C 1
ATOM 5626 O O . CYS B 1 358 ? -13.73309 -7.23444 -14.74752 1.000 27.39160 338 CYS B O 1
ATOM 5629 N N . SER B 1 359 ? -11.85970 -6.40954 -13.78387 1.000 25.44522 339 SER B N 1
ATOM 5630 C CA . SER B 1 359 ? -12.17709 -5.02128 -14.10549 1.000 27.61378 339 SER B CA 1
ATOM 5631 C C . SER B 1 359 ? -11.65477 -4.62316 -15.48052 1.000 28.12639 339 SER B C 1
ATOM 5632 O O . SER B 1 359 ? -12.38130 -4.01579 -16.28881 1.000 29.50517 339 SER B O 1
ATOM 5635 N N . ARG B 1 360 ? -10.38564 -4.92273 -15.74615 1.000 27.38199 340 ARG B N 1
ATOM 5636 C CA . ARG B 1 360 ? -9.72867 -4.40220 -16.94104 1.000 28.96922 340 ARG B CA 1
ATOM 5637 C C . ARG B 1 360 ? -10.15901 -5.11909 -18.21311 1.000 30.24166 340 ARG B C 1
ATOM 5638 O O . ARG B 1 360 ? -9.94808 -4.57262 -19.30807 1.000 29.57537 340 ARG B O 1
ATOM 5646 N N . LEU B 1 361 ? -10.76295 -6.31218 -18.10415 1.000 27.15962 341 LEU B N 1
ATOM 5647 C CA . LEU B 1 361 ? -11.24880 -6.97983 -19.31048 1.000 27.26504 341 LEU B CA 1
ATOM 5648 C C . LEU B 1 361 ? -12.25332 -6.11073 -20.06213 1.000 32.00155 341 LEU B C 1
ATOM 5649 O O . LEU B 1 361 ? -12.42629 -6.29032 -21.27277 1.000 30.45680 341 LEU B O 1
ATOM 5654 N N . PHE B 1 362 ? -12.93418 -5.18442 -19.37941 1.000 26.71774 342 PHE B N 1
ATOM 5655 C CA . PHE B 1 362 ? -13.89772 -4.35603 -20.10179 1.000 29.78938 342 PHE B CA 1
ATOM 5656 C C . PHE B 1 362 ? -13.22365 -3.45927 -21.12805 1.000 29.67473 342 PHE B C 1
ATOM 5657 O O . PHE B 1 362 ? -13.87716 -3.05858 -22.10576 1.000 31.01244 342 PHE B O 1
ATOM 5665 N N . GLU B 1 363 ? -11.93536 -3.14721 -20.95071 1.000 29.30509 343 GLU B N 1
ATOM 5666 C CA . GLU B 1 363 ? -11.23281 -2.33141 -21.93879 1.000 31.82339 343 GLU B CA 1
ATOM 5667 C C . GLU B 1 363 ? -11.00064 -3.07062 -23.25192 1.000 33.42141 343 GLU B C 1
ATOM 5668 O O . GLU B 1 363 ? -10.75868 -2.41608 -24.27427 1.000 34.97079 343 GLU B O 1
ATOM 5674 N N . VAL B 1 364 ? -11.05596 -4.39996 -23.25054 1.000 29.99454 344 VAL B N 1
ATOM 5675 C CA . VAL B 1 364 ? -10.89051 -5.17845 -24.48026 1.000 32.47966 344 VAL B CA 1
ATOM 5676 C C . VAL B 1 364 ? -12.19397 -5.77088 -24.98699 1.000 32.06279 344 VAL B C 1
ATOM 5677 O O . VAL B 1 364 ? -12.19926 -6.35972 -26.08102 1.000 34.81935 344 VAL B O 1
ATOM 5681 N N . THR B 1 365 ? -13.27916 -5.69857 -24.22007 1.000 32.38490 345 THR B N 1
ATOM 5682 C CA . THR B 1 365 ? -14.58039 -6.11129 -24.72095 1.000 35.32011 345 THR B CA 1
ATOM 5683 C C . THR B 1 365 ? -15.40650 -4.93637 -25.22844 1.000 35.50793 345 THR B C 1
ATOM 5684 O O . THR B 1 365 ? -16.16479 -5.10226 -26.18613 1.000 41.81406 345 THR B O 1
ATOM 5688 N N . GLY B 1 366 ? -15.24139 -3.74487 -24.64999 1.000 39.85859 346 GLY B N 1
ATOM 5689 C CA . GLY B 1 366 ? -15.76808 -2.52592 -25.23926 1.000 41.30688 346 GLY B CA 1
ATOM 5690 C C . GLY B 1 366 ? -17.13560 -2.13739 -24.70910 1.000 42.63336 346 GLY B C 1
ATOM 5691 O O . GLY B 1 366 ? -17.77125 -2.83814 -23.91275 1.000 40.05976 346 GLY B O 1
ATOM 5692 N N . ALA B 1 367 ? -17.60254 -0.99186 -25.21913 1.000 43.28378 347 ALA B N 1
ATOM 5693 C CA . ALA B 1 367 ? -18.78493 -0.33519 -24.67301 1.000 44.43981 347 ALA B CA 1
ATOM 5694 C C . ALA B 1 367 ? -20.06574 -1.15350 -24.82441 1.000 43.03526 347 ALA B C 1
ATOM 5695 O O . ALA B 1 367 ? -21.00805 -0.94417 -24.05297 1.000 46.39561 347 ALA B O 1
ATOM 5697 N N . ARG B 1 368 ? -20.14203 -2.08134 -25.78214 1.000 38.48628 348 ARG B N 1
ATOM 5698 C CA . ARG B 1 368 ? -21.37384 -2.85925 -25.89832 1.000 40.83687 348 ARG B CA 1
ATOM 5699 C C . ARG B 1 368 ? -21.44954 -4.04920 -24.93659 1.000 44.08886 348 ARG B C 1
ATOM 5700 O O . ARG B 1 368 ? -22.53961 -4.60410 -24.75186 1.000 41.74250 348 ARG B O 1
ATOM 5708 N N . SER B 1 369 ? -20.33995 -4.44062 -24.30359 1.000 40.44926 349 SER B N 1
ATOM 5709 C CA . SER B 1 369 ? -20.31368 -5.62385 -23.44264 1.000 41.77950 349 SER B CA 1
ATOM 5710 C C . SER B 1 369 ? -20.90970 -5.38657 -22.05970 1.000 40.19444 349 SER B C 1
ATOM 5711 O O . SER B 1 369 ? -20.98463 -6.32958 -21.26284 1.000 37.69137 349 SER B O 1
ATOM 5714 N N . THR B 1 370 ? -21.31347 -4.16089 -21.74349 1.000 41.91606 350 THR B N 1
ATOM 5715 C CA . THR B 1 370 ? -21.96978 -3.86621 -20.47664 1.000 42.73878 350 THR B CA 1
ATOM 5716 C C . THR B 1 370 ? -23.47658 -4.07977 -20.52831 1.000 43.89290 350 THR B C 1
ATOM 5717 O O . THR B 1 370 ? -24.16444 -3.77553 -19.54483 1.000 43.44341 350 THR B O 1
ATOM 5721 N N . HIS B 1 371 ? -24.00067 -4.58631 -21.64587 1.000 44.68972 351 HIS B N 1
ATOM 5722 C CA . HIS B 1 371 ? -25.42015 -4.89555 -21.74445 1.000 45.78641 351 HIS B CA 1
ATOM 5723 C C . HIS B 1 371 ? -25.83953 -5.77322 -20.57599 1.000 44.52478 351 HIS B C 1
ATOM 5724 O O . HIS B 1 371 ? -25.13941 -6.72338 -20.21589 1.000 42.69718 351 HIS B O 1
ATOM 5731 N N . ALA B 1 372 ? -26.97375 -5.43089 -19.96067 1.000 46.64382 352 ALA B N 1
ATOM 5732 C CA . ALA B 1 372 ? -27.38615 -6.11717 -18.74340 1.000 44.46052 352 ALA B CA 1
ATOM 5733 C C . ALA B 1 372 ? -27.71114 -7.58705 -18.98426 1.000 47.88594 352 ALA B C 1
ATOM 5734 O O . ALA B 1 372 ? -27.62727 -8.38583 -18.04626 1.000 48.65015 352 ALA B O 1
ATOM 5736 N N . SER B 1 373 ? -28.06085 -7.96873 -20.21566 1.000 43.71682 353 SER B N 1
ATOM 5737 C CA . SER B 1 373 ? -28.34852 -9.37259 -20.49397 1.000 46.65563 353 SER B CA 1
ATOM 5738 C C . SER B 1 373 ? -27.10192 -10.24664 -20.43128 1.000 45.82832 353 SER B C 1
ATOM 5739 O O . SER B 1 373 ? -27.22508 -11.47019 -20.29469 1.000 52.95330 353 SER B O 1
ATOM 5742 N N . LEU B 1 374 ? -25.91009 -9.65985 -20.53729 1.000 42.62946 354 LEU B N 1
ATOM 5743 C CA . LEU B 1 374 ? -24.67829 -10.43596 -20.47984 1.000 38.81456 354 LEU B CA 1
ATOM 5744 C C . LEU B 1 374 ? -24.14117 -10.57956 -19.06221 1.000 40.82539 354 LEU B C 1
ATOM 5745 O O . LEU B 1 374 ? -23.42987 -11.54793 -18.78604 1.000 40.53554 354 LEU B O 1
ATOM 5750 N N . ARG B 1 375 ? -24.46234 -9.63852 -18.17158 1.000 38.86517 355 ARG B N 1
ATOM 5751 C CA . ARG B 1 375 ? -23.96606 -9.62869 -16.79045 1.000 42.13198 355 ARG B CA 1
ATOM 5752 C C . ARG B 1 375 ? -22.46823 -9.96311 -16.72279 1.000 36.45448 355 ARG B C 1
ATOM 5753 O O . ARG B 1 375 ? -22.01457 -10.77213 -15.91044 1.000 36.83340 355 ARG B O 1
ATOM 5761 N N . LEU B 1 376 ? -21.69106 -9.32363 -17.60578 1.000 37.08027 356 LEU B N 1
ATOM 5762 C CA . LEU B 1 376 ? -20.24902 -9.56050 -17.64811 1.000 35.00988 356 LEU B CA 1
ATOM 5763 C C . LEU B 1 376 ? -19.55231 -9.05624 -16.38820 1.000 33.20293 356 LEU B C 1
ATOM 5764 O O . LEU B 1 376 ? -18.46153 -9.54326 -16.05998 1.000 32.28140 356 LEU B O 1
ATOM 5769 N N . ASP B 1 377 ? -20.17518 -8.11024 -15.66660 1.000 30.68185 357 ASP B N 1
ATOM 5770 C CA . ASP B 1 377 ? -19.66605 -7.64769 -14.38006 1.000 30.82180 357 ASP B CA 1
ATOM 5771 C C . ASP B 1 377 ? -19.86062 -8.65868 -13.26573 1.000 33.60091 357 ASP B C 1
ATOM 5772 O O . ASP B 1 377 ? -19.39967 -8.39913 -12.14755 1.000 30.25522 357 ASP B O 1
ATOM 5777 N N . ARG B 1 378 ? -20.51203 -9.80132 -13.51709 1.000 31.06872 358 ARG B N 1
ATOM 5778 C CA . ARG B 1 378 ? -20.77816 -10.69898 -12.40235 1.000 31.97313 358 ARG B CA 1
ATOM 5779 C C . ARG B 1 378 ? -19.48864 -11.26398 -11.82363 1.000 27.71435 358 ARG B C 1
ATOM 5780 O O . ARG B 1 378 ? -19.40862 -11.48004 -10.60570 1.000 28.39965 358 ARG B O 1
ATOM 5788 N N . HIS B 1 379 ? -18.47486 -11.49552 -12.66691 1.000 29.51376 359 HIS B N 1
ATOM 5789 C CA . HIS B 1 379 ? -17.19148 -11.99309 -12.16649 1.000 28.98754 359 HIS B CA 1
ATOM 5790 C C . HIS B 1 379 ? -16.57346 -10.99779 -11.19675 1.000 30.04648 359 HIS B C 1
ATOM 5791 O O . HIS B 1 379 ? -16.20720 -11.35263 -10.07321 1.000 28.11202 359 HIS B O 1
ATOM 5798 N N . TRP B 1 380 ? -16.48741 -9.73154 -11.60224 1.000 27.00332 360 TRP B N 1
ATOM 5799 C CA . TRP B 1 380 ? -15.94700 -8.71760 -10.69879 1.000 25.94394 360 TRP B CA 1
ATOM 5800 C C . TRP B 1 380 ? -16.74755 -8.64026 -9.40197 1.000 30.07397 360 TRP B C 1
ATOM 5801 O O . TRP B 1 380 ? -16.16786 -8.58709 -8.31317 1.000 28.48240 360 TRP B O 1
ATOM 5812 N N . ARG B 1 381 ? -18.08622 -8.63000 -9.49520 1.000 29.51845 361 ARG B N 1
ATOM 5813 C CA . ARG B 1 381 ? -18.89958 -8.52467 -8.28275 1.000 31.70612 361 ARG B CA 1
ATOM 5814 C C . ARG B 1 381 ? -18.66688 -9.70792 -7.34941 1.000 33.23863 361 ARG B C 1
ATOM 5815 O O . ARG B 1 381 ? -18.54971 -9.53381 -6.12894 1.000 32.15938 361 ARG B O 1
ATOM 5823 N N . ASN B 1 382 ? -18.61485 -10.92081 -7.90658 1.000 29.13817 362 ASN B N 1
ATOM 5824 C CA . ASN B 1 382 ? -18.41447 -12.12166 -7.09721 1.000 29.69560 362 ASN B CA 1
ATOM 5825 C C . ASN B 1 382 ? -17.05854 -12.08529 -6.40566 1.000 28.67867 362 ASN B C 1
ATOM 5826 O O . ASN B 1 382 ? -16.95202 -12.35198 -5.20276 1.000 29.85755 362 ASN B O 1
ATOM 5831 N N . LEU B 1 383 ? -16.00325 -11.74091 -7.15403 1.000 28.86936 363 LEU B N 1
ATOM 5832 C CA . LEU B 1 383 ? -14.67408 -11.69074 -6.55577 1.000 25.85113 363 LEU B CA 1
ATOM 5833 C C . LEU B 1 383 ? -14.56015 -10.52255 -5.57784 1.000 27.53504 363 LEU B C 1
ATOM 5834 O O . LEU B 1 383 ? -13.92386 -10.64256 -4.52946 1.000 28.70150 363 LEU B O 1
ATOM 5839 N N . ARG B 1 384 ? -15.19117 -9.39125 -5.89046 1.000 23.85433 364 ARG B N 1
ATOM 5840 C CA . ARG B 1 384 ? -15.10166 -8.23879 -4.99391 1.000 27.14138 364 ARG B CA 1
ATOM 5841 C C . ARG B 1 384 ? -15.70738 -8.55392 -3.63268 1.000 28.73556 364 ARG B C 1
ATOM 5842 O O . ARG B 1 384 ? -15.15174 -8.16586 -2.60009 1.000 29.30408 364 ARG B O 1
ATOM 5850 N N . THR B 1 385 ? -16.83514 -9.27367 -3.62172 1.000 29.88071 365 THR B N 1
ATOM 5851 C CA . THR B 1 385 ? -17.50485 -9.65252 -2.38038 1.000 30.61151 365 THR B CA 1
ATOM 5852 C C . THR B 1 385 ? -16.66661 -10.64626 -1.58184 1.000 31.02388 365 THR B C 1
ATOM 5853 O O . THR B 1 385 ? -16.49666 -10.50023 -0.36325 1.000 35.51378 365 THR B O 1
ATOM 5857 N N . GLN B 1 386 ? -16.12817 -11.65957 -2.25825 1.000 30.44249 366 GLN B N 1
ATOM 5858 C CA . GLN B 1 386 ? -15.47028 -12.74840 -1.54599 1.000 35.24647 366 GLN B CA 1
ATOM 5859 C C . GLN B 1 386 ? -14.06868 -12.39466 -1.07428 1.000 36.94832 366 GLN B C 1
ATOM 5860 O O . GLN B 1 386 ? -13.56776 -13.03508 -0.14291 1.000 36.81946 366 GLN B O 1
ATOM 5866 N N . THR B 1 387 ? -13.42113 -11.39523 -1.67787 1.000 29.47947 367 THR B N 1
ATOM 5867 C CA . THR B 1 387 ? -12.07516 -11.04426 -1.24237 1.000 33.65309 367 THR B CA 1
ATOM 5868 C C . THR B 1 387 ? -12.06199 -10.21156 0.03340 1.000 35.29335 367 THR B C 1
ATOM 5869 O O . THR B 1 387 ? -10.96747 -9.92282 0.53493 1.000 39.82865 367 THR B O 1
ATOM 5873 N N . LEU B 1 388 ? -13.23389 -9.83790 0.58098 1.000 30.98332 368 LEU B N 1
ATOM 5874 C CA . LEU B 1 388 ? -13.31823 -8.96351 1.74573 1.000 34.87507 368 LEU B CA 1
ATOM 5875 C C . LEU B 1 388 ? -13.43527 -9.69380 3.07872 1.000 43.29540 368 LEU B C 1
ATOM 5876 O O . LEU B 1 388 ? -13.16393 -9.08295 4.11985 1.000 51.31872 368 LEU B O 1
ATOM 5881 N N . HIS B 1 389 ? -13.81293 -10.96333 3.07536 1.000 45.38807 369 HIS B N 1
ATOM 5882 C CA A HIS B 1 389 ? -14.00823 -11.77103 4.27862 0.490 48.44925 369 HIS B CA 1
ATOM 5883 C CA B HIS B 1 389 ? -14.03470 -11.60576 4.36434 0.510 48.56970 369 HIS B CA 1
ATOM 5884 C C . HIS B 1 389 ? -12.73810 -11.94180 5.09837 1.000 49.62618 369 HIS B C 1
ATOM 5885 O O . HIS B 1 389 ? -12.80042 -12.47404 6.20522 1.000 58.73382 369 HIS B O 1
ATOM 5898 N N . ASP B 1 390 ? -11.59391 -11.57509 4.55376 1.000 41.05718 370 ASP B N 1
ATOM 5899 C CA . ASP B 1 390 ? -10.30049 -11.77053 5.20166 1.000 44.51765 370 ASP B CA 1
ATOM 5900 C C . ASP B 1 390 ? -9.39547 -10.68194 4.63560 1.000 41.19152 370 ASP B C 1
ATOM 5901 O O . ASP B 1 390 ? -8.91386 -10.79481 3.50259 1.000 42.63241 370 ASP B O 1
ATOM 5906 N N . PRO B 1 391 ? -9.19115 -9.58260 5.37257 1.000 36.65706 371 PRO B N 1
ATOM 5907 C CA . PRO B 1 391 ? -8.60750 -8.37180 4.76199 1.000 32.22520 371 PRO B CA 1
ATOM 5908 C C . PRO B 1 391 ? -7.19071 -8.57462 4.23930 1.000 35.00398 371 PRO B C 1
ATOM 5909 O O . PRO B 1 391 ? -6.29461 -9.03060 4.95336 1.000 31.12828 371 PRO B O 1
ATOM 5913 N N . LEU B 1 392 ? -6.99073 -8.18201 2.97635 1.000 35.47064 372 LEU B N 1
ATOM 5914 C CA . LEU B 1 392 ? -5.70508 -8.38424 2.30896 1.000 38.40813 372 LEU B CA 1
ATOM 5915 C C . LEU B 1 392 ? -4.56543 -7.70440 3.05157 1.000 33.02637 372 LEU B C 1
ATOM 5916 O O . LEU B 1 392 ? -3.45674 -8.24146 3.11659 1.000 34.20884 372 LEU B O 1
ATOM 5921 N N . ASP B 1 393 ? -4.80317 -6.50478 3.59692 1.000 31.29129 373 ASP B N 1
ATOM 5922 C CA . ASP B 1 393 ? -3.71433 -5.78802 4.25256 1.000 35.67550 373 ASP B CA 1
ATOM 5923 C C . ASP B 1 393 ? -3.11502 -6.60715 5.38513 1.000 33.29063 373 ASP B C 1
ATOM 5924 O O . ASP B 1 393 ? -1.89263 -6.60102 5.58443 1.000 29.62278 373 ASP B O 1
ATOM 5929 N N . TYR B 1 394 ? -3.94673 -7.35578 6.11121 1.000 31.98879 374 TYR B N 1
ATOM 5930 C CA . TYR B 1 394 ? -3.39135 -8.15225 7.19786 1.000 33.31032 374 TYR B CA 1
ATOM 5931 C C . TYR B 1 394 ? -2.81993 -9.48083 6.72067 1.000 31.36623 374 TYR B C 1
ATOM 5932 O O . TYR B 1 394 ? -1.97126 -10.04613 7.41000 1.000 30.81869 374 TYR B O 1
ATOM 5941 N N . LYS B 1 395 ? -3.21322 -9.96980 5.54069 1.000 30.88833 375 LYS B N 1
ATOM 5942 C CA . LYS B 1 395 ? -2.47216 -11.08243 4.95280 1.000 31.89507 375 LYS B CA 1
ATOM 5943 C C . LYS B 1 395 ? -1.06186 -10.65695 4.56270 1.000 29.01076 375 LYS B C 1
ATOM 5944 O O . LYS B 1 395 ? -0.10743 -11.42056 4.73582 1.000 28.83255 375 LYS B O 1
ATOM 5950 N N . LEU B 1 396 ? -0.91136 -9.44599 4.01539 1.000 28.04995 376 LEU B N 1
ATOM 5951 C CA . LEU B 1 396 ? 0.41948 -8.95193 3.67747 1.000 25.21986 376 LEU B CA 1
ATOM 5952 C C . LEU B 1 396 ? 1.27165 -8.73740 4.92244 1.000 27.60497 376 LEU B C 1
ATOM 5953 O O . LEU B 1 396 ? 2.48176 -8.98329 4.89726 1.000 28.97413 376 LEU B O 1
ATOM 5958 N N . HIS B 1 397 ? 0.65237 -8.27626 6.01499 1.000 28.96993 377 HIS B N 1
ATOM 5959 C CA . HIS B 1 397 ? 1.35523 -8.16097 7.29150 1.000 31.20596 377 HIS B CA 1
ATOM 5960 C C . HIS B 1 397 ? 1.91889 -9.51677 7.72199 1.000 29.91968 377 HIS B C 1
ATOM 5961 O O . HIS B 1 397 ? 3.10091 -9.63373 8.07192 1.000 30.86806 377 HIS B O 1
ATOM 5968 N N . GLU B 1 398 ? 1.08888 -10.55906 7.65784 1.000 32.01198 378 GLU B N 1
ATOM 5969 C CA . GLU B 1 398 ? 1.51808 -11.90942 8.01622 1.000 33.17698 378 GLU B CA 1
ATOM 5970 C C . GLU B 1 398 ? 2.65020 -12.39600 7.11120 1.000 32.26932 378 GLU B C 1
ATOM 5971 O O . GLU B 1 398 ? 3.64364 -12.96458 7.58641 1.000 30.36075 378 GLU B O 1
ATOM 5977 N N . LEU B 1 399 ? 2.53229 -12.16522 5.79881 1.000 30.21627 379 LEU B N 1
ATOM 5978 C CA . LEU B 1 399 ? 3.58439 -12.60392 4.89152 1.000 28.23966 379 LEU B CA 1
ATOM 5979 C C . LEU B 1 399 ? 4.87765 -11.82153 5.08840 1.000 30.08949 379 LEU B C 1
ATOM 5980 O O . LEU B 1 399 ? 5.96501 -12.37775 4.91054 1.000 28.85077 379 LEU B O 1
ATOM 5985 N N . GLY B 1 400 ? 4.78675 -10.53530 5.43383 1.000 28.07274 380 GLY B N 1
ATOM 5986 C CA . GLY B 1 400 ? 5.99416 -9.77680 5.72316 1.000 25.94511 380 GLY B CA 1
ATOM 5987 C C . GLY B 1 400 ? 6.66390 -10.24448 7.00073 1.000 28.40398 380 GLY B C 1
ATOM 5988 O O . GLY B 1 400 ? 7.89071 -10.21642 7.10781 1.000 29.68579 380 GLY B O 1
ATOM 5989 N N . ASP B 1 401 ? 5.87093 -10.69478 7.97250 1.000 28.74276 381 ASP B N 1
ATOM 5990 C CA . ASP B 1 401 ? 6.45748 -11.26058 9.18896 1.000 31.63439 381 ASP B CA 1
ATOM 5991 C C . ASP B 1 401 ? 7.28680 -12.49555 8.85524 1.000 31.26531 381 ASP B C 1
ATOM 5992 O O . ASP B 1 401 ? 8.36319 -12.70481 9.42680 1.000 31.47174 381 ASP B O 1
ATOM 5997 N N . TRP B 1 402 ? 6.82036 -13.30837 7.89862 1.000 28.40905 382 TRP B N 1
ATOM 5998 C CA . TRP B 1 402 ? 7.62608 -14.42395 7.41328 1.000 28.55593 382 TRP B CA 1
ATOM 5999 C C . TRP B 1 402 ? 8.83260 -13.94116 6.61169 1.000 30.86607 382 TRP B C 1
ATOM 6000 O O . TRP B 1 402 ? 9.97090 -14.35717 6.85823 1.000 30.61087 382 TRP B O 1
ATOM 6011 N N . ALA B 1 403 ? 8.60526 -13.05616 5.63672 1.000 30.80911 383 ALA B N 1
ATOM 6012 C CA . ALA B 1 403 ? 9.67720 -12.69147 4.72474 1.000 29.26287 383 ALA B CA 1
ATOM 6013 C C . ALA B 1 403 ? 10.79886 -11.95860 5.44704 1.000 28.39567 383 ALA B C 1
ATOM 6014 O O . ALA B 1 403 ? 11.98026 -12.18476 5.15980 1.000 30.73069 383 ALA B O 1
ATOM 6016 N N . LEU B 1 404 ? 10.44629 -11.09142 6.39463 1.000 28.08445 384 LEU B N 1
ATOM 6017 C CA . LEU B 1 404 ? 11.43820 -10.29605 7.11062 1.000 28.97057 384 LEU B CA 1
ATOM 6018 C C . LEU B 1 404 ? 11.99633 -11.04318 8.32435 1.000 32.36933 384 LEU B C 1
ATOM 6019 O O . LEU B 1 404 ? 13.21429 -11.16697 8.46845 1.000 34.25623 384 LEU B O 1
ATOM 6024 N N . ASN B 1 405 ? 11.11916 -11.57113 9.17239 1.000 29.75116 385 ASN B N 1
ATOM 6025 C CA . ASN B 1 405 ? 11.49684 -12.10184 10.48078 1.000 31.78423 385 ASN B CA 1
ATOM 6026 C C . ASN B 1 405 ? 11.54659 -13.62484 10.54070 1.000 39.40573 385 ASN B C 1
ATOM 6027 O O . ASN B 1 405 ? 11.96333 -14.17545 11.56894 1.000 36.47044 385 ASN B O 1
ATOM 6032 N N . GLN B 1 406 ? 11.14555 -14.31607 9.47464 1.000 36.06542 386 GLN B N 1
ATOM 6033 C CA . GLN B 1 406 ? 11.04759 -15.78601 9.46743 1.000 35.75861 386 GLN B CA 1
ATOM 6034 C C . GLN B 1 406 ? 10.11376 -16.30720 10.56025 1.000 38.42546 386 GLN B C 1
ATOM 6035 O O . GLN B 1 406 ? 10.32997 -17.38674 11.13021 1.000 39.91279 386 GLN B O 1
ATOM 6041 N N . SER B 1 407 ? 9.05309 -15.55583 10.83583 1.000 35.68588 387 SER B N 1
ATOM 6042 C CA . SER B 1 407 ? 8.03220 -15.95252 11.80287 1.000 36.81073 387 SER B CA 1
ATOM 6043 C C . SER B 1 407 ? 6.90728 -16.69267 11.09074 1.000 40.00504 387 SER B C 1
ATOM 6044 O O . SER B 1 407 ? 6.29524 -16.15166 10.15791 1.000 34.62280 387 SER B O 1
ATOM 6047 N N . LEU B 1 408 ? 6.62123 -17.91647 11.55074 1.000 37.01133 388 LEU B N 1
ATOM 6048 C CA . LEU B 1 408 ? 5.50981 -18.69052 11.01974 1.000 36.68666 388 LEU B CA 1
ATOM 6049 C C . LEU B 1 408 ? 4.18233 -18.08046 11.46046 1.000 35.00923 388 LEU B C 1
ATOM 6050 O O . LEU B 1 408 ? 4.09627 -17.46517 12.52872 1.000 37.29207 388 LEU B O 1
ATOM 6055 N N . PRO B 1 409 ? 3.13489 -18.22537 10.65072 1.000 35.05758 389 PRO B N 1
ATOM 6056 C CA . PRO B 1 409 ? 1.82242 -17.68706 11.03155 1.000 35.90339 389 PRO B CA 1
ATOM 6057 C C . PRO B 1 409 ? 1.28385 -18.39451 12.26330 1.000 39.91705 389 PRO B C 1
ATOM 6058 O O . PRO B 1 409 ? 1.53856 -19.57931 12.47623 1.000 40.18017 389 PRO B O 1
ATOM 6062 N N . VAL B 1 410 ? 0.52109 -17.66176 13.06664 1.000 39.03917 390 VAL B N 1
ATOM 6063 C CA . VAL B 1 410 ? -0.13201 -18.26610 14.23274 1.000 43.46470 390 VAL B CA 1
ATOM 6064 C C . VAL B 1 410 ? -1.44307 -18.90267 13.78081 1.000 39.90973 390 VAL B C 1
ATOM 6065 O O . VAL B 1 410 ? -2.24375 -18.23465 13.11165 1.000 39.33566 390 VAL B O 1
ATOM 6069 N N . PRO B 1 411 ? -1.69730 -20.17257 14.09869 1.000 37.32788 391 PRO B N 1
ATOM 6070 C CA . PRO B 1 411 ? -2.97666 -20.77759 13.69753 1.000 39.54528 391 PRO B CA 1
ATOM 6071 C C . PRO B 1 411 ? -4.17568 -20.09511 14.34900 1.000 42.42615 391 PRO B C 1
ATOM 6072 O O . PRO B 1 411 ? -4.22849 -19.91970 15.56779 1.000 45.36693 391 PRO B O 1
ATOM 6076 N N . THR B 1 412 ? -5.13955 -19.70364 13.51421 1.000 45.10528 392 THR B N 1
ATOM 6077 C CA . THR B 1 412 ? -6.44256 -19.17989 13.93229 1.000 42.05079 392 THR B CA 1
ATOM 6078 C C . THR B 1 412 ? -7.49049 -19.74431 12.97745 1.000 44.58380 392 THR B C 1
ATOM 6079 O O . THR B 1 412 ? -7.18565 -20.56859 12.11568 1.000 46.65413 392 THR B O 1
ATOM 6083 N N . PHE B 1 413 ? -8.73040 -19.27205 13.08635 1.000 42.82605 393 PHE B N 1
ATOM 6084 C CA . PHE B 1 413 ? -9.73566 -19.72447 12.13565 1.000 46.45377 393 PHE B CA 1
ATOM 6085 C C . PHE B 1 413 ? -9.57314 -19.09707 10.75422 1.000 49.14858 393 PHE B C 1
ATOM 6086 O O . PHE B 1 413 ? -10.21533 -19.56379 9.80688 1.000 45.41729 393 PHE B O 1
ATOM 6094 N N . TYR B 1 414 ? -8.71371 -18.08059 10.60875 1.000 47.50095 394 TYR B N 1
ATOM 6095 C CA . TYR B 1 414 ? -8.44222 -17.44757 9.31943 1.000 51.07304 394 TYR B CA 1
ATOM 6096 C C . TYR B 1 414 ? -6.99260 -17.57671 8.86627 1.000 50.35956 394 TYR B C 1
ATOM 6097 O O . TYR B 1 414 ? -6.62524 -16.98995 7.83763 1.000 51.40600 394 TYR B O 1
ATOM 6106 N N . SER B 1 415 ? -6.15560 -18.30915 9.59426 1.000 43.35252 395 SER B N 1
ATOM 6107 C CA . SER B 1 415 ? -4.73260 -18.31933 9.29002 1.000 46.94474 395 SER B CA 1
ATOM 6108 C C . SER B 1 415 ? -4.04864 -19.51810 9.91374 1.000 46.93912 395 SER B C 1
ATOM 6109 O O . SER B 1 415 ? -2.84294 -19.69978 9.69120 1.000 46.32289 395 SER B O 1
#

CATH classification: 1.10.540.10 (+2 more: 2.40.110.10, 1.20.140.10)

Sequence (774 aa):
LLSPLQTARQLAAEFALTAVERDERGGTPKAERDALRDSGLLALSIPTRYGGLGARRWSEETLQVVREEFAKVDSSIAHVFGFHHLMLATVRLFSRPEQWQPWFEQTARRQNWFWGNALNPLDTRTVVKDLGGWREFSGKKSFCSGASDSQMLIASAVDESNGGKLLIAAIPSGRSGITLHNDWNNIGQRQTDSGSATFERVRVEESELLLDPGPLSTPFACLRPLIAQLTFTHMMFLGIAEGAFEEARQYTLSETRVWHKSSVREVREDPYVLAHYGEFWVALEGIRLLVERAAALLDEAWAKGPNLSAEERGHLATAIATAKVAASRQGLEICSRLFEVTGARSTHASLRLDRHWRNLRTQTLHHDPLDYKLHELGDWALNQSLPVPTFYSLLSPLQTARQLAAEFALTAVERDERGGTPKAERDALRDSGLLALSIPTRRYGGLGARRWSETLQVVREEFAKVDSSIAHVFGFHHLMLATVRLFSRPEQWQPWFEQTARQNWFWGNALNPLDTRTVVKDLGGWREFSGKKSFCSGASDSQMLIASAVDESNGGKLLIAAIPSGRSGITLHNDWNNIGQRQTDSGSATFERVRVEESELLLDPGPLSTPFACLRPLIAQLTFTHMMFLGIAEGAFEEARQYTLSETRVWHKSSVREVREDPYVLAHYGEFWVALEGIRLLVERAAALLDEAWAKGPNLSAEERGHLATAIATAKVAASRQGLEICSRLFEVTGARSTHASLRLDRHWRNLRTQTLHHDPLDYKLHELGDWALNQSLPVPTFYS

B-factor: mean 41.85, std 12.45, range [20.52, 90.66]

Solvent-accessible surface area: 29934 Å² total; per-residue (Å²): 157,91,46,44,55,92,22,0,78,107,22,5,63,73,7,48,153,59,9,40,53,4,15,115,159,4,41,44,3,98,74,22,0,47,32,0,32,130,33,24,2,0,7,0,22,0,52,97,186,20,55,8,85,38,19,145,18,27,55,1,1,75,2,0,29,28,0,3,64,35,13,4,9,0,0,6,4,0,2,22,0,1,2,0,1,3,0,0,64,4,3,5,83,66,113,12,17,53,54,28,8,82,54,0,17,162,83,42,42,2,3,1,8,2,14,24,36,98,16,87,126,1,29,10,118,94,88,68,58,77,56,12,0,31,23,100,2,42,43,2,10,3,2,13,42,14,65,10,0,0,0,1,1,19,56,123,55,122,86,36,59,51,12,1,0,0,0,50,9,77,59,101,24,25,72,53,83,67,81,59,66,6,12,0,0,46,6,0,5,9,7,30,0,25,4,116,148,0,100,0,52,82,67,20,2,1,96,85,62,4,38,72,54,55,36,11,1,7,0,15,4,3,0,9,9,0,1,31,0,4,0,0,0,0,1,0,12,8,0,24,71,52,0,86,94,28,8,67,78,85,26,179,46,45,106,58,19,104,31,188,84,14,112,73,4,71,70,17,94,60,16,32,34,97,2,128,110,13,0,66,33,0,43,128,48,0,81,118,0,4,47,59,0,28,94,0,66,88,92,10,107,135,7,56,67,113,48,5,2,80,2,4,19,7,2,3,42,0,6,15,15,0,2,113,68,0,20,81,2,1,15,45,0,0,46,1,2,18,36,86,0,1,81,9,69,59,49,4,4,23,9,0,12,16,0,6,0,12,7,15,68,8,34,13,23,30,10,67,106,29,28,32,57,75,82,148,90,140,41,66,14,113,54,44,41,46,18,155,104,45,47,41,87,26,0,129,93,13,9,63,90,7,46,149,46,9,42,109,21,15,50,154,8,49,56,3,98,72,21,0,47,27,0,32,129,32,25,2,0,6,2,21,0,51,99,172,18,56,10,88,37,20,145,18,28,63,1,1,65,2,0,26,14,0,3,66,36,14,4,9,0,0,6,1,0,2,17,0,0,2,0,1,3,0,0,63,3,3,5,116,63,135,25,14,41,58,28,8,82,71,1,18,82,104,42,39,1,2,0,10,2,13,16,41,96,22,81,112,2,54,13,52,89,69,60,54,79,48,23,0,32,17,109,2,36,79,2,8,2,2,18,40,13,67,10,0,0,0,2,2,18,37,130,44,96,90,29,116,60,11,1,0,0,0,51,10,76,58,99,29,24,70,55,81,78,82,45,71,6,12,0,0,45,9,0,12,6,7,36,1,44,2,109,152,0,107,0,58,73,76,21,2,0,80,53,66,3,35,76,52,51,38,10,0,7,0,15,4,3,0,10,5,0,1,14,0,4,0,0,0,0,2,0,12,8,0,25,69,57,0,86,98,30,5,71,83,82,25,121,52,44,99,61,20,110,35,91,95,16,139,103,5,74,67,18,98,58,18,34,36,96,1,128,110,10,0,68,32,0,42,127,49,0,81,121,0,4,45,60,0,25,93,0,65,86,87,11,107,136,6,58,67,109,50,5,2,73,3,4,17,6,2,3,42,0,1,16,16,0,3,113,75,0,20,80,1,1,16,43,0,0,44,1,1,18,28,120,0,0,81,15,67,65,56,5,4,20,9,1,12,15,0,8,11,15,6,16,42,4,35,12,23,30,9,66,108,29,27,32,57,75,83,143,87,135,44,64,14,114,55,40,37,31,18

Secondary structure (DSSP, 8-state):
---HHHHHHHHHHHHHHHHHHHHHH-S--HHHHHHHHHHSGGGTTS-GGGTS----HHHHHHHHHHHHTT-HHHHHHHHHHHHHHHHHHHHS-HHHHHHHHHHHHHHTPPEEEE--TT-TT-EEEE-SS-EEEEEEE---TT-TT-SEEEEEEEE-STT-EEEEEEEETT-TTEEE-----BSS-TTS----EEEEEEEE-GGGB--SS-SS-STTTTHHHHHHHHHHHHHHHHHHHHHHHHHHHHHHHTPPPPTT-SSSSGGG-HHHHHHHHHHHHHHHHHHHHHHHHHHHHHHHHHHGGG--HHHHHHHHHHHHHHHHHHHHHHHHHHHHTHHHH-GGGGBTTT-TTHHHHHHHHHTSSS-HHHHHHHHHHHHHH-PPPPP-TT-/---HHHHHHHHHHHHHHHHHHHHHH-S--HHHHHHHHHHTGGGTTS-GGGTS----HHHHHHHHHHHHHH-HHHHHHHHHHHHHHHHHHHHS-HHHHHHHHHHHHHHTPPEEEE--SS----EEEE-SSEEEEEEEE---TT-TT-SEEEEEEEE-STT-EEEEEEEETT-TTEEE-----BSS-TTS----EEEEEEEEEGGGB--SS-SS-STTTTHHHHHHHHHHHHHHHHHHHHHHHHHHHHHHHTPPPPTT-SSSSGGG-HHHHHHHHHHHHHHHHHHHHHHHHHHHHHHHHHTGGG--HHHHHHHHHHHHHHHHHHHHHHHHHHHHTHHHH-GGGGBTTT-TTHHHHHHHHHTTSS-HHHHHHHHHHHHHH-PPPPP-TT-

Nearest PDB structures (foldseek):
  6uug-assembly1_A  TM=1.003E+00  e=3.215E-63  Pseudomonas fluorescens Pf0-1
  4jek-assembly1_F  TM=9.655E-01  e=2.678E-34  Rhodococcus qingshengii
  5xb8-assembly1_C  TM=9.420E-01  e=6.171E-34  Paenibacillus sp. A11-2
  8cda-assembly2_G  TM=9.420E-01  e=1.541E-28  Mycobacteroides abscessus ATCC 19977
  8cda-assembly3_L  TM=9.387E-01  e=7.811E-28  Mycobacteroides abscessus ATCC 19977

Foldseek 3Di:
DDDPLRLLLVLLVVCLVCQLVCLVVFEAPVVSLVSVLVSLCLQACPCVVLQGNNDFLLVQLLSLLSNLLRHNLVSVQSLVQVLVLLLLVLQADCVQSSVVSNCCSVRVFREWEADDPPDAQWAWDDPPQWIFIFGKGFQGFQLPPGQKYWHWYWYPDPNTDIWIFIGGSPFPQKDLPLPDDANASRHRSRGMIGGGRGTGHPSGIRVVVHAPHFLLNLCSLVSVLLSLLSSLLSLLVSLLVVLVCLLQPPDADDPPFPDHHLVPGVVLVVLVVLSVVLSVVLVVLSSVLSVLSSVQNVCHRVRDPVSSLVSSLSSLVSSLSSLPSSLVSLPCSCVSNDDVCPPSSNCSNNSNRHSVVSCPPQPNVVSVVQNVCCVPVVDGDDRDSND/DDDPVVLLLVLLVVCLVCQLVCLVVFEAPVVSLVSVLVSLCLLACPCVVLPHNNDFLLVQLLSLLSNLLRHNLVSQQSLVQVLVLLLLVLQADCVQSSVVSNCCSVRVFREWEAADPVDAQWAWDDPDQWIFIFGKTFQTFQLPPGQKYWHWHWYPDPNTDIWIFIGGSPAPQKDQDLPDDALASRHRSRGMMGGDRGIGGPSGIRVVVHAPGFLLNLCSLVSVLLSLLSSLLSLLVSLLVVLVVLLQPPDADDPPFPDRHLVPGPVLVVLNVLSVVLSVVLVVLSSVLSVLSSVQNVCHSVRDPVSSLVSSLSSLVSSLSSLPSSLVSLPCSCVSNDDVCVPSSNPSNRSNRHSVVSNPVQDNVVSVVQNCCCVPVVDGDDRDSND

Organism: Pseudomonas fluorescens (strain Pf0-1) (NCBI:txid205922)